Protein AF-0000000073191126 (afdb_homodimer)

Nearest PDB structures (foldseek):
  7szh-assembly1_B  TM=8.130E-01  e=3.874E-19  Microseira wollei
  6wnb-assembly1_A  TM=8.107E-01  e=3.463E-19  Microseira wollei
  6wnb-assembly1_B  TM=7.957E-01  e=2.615E-19  Microseira wollei
  6wn3-assembly1_C  TM=8.018E-01  e=1.006E-18  Microseira wollei
  6wnc-assembly1_C-3  TM=7.864E-01  e=6.792E-19  Microseira wollei

InterPro domains:
  IPR017941 Rieske [2Fe-2S] iron-sulphur domain [PF00355] (70-154)
  IPR017941 Rieske [2Fe-2S] iron-sulphur domain [PS51296] (70-176)
  IPR036922 Rieske [2Fe-2S] iron-sulphur domain superfamily [G3DSA:2.102.10.10] (65-201)
  IPR036922 Rieske [2Fe-2S] iron-sulphur domain superfamily [SSF50022] (62-181)
  IPR045605 3-ketosteroid-9-alpha-monooxygenase, oxygenase component-like, C-terminal domain [PF19298] (176-392)
  IPR050584 Cholesterol 7-desaturase [PTHR21266] (55-397)

Secondary structure (DSSP, 8-state):
-HHHHHHHHHHHHHHHHHHHSPEEEEE-BTTBS----SSPP-HHHHHHHHHHHHHH---BS---SS-SEEEEEEEGGGS-TTEEEEEEETTEEEEEEE-TTS-EEEEESB-TTT--BTTTT-EEETTTEEE-TTT--EEETTT-BEEE-TT--SPPPTT-B--EE-EEEETTEEEEEE-TT-PPP-S-PPP-HHHHSSSSEEEEEEEEEE-S-TTHHHHTTT-GGGGGTTTTB-GGG-S-TTTS-TT-SS-SEEEEEEEEEEEPPTT-TTEEEEEEEEEEEETTEEPTT--EEEEEEEETTTEEEEEEE-GGG-EEEEEEEEEEEETTEEEEEEEEEESS-HHHHHHHHHHHHHHHHHHHHHHTT--B-SS----TTS-SHHHHHHHHGGG--TTSPPBPTTS-BSS----GGG-/-HHHHHHHHHHHHHHHHHHHSPEEEEE-BTTBS----SSPP-HHHHHHHHHHHHHH---BS---SS-SEEEEEEEGGGS-TTEEEEEEETTEEEEEEE-TTS-EEEEESB-TTT--BTTTT-EEETTTEEE-TTT--EEETTT-BEEE-TT--SPPPTT-B--EE-EEEETTEEEEEE-TT-PPP-S-PPP-HHHHSSSSEEEEEEEEEE-S-TTHHHHTTT-GGGGGTTTTB-GGG-S-TTTS-TT-SS-SEEEEEEEEEEEPPTT-TTEEEEEEEEEEEETTEEPTT--EEEEEEEETTTEEEEEEE-GGG-EEEEEEEEEEEETTEEEEEEEEEESS-HHHHHHHHHHHHHHHHHHHHHHTTPPB-SS----TTS-SHHHHHHHHGGG--TTSPPBPTTS-BSS----GGG-

pLDDT: mean 92.28, std 6.86, range [65.25, 98.88]

Structure (mmCIF, N/CA/C/O backbone):
data_AF-0000000073191126-model_v1
#
loop_
_entity.id
_entity.type
_entity.pdbx_description
1 polymer 'cholesterol 7-desaturase'
#
loop_
_atom_site.group_PDB
_atom_site.id
_atom_site.type_symbol
_atom_site.label_atom_id
_atom_site.label_alt_id
_atom_site.label_comp_id
_atom_site.label_asym_id
_atom_site.label_entity_id
_atom_site.label_seq_id
_atom_site.pdbx_PDB_ins_code
_atom_site.Cartn_x
_atom_site.Cartn_y
_atom_site.Cartn_z
_atom_site.occupancy
_atom_site.B_iso_or_equiv
_atom_site.auth_seq_id
_atom_site.auth_comp_id
_atom_site.auth_asym_id
_atom_site.auth_atom_id
_atom_site.pdbx_PDB_model_num
ATOM 1 N N . MET A 1 1 ? -18.766 -8.188 -55.531 1 76.94 1 MET A N 1
ATOM 2 C CA . MET A 1 1 ? -18.328 -9.562 -55.281 1 76.94 1 MET A CA 1
ATOM 3 C C . MET A 1 1 ? -16.922 -9.586 -54.688 1 76.94 1 MET A C 1
ATOM 5 O O . MET A 1 1 ? -16.672 -10.227 -53.688 1 76.94 1 MET A O 1
ATOM 9 N N . LEU A 1 2 ? -15.969 -8.797 -55.219 1 86.44 2 LEU A N 1
ATOM 10 C CA . LEU A 1 2 ? -14.578 -8.766 -54.75 1 86.44 2 LEU A CA 1
ATOM 11 C C . LEU A 1 2 ? -14.477 -8.148 -53.375 1 86.44 2 LEU A C 1
ATOM 13 O O . LEU A 1 2 ? -13.68 -8.602 -52.531 1 86.44 2 LEU A O 1
ATOM 17 N N . TYR A 1 3 ? -15.375 -7.289 -53.156 1 88.56 3 TYR A N 1
ATOM 18 C CA . TYR A 1 3 ? -15.375 -6.602 -51.875 1 88.56 3 TYR A CA 1
ATOM 19 C C . TYR A 1 3 ? -15.789 -7.551 -50.75 1 88.56 3 TYR A C 1
ATOM 21 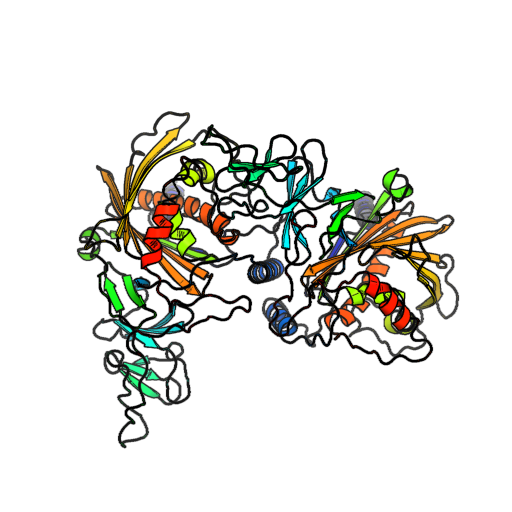O O . TYR A 1 3 ? -15.164 -7.57 -49.688 1 88.56 3 TYR A O 1
ATOM 29 N N . TYR A 1 4 ? -16.797 -8.297 -50.938 1 89.75 4 TYR A N 1
ATOM 30 C CA . TYR A 1 4 ? -17.266 -9.242 -49.906 1 89.75 4 TYR A CA 1
ATOM 31 C C . TYR A 1 4 ? -16.234 -10.336 -49.688 1 89.75 4 TYR A C 1
ATOM 33 O O . TYR A 1 4 ? -16.062 -10.797 -48.531 1 89.75 4 TYR A O 1
ATOM 41 N N . VAL A 1 5 ? -15.609 -10.688 -50.75 1 89.62 5 VAL A N 1
ATOM 42 C CA . VAL A 1 5 ? -14.562 -11.688 -50.625 1 89.62 5 VAL A CA 1
ATOM 43 C C . VAL A 1 5 ? -13.414 -11.133 -49.781 1 89.62 5 VAL A C 1
ATOM 45 O O . VAL A 1 5 ? -12.867 -11.828 -48.938 1 89.62 5 VAL A O 1
ATOM 48 N N . PHE A 1 6 ? -13.102 -9.938 -50.031 1 91.44 6 PHE A N 1
ATOM 49 C CA . PHE A 1 6 ? -12.039 -9.289 -49.281 1 91.44 6 PHE A CA 1
ATOM 50 C C . PHE A 1 6 ? -12.414 -9.203 -47.812 1 91.44 6 PHE A C 1
ATOM 52 O O . PHE A 1 6 ? -11.602 -9.508 -46.938 1 91.44 6 PHE A O 1
ATOM 59 N N . ILE A 1 7 ? -13.555 -8.797 -47.594 1 91.81 7 ILE A N 1
ATOM 60 C CA . ILE A 1 7 ? -14.047 -8.711 -46.219 1 91.81 7 ILE A CA 1
ATOM 61 C C . ILE A 1 7 ? -14.023 -10.102 -45.594 1 91.81 7 ILE A C 1
ATOM 63 O O . ILE A 1 7 ? -13.625 -10.242 -44.438 1 91.81 7 ILE A O 1
ATOM 67 N N . GLY A 1 8 ? -14.461 -11.023 -46.312 1 90.44 8 GLY A N 1
ATOM 68 C CA . GLY A 1 8 ? -14.422 -12.391 -45.812 1 90.44 8 GLY A CA 1
ATOM 69 C C . GLY A 1 8 ? -13.016 -12.867 -45.469 1 90.44 8 GLY A C 1
ATOM 70 O O . GLY A 1 8 ? -12.805 -13.492 -44.438 1 90.44 8 GLY A O 1
ATOM 71 N N . ILE A 1 9 ? -12.141 -12.531 -46.312 1 91.31 9 ILE A N 1
ATOM 72 C CA . ILE A 1 9 ? -10.75 -12.922 -46.094 1 91.31 9 ILE A CA 1
ATOM 73 C C . ILE A 1 9 ? -10.188 -12.219 -44.875 1 91.31 9 ILE A C 1
ATOM 75 O O . ILE A 1 9 ? -9.492 -12.828 -44.062 1 91.31 9 ILE A O 1
ATOM 79 N N . VAL A 1 10 ? -10.453 -11.055 -44.781 1 92.19 10 VAL A N 1
ATOM 80 C CA . VAL A 1 10 ? -9.977 -10.273 -43.625 1 92.19 10 VAL A CA 1
ATOM 81 C C . VAL A 1 10 ? -10.562 -10.836 -42.344 1 92.19 10 VAL A C 1
ATOM 83 O O . VAL A 1 10 ? -9.867 -10.945 -41.344 1 92.19 10 VAL A O 1
ATOM 86 N N . LEU A 1 11 ? -11.766 -11.148 -42.375 1 92.12 11 LEU A N 1
ATOM 87 C CA . LEU A 1 11 ? -12.414 -11.719 -41.188 1 92.12 11 LEU A CA 1
ATOM 88 C C . LEU A 1 11 ? -11.797 -13.062 -40.812 1 92.12 11 LEU A C 1
ATOM 90 O O . LEU A 1 11 ? -11.523 -13.32 -39.656 1 92.12 11 LEU A O 1
ATOM 94 N N . VAL A 1 12 ? -11.664 -13.844 -41.844 1 91.19 12 VAL A N 1
ATOM 95 C CA . VAL A 1 12 ? -11.086 -15.164 -41.594 1 91.19 12 VAL A CA 1
ATOM 96 C C . VAL A 1 12 ? -9.672 -15.008 -41.031 1 91.19 12 VAL A C 1
ATOM 98 O O . VAL A 1 12 ? -9.281 -15.727 -40.125 1 91.19 12 VAL A O 1
ATOM 101 N N . TYR A 1 13 ? -8.992 -14.125 -41.594 1 90.81 13 TYR A N 1
ATOM 102 C CA . TYR A 1 13 ? -7.633 -13.875 -41.125 1 90.81 13 TYR A CA 1
ATOM 103 C C . TYR A 1 13 ? -7.629 -13.359 -39.688 1 90.81 13 TYR A C 1
ATOM 105 O O . TYR A 1 13 ? -6.797 -13.766 -38.875 1 90.81 13 TYR A O 1
ATOM 113 N N . SER A 1 14 ? -8.469 -12.539 -39.469 1 91.94 14 SER A N 1
ATOM 114 C CA . SER A 1 14 ? -8.578 -12 -38.125 1 91.94 14 SER A CA 1
ATOM 115 C C . SER A 1 14 ? -8.93 -13.086 -37.125 1 91.94 14 SER A C 1
ATOM 117 O O . SER A 1 14 ? -8.383 -13.109 -36 1 91.94 14 SER A O 1
ATOM 119 N N . VAL A 1 15 ? -9.766 -13.836 -37.438 1 90.88 15 VAL A N 1
ATOM 120 C CA . VAL A 1 15 ? -10.156 -14.945 -36.562 1 90.88 15 VAL A CA 1
ATOM 121 C C . VAL A 1 15 ? -8.969 -15.883 -36.375 1 90.88 15 VAL A C 1
ATOM 123 O O . VAL A 1 15 ? -8.719 -16.359 -35.281 1 90.88 15 VAL A O 1
ATOM 126 N N . TYR A 1 16 ? -8.352 -16.125 -37.438 1 89.5 16 TYR A N 1
ATOM 127 C CA . TYR A 1 16 ? -7.172 -16.984 -37.344 1 89.5 16 TYR A CA 1
ATOM 128 C C . TYR A 1 16 ? -6.129 -16.391 -36.406 1 89.5 16 TYR A C 1
ATOM 130 O O . TYR A 1 16 ? -5.57 -17.078 -35.562 1 89.5 16 TYR A O 1
ATOM 138 N N . ARG A 1 17 ? -5.875 -15.172 -36.625 1 90.44 17 ARG A N 1
ATOM 139 C CA . ARG A 1 17 ? -4.887 -14.5 -35.781 1 90.44 17 ARG A CA 1
ATOM 140 C C . ARG A 1 17 ? -5.277 -14.562 -34.312 1 90.44 17 ARG A C 1
ATOM 142 O O . ARG A 1 17 ? -4.418 -14.719 -33.438 1 90.44 17 ARG A O 1
ATOM 149 N N . TRP A 1 18 ? -6.477 -14.445 -34.156 1 90.75 18 TRP A N 1
ATOM 150 C CA . TRP A 1 18 ? -6.973 -14.523 -32.781 1 90.75 18 TRP A CA 1
ATOM 151 C C . TRP A 1 18 ? -6.812 -15.938 -32.25 1 90.75 18 TRP A C 1
ATOM 153 O O . TRP A 1 18 ? -6.414 -16.125 -31.094 1 90.75 18 TRP A O 1
ATOM 163 N N . LEU A 1 19 ? -7.086 -16.844 -33 1 90 19 LEU A N 1
ATOM 164 C CA . LEU A 1 19 ? -7.039 -18.234 -32.594 1 90 19 LEU A CA 1
ATOM 165 C C . LEU A 1 19 ? -5.605 -18.672 -32.312 1 90 19 LEU A C 1
ATOM 167 O O . LEU A 1 19 ? -5.367 -19.516 -31.438 1 90 19 LEU A O 1
ATOM 171 N N . VAL A 1 20 ? -4.711 -18.062 -32.938 1 92.25 20 VAL A N 1
ATOM 172 C CA . VAL A 1 20 ? -3.34 -18.562 -32.812 1 92.25 20 VAL A CA 1
ATOM 173 C C . VAL A 1 20 ? -2.574 -17.734 -31.797 1 92.25 20 VAL A C 1
ATOM 175 O O . VAL A 1 20 ? -1.457 -18.078 -31.406 1 92.25 20 VAL A O 1
ATOM 178 N N . ARG A 1 21 ? -3.078 -16.688 -31.391 1 93.94 21 ARG A N 1
ATOM 179 C CA . ARG A 1 21 ? -2.434 -15.914 -30.328 1 93.94 21 ARG A CA 1
ATOM 180 C C . ARG A 1 21 ? -2.402 -16.688 -29.016 1 93.94 21 ARG A C 1
ATOM 182 O O . ARG A 1 21 ? -3.428 -17.203 -28.578 1 93.94 21 ARG A O 1
ATOM 189 N N . PRO A 1 22 ? -1.242 -16.812 -28.406 1 95.81 22 PRO A N 1
ATOM 190 C CA . PRO A 1 22 ? -1.156 -17.562 -27.141 1 95.81 22 PRO A CA 1
ATOM 191 C C . PRO A 1 22 ? -2.066 -16.984 -26.062 1 95.81 22 PRO A C 1
ATOM 193 O O . PRO A 1 22 ? -2.211 -15.758 -25.953 1 95.81 22 PRO A O 1
ATOM 196 N N . LEU A 1 23 ? -2.648 -17.875 -25.359 1 95.94 23 LEU A N 1
ATOM 197 C CA . LEU A 1 23 ? -3.531 -17.484 -24.266 1 95.94 23 LEU A CA 1
ATOM 198 C C . LEU A 1 23 ? -2.754 -16.766 -23.156 1 95.94 23 LEU A C 1
ATOM 200 O O . LEU A 1 23 ? -1.646 -17.172 -22.812 1 95.94 23 LEU A O 1
ATOM 204 N N . ASN A 1 24 ? -3.178 -15.695 -22.688 1 96.94 24 ASN A N 1
ATOM 205 C CA . ASN A 1 24 ? -2.76 -15.031 -21.469 1 96.94 24 ASN A CA 1
ATOM 206 C C . ASN A 1 24 ? -3.951 -14.703 -20.578 1 96.94 24 ASN A C 1
ATOM 208 O O . ASN A 1 24 ? -4.555 -13.633 -20.703 1 96.94 24 ASN A O 1
ATOM 212 N N . ARG A 1 25 ? -4.277 -15.617 -19.75 1 96.94 25 ARG A N 1
ATOM 213 C CA . ARG A 1 25 ? -5.434 -15.492 -18.875 1 96.94 25 ARG A CA 1
ATOM 214 C C . ARG A 1 25 ? -5.004 -15.172 -17.453 1 96.94 25 ARG A C 1
ATOM 216 O O . ARG A 1 25 ? -4.453 -16.031 -16.75 1 96.94 25 ARG A O 1
ATOM 223 N N . VAL A 1 26 ? -5.238 -13.938 -17 1 95.62 26 VAL A N 1
ATOM 224 C CA . VAL A 1 26 ? -4.883 -13.492 -15.648 1 95.62 26 VAL A CA 1
ATOM 225 C C . VAL A 1 26 ? -6.152 -13.203 -14.852 1 95.62 26 VAL A C 1
ATOM 227 O O . VAL A 1 26 ? -6.98 -12.391 -15.266 1 95.62 26 VAL A O 1
ATOM 230 N N . ARG A 1 27 ? -6.359 -13.953 -13.805 1 95.88 27 ARG A N 1
ATOM 231 C CA . ARG A 1 27 ? -7.477 -13.734 -12.891 1 95.88 27 ARG A CA 1
ATOM 232 C C . ARG A 1 27 ? -6.988 -13.234 -11.531 1 95.88 27 ARG A C 1
ATOM 234 O O . ARG A 1 27 ? -6.207 -13.914 -10.859 1 95.88 27 ARG A O 1
ATOM 241 N N . HIS A 1 28 ? -7.484 -12.047 -11.234 1 93.62 28 HIS A N 1
ATOM 242 C CA . HIS A 1 28 ? -7.133 -11.453 -9.945 1 93.62 28 HIS A CA 1
ATOM 243 C C . HIS A 1 28 ? -8.094 -11.914 -8.852 1 93.62 28 HIS A C 1
ATOM 245 O O . HIS A 1 28 ? -9.102 -12.562 -9.133 1 93.62 28 HIS A O 1
ATOM 251 N N . PHE A 1 29 ? -7.723 -11.609 -7.617 1 92.81 29 PHE A N 1
ATOM 252 C CA . PHE A 1 29 ? -8.594 -11.891 -6.477 1 92.81 29 PHE A CA 1
ATOM 253 C C . PHE A 1 29 ? -9.984 -11.328 -6.711 1 92.81 29 PHE A C 1
ATOM 255 O O . PHE A 1 29 ? -10.141 -10.148 -7.043 1 92.81 29 PHE A O 1
ATOM 262 N N . GLY A 1 30 ? -10.945 -12.141 -6.586 1 91.06 30 GLY A N 1
ATOM 263 C CA . GLY A 1 30 ? -12.328 -11.711 -6.746 1 91.06 30 GLY A CA 1
ATOM 264 C C . GLY A 1 30 ? -12.898 -12.039 -8.109 1 91.06 30 GLY A C 1
ATOM 265 O O . GLY A 1 30 ? -14.117 -12.016 -8.305 1 91.06 30 GLY A O 1
ATOM 266 N N . ASP A 1 31 ? -12.102 -12.305 -9.055 1 93 31 ASP A N 1
ATOM 267 C CA . ASP A 1 31 ? -12.586 -12.609 -10.406 1 93 31 ASP A CA 1
ATOM 268 C C . ASP A 1 31 ? -13.234 -13.984 -10.461 1 93 31 ASP A C 1
ATOM 270 O O . ASP A 1 31 ? -14.172 -14.203 -11.227 1 93 31 ASP A O 1
ATOM 274 N N . VAL A 1 32 ? -12.609 -14.891 -9.664 1 94.12 32 VAL A N 1
ATOM 275 C CA . VAL A 1 32 ? -13.086 -16.266 -9.695 1 94.12 32 VAL A CA 1
ATOM 276 C C . VAL A 1 32 ? -13.211 -16.812 -8.273 1 94.12 32 VAL A C 1
ATOM 278 O O . VAL A 1 32 ? -12.453 -16.406 -7.383 1 94.12 32 VAL A O 1
ATOM 281 N N . GLY A 1 33 ? -14.219 -17.641 -8.086 1 93.31 33 GLY A N 1
ATOM 282 C CA . GLY A 1 33 ? -14.25 -18.438 -6.875 1 93.31 33 GLY A CA 1
ATOM 283 C C . GLY A 1 33 ? -15.047 -17.812 -5.754 1 93.31 33 GLY A C 1
ATOM 284 O O . GLY A 1 33 ? -14.891 -18.172 -4.586 1 93.31 33 GLY A O 1
ATOM 285 N N . PHE A 1 34 ? -15.828 -16.766 -6.105 1 91.75 34 PHE A N 1
ATOM 286 C CA . PHE A 1 34 ? -16.703 -16.141 -5.125 1 91.75 34 PHE A CA 1
ATOM 287 C C . PHE A 1 34 ? -18.125 -16.016 -5.668 1 91.75 34 PHE A C 1
ATOM 289 O O . PHE A 1 34 ? -18.328 -15.711 -6.848 1 91.75 34 PHE A O 1
ATOM 296 N N . TYR A 1 35 ? -19 -16.391 -4.832 1 88.69 35 TYR A N 1
ATOM 297 C CA . TYR A 1 35 ? -20.422 -16.297 -5.164 1 88.69 35 TYR A CA 1
ATOM 298 C C . TYR A 1 35 ? -21.203 -15.641 -4.027 1 88.69 35 TYR A C 1
ATOM 300 O O . TYR A 1 35 ? -21.297 -16.203 -2.93 1 88.69 35 TYR A O 1
ATOM 308 N N . PHE A 1 36 ? -21.812 -14.516 -4.305 1 86.44 36 PHE A N 1
ATOM 309 C CA . PHE A 1 36 ? -22.5 -13.781 -3.246 1 86.44 36 PHE A CA 1
ATOM 310 C C . PHE A 1 36 ? -24 -13.734 -3.516 1 86.44 36 PHE A C 1
ATOM 312 O O . PHE A 1 36 ? -24.703 -12.859 -3 1 86.44 36 PHE A O 1
ATOM 319 N N . GLY A 1 37 ? -24.453 -14.539 -4.406 1 81.69 37 GLY A N 1
ATOM 320 C CA . GLY A 1 37 ? -25.875 -14.602 -4.664 1 81.69 37 GLY A CA 1
ATOM 321 C C . GLY A 1 37 ? -26.25 -14.102 -6.047 1 81.69 37 GLY A C 1
ATOM 322 O O . GLY A 1 37 ? -25.391 -13.648 -6.809 1 81.69 37 GLY A O 1
ATOM 323 N N . ASP A 1 38 ? -27.453 -14.367 -6.5 1 77.19 38 ASP A N 1
ATOM 324 C CA . ASP A 1 38 ? -28.031 -13.914 -7.762 1 77.19 38 ASP A CA 1
ATOM 325 C C . ASP A 1 38 ? -29.062 -12.82 -7.527 1 77.19 38 ASP A C 1
ATOM 327 O O . ASP A 1 38 ? -29.984 -12.992 -6.715 1 77.19 38 ASP A O 1
ATOM 331 N N . PRO A 1 39 ? -29.141 -11.68 -8.102 1 82.44 39 PRO A N 1
ATOM 332 C CA . PRO A 1 39 ? -28.141 -11.367 -9.117 1 82.44 39 PRO A CA 1
ATOM 333 C C . PRO A 1 39 ? -26.75 -11.094 -8.531 1 82.44 39 PRO A C 1
ATOM 335 O O . PRO A 1 39 ? -26.641 -10.742 -7.355 1 82.44 39 PRO A O 1
ATOM 338 N N . GLU A 1 40 ? -25.719 -11.273 -9.391 1 82.56 40 GLU A N 1
ATOM 339 C CA . GLU A 1 40 ? -24.328 -11.094 -8.961 1 82.56 40 GLU A CA 1
ATOM 340 C C . GLU A 1 40 ? -24.047 -9.633 -8.633 1 82.56 40 GLU A C 1
ATOM 342 O O . GLU A 1 40 ? -24.484 -8.727 -9.359 1 82.56 40 GLU A O 1
ATOM 347 N N . MET A 1 41 ? -23.453 -9.336 -7.531 1 80.38 41 MET A N 1
ATOM 348 C CA . MET A 1 41 ? -23.047 -7.988 -7.141 1 80.38 41 MET A CA 1
ATOM 349 C C . MET A 1 41 ? -21.922 -7.48 -8.047 1 80.38 41 MET A C 1
ATOM 351 O O . MET A 1 41 ? -21.125 -8.266 -8.547 1 80.38 41 MET A O 1
ATOM 355 N N . LYS A 1 42 ? -22 -6.137 -8.336 1 83.19 42 LYS A N 1
ATOM 356 C CA . LYS A 1 42 ? -20.984 -5.566 -9.203 1 83.19 42 LYS A CA 1
ATOM 357 C C . LYS A 1 42 ? -20.359 -4.324 -8.578 1 83.19 42 LYS A C 1
ATOM 359 O O . LYS A 1 42 ? -20.859 -3.814 -7.574 1 83.19 42 LYS A O 1
ATOM 364 N N . GLY A 1 43 ? -19.219 -3.984 -9.141 1 80.44 43 GLY A N 1
ATOM 365 C CA . GLY A 1 43 ? -18.594 -2.717 -8.789 1 80.44 43 GLY A CA 1
ATOM 366 C C . GLY A 1 43 ? -18.156 -2.652 -7.34 1 80.44 43 GLY A C 1
ATOM 367 O O . GLY A 1 43 ? -17.516 -3.582 -6.836 1 80.44 43 GLY A O 1
ATOM 368 N N . ARG A 1 44 ? -18.438 -1.523 -6.832 1 79.12 44 ARG A N 1
ATOM 369 C CA . ARG A 1 44 ? -17.969 -1.245 -5.477 1 79.12 44 ARG A CA 1
ATOM 370 C C . ARG A 1 44 ? -18.609 -2.195 -4.473 1 79.12 44 ARG A C 1
ATOM 372 O O . ARG A 1 44 ? -18 -2.549 -3.465 1 79.12 44 ARG A O 1
ATOM 379 N N . TYR A 1 45 ? -19.812 -2.592 -4.664 1 77.31 45 TYR A N 1
ATOM 380 C CA . TYR A 1 45 ? -20.5 -3.492 -3.744 1 77.31 45 TYR A CA 1
ATOM 381 C C . TYR A 1 45 ? -19.859 -4.871 -3.742 1 77.31 45 TYR A C 1
ATOM 383 O O . TYR A 1 45 ? -19.719 -5.5 -2.689 1 77.31 45 TYR A O 1
ATOM 391 N N . ARG A 1 46 ? -19.469 -5.328 -4.902 1 85.06 46 ARG A N 1
ATOM 392 C CA . ARG A 1 46 ? -18.766 -6.605 -4.965 1 85.06 46 ARG A CA 1
ATOM 393 C C . ARG A 1 46 ? -17.422 -6.527 -4.242 1 85.06 46 ARG A C 1
ATOM 395 O O . ARG A 1 46 ? -17.047 -7.449 -3.51 1 85.06 46 ARG A O 1
ATOM 402 N N . ALA A 1 47 ? -16.734 -5.418 -4.48 1 85.75 47 ALA A N 1
ATOM 403 C CA . ALA A 1 47 ? -15.445 -5.227 -3.814 1 85.75 47 ALA A CA 1
ATOM 404 C C . ALA A 1 47 ? -15.602 -5.25 -2.297 1 85.75 47 ALA A C 1
ATOM 406 O O . ALA A 1 47 ? -14.789 -5.852 -1.589 1 85.75 47 ALA A O 1
ATOM 407 N N . MET A 1 48 ? -16.641 -4.664 -1.818 1 83.19 48 MET A N 1
ATOM 408 C CA . MET A 1 48 ? -16.891 -4.641 -0.38 1 83.19 48 MET A CA 1
ATOM 409 C C . MET A 1 48 ? -17.188 -6.039 0.142 1 83.19 48 MET A C 1
ATOM 411 O O . MET A 1 48 ? -16.75 -6.41 1.232 1 83.19 48 MET A O 1
ATOM 415 N N . GLN A 1 49 ? -17.891 -6.781 -0.624 1 84.62 49 GLN A N 1
ATOM 416 C CA . GLN A 1 49 ? -18.234 -8.141 -0.209 1 84.62 49 GLN A CA 1
ATOM 417 C C . GLN A 1 49 ? -17 -9.039 -0.209 1 84.62 49 GLN A C 1
ATOM 419 O O . GLN A 1 49 ? -16.891 -9.938 0.621 1 84.62 49 GLN A O 1
ATOM 424 N N . LEU A 1 50 ? -16.156 -8.836 -1.133 1 90.06 50 LEU A N 1
ATOM 425 C CA . LEU A 1 50 ? -14.922 -9.594 -1.173 1 90.06 50 LEU A CA 1
ATOM 426 C C . LEU A 1 50 ? -14.078 -9.328 0.071 1 90.06 50 LEU A C 1
ATOM 428 O O . LEU A 1 50 ? -13.516 -10.258 0.659 1 90.06 50 LEU A O 1
ATOM 432 N N . GLU A 1 51 ? -13.969 -8.078 0.404 1 86.25 51 GLU A N 1
ATOM 433 C CA . GLU A 1 51 ? -13.242 -7.719 1.619 1 86.25 51 GLU A CA 1
ATOM 434 C C . GLU A 1 51 ? -13.883 -8.344 2.852 1 86.25 51 GLU A C 1
ATOM 436 O O . GLU A 1 51 ? -13.188 -8.812 3.756 1 86.25 51 GLU A O 1
ATOM 441 N N . ARG A 1 52 ? -15.203 -8.344 2.926 1 84.19 52 ARG A N 1
ATOM 442 C CA . ARG A 1 52 ? -15.922 -8.977 4.027 1 84.19 52 ARG A CA 1
ATOM 443 C C . ARG A 1 52 ? -15.625 -10.469 4.082 1 84.19 52 ARG A C 1
ATOM 445 O O . ARG A 1 52 ? -15.391 -11.023 5.156 1 84.19 52 ARG A O 1
ATOM 452 N N . ALA A 1 53 ? -15.617 -11.055 2.922 1 87 53 ALA A N 1
ATOM 453 C CA . ALA A 1 53 ? -15.328 -12.484 2.848 1 87 53 ALA A CA 1
ATOM 454 C C . ALA A 1 53 ? -13.93 -12.789 3.359 1 87 53 ALA A C 1
ATOM 456 O O . ALA A 1 53 ? -13.719 -13.789 4.055 1 87 53 ALA A O 1
ATOM 457 N N . ARG A 1 54 ? -13.039 -12 3.016 1 87.56 54 ARG A N 1
ATOM 458 C CA . ARG A 1 54 ? -11.664 -12.172 3.484 1 87.56 54 ARG A CA 1
ATOM 459 C C . ARG A 1 54 ? -11.586 -12.055 5.004 1 87.56 54 ARG A C 1
ATOM 461 O O . ARG A 1 54 ? -10.938 -12.875 5.66 1 87.56 54 ARG A O 1
ATOM 468 N N . ARG A 1 55 ? -12.258 -11.102 5.52 1 82.06 55 ARG A N 1
ATOM 469 C CA . ARG A 1 55 ? -12.227 -10.836 6.953 1 82.06 55 ARG A CA 1
ATOM 470 C C . ARG A 1 55 ? -12.883 -11.969 7.734 1 82.06 55 ARG A C 1
ATOM 472 O O . ARG A 1 55 ? -12.43 -12.32 8.828 1 82.06 55 ARG A O 1
ATOM 479 N N . LEU A 1 56 ? -13.938 -12.602 7.16 1 81 56 LEU A N 1
ATOM 480 C CA . LEU A 1 56 ? -14.758 -13.562 7.891 1 81 56 LEU A CA 1
ATOM 481 C C . LEU A 1 56 ? -14.297 -14.984 7.605 1 81 56 LEU A C 1
ATOM 483 O O . LEU A 1 56 ? -14.867 -15.945 8.133 1 81 56 LEU A O 1
ATOM 487 N N . ARG A 1 57 ? -13.273 -15.094 6.887 1 84.75 57 ARG A N 1
ATOM 488 C CA . ARG A 1 57 ? -12.867 -16.422 6.465 1 84.75 57 ARG A CA 1
ATOM 489 C C . ARG A 1 57 ? -12.469 -17.281 7.664 1 84.75 57 ARG A C 1
ATOM 491 O O . ARG A 1 57 ? -11.695 -16.844 8.516 1 84.75 57 ARG A O 1
ATOM 498 N N . SER A 1 58 ? -13.047 -18.484 7.68 1 81.69 58 SER A N 1
ATOM 499 C CA . SER A 1 58 ? -12.609 -19.484 8.641 1 81.69 58 SER A CA 1
ATOM 500 C C . SER A 1 58 ? -11.391 -20.25 8.125 1 81.69 58 SER A C 1
ATOM 502 O O . SER A 1 58 ? -11.461 -20.906 7.09 1 81.69 58 SER A O 1
ATOM 504 N N . ILE A 1 59 ? -10.273 -20.141 8.75 1 85.44 59 ILE A N 1
ATOM 505 C CA . ILE A 1 59 ? -9.047 -20.703 8.203 1 85.44 59 ILE A CA 1
ATOM 506 C C . ILE A 1 59 ? -8.812 -22.094 8.789 1 85.44 59 ILE A C 1
ATOM 508 O O . ILE A 1 59 ? -8.25 -22.969 8.125 1 85.44 59 ILE A O 1
ATOM 512 N N . GLY A 1 60 ? -9.234 -22.391 10.023 1 85.88 60 GLY A N 1
ATOM 513 C CA . GLY A 1 60 ? -9.008 -23.672 10.68 1 85.88 60 GLY A CA 1
ATOM 514 C C . GLY A 1 60 ? -7.617 -23.812 11.266 1 85.88 60 GLY A C 1
ATOM 515 O O . GLY A 1 60 ? -6.918 -22.812 11.461 1 85.88 60 GLY A O 1
ATOM 516 N N . ASP A 1 61 ? -7.293 -25.016 11.734 1 90.44 61 ASP A N 1
ATOM 517 C CA . ASP A 1 61 ? -5.957 -25.344 12.227 1 90.44 61 ASP A CA 1
ATOM 518 C C . ASP A 1 61 ? -5.008 -25.641 11.07 1 90.44 61 ASP A C 1
ATOM 520 O O . ASP A 1 61 ? -4.996 -26.766 10.547 1 90.44 61 ASP A O 1
ATOM 524 N N . ILE A 1 62 ? -4.227 -24.656 10.742 1 94.38 62 ILE A N 1
ATOM 525 C CA . ILE A 1 62 ? -3.459 -24.75 9.508 1 94.38 62 ILE A CA 1
ATOM 526 C C . ILE A 1 62 ? -1.987 -25 9.836 1 94.38 62 ILE A C 1
ATOM 528 O O . ILE A 1 62 ? -1.514 -24.625 10.914 1 94.38 62 ILE A O 1
ATOM 532 N N . PRO A 1 63 ? -1.241 -25.719 8.969 1 96.12 63 PRO A N 1
ATOM 533 C CA . PRO A 1 63 ? 0.219 -25.75 9.078 1 96.12 63 PRO A CA 1
ATOM 534 C C . PRO A 1 63 ? 0.858 -24.375 8.906 1 96.12 63 PRO A C 1
ATOM 536 O O . PRO A 1 63 ? 0.159 -23.391 8.641 1 96.12 63 PRO A O 1
ATOM 539 N N . PRO A 1 64 ? 2.26 -24.328 9.188 1 97.69 64 PRO A N 1
ATOM 540 C CA . PRO A 1 64 ? 2.918 -23.047 8.906 1 97.69 64 PRO A CA 1
ATOM 541 C C . PRO A 1 64 ? 2.627 -22.547 7.496 1 97.69 64 PRO A C 1
ATOM 543 O O . PRO A 1 64 ? 2.283 -23.328 6.605 1 97.69 64 PRO A O 1
ATOM 546 N N . VAL A 1 65 ? 2.816 -21.297 7.273 1 97.88 65 VAL A N 1
ATOM 547 C CA . VAL A 1 65 ? 2.215 -20.688 6.094 1 97.88 65 VAL A CA 1
ATOM 548 C C . VAL A 1 65 ? 3.262 -20.547 4.992 1 97.88 65 VAL A C 1
ATOM 550 O O . VAL A 1 65 ? 2.922 -20.328 3.826 1 97.88 65 VAL A O 1
ATOM 553 N N . TYR A 1 66 ? 4.547 -20.641 5.316 1 98.31 66 TYR A N 1
ATOM 554 C CA . TYR A 1 66 ? 5.613 -20.531 4.328 1 98.31 66 TYR A CA 1
ATOM 555 C C . TYR A 1 66 ? 6.551 -21.734 4.406 1 98.31 66 TYR A C 1
ATOM 557 O O . TYR A 1 66 ? 7.453 -21.766 5.246 1 98.31 66 TYR A O 1
ATOM 565 N N . PRO A 1 67 ? 6.387 -22.703 3.541 1 98.5 67 PRO A N 1
ATOM 566 C CA . PRO A 1 67 ? 7.301 -23.844 3.52 1 98.5 67 PRO A CA 1
ATOM 567 C C . PRO A 1 67 ? 8.664 -23.5 2.93 1 98.5 67 PRO A C 1
ATOM 569 O O . PRO A 1 67 ? 8.781 -22.547 2.158 1 98.5 67 PRO A O 1
ATOM 572 N N . ASN A 1 68 ? 9.656 -24.281 3.277 1 98.19 68 ASN A N 1
ATOM 573 C CA . ASN A 1 68 ? 11.016 -24.109 2.77 1 98.19 68 ASN A CA 1
ATOM 574 C C . ASN A 1 68 ? 11.164 -24.688 1.362 1 98.19 68 ASN A C 1
ATOM 576 O O . ASN A 1 68 ? 10.633 -25.75 1.067 1 98.19 68 ASN A O 1
ATOM 580 N N . GLY A 1 69 ? 11.812 -23.906 0.468 1 98.31 69 GLY A N 1
ATOM 581 C CA . GLY A 1 69 ? 12.062 -24.422 -0.87 1 98.31 69 GLY A CA 1
ATOM 582 C C . GLY A 1 69 ? 12.188 -23.328 -1.914 1 98.31 69 GLY A C 1
ATOM 583 O O . GLY A 1 69 ? 12.391 -22.156 -1.575 1 98.31 69 GLY A O 1
ATOM 584 N N . TRP A 1 70 ? 12.227 -23.75 -3.158 1 98.69 70 TRP A N 1
ATOM 585 C CA . TRP A 1 70 ? 12.266 -22.859 -4.305 1 98.69 70 TRP A CA 1
ATOM 586 C C . TRP A 1 70 ? 10.852 -22.422 -4.703 1 98.69 70 TRP A C 1
ATOM 588 O O . TRP A 1 70 ? 9.93 -23.234 -4.73 1 98.69 70 TRP A O 1
ATOM 598 N N . PHE A 1 71 ? 10.664 -21.172 -4.988 1 98.81 71 PHE A N 1
ATOM 599 C CA . PHE A 1 71 ? 9.391 -20.641 -5.457 1 98.81 71 PHE A CA 1
ATOM 600 C C . PHE A 1 71 ? 9.602 -19.734 -6.664 1 98.81 71 PHE A C 1
ATOM 602 O O . PHE A 1 71 ? 10.555 -18.953 -6.699 1 98.81 71 PHE A O 1
ATOM 609 N N . CYS A 1 72 ? 8.766 -19.844 -7.621 1 98.88 72 CYS A N 1
ATOM 610 C CA . CYS A 1 72 ? 8.82 -18.984 -8.789 1 98.88 72 CYS A CA 1
ATOM 611 C C . CYS A 1 72 ? 8.312 -17.578 -8.461 1 98.88 72 CYS A C 1
ATOM 613 O O . CYS A 1 72 ? 7.207 -17.422 -7.934 1 98.88 72 CYS A O 1
ATOM 615 N N . ILE A 1 73 ? 9.109 -16.562 -8.812 1 98.5 73 ILE A N 1
ATOM 616 C CA . ILE A 1 73 ? 8.688 -15.219 -8.438 1 98.5 73 ILE A CA 1
ATOM 617 C C . ILE A 1 73 ? 8.422 -14.391 -9.703 1 98.5 73 ILE A C 1
ATOM 619 O O . ILE A 1 73 ? 7.797 -13.336 -9.633 1 98.5 73 ILE A O 1
ATOM 623 N N . ALA A 1 74 ? 8.875 -14.867 -10.844 1 98.38 74 ALA A N 1
ATOM 624 C CA . ALA A 1 74 ? 8.633 -14.156 -12.094 1 98.38 74 ALA A CA 1
ATOM 625 C C . ALA A 1 74 ? 8.953 -15.039 -13.297 1 98.38 74 ALA A C 1
ATOM 627 O O . ALA A 1 74 ? 9.75 -15.969 -13.195 1 98.38 74 ALA A O 1
ATOM 628 N N . GLU A 1 75 ? 8.25 -14.766 -14.375 1 98.06 75 GLU A N 1
ATOM 629 C CA . GLU A 1 75 ? 8.734 -15.266 -15.656 1 98.06 75 GLU A CA 1
ATOM 630 C C . GLU A 1 75 ? 9.883 -14.406 -16.188 1 98.06 75 GLU A C 1
ATOM 632 O O . GLU A 1 75 ? 9.883 -13.188 -16.016 1 98.06 75 GLU A O 1
ATOM 637 N N . SER A 1 76 ? 10.789 -15.016 -16.844 1 97.81 76 SER A N 1
ATOM 638 C CA . SER A 1 76 ? 12.008 -14.32 -17.266 1 97.81 76 SER A CA 1
ATOM 639 C C . SER A 1 76 ? 11.68 -13.094 -18.109 1 97.81 76 SER A C 1
ATOM 641 O O . SER A 1 76 ? 12.344 -12.062 -17.984 1 97.81 76 SER A O 1
ATOM 643 N N . HIS A 1 77 ? 10.664 -13.164 -18.922 1 95.75 77 HIS A N 1
ATOM 644 C CA . HIS A 1 77 ? 10.375 -12.094 -19.859 1 95.75 77 HIS A CA 1
ATOM 645 C C . HIS A 1 77 ? 9.719 -10.906 -19.156 1 95.75 77 HIS A C 1
ATOM 647 O O . HIS A 1 77 ? 9.602 -9.828 -19.75 1 95.75 77 HIS A O 1
ATOM 653 N N . GLU A 1 78 ? 9.281 -11.094 -17.922 1 95.81 78 GLU A N 1
ATOM 654 C CA . GLU A 1 78 ? 8.57 -10.039 -17.203 1 95.81 78 GLU A CA 1
ATOM 655 C C . GLU A 1 78 ? 9.523 -8.93 -16.781 1 95.81 78 GLU A C 1
ATOM 657 O O . GLU A 1 78 ? 9.086 -7.852 -16.359 1 95.81 78 GLU A O 1
ATOM 662 N N . ILE A 1 79 ? 10.734 -9.141 -16.812 1 97.06 79 ILE A N 1
ATOM 663 C CA . ILE A 1 79 ? 11.719 -8.133 -16.438 1 97.06 79 ILE A CA 1
ATOM 664 C C . ILE A 1 79 ? 12.805 -8.039 -17.5 1 97.06 79 ILE A C 1
ATOM 666 O O . ILE A 1 79 ? 13.477 -9.031 -17.797 1 97.06 79 ILE A O 1
ATOM 670 N N . LYS A 1 80 ? 12.961 -6.895 -18.078 1 97.06 80 LYS A N 1
ATOM 671 C CA . LYS A 1 80 ? 13.969 -6.656 -19.109 1 97.06 80 LYS A CA 1
ATOM 672 C C . LYS A 1 80 ? 15.273 -6.168 -18.5 1 97.06 80 LYS A C 1
ATOM 674 O O . LYS A 1 80 ? 15.32 -5.793 -17.328 1 97.06 80 LYS A O 1
ATOM 679 N N . PRO A 1 81 ? 16.344 -6.23 -19.297 1 97.56 81 PRO A N 1
ATOM 680 C CA . PRO A 1 81 ? 17.609 -5.684 -18.766 1 97.56 81 PRO A CA 1
ATOM 681 C C . PRO A 1 81 ? 17.469 -4.234 -18.312 1 97.56 81 PRO A C 1
ATOM 683 O O . PRO A 1 81 ? 16.75 -3.447 -18.938 1 97.56 81 PRO A O 1
ATOM 686 N N . LYS A 1 82 ? 18.156 -3.898 -17.172 1 96.5 82 LYS A N 1
ATOM 687 C CA . LYS A 1 82 ? 18.203 -2.555 -16.594 1 96.5 82 LYS A CA 1
ATOM 688 C C . LYS A 1 82 ? 16.859 -2.168 -15.977 1 96.5 82 LYS A C 1
ATOM 690 O O . LYS A 1 82 ? 16.5 -0.989 -15.953 1 96.5 82 LYS A O 1
ATOM 695 N N . GLN A 1 83 ? 16.141 -3.184 -15.578 1 96.38 83 GLN A N 1
ATOM 696 C CA . GLN A 1 83 ? 14.859 -2.904 -14.938 1 96.38 83 GLN A CA 1
ATOM 697 C C . GLN A 1 83 ? 14.812 -3.475 -13.523 1 96.38 83 GLN A C 1
ATOM 699 O O . GLN A 1 83 ? 15.555 -4.402 -13.203 1 96.38 83 GLN A O 1
ATOM 704 N N . VAL A 1 84 ? 14.023 -2.797 -12.719 1 96.38 84 VAL A N 1
ATOM 705 C CA . VAL A 1 84 ? 13.648 -3.354 -11.422 1 96.38 84 VAL A CA 1
ATOM 706 C C . VAL A 1 84 ? 12.188 -3.785 -11.453 1 96.38 84 VAL A C 1
ATOM 708 O O . VAL A 1 84 ? 11.391 -3.248 -12.227 1 96.38 84 VAL A O 1
ATOM 711 N N . LYS A 1 85 ? 11.867 -4.777 -10.68 1 96.69 85 LYS A N 1
ATOM 712 C CA . LYS A 1 85 ? 10.492 -5.258 -10.547 1 96.69 85 LYS A CA 1
ATOM 713 C C . LYS A 1 85 ? 10.148 -5.539 -9.086 1 96.69 85 LYS A C 1
ATOM 715 O O . LYS A 1 85 ? 10.914 -6.188 -8.375 1 96.69 85 LYS A O 1
ATOM 720 N N . ALA A 1 86 ? 9.031 -4.977 -8.664 1 96.5 86 ALA A N 1
ATOM 721 C CA . ALA A 1 86 ? 8.547 -5.254 -7.316 1 96.5 86 ALA A CA 1
ATOM 722 C C . ALA A 1 86 ? 8.062 -6.695 -7.191 1 96.5 86 ALA A C 1
ATOM 724 O O . ALA A 1 86 ? 7.316 -7.184 -8.047 1 96.5 86 ALA A O 1
ATOM 725 N N . ILE A 1 87 ? 8.477 -7.387 -6.172 1 96.88 87 ILE A N 1
ATOM 726 C CA . ILE A 1 87 ? 8.086 -8.766 -5.883 1 96.88 87 ILE A CA 1
ATOM 727 C C . ILE A 1 87 ? 7.539 -8.852 -4.461 1 96.88 87 ILE A C 1
ATOM 729 O O . ILE A 1 87 ? 8.117 -8.297 -3.525 1 96.88 87 ILE A O 1
ATOM 733 N N . VAL A 1 88 ? 6.418 -9.422 -4.301 1 95.81 88 VAL A N 1
ATOM 734 C CA . VAL A 1 88 ? 5.918 -9.789 -2.98 1 95.81 88 VAL A CA 1
ATOM 735 C C . VAL A 1 88 ? 5.98 -11.305 -2.811 1 95.81 88 VAL A C 1
ATOM 737 O O . VAL A 1 88 ? 5.375 -12.055 -3.586 1 95.81 88 VAL A O 1
ATOM 740 N N . ALA A 1 89 ? 6.727 -11.789 -1.9 1 97 89 ALA A N 1
ATOM 741 C CA . ALA A 1 89 ? 6.828 -13.211 -1.562 1 97 89 ALA A CA 1
ATOM 742 C C . ALA A 1 89 ? 7.023 -13.398 -0.06 1 97 89 ALA A C 1
ATOM 744 O O . ALA A 1 89 ? 7.734 -12.625 0.583 1 97 89 ALA A O 1
ATOM 745 N N . PHE A 1 90 ? 6.348 -14.375 0.546 1 96.88 90 PHE A N 1
ATOM 746 C CA . PHE A 1 90 ? 6.453 -14.734 1.956 1 96.88 90 PHE A CA 1
ATOM 747 C C . PHE A 1 90 ? 6.09 -13.555 2.844 1 96.88 90 PHE A C 1
ATOM 749 O O . PHE A 1 90 ? 6.656 -13.383 3.926 1 96.88 90 PHE A O 1
ATOM 756 N N . GLY A 1 91 ? 5.289 -12.648 2.318 1 93.62 91 GLY A N 1
ATOM 757 C CA . GLY A 1 91 ? 4.887 -11.477 3.08 1 93.62 91 GLY A CA 1
ATOM 758 C C . GLY A 1 91 ? 5.91 -10.359 3.039 1 93.62 91 GLY A C 1
ATOM 759 O O . GLY A 1 91 ? 5.734 -9.328 3.691 1 93.62 91 GLY A O 1
ATOM 760 N N . GLU A 1 92 ? 6.977 -10.531 2.328 1 93.75 92 GLU A N 1
ATOM 761 C CA . GLU A 1 92 ? 8.055 -9.547 2.248 1 93.75 92 GLU A CA 1
ATOM 762 C C . GLU A 1 92 ? 8.008 -8.781 0.931 1 93.75 92 GLU A C 1
ATOM 764 O O . GLU A 1 92 ? 7.621 -9.336 -0.101 1 93.75 92 GLU A O 1
ATOM 769 N N . GLN A 1 93 ? 8.43 -7.523 1.042 1 95 93 GLN A N 1
ATOM 770 C CA . GLN A 1 93 ? 8.625 -6.723 -0.161 1 95 93 GLN A CA 1
ATOM 771 C C . GLN A 1 93 ? 10.055 -6.848 -0.673 1 95 93 GLN A C 1
ATOM 773 O O . GLN A 1 93 ? 11.008 -6.469 0.019 1 95 93 GLN A O 1
ATOM 778 N N . LEU A 1 94 ? 10.172 -7.355 -1.856 1 97.12 94 LEU A N 1
ATOM 779 C CA . LEU A 1 94 ? 11.484 -7.586 -2.461 1 97.12 94 LEU A CA 1
ATOM 780 C C . LEU A 1 94 ? 11.602 -6.863 -3.799 1 97.12 94 LEU A C 1
ATOM 782 O O . LEU A 1 94 ? 10.586 -6.516 -4.414 1 97.12 94 LEU A O 1
ATOM 786 N N . THR A 1 95 ? 12.828 -6.555 -4.176 1 97.94 95 THR A N 1
ATOM 787 C CA . THR A 1 95 ? 13.117 -5.926 -5.461 1 97.94 95 THR A CA 1
ATOM 788 C C . THR A 1 95 ? 13.945 -6.848 -6.344 1 97.94 95 THR A C 1
ATOM 790 O O . THR A 1 95 ? 15.07 -7.211 -5.988 1 97.94 95 THR A O 1
ATOM 793 N N . LEU A 1 96 ? 13.328 -7.25 -7.426 1 98.62 96 LEU A N 1
ATOM 794 C CA . LEU A 1 96 ? 14.039 -8.016 -8.445 1 98.62 96 LEU A CA 1
ATOM 795 C C . LEU A 1 96 ? 14.781 -7.082 -9.406 1 98.62 96 LEU A C 1
ATOM 797 O O . LEU A 1 96 ? 14.203 -6.109 -9.898 1 98.62 96 LEU A O 1
ATOM 801 N N . ILE A 1 97 ? 16.047 -7.316 -9.594 1 98.44 97 ILE A N 1
ATOM 802 C CA . ILE A 1 97 ? 16.906 -6.516 -10.453 1 98.44 97 ILE A CA 1
ATOM 803 C C . ILE A 1 97 ? 17.391 -7.359 -11.633 1 98.44 97 ILE A C 1
ATOM 805 O O . ILE A 1 97 ? 17.891 -8.477 -11.438 1 98.44 97 ILE A O 1
ATOM 809 N N . ARG A 1 98 ? 17.219 -6.941 -12.812 1 98.56 98 ARG A N 1
ATOM 810 C CA . ARG A 1 98 ? 17.953 -7.523 -13.938 1 98.56 98 ARG A CA 1
ATOM 811 C C . ARG A 1 98 ? 19.062 -6.59 -14.414 1 98.56 98 ARG A C 1
ATOM 813 O O . ARG A 1 98 ? 18.781 -5.461 -14.828 1 98.56 98 ARG A O 1
ATOM 820 N N . SER A 1 99 ? 20.219 -7.07 -14.367 1 98.12 99 SER A N 1
ATOM 821 C CA . SER A 1 99 ? 21.391 -6.281 -14.727 1 98.12 99 SER A CA 1
ATOM 822 C C . SER A 1 99 ? 21.406 -5.953 -16.219 1 98.12 99 SER A C 1
ATOM 824 O O . SER A 1 99 ? 20.609 -6.504 -16.984 1 98.12 99 SER A O 1
ATOM 826 N N . GLU A 1 100 ? 22.266 -4.984 -16.562 1 97 100 GLU A N 1
ATOM 827 C CA . GLU A 1 100 ? 22.469 -4.676 -17.969 1 97 100 GLU A CA 1
ATOM 828 C C . GLU A 1 100 ? 22.984 -5.895 -18.734 1 97 100 GLU A C 1
ATOM 830 O O . GLU A 1 100 ? 22.641 -6.09 -19.906 1 97 100 GLU A O 1
ATOM 835 N N . ALA A 1 101 ? 23.75 -6.68 -18.094 1 96.69 101 ALA A N 1
ATOM 836 C CA . ALA A 1 101 ? 24.312 -7.883 -18.688 1 96.69 101 ALA A CA 1
ATOM 837 C C . ALA A 1 101 ? 23.281 -9.008 -18.734 1 96.69 101 ALA A C 1
ATOM 839 O O . ALA A 1 101 ? 23.531 -10.055 -19.344 1 96.69 101 ALA A O 1
ATOM 840 N N . GLY A 1 102 ? 22.203 -8.828 -18 1 97.69 102 GLY A N 1
ATOM 841 C CA . GLY A 1 102 ? 21.109 -9.766 -18.141 1 97.69 102 GLY A CA 1
ATOM 842 C C . GLY A 1 102 ? 20.906 -10.656 -16.938 1 97.69 102 GLY A C 1
ATOM 843 O O . GLY A 1 102 ? 19.875 -11.336 -16.812 1 97.69 102 GLY A O 1
ATOM 844 N N . LYS A 1 103 ? 21.812 -10.688 -16.016 1 98.06 103 LYS A N 1
ATOM 845 C CA . LYS A 1 103 ? 21.703 -11.516 -14.82 1 98.06 103 LYS A CA 1
ATOM 846 C C . LYS A 1 103 ? 20.672 -10.953 -13.852 1 98.06 103 LYS A C 1
ATOM 848 O O . LYS A 1 103 ? 20.484 -9.734 -13.773 1 98.06 103 LYS A O 1
ATOM 853 N N . VAL A 1 104 ? 20.031 -11.836 -13.07 1 98.62 104 VAL A N 1
ATOM 854 C CA . VAL A 1 104 ? 18.984 -11.367 -12.148 1 98.62 104 VAL A CA 1
ATOM 855 C C . VAL A 1 104 ? 19.5 -11.438 -10.711 1 98.62 104 VAL A C 1
ATOM 857 O O . VAL A 1 104 ? 20.312 -12.312 -10.375 1 98.62 104 VAL A O 1
ATOM 860 N N . TYR A 1 105 ? 19.109 -10.508 -9.883 1 98.62 105 TYR A N 1
ATOM 861 C CA . TYR A 1 105 ? 19.375 -10.422 -8.453 1 98.62 105 TYR A CA 1
ATOM 862 C C . TYR A 1 105 ? 18.109 -10.07 -7.684 1 98.62 105 TYR A C 1
ATOM 864 O O . TYR A 1 105 ? 17.188 -9.469 -8.234 1 98.62 105 TYR A O 1
ATOM 872 N N . LEU A 1 106 ? 18.016 -10.539 -6.5 1 98.62 106 LEU A N 1
ATOM 873 C CA . LEU A 1 106 ? 16.875 -10.258 -5.629 1 98.62 106 LEU A CA 1
ATOM 874 C C . LEU A 1 106 ? 17.344 -9.719 -4.281 1 98.62 106 LEU A C 1
ATOM 876 O O . LEU A 1 106 ? 18.203 -10.32 -3.631 1 98.62 106 LEU A O 1
ATOM 880 N N . ILE A 1 107 ? 16.797 -8.562 -3.904 1 98.19 107 ILE A N 1
ATOM 881 C CA . ILE A 1 107 ? 17.203 -7.938 -2.652 1 98.19 107 ILE A CA 1
ATOM 882 C C . ILE A 1 107 ? 15.977 -7.508 -1.857 1 98.19 107 ILE A C 1
ATOM 884 O O . ILE A 1 107 ? 14.875 -7.43 -2.404 1 98.19 107 ILE A O 1
ATOM 888 N N . ASP A 1 108 ? 16.203 -7.316 -0.563 1 97 108 ASP A N 1
ATOM 889 C CA . ASP A 1 108 ? 15.156 -6.625 0.196 1 97 108 ASP A CA 1
ATOM 890 C C . ASP A 1 108 ? 14.859 -5.254 -0.404 1 97 108 ASP A C 1
ATOM 892 O O . ASP A 1 108 ? 15.766 -4.57 -0.883 1 97 108 ASP A O 1
ATOM 896 N N . SER A 1 109 ? 13.648 -4.781 -0.256 1 96.94 109 SER A N 1
ATOM 897 C CA . SER A 1 109 ? 13.227 -3.609 -1.017 1 96.94 109 SER A CA 1
ATOM 898 C C . SER A 1 109 ? 13.594 -2.318 -0.291 1 96.94 109 SER A C 1
ATOM 900 O O . SER A 1 109 ? 13.578 -1.24 -0.887 1 96.94 109 SER A O 1
ATOM 902 N N . TYR A 1 110 ? 13.891 -2.34 0.942 1 95.88 110 TYR A N 1
ATOM 903 C CA . TYR A 1 110 ? 13.961 -1.095 1.697 1 95.88 110 TYR A CA 1
ATOM 904 C C . TYR A 1 110 ? 15.406 -0.692 1.95 1 95.88 110 TYR A C 1
ATOM 906 O O . TYR A 1 110 ? 16.188 -1.477 2.49 1 95.88 110 TYR A O 1
ATOM 914 N N . CYS A 1 111 ? 15.773 0.478 1.605 1 96.44 111 CYS A N 1
ATOM 915 C CA . CYS A 1 111 ? 17.109 1.039 1.788 1 96.44 111 CYS A CA 1
ATOM 916 C C . CYS A 1 111 ? 17.438 1.197 3.268 1 96.44 111 CYS A C 1
ATOM 918 O O . CYS A 1 111 ? 16.641 1.759 4.027 1 96.44 111 CYS A O 1
ATOM 920 N N . PRO A 1 112 ? 18.531 0.727 3.676 1 94.31 112 PRO A N 1
ATOM 921 C CA . PRO A 1 112 ? 18.891 0.808 5.094 1 94.31 112 PRO A CA 1
ATOM 922 C C . PRO A 1 112 ? 19.156 2.24 5.551 1 94.31 112 PRO A C 1
ATOM 924 O O . PRO A 1 112 ? 19.25 2.5 6.754 1 94.31 112 PRO A O 1
ATOM 927 N N . HIS A 1 113 ? 19.328 3.203 4.645 1 94.69 113 HIS A N 1
ATOM 928 C CA . HIS A 1 113 ? 19.609 4.594 4.98 1 94.69 113 HIS A CA 1
ATOM 929 C C . HIS A 1 113 ? 18.406 5.246 5.656 1 94.69 113 HIS A C 1
ATOM 931 O O . HIS A 1 113 ? 18.453 5.547 6.852 1 94.69 113 HIS A O 1
ATOM 937 N N . LEU A 1 114 ? 17.297 5.309 4.98 1 94.38 114 LEU A N 1
ATOM 938 C CA . LEU A 1 114 ? 16.109 5.938 5.547 1 94.38 114 LEU A CA 1
ATOM 939 C C . LEU A 1 114 ? 14.836 5.211 5.102 1 94.38 114 LEU A C 1
ATOM 941 O O . LEU A 1 114 ? 13.734 5.746 5.227 1 94.38 114 LEU A O 1
ATOM 945 N N . GLY A 1 115 ? 15 4.047 4.465 1 95.25 115 GLY A N 1
ATOM 946 C CA . GLY A 1 115 ? 13.883 3.125 4.367 1 95.25 115 GLY A CA 1
ATOM 947 C C . GLY A 1 115 ? 13.141 3.229 3.053 1 95.25 115 GLY A C 1
ATOM 948 O O . GLY A 1 115 ? 12.094 2.594 2.869 1 95.25 115 GLY A O 1
ATOM 949 N N . ALA A 1 116 ? 13.578 4.047 2.123 1 95.38 116 ALA A N 1
ATOM 950 C CA . ALA A 1 116 ? 12.898 4.133 0.836 1 95.38 116 ALA A CA 1
ATOM 951 C C . ALA A 1 116 ? 12.844 2.771 0.149 1 95.38 116 ALA A C 1
ATOM 953 O O . ALA A 1 116 ? 13.703 1.915 0.392 1 95.38 116 ALA A O 1
ATOM 954 N N . ASN A 1 117 ? 11.852 2.568 -0.676 1 96.62 117 ASN A N 1
ATOM 955 C CA . ASN A 1 117 ? 11.633 1.322 -1.403 1 96.62 117 ASN A CA 1
ATOM 956 C C . ASN A 1 117 ? 12.242 1.375 -2.801 1 96.62 117 ASN A C 1
ATOM 958 O O . ASN A 1 117 ? 11.844 2.195 -3.627 1 96.62 117 ASN A O 1
ATOM 962 N N . PHE A 1 118 ? 13.117 0.441 -3.102 1 96.94 118 PHE A N 1
ATOM 963 C CA . PHE A 1 118 ? 13.82 0.425 -4.379 1 96.94 118 PHE A CA 1
ATOM 964 C C . PHE A 1 118 ? 12.844 0.175 -5.527 1 96.94 118 PHE A C 1
ATOM 966 O O . PHE A 1 118 ? 13.102 0.579 -6.664 1 96.94 118 PHE A O 1
ATOM 973 N N . SER A 1 119 ? 11.75 -0.525 -5.242 1 95.5 119 SER A N 1
ATOM 974 C CA . SER A 1 119 ? 10.836 -0.948 -6.293 1 95.5 119 SER A CA 1
ATOM 975 C C . SER A 1 119 ? 10.039 0.232 -6.84 1 95.5 119 SER A C 1
ATOM 977 O O . SER A 1 119 ? 9.414 0.133 -7.898 1 95.5 119 SER A O 1
ATOM 979 N N . VAL A 1 120 ? 9.992 1.312 -6.125 1 93.81 120 VAL A N 1
ATOM 980 C CA . VAL A 1 120 ? 9.25 2.496 -6.539 1 93.81 120 VAL A CA 1
ATOM 981 C C . VAL A 1 120 ? 10.211 3.646 -6.812 1 93.81 120 VAL A C 1
ATOM 983 O O . VAL A 1 120 ? 10.578 4.391 -5.898 1 93.81 120 VAL A O 1
ATOM 986 N N . GLY A 1 121 ? 10.594 3.74 -8.07 1 91.88 121 GLY A N 1
ATOM 987 C CA . GLY A 1 121 ? 11.469 4.828 -8.484 1 91.88 121 GLY A CA 1
ATOM 988 C C . GLY A 1 121 ? 12.93 4.43 -8.547 1 91.88 121 GLY A C 1
ATOM 989 O O . GLY A 1 121 ? 13.773 5.199 -9.023 1 91.88 121 GLY A O 1
ATOM 990 N N . GLY A 1 122 ? 13.289 3.268 -8.008 1 94.44 122 GLY A N 1
ATOM 991 C CA . GLY A 1 122 ? 14.656 2.791 -8.133 1 94.44 122 GLY A CA 1
ATOM 992 C C . GLY A 1 122 ? 15.07 2.535 -9.57 1 94.44 122 GLY A C 1
ATOM 993 O O . GLY A 1 122 ? 14.227 2.258 -10.43 1 94.44 122 GLY A O 1
ATOM 994 N N . ARG A 1 123 ? 16.453 2.613 -9.789 1 95.69 123 ARG A N 1
ATOM 995 C CA . ARG A 1 123 ? 16.984 2.445 -11.141 1 95.69 123 ARG A CA 1
ATOM 996 C C . ARG A 1 123 ? 18.234 1.565 -11.141 1 95.69 123 ARG A C 1
ATOM 998 O O . ARG A 1 123 ? 19.062 1.675 -10.25 1 95.69 123 ARG A O 1
ATOM 1005 N N . VAL A 1 124 ? 18.281 0.75 -12.148 1 97 124 VAL A N 1
ATOM 1006 C CA . VAL A 1 124 ? 19.469 -0.083 -12.297 1 97 124 VAL A CA 1
ATOM 1007 C C . VAL A 1 124 ? 20.625 0.75 -12.852 1 97 124 VAL A C 1
ATOM 1009 O O . VAL A 1 124 ? 20.469 1.415 -13.883 1 97 124 VAL A O 1
ATOM 1012 N N . VAL A 1 125 ? 21.703 0.768 -12.141 1 96.38 125 VAL A N 1
ATOM 1013 C CA . VAL A 1 125 ? 22.906 1.495 -12.539 1 96.38 125 VAL A CA 1
ATOM 1014 C C . VAL A 1 125 ? 24.125 0.599 -12.375 1 96.38 125 VAL A C 1
ATOM 1016 O O . VAL A 1 125 ? 24.062 -0.436 -11.711 1 96.38 125 VAL A O 1
ATOM 1019 N N . ASN A 1 126 ? 25.25 0.966 -13.039 1 96.12 126 ASN A N 1
ATOM 1020 C CA . ASN A 1 126 ? 26.5 0.234 -12.922 1 96.12 126 ASN A CA 1
ATOM 1021 C C . ASN A 1 126 ? 26.297 -1.266 -13.117 1 96.12 126 ASN A C 1
ATOM 1023 O O . ASN A 1 126 ? 26.781 -2.074 -12.32 1 96.12 126 ASN A O 1
ATOM 1027 N N . ASP A 1 127 ? 25.5 -1.638 -14.102 1 96.5 127 ASP A N 1
ATOM 1028 C CA . ASP A 1 127 ? 25.203 -2.99 -14.555 1 96.5 127 ASP A CA 1
ATOM 1029 C C . ASP A 1 127 ? 24.234 -3.688 -13.594 1 96.5 127 ASP A C 1
ATOM 1031 O O . ASP A 1 127 ? 23.031 -3.719 -13.828 1 96.5 127 ASP A O 1
ATOM 1035 N N . ASN A 1 128 ? 24.766 -3.977 -12.32 1 97.12 128 ASN A N 1
ATOM 1036 C CA . ASN A 1 128 ? 23.922 -4.812 -11.477 1 97.12 128 ASN A CA 1
ATOM 1037 C C . ASN A 1 128 ? 23.562 -4.113 -10.164 1 97.12 128 ASN A C 1
ATOM 1039 O O . ASN A 1 128 ? 23.219 -4.766 -9.18 1 97.12 128 ASN A O 1
ATOM 1043 N N . CYS A 1 129 ? 23.703 -2.791 -10.109 1 98 129 CYS A N 1
ATOM 1044 C CA . CYS A 1 129 ? 23.391 -2.053 -8.891 1 98 129 CYS A CA 1
ATOM 1045 C C . CYS A 1 129 ? 22.047 -1.333 -9.031 1 98 129 CYS A C 1
ATOM 1047 O O . CYS A 1 129 ? 21.547 -1.141 -10.141 1 98 129 CYS A O 1
ATOM 1049 N N . VAL A 1 130 ? 21.484 -1.075 -7.914 1 97.75 130 VAL A N 1
ATOM 1050 C CA . VAL A 1 130 ? 20.25 -0.308 -7.887 1 97.75 130 VAL A CA 1
ATOM 1051 C C . VAL A 1 130 ? 20.469 0.999 -7.125 1 97.75 130 VAL A C 1
ATOM 1053 O O . VAL A 1 130 ? 21.109 1.015 -6.078 1 97.75 130 VAL A O 1
ATOM 1056 N N . GLN A 1 131 ? 20.016 2.057 -7.703 1 97.38 131 GLN A N 1
ATOM 1057 C CA . GLN A 1 131 ? 20.109 3.375 -7.086 1 97.38 131 GLN A CA 1
ATOM 1058 C C . GLN A 1 131 ? 18.797 3.762 -6.414 1 97.38 131 GLN A C 1
ATOM 1060 O O . GLN A 1 131 ? 17.734 3.73 -7.047 1 97.38 131 GLN A O 1
ATOM 1065 N N . CYS A 1 132 ? 18.891 4.09 -5.156 1 96.69 132 CYS A N 1
ATOM 1066 C CA . CYS A 1 132 ? 17.734 4.457 -4.344 1 96.69 132 CYS A CA 1
ATOM 1067 C C . CYS A 1 132 ? 17.125 5.773 -4.82 1 96.69 132 CYS A C 1
ATOM 1069 O O . CYS A 1 132 ? 17.859 6.723 -5.117 1 96.69 132 CYS A O 1
ATOM 1071 N N . PRO A 1 133 ? 15.812 5.895 -4.898 1 94.44 133 PRO A N 1
ATOM 1072 C CA . PRO A 1 133 ? 15.156 7.082 -5.449 1 94.44 133 PRO A CA 1
ATOM 1073 C C . PRO A 1 133 ? 15.133 8.258 -4.469 1 94.44 133 PRO A C 1
ATOM 1075 O O . PRO A 1 133 ? 14.711 9.359 -4.828 1 94.44 133 PRO A O 1
ATOM 1078 N N . PHE A 1 134 ? 15.516 8.047 -3.232 1 95 134 PHE A N 1
ATOM 1079 C CA . PHE A 1 134 ? 15.375 9.07 -2.205 1 95 134 PHE A CA 1
ATOM 1080 C C . PHE A 1 134 ? 16.609 9.953 -2.137 1 95 134 PHE A C 1
ATOM 1082 O O . PHE A 1 134 ? 16.562 11.141 -2.473 1 95 134 PHE A O 1
ATOM 1089 N N . HIS A 1 135 ? 17.828 9.336 -1.825 1 94.5 135 HIS A N 1
ATOM 1090 C CA . HIS A 1 135 ? 19.062 10.102 -1.717 1 94.5 135 HIS A CA 1
ATOM 1091 C C . HIS A 1 135 ? 20.078 9.648 -2.76 1 94.5 135 HIS A C 1
ATOM 1093 O O . HIS A 1 135 ? 21.219 10.109 -2.75 1 94.5 135 HIS A O 1
ATOM 1099 N N . GLY A 1 136 ? 19.734 8.641 -3.553 1 95 136 GLY A N 1
ATOM 1100 C CA . GLY A 1 136 ? 20.578 8.219 -4.652 1 95 136 GLY A CA 1
ATOM 1101 C C . GLY A 1 136 ? 21.656 7.227 -4.23 1 95 136 GLY A C 1
ATOM 1102 O O . GLY A 1 136 ? 22.609 6.996 -4.961 1 95 136 GLY A O 1
ATOM 1103 N N . TRP A 1 137 ? 21.516 6.664 -3.006 1 96.06 137 TRP A N 1
ATOM 1104 C CA . TRP A 1 137 ? 22.469 5.617 -2.619 1 96.06 137 TRP A CA 1
ATOM 1105 C C . TRP A 1 137 ? 22.406 4.445 -3.592 1 96.06 137 TRP A C 1
ATOM 1107 O O . TRP A 1 137 ? 21.328 4.07 -4.062 1 96.06 137 TRP A O 1
ATOM 1117 N N . ILE A 1 138 ? 23.609 3.91 -3.883 1 97.31 138 ILE A N 1
ATOM 1118 C CA . ILE A 1 138 ? 23.672 2.814 -4.844 1 97.31 138 ILE A CA 1
ATOM 1119 C C . ILE A 1 138 ? 24.078 1.527 -4.129 1 97.31 138 ILE A C 1
ATOM 1121 O O . ILE A 1 138 ? 25.047 1.51 -3.379 1 97.31 138 ILE A O 1
ATOM 1125 N N . PHE A 1 139 ? 23.328 0.465 -4.344 1 98.19 139 PHE A N 1
ATOM 1126 C CA . PHE A 1 139 ? 23.578 -0.827 -3.713 1 98.19 139 PHE A CA 1
ATOM 1127 C C . PHE A 1 139 ? 23.812 -1.905 -4.766 1 98.19 139 PHE A C 1
ATOM 1129 O O . PHE A 1 139 ? 23.141 -1.935 -5.793 1 98.19 139 PHE A O 1
ATOM 1136 N N . SER A 1 140 ? 24.75 -2.834 -4.48 1 98.38 140 SER A N 1
ATOM 1137 C CA . SER A 1 140 ? 25.047 -3.955 -5.367 1 98.38 140 SER A CA 1
ATOM 1138 C C . SER A 1 140 ? 23.969 -5.031 -5.273 1 98.38 140 SER A C 1
ATOM 1140 O O . SER A 1 140 ? 23.656 -5.504 -4.18 1 98.38 140 SER A O 1
ATOM 1142 N N . GLY A 1 141 ? 23.469 -5.406 -6.406 1 97.88 141 GLY A N 1
ATOM 1143 C CA . GLY A 1 141 ? 22.531 -6.52 -6.426 1 97.88 141 GLY A CA 1
ATOM 1144 C C . GLY A 1 141 ? 23.188 -7.844 -6.059 1 97.88 141 GLY A C 1
ATOM 1145 O O . GLY A 1 141 ? 22.5 -8.766 -5.602 1 97.88 141 GLY A O 1
ATOM 1146 N N . GLU A 1 142 ? 24.422 -7.957 -6.266 1 97 142 GLU A N 1
ATOM 1147 C CA . GLU A 1 142 ? 25.156 -9.195 -6.051 1 97 142 GLU A CA 1
ATOM 1148 C C . GLU A 1 142 ? 25.531 -9.375 -4.582 1 97 142 GLU A C 1
ATOM 1150 O O . GLU A 1 142 ? 25.375 -10.461 -4.023 1 97 142 GLU A O 1
ATOM 1155 N N . THR A 1 143 ? 25.969 -8.258 -3.938 1 96.56 143 THR A N 1
ATOM 1156 C CA . THR A 1 143 ? 26.516 -8.383 -2.588 1 96.56 143 THR A CA 1
ATOM 1157 C C . THR A 1 143 ? 25.578 -7.723 -1.573 1 96.56 143 THR A C 1
ATOM 1159 O O . THR A 1 143 ? 25.688 -7.965 -0.37 1 96.56 143 THR A O 1
ATOM 1162 N N . GLY A 1 144 ? 24.719 -6.871 -2.072 1 97.56 144 GLY A N 1
ATOM 1163 C CA . GLY A 1 144 ? 23.875 -6.109 -1.178 1 97.56 144 GLY A CA 1
ATOM 1164 C C . GLY A 1 144 ? 24.547 -4.891 -0.588 1 97.56 144 GLY A C 1
ATOM 1165 O O . GLY A 1 144 ? 23.906 -4.043 0.029 1 97.56 144 GLY A O 1
ATOM 1166 N N . LYS A 1 145 ? 25.812 -4.711 -0.763 1 97.19 145 LYS A N 1
ATOM 1167 C CA . LYS A 1 145 ? 26.578 -3.633 -0.138 1 97.19 145 LYS A CA 1
ATOM 1168 C C . LYS A 1 145 ? 26.359 -2.309 -0.86 1 97.19 145 LYS A C 1
ATOM 1170 O O . LYS A 1 145 ? 26.203 -2.279 -2.084 1 97.19 145 LYS A O 1
ATOM 1175 N N . CYS A 1 146 ? 26.359 -1.259 -0.091 1 97.25 146 CYS A N 1
ATOM 1176 C CA . CYS A 1 146 ? 26.344 0.068 -0.697 1 97.25 146 CYS A CA 1
ATOM 1177 C C . CYS A 1 146 ? 27.672 0.366 -1.385 1 97.25 146 CYS A C 1
ATOM 1179 O O . CYS A 1 146 ? 28.734 0.193 -0.79 1 97.25 146 CYS A O 1
ATOM 1181 N N . THR A 1 147 ? 27.625 0.838 -2.6 1 96.75 147 THR A N 1
ATOM 1182 C CA . THR A 1 147 ? 28.859 1.019 -3.367 1 96.75 147 THR A CA 1
ATOM 1183 C C . THR A 1 147 ? 29.141 2.5 -3.588 1 96.75 147 THR A C 1
ATOM 1185 O O . THR A 1 147 ? 30.266 2.875 -3.934 1 96.75 147 THR A O 1
ATOM 1188 N N . SER A 1 148 ? 28.062 3.291 -3.439 1 95 148 SER A N 1
ATOM 1189 C CA . SER A 1 148 ? 28.266 4.711 -3.709 1 95 148 SER A CA 1
ATOM 1190 C C . SER A 1 148 ? 27.234 5.566 -3 1 95 148 SER A C 1
ATOM 1192 O O . SER A 1 148 ? 26.062 5.172 -2.879 1 95 148 SER A O 1
ATOM 1194 N N . ILE A 1 149 ? 27.609 6.648 -2.506 1 93.88 149 ILE A N 1
ATOM 1195 C CA . ILE A 1 149 ? 26.781 7.723 -1.971 1 93.88 149 ILE A CA 1
ATOM 1196 C C . ILE A 1 149 ? 27.094 9.031 -2.697 1 93.88 149 ILE A C 1
ATOM 1198 O O . ILE A 1 149 ? 28.234 9.492 -2.691 1 93.88 149 ILE A O 1
ATOM 1202 N N . PRO A 1 150 ? 26.141 9.641 -3.324 1 90.88 150 PRO A N 1
ATOM 1203 C CA . PRO A 1 150 ? 26.406 10.711 -4.285 1 90.88 150 PRO A CA 1
ATOM 1204 C C . PRO A 1 150 ? 27.062 11.93 -3.643 1 90.88 150 PRO A C 1
ATOM 1206 O O . PRO A 1 150 ? 27.781 12.68 -4.316 1 90.88 150 PRO A O 1
ATOM 1209 N N . TYR A 1 151 ? 26.906 12.219 -2.412 1 87.88 151 TYR A N 1
ATOM 1210 C CA . TYR A 1 151 ? 27.297 13.5 -1.833 1 87.88 151 TYR A CA 1
ATOM 1211 C C . TYR A 1 151 ? 28.406 13.312 -0.797 1 87.88 151 TYR A C 1
ATOM 1213 O O . TYR A 1 151 ? 28.609 14.172 0.057 1 87.88 151 TYR A O 1
ATOM 1221 N N . THR A 1 152 ? 28.969 12.148 -0.794 1 86.75 152 THR A N 1
ATOM 1222 C CA . THR A 1 152 ? 30.109 11.961 0.099 1 86.75 152 THR A CA 1
ATOM 1223 C C . THR A 1 152 ? 31.203 11.148 -0.584 1 86.75 152 THR A C 1
ATOM 1225 O O . THR A 1 152 ? 30.922 10.289 -1.419 1 86.75 152 THR A O 1
ATOM 1228 N N . THR A 1 153 ? 32.438 11.547 -0.314 1 85.5 153 THR A N 1
ATOM 1229 C CA . THR A 1 153 ? 33.594 10.805 -0.812 1 85.5 153 THR A CA 1
ATOM 1230 C C . THR A 1 153 ? 34.25 9.992 0.308 1 85.5 153 THR A C 1
ATOM 1232 O O . THR A 1 153 ? 35.25 9.328 0.095 1 85.5 153 THR A O 1
ATOM 1235 N N . GLN A 1 154 ? 33.625 10.062 1.423 1 88 154 GLN A N 1
ATOM 1236 C CA . GLN A 1 154 ? 34.125 9.32 2.566 1 88 154 GLN A CA 1
ATOM 1237 C C . GLN A 1 154 ? 33.812 7.832 2.449 1 88 154 GLN A C 1
ATOM 1239 O O . GLN A 1 154 ? 33.062 7.422 1.544 1 88 154 GLN A O 1
ATOM 1244 N N . SER A 1 155 ? 34.406 7.16 3.355 1 90.38 155 SER A N 1
ATOM 1245 C CA . SER A 1 155 ? 34.188 5.719 3.363 1 90.38 155 SER A CA 1
ATOM 1246 C C . SER A 1 155 ? 32.719 5.398 3.686 1 90.38 155 SER A C 1
ATOM 1248 O O . SER A 1 155 ? 32.094 6.07 4.512 1 90.38 155 SER A O 1
ATOM 1250 N N . ILE A 1 156 ? 32.219 4.461 3.043 1 92.5 156 ILE A N 1
ATOM 1251 C CA . ILE A 1 156 ? 30.859 3.975 3.248 1 92.5 156 ILE A CA 1
ATOM 1252 C C . ILE A 1 156 ? 30.828 3.004 4.426 1 92.5 156 ILE A C 1
ATOM 1254 O O . ILE A 1 156 ? 31.625 2.07 4.488 1 92.5 156 ILE A O 1
ATOM 1258 N N . PRO A 1 157 ? 29.906 3.229 5.352 1 91.19 157 PRO A N 1
ATOM 1259 C CA . PRO A 1 157 ? 29.812 2.305 6.484 1 91.19 157 PRO A CA 1
ATOM 1260 C C . PRO A 1 157 ? 29.594 0.856 6.051 1 91.19 157 PRO A C 1
ATOM 1262 O O . PRO A 1 157 ? 28.859 0.595 5.102 1 91.19 157 PRO A O 1
ATOM 1265 N N . GLU A 1 158 ? 30.234 -0.067 6.758 1 90.19 158 GLU A N 1
ATOM 1266 C CA . GLU A 1 158 ? 30.109 -1.486 6.438 1 90.19 158 GLU A CA 1
ATOM 1267 C C . GLU A 1 158 ? 28.672 -1.974 6.617 1 90.19 158 GLU A C 1
ATOM 1269 O O . GLU A 1 158 ? 28.234 -2.893 5.922 1 90.19 158 GLU A O 1
ATOM 1274 N N . GLN A 1 159 ? 27.969 -1.303 7.48 1 91.44 159 GLN A N 1
ATOM 1275 C CA . GLN A 1 159 ? 26.594 -1.712 7.805 1 91.44 159 GLN A CA 1
ATOM 1276 C C . GLN A 1 159 ? 25.625 -1.312 6.699 1 91.44 159 GLN A C 1
ATOM 1278 O O . GLN A 1 159 ? 24.484 -1.767 6.68 1 91.44 159 GLN A O 1
ATOM 1283 N N . ALA A 1 160 ? 26.078 -0.513 5.828 1 94.12 160 ALA A N 1
ATOM 1284 C CA . ALA A 1 160 ? 25.234 -0.101 4.715 1 94.12 160 ALA A CA 1
ATOM 1285 C C . ALA A 1 160 ? 25.078 -1.228 3.697 1 94.12 160 ALA A C 1
ATOM 1287 O O . ALA A 1 160 ? 25.781 -1.264 2.686 1 94.12 160 ALA A O 1
ATOM 1288 N N . LYS A 1 161 ? 24.203 -2.119 4.027 1 95.31 161 LYS A N 1
ATOM 1289 C CA . LYS A 1 161 ? 24 -3.318 3.217 1 95.31 161 LYS A CA 1
ATOM 1290 C C . LYS A 1 161 ? 22.547 -3.756 3.232 1 95.31 161 LYS A C 1
ATOM 1292 O O . LYS A 1 161 ? 21.875 -3.674 4.266 1 95.31 161 LYS A O 1
ATOM 1297 N N . VAL A 1 162 ? 22.062 -4.176 2.127 1 95.81 162 VAL A N 1
ATOM 1298 C CA . VAL A 1 162 ? 20.734 -4.754 2.012 1 95.81 162 VAL A CA 1
ATOM 1299 C C . VAL A 1 162 ? 20.828 -6.27 1.865 1 95.81 162 VAL A C 1
ATOM 1301 O O . VAL A 1 162 ? 21.797 -6.777 1.282 1 95.81 162 VAL A O 1
ATOM 1304 N N . SER A 1 163 ? 19.844 -6.965 2.389 1 95.56 163 SER A N 1
ATOM 1305 C CA . SER A 1 163 ? 19.844 -8.422 2.293 1 95.56 163 SER A CA 1
ATOM 1306 C C . SER A 1 163 ? 19.609 -8.875 0.859 1 95.56 163 SER A C 1
ATOM 1308 O O . SER A 1 163 ? 18.781 -8.305 0.151 1 95.56 163 SER A O 1
ATOM 1310 N N . ILE A 1 164 ? 20.328 -9.867 0.49 1 97.19 164 ILE A N 1
ATOM 1311 C CA . ILE A 1 164 ? 20.125 -10.484 -0.817 1 97.19 164 ILE A CA 1
ATOM 1312 C C . ILE A 1 164 ? 19.469 -11.852 -0.649 1 97.19 164 ILE A C 1
ATOM 1314 O O . ILE A 1 164 ? 19.547 -12.453 0.427 1 97.19 164 ILE A O 1
ATOM 1318 N N . TRP A 1 165 ? 18.797 -12.305 -1.631 1 97.75 165 TRP A N 1
ATOM 1319 C CA . TRP A 1 165 ? 18.141 -13.609 -1.649 1 97.75 165 TRP A CA 1
ATOM 1320 C C . TRP A 1 165 ? 18.719 -14.484 -2.758 1 97.75 165 TRP A C 1
ATOM 1322 O O . TRP A 1 165 ? 18.984 -14.008 -3.863 1 97.75 165 TRP A O 1
ATOM 1332 N N . PRO A 1 166 ? 18.875 -15.766 -2.492 1 97.38 166 PRO A N 1
ATOM 1333 C CA . PRO A 1 166 ? 19.312 -16.656 -3.574 1 97.38 166 PRO A CA 1
ATOM 1334 C C . PRO A 1 166 ? 18.281 -16.781 -4.684 1 97.38 166 PRO A C 1
ATOM 1336 O O . PRO A 1 166 ? 17.094 -17.031 -4.41 1 97.38 166 PRO A O 1
ATOM 1339 N N . VAL A 1 167 ? 18.703 -16.594 -5.891 1 98.06 167 VAL A N 1
ATOM 1340 C CA . VAL A 1 167 ? 17.812 -16.719 -7.043 1 98.06 167 VAL A CA 1
ATOM 1341 C C . VAL A 1 167 ? 18.469 -17.578 -8.117 1 98.06 167 VAL A C 1
ATOM 1343 O O . VAL A 1 167 ? 19.688 -17.656 -8.188 1 98.06 167 VAL A O 1
ATOM 1346 N N . VAL A 1 168 ? 17.641 -18.203 -8.883 1 97.94 168 VAL A N 1
ATOM 1347 C CA . VAL A 1 168 ? 18.094 -18.938 -10.07 1 97.94 168 VAL A CA 1
ATOM 1348 C C . VAL A 1 168 ? 17.141 -18.688 -11.227 1 97.94 168 VAL A C 1
ATOM 1350 O O . VAL A 1 168 ? 15.922 -18.609 -11.023 1 97.94 168 VAL A O 1
ATOM 1353 N N . GLU A 1 169 ? 17.672 -18.422 -12.352 1 97.94 169 GLU A N 1
ATOM 1354 C CA . GLU A 1 169 ? 16.891 -18.344 -13.578 1 97.94 169 GLU A CA 1
ATOM 1355 C C . GLU A 1 169 ? 16.984 -19.641 -14.375 1 97.94 169 GLU A C 1
ATOM 1357 O O . GLU A 1 169 ? 18.062 -20.016 -14.82 1 97.94 169 GLU A O 1
ATOM 1362 N N . ARG A 1 170 ? 15.867 -20.344 -14.438 1 97 170 ARG A N 1
ATOM 1363 C CA . ARG A 1 170 ? 15.781 -21.672 -15.062 1 97 170 ARG A CA 1
ATOM 1364 C C . ARG A 1 170 ? 14.445 -21.844 -15.781 1 97 170 ARG A C 1
ATOM 1366 O O . ARG A 1 170 ? 13.406 -21.406 -15.289 1 97 170 ARG A O 1
ATOM 1373 N N . ASN A 1 171 ? 14.477 -22.531 -16.922 1 98 171 ASN A N 1
ATOM 1374 C CA . ASN A 1 171 ? 13.258 -22.844 -17.656 1 98 171 ASN A CA 1
ATOM 1375 C C . ASN A 1 171 ? 12.422 -21.609 -17.938 1 98 171 ASN A C 1
ATOM 1377 O O . ASN A 1 171 ? 11.203 -21.625 -17.797 1 98 171 ASN A O 1
ATOM 1381 N N . ARG A 1 172 ? 13.078 -20.484 -18.172 1 97.94 172 ARG A N 1
ATOM 1382 C CA . ARG A 1 172 ? 12.461 -19.219 -18.547 1 97.94 172 ARG A CA 1
ATOM 1383 C C . ARG A 1 172 ? 11.68 -18.625 -17.375 1 97.94 172 ARG A C 1
ATOM 1385 O O . ARG A 1 172 ? 10.703 -17.906 -17.594 1 97.94 172 ARG A O 1
ATOM 1392 N N . HIS A 1 173 ? 12.023 -19.078 -16.219 1 98.62 173 HIS A N 1
ATOM 1393 C CA . HIS A 1 173 ? 11.445 -18.547 -14.992 1 98.62 173 HIS A CA 1
ATOM 1394 C C . HIS A 1 173 ? 12.531 -18.172 -13.984 1 98.62 173 HIS A C 1
ATOM 1396 O O . HIS A 1 173 ? 13.672 -18.609 -14.109 1 98.62 173 HIS A O 1
ATOM 1402 N N . ILE A 1 174 ? 12.172 -17.328 -13.062 1 98.81 174 ILE A N 1
ATOM 1403 C CA . ILE A 1 174 ? 13.062 -16.906 -11.977 1 98.81 174 ILE A CA 1
ATOM 1404 C C . ILE A 1 174 ? 12.531 -17.438 -10.648 1 98.81 174 ILE A C 1
ATOM 1406 O O . ILE A 1 174 ? 11.359 -17.234 -10.312 1 98.81 174 ILE A O 1
ATOM 1410 N N . TYR A 1 175 ? 13.406 -18.141 -9.922 1 98.81 175 TYR A N 1
ATOM 1411 C CA . TYR A 1 175 ? 13.039 -18.766 -8.664 1 98.81 175 TYR A CA 1
ATOM 1412 C C . TYR A 1 175 ? 13.828 -18.188 -7.5 1 98.81 175 TYR A C 1
ATOM 1414 O O . TYR A 1 175 ? 15 -17.812 -7.66 1 98.81 175 TYR A O 1
ATOM 1422 N N . VAL A 1 176 ? 13.203 -18.094 -6.34 1 98.69 176 VAL A N 1
ATOM 1423 C CA . VAL A 1 176 ? 13.867 -17.688 -5.109 1 98.69 176 VAL A CA 1
ATOM 1424 C C . VAL A 1 176 ? 13.859 -18.844 -4.109 1 98.69 176 VAL A C 1
ATOM 1426 O O . VAL A 1 176 ? 12.906 -19.609 -4.047 1 98.69 176 VAL A O 1
ATOM 1429 N N . TRP A 1 177 ? 14.922 -18.953 -3.355 1 98.44 177 TRP A N 1
ATOM 1430 C CA . TRP A 1 177 ? 15.023 -19.938 -2.287 1 98.44 177 TRP A CA 1
ATOM 1431 C C . TRP A 1 177 ? 14.656 -19.328 -0.941 1 98.44 177 TRP A C 1
ATOM 1433 O O . TRP A 1 177 ? 15.156 -18.25 -0.583 1 98.44 177 TRP A O 1
ATOM 1443 N N . TYR A 1 178 ? 13.781 -19.953 -0.255 1 98.06 178 TYR A N 1
ATOM 1444 C CA . TYR A 1 178 ? 13.414 -19.578 1.104 1 98.06 178 TYR A CA 1
ATOM 1445 C C . TYR A 1 178 ? 13.656 -20.719 2.08 1 98.06 178 TYR A C 1
ATOM 1447 O O . TYR A 1 178 ? 13.359 -21.875 1.778 1 98.06 178 TYR A O 1
ATOM 1455 N N . ASN A 1 179 ? 14.203 -20.422 3.168 1 97.62 179 ASN A N 1
ATOM 1456 C CA . ASN A 1 179 ? 14.359 -21.328 4.297 1 97.62 179 ASN A CA 1
ATOM 1457 C C . ASN A 1 179 ? 14.336 -20.578 5.625 1 97.62 179 ASN A C 1
ATOM 1459 O O . ASN A 1 179 ? 15.148 -19.672 5.852 1 97.62 179 ASN A O 1
ATOM 1463 N N . CYS A 1 180 ? 13.469 -20.984 6.48 1 95.69 180 CYS A N 1
ATOM 1464 C CA . CYS A 1 180 ? 13.227 -20.234 7.703 1 95.69 180 CYS A CA 1
ATOM 1465 C C . CYS A 1 180 ? 14.398 -20.375 8.672 1 95.69 180 CYS A C 1
ATOM 1467 O O . CYS A 1 180 ? 14.508 -19.625 9.641 1 95.69 180 CYS A O 1
ATOM 1469 N N . ASP A 1 181 ? 15.273 -21.344 8.453 1 94.62 181 ASP A N 1
ATOM 1470 C CA . ASP A 1 181 ? 16.406 -21.578 9.344 1 94.62 181 ASP A CA 1
ATOM 1471 C C . ASP A 1 181 ? 17.703 -21.078 8.719 1 94.62 181 ASP A C 1
ATOM 1473 O O . ASP A 1 181 ? 18.797 -21.375 9.234 1 94.62 181 ASP A O 1
ATOM 1477 N N . GLY A 1 182 ? 17.594 -20.469 7.617 1 93.25 182 GLY A N 1
ATOM 1478 C CA . GLY A 1 182 ? 18.766 -19.906 6.988 1 93.25 182 GLY A CA 1
ATOM 1479 C C . GLY A 1 182 ? 19.609 -20.922 6.25 1 93.25 182 GLY A C 1
ATOM 1480 O O . GLY A 1 182 ? 20.781 -20.672 5.957 1 93.25 182 GLY A O 1
ATOM 1481 N N . LYS A 1 183 ? 19.047 -22.016 5.977 1 95.06 183 LYS A N 1
ATOM 1482 C CA . LYS A 1 183 ? 19.797 -23.062 5.266 1 95.06 183 LYS A CA 1
ATOM 1483 C C . LYS A 1 183 ? 19.875 -22.75 3.773 1 95.06 183 LYS A C 1
ATOM 1485 O O . LYS A 1 183 ? 18.891 -22.328 3.168 1 95.06 183 LYS A O 1
ATOM 1490 N N . GLU A 1 184 ? 21 -23 3.199 1 95.06 184 GLU A N 1
ATOM 1491 C CA . GLU A 1 184 ? 21.203 -22.828 1.761 1 95.06 184 GLU A CA 1
ATOM 1492 C C . GLU A 1 184 ? 20.453 -23.906 0.978 1 95.06 184 GLU A C 1
ATOM 1494 O O . GLU A 1 184 ? 20.078 -24.938 1.537 1 95.06 184 GLU A O 1
ATOM 1499 N N . PRO A 1 185 ? 20.25 -23.672 -0.308 1 95.81 185 PRO A N 1
ATOM 1500 C CA . PRO A 1 185 ? 19.562 -24.672 -1.11 1 95.81 185 PRO A CA 1
ATOM 1501 C C . PRO A 1 185 ? 20.266 -26.031 -1.09 1 95.81 185 PRO A C 1
ATOM 1503 O O . PRO A 1 185 ? 21.484 -26.094 -1.228 1 95.81 185 PRO A O 1
ATOM 1506 N N . ASP A 1 186 ? 19.469 -27.047 -0.896 1 93.44 186 ASP A N 1
ATOM 1507 C CA . ASP A 1 186 ? 20.062 -28.375 -0.875 1 93.44 186 ASP A CA 1
ATOM 1508 C C . ASP A 1 186 ? 19.562 -29.219 -2.053 1 93.44 186 ASP A C 1
ATOM 1510 O O . ASP A 1 186 ? 19.906 -30.391 -2.176 1 93.44 186 ASP A O 1
ATOM 1514 N N . TRP A 1 187 ? 18.75 -28.734 -2.859 1 96.19 187 TRP A N 1
ATOM 1515 C CA . TRP A 1 187 ? 18.312 -29.297 -4.141 1 96.19 187 TRP A CA 1
ATOM 1516 C C . TRP A 1 187 ? 18.078 -28.188 -5.16 1 96.19 187 TRP A C 1
ATOM 1518 O O . TRP A 1 187 ? 17.969 -27.016 -4.797 1 96.19 187 TRP A O 1
ATOM 1528 N N . ASP A 1 188 ? 18.094 -28.547 -6.43 1 96 188 ASP A N 1
ATOM 1529 C CA . ASP A 1 188 ? 17.984 -27.562 -7.5 1 96 188 ASP A CA 1
ATOM 1530 C C . ASP A 1 188 ? 16.688 -27.75 -8.289 1 96 188 ASP A C 1
ATOM 1532 O O . ASP A 1 188 ? 16.094 -28.828 -8.273 1 96 188 ASP A O 1
ATOM 1536 N N . VAL A 1 189 ? 16.266 -26.688 -8.883 1 97.06 189 VAL A N 1
ATOM 1537 C CA . VAL A 1 189 ? 15.18 -26.781 -9.852 1 97.06 189 VAL A CA 1
ATOM 1538 C C . VAL A 1 189 ? 15.672 -27.5 -11.102 1 97.06 189 VAL A C 1
ATOM 1540 O O . VAL A 1 189 ? 16.609 -27.047 -11.766 1 97.06 189 VAL A O 1
ATOM 1543 N N . PRO A 1 190 ? 15.039 -28.562 -11.422 1 96.38 190 PRO A N 1
ATOM 1544 C CA . PRO A 1 190 ? 15.531 -29.297 -12.594 1 96.38 190 PRO A CA 1
ATOM 1545 C C . PRO A 1 190 ? 15.312 -28.531 -13.898 1 96.38 190 PRO A C 1
ATOM 1547 O O . PRO A 1 190 ? 14.281 -27.875 -14.07 1 96.38 190 PRO A O 1
ATOM 1550 N N . GLU A 1 191 ? 16.328 -28.625 -14.742 1 96.31 191 GLU A N 1
ATOM 1551 C CA . GLU A 1 191 ? 16.234 -28.031 -16.062 1 96.31 191 GLU A CA 1
ATOM 1552 C C . GLU A 1 191 ? 15.422 -28.906 -17.016 1 96.31 191 GLU A C 1
ATOM 1554 O O . GLU A 1 191 ? 15.508 -30.125 -16.953 1 96.31 191 GLU A O 1
ATOM 1559 N N . ILE A 1 192 ? 14.664 -28.281 -17.828 1 97.31 192 ILE A N 1
ATOM 1560 C CA . ILE A 1 192 ? 13.906 -28.953 -18.875 1 97.31 192 ILE A CA 1
ATOM 1561 C C . ILE A 1 192 ? 14.539 -28.672 -20.234 1 97.31 192 ILE A C 1
ATOM 1563 O O . ILE A 1 192 ? 14.406 -27.562 -20.766 1 97.31 192 ILE A O 1
ATOM 1567 N N . GLU A 1 193 ? 15.109 -29.641 -20.812 1 95.81 193 GLU A N 1
ATOM 1568 C CA . GLU A 1 193 ? 15.891 -29.469 -22.031 1 95.81 193 GLU A CA 1
ATOM 1569 C C . GLU A 1 193 ? 15.055 -28.859 -23.141 1 95.81 193 GLU A C 1
ATOM 1571 O O . GLU A 1 193 ? 15.5 -27.938 -23.828 1 95.81 193 GLU A O 1
ATOM 1576 N N . GLY A 1 194 ? 13.891 -29.328 -23.359 1 96.12 194 GLY A N 1
ATOM 1577 C CA . GLY A 1 194 ? 13.039 -28.812 -24.406 1 96.12 194 GLY A CA 1
ATOM 1578 C C . GLY A 1 194 ? 12.758 -27.328 -24.297 1 96.12 194 GLY A C 1
ATOM 1579 O O . GLY A 1 194 ? 12.625 -26.625 -25.297 1 96.12 194 GLY A O 1
ATOM 1580 N N . VAL A 1 195 ? 12.633 -26.875 -23.078 1 97.38 195 VAL A N 1
ATOM 1581 C CA . VAL A 1 195 ? 12.367 -25.469 -22.828 1 97.38 195 VAL A CA 1
ATOM 1582 C C . VAL A 1 195 ? 13.648 -24.656 -23 1 97.38 195 VAL A C 1
ATOM 1584 O O . VAL A 1 195 ? 13.664 -23.656 -23.719 1 97.38 195 VAL A O 1
ATOM 1587 N N . GLU A 1 196 ? 14.734 -25.109 -22.453 1 95 196 GLU A N 1
ATOM 1588 C CA . GLU A 1 196 ? 16 -24.375 -22.469 1 95 196 GLU A CA 1
ATOM 1589 C C . GLU A 1 196 ? 16.594 -24.312 -23.875 1 95 196 GLU A C 1
ATOM 1591 O O . GLU A 1 196 ? 17.188 -23.297 -24.25 1 95 196 GLU A O 1
ATOM 1596 N N . SER A 1 197 ? 16.406 -25.406 -24.641 1 95.12 197 SER A N 1
ATOM 1597 C CA . SER A 1 197 ? 16.953 -25.453 -25.984 1 95.12 197 SER A CA 1
ATOM 1598 C C . SER A 1 197 ? 16.125 -24.625 -26.969 1 95.12 197 SER A C 1
ATOM 1600 O O . SER A 1 197 ? 16.594 -24.297 -28.062 1 95.12 197 SER A O 1
ATOM 1602 N N . GLY A 1 198 ? 14.969 -24.422 -26.625 1 94.88 198 GLY A N 1
ATOM 1603 C CA . GLY A 1 198 ? 14.07 -23.703 -27.516 1 94.88 198 GLY A CA 1
ATOM 1604 C C . GLY A 1 198 ? 13.281 -24.625 -28.438 1 94.88 198 GLY A C 1
ATOM 1605 O O . GLY A 1 198 ? 12.492 -24.156 -29.266 1 94.88 198 GLY A O 1
ATOM 1606 N N . GLU A 1 199 ? 13.531 -25.875 -28.266 1 96.12 199 GLU A N 1
ATOM 1607 C CA . GLU A 1 199 ? 12.742 -26.828 -29.047 1 96.12 199 GLU A CA 1
ATOM 1608 C C . GLU A 1 199 ? 11.25 -26.656 -28.781 1 96.12 199 GLU A C 1
ATOM 1610 O O . GLU A 1 199 ? 10.445 -26.703 -29.719 1 96.12 199 GLU A O 1
ATOM 1615 N N . TRP A 1 200 ? 10.906 -26.625 -27.562 1 97.81 200 TRP A N 1
ATOM 1616 C CA . TRP A 1 200 ? 9.523 -26.344 -27.188 1 97.81 200 TRP A CA 1
ATOM 1617 C C . TRP A 1 200 ? 9.289 -24.844 -27.109 1 97.81 200 TRP A C 1
ATOM 1619 O O . TRP A 1 200 ? 9.977 -24.141 -26.359 1 97.81 200 TRP A O 1
ATOM 1629 N N . SER A 1 201 ? 8.312 -24.375 -27.844 1 97.06 201 SER A N 1
ATOM 1630 C CA . SER A 1 201 ? 8.039 -22.938 -27.875 1 97.06 201 SER A CA 1
ATOM 1631 C C . SER A 1 201 ? 6.918 -22.562 -26.906 1 97.06 201 SER A C 1
ATOM 1633 O O . SER A 1 201 ? 6.098 -23.406 -26.547 1 97.06 201 SER A O 1
ATOM 1635 N N . TYR A 1 202 ? 6.961 -21.312 -26.516 1 97.88 202 TYR A N 1
A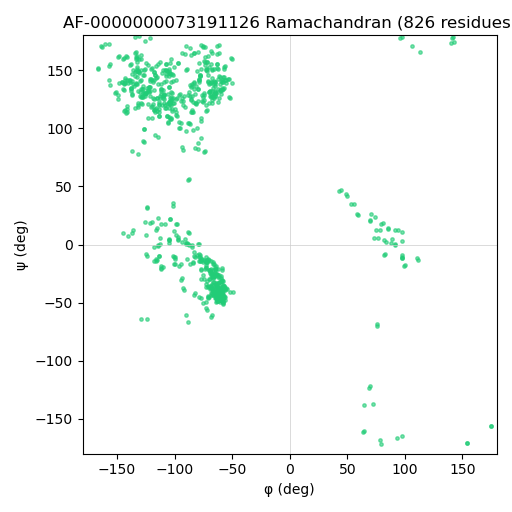TOM 1636 C CA . TYR A 1 202 ? 5.918 -20.766 -25.656 1 97.88 202 TYR A CA 1
ATOM 1637 C C . TYR A 1 202 ? 4.547 -20.891 -26.312 1 97.88 202 TYR A C 1
ATOM 1639 O O . TYR A 1 202 ? 4.371 -20.5 -27.469 1 97.88 202 TYR A O 1
ATOM 1647 N N . LYS A 1 203 ? 3.518 -21.359 -25.531 1 97.81 203 LYS A N 1
ATOM 1648 C CA . LYS A 1 203 ? 2.197 -21.562 -26.125 1 97.81 203 LYS A CA 1
ATOM 1649 C C . LYS A 1 203 ? 1.126 -20.797 -25.359 1 97.81 203 LYS A C 1
ATOM 1651 O O . LYS A 1 203 ? -0.021 -20.703 -25.812 1 97.81 203 LYS A O 1
ATOM 1656 N N . GLY A 1 204 ? 1.453 -20.234 -24.266 1 97.88 204 GLY A N 1
ATOM 1657 C CA . GLY A 1 204 ? 0.495 -19.453 -23.5 1 97.88 204 GLY A CA 1
ATOM 1658 C C . GLY A 1 204 ? 0.622 -19.656 -22 1 97.88 204 GLY A C 1
ATOM 1659 O O . GLY A 1 204 ? 1.477 -20.422 -21.547 1 97.88 204 GLY A O 1
ATOM 1660 N N . ARG A 1 205 ? -0.201 -18.938 -21.188 1 98.25 205 ARG A N 1
ATOM 1661 C CA . ARG A 1 205 ? -0.116 -18.984 -19.719 1 98.25 205 ARG A CA 1
ATOM 1662 C C . ARG A 1 205 ? -1.447 -18.594 -19.094 1 98.25 205 ARG A C 1
ATOM 1664 O O . ARG A 1 205 ? -2.268 -17.922 -19.719 1 98.25 205 ARG A O 1
ATOM 1671 N N . THR A 1 206 ? -1.668 -19.047 -17.906 1 98.19 206 THR A N 1
ATOM 1672 C CA . THR A 1 206 ? -2.719 -18.594 -17.016 1 98.19 206 THR A CA 1
ATOM 1673 C C . THR A 1 206 ? -2.141 -18.219 -15.648 1 98.19 206 THR A C 1
ATOM 1675 O O . THR A 1 206 ? -1.127 -18.781 -15.227 1 98.19 206 THR A O 1
ATOM 1678 N N . GLU A 1 207 ? -2.648 -17.297 -15.031 1 98 207 GLU A N 1
ATOM 1679 C CA . GLU A 1 207 ? -2.234 -16.828 -13.711 1 98 207 GLU A CA 1
ATOM 1680 C C . GLU A 1 207 ? -3.443 -16.531 -12.836 1 98 207 GLU A C 1
ATOM 1682 O O . GLU A 1 207 ? -4.422 -15.938 -13.297 1 98 207 GLU A O 1
ATOM 1687 N N . HIS A 1 208 ? -3.404 -17 -11.617 1 98.31 208 HIS A N 1
ATOM 1688 C CA . HIS A 1 208 ? -4.531 -16.844 -10.703 1 98.31 208 HIS A CA 1
ATOM 1689 C C . HIS A 1 208 ? -4.059 -16.406 -9.312 1 98.31 208 HIS A C 1
ATOM 1691 O O . HIS A 1 208 ? -3.029 -16.891 -8.828 1 98.31 208 HIS A O 1
ATOM 1697 N N . GLU A 1 209 ? -4.711 -15.5 -8.719 1 97 209 GLU A N 1
ATOM 1698 C CA . GLU A 1 209 ? -4.598 -15.195 -7.293 1 97 209 GLU A CA 1
ATOM 1699 C C . GLU A 1 209 ? -5.629 -15.977 -6.48 1 97 209 GLU A C 1
ATOM 1701 O O . GLU A 1 209 ? -6.824 -15.945 -6.789 1 97 209 GLU A O 1
ATOM 1706 N N . ILE A 1 210 ? -5.156 -16.656 -5.477 1 97.12 210 ILE A N 1
ATOM 1707 C CA . ILE A 1 210 ? -6.02 -17.594 -4.773 1 97.12 210 ILE A CA 1
ATOM 1708 C C . ILE A 1 210 ? -5.906 -17.375 -3.266 1 97.12 210 ILE A C 1
ATOM 1710 O O . ILE A 1 210 ? -4.797 -17.281 -2.727 1 97.12 210 ILE A O 1
ATOM 1714 N N . MET A 1 211 ? -7.055 -17.281 -2.549 1 94.94 211 MET A N 1
ATOM 1715 C CA . MET A 1 211 ? -7.109 -17.078 -1.104 1 94.94 211 MET A CA 1
ATOM 1716 C C . MET A 1 211 ? -7.211 -18.422 -0.379 1 94.94 211 MET A C 1
ATOM 1718 O O . MET A 1 211 ? -8.297 -18.828 0.027 1 94.94 211 MET A O 1
ATOM 1722 N N . CYS A 1 212 ? -6.129 -19.078 -0.136 1 95.5 212 CYS A N 1
ATOM 1723 C CA . CYS A 1 212 ? -6.102 -20.359 0.555 1 95.5 212 CYS A CA 1
ATOM 1724 C C . CYS A 1 212 ? -4.715 -20.656 1.118 1 95.5 212 CYS A C 1
ATOM 1726 O O . CYS A 1 212 ? -3.793 -19.844 0.947 1 95.5 212 CYS A O 1
ATOM 1728 N N . HIS A 1 213 ? -4.617 -21.719 1.903 1 96.38 213 HIS A N 1
ATOM 1729 C CA . HIS A 1 213 ? -3.312 -22.172 2.363 1 96.38 213 HIS A CA 1
ATOM 1730 C C . HIS A 1 213 ? -2.51 -22.797 1.223 1 96.38 213 HIS A C 1
ATOM 1732 O O . HIS A 1 213 ? -3.07 -23.469 0.363 1 96.38 213 HIS A O 1
ATOM 1738 N N . ILE A 1 214 ? -1.252 -22.578 1.146 1 97.62 214 ILE A N 1
ATOM 1739 C CA . ILE A 1 214 ? -0.406 -23 0.029 1 97.62 214 ILE A CA 1
ATOM 1740 C C . ILE A 1 214 ? -0.509 -24.5 -0.172 1 97.62 214 ILE A C 1
ATOM 1742 O O . ILE A 1 214 ? -0.483 -24.984 -1.306 1 97.62 214 ILE A O 1
ATOM 1746 N N . GLN A 1 215 ? -0.633 -25.281 0.838 1 97.12 215 GLN A N 1
ATOM 1747 C CA . GLN A 1 215 ? -0.631 -26.734 0.758 1 97.12 215 GLN A CA 1
ATOM 1748 C C . GLN A 1 215 ? -1.899 -27.266 0.084 1 97.12 215 GLN A C 1
ATOM 1750 O O . GLN A 1 215 ? -1.932 -28.391 -0.405 1 97.12 215 GLN A O 1
ATOM 1755 N N . ASP A 1 216 ? -2.975 -26.469 0.085 1 95.94 216 ASP A N 1
ATOM 1756 C CA . ASP A 1 216 ? -4.234 -26.891 -0.52 1 95.94 216 ASP A CA 1
ATOM 1757 C C . ASP A 1 216 ? -4.055 -27.219 -2 1 95.94 216 ASP A C 1
ATOM 1759 O O . ASP A 1 216 ? -4.684 -28.141 -2.521 1 95.94 216 ASP A O 1
ATOM 1763 N N . LEU A 1 217 ? -3.219 -26.484 -2.664 1 96.62 217 LEU A N 1
ATOM 1764 C CA . LEU A 1 217 ? -3.07 -26.625 -4.105 1 96.62 217 LEU A CA 1
ATOM 1765 C C . LEU A 1 217 ? -2.34 -27.922 -4.445 1 96.62 217 LEU A C 1
ATOM 1767 O O . LEU A 1 217 ? -2.887 -28.797 -5.133 1 96.62 217 LEU A O 1
ATOM 1771 N N . PRO A 1 218 ? -1.166 -28.172 -3.91 1 96.19 218 PRO A N 1
ATOM 1772 C CA . PRO A 1 218 ? -0.477 -29.406 -4.273 1 96.19 218 PRO A CA 1
ATOM 1773 C C . PRO A 1 218 ? -1.162 -30.656 -3.711 1 96.19 218 PRO A C 1
ATOM 1775 O O . PRO A 1 218 ? -1.015 -31.75 -4.262 1 96.19 218 PRO A O 1
ATOM 1778 N N . GLU A 1 219 ? -1.893 -30.516 -2.646 1 94.94 219 GLU A N 1
ATOM 1779 C CA . GLU A 1 219 ? -2.598 -31.656 -2.068 1 94.94 219 GLU A CA 1
ATOM 1780 C C . GLU A 1 219 ? -3.604 -32.219 -3.057 1 94.94 219 GLU A C 1
ATOM 1782 O O . GLU A 1 219 ? -3.91 -33.438 -3.006 1 94.94 219 GLU A O 1
ATOM 1787 N N . ASN A 1 220 ? -4.09 -31.406 -3.967 1 92.12 220 ASN A N 1
ATOM 1788 C CA . ASN A 1 220 ? -5.016 -31.844 -5 1 92.12 220 ASN A CA 1
ATOM 1789 C C . ASN A 1 220 ? -4.406 -32.969 -5.859 1 92.12 220 ASN A C 1
ATOM 1791 O O . ASN A 1 220 ? -5.129 -33.75 -6.453 1 92.12 220 ASN A O 1
ATOM 1795 N N . GLY A 1 221 ? -3.086 -32.969 -6.02 1 89 221 GLY A N 1
ATOM 1796 C CA . GLY A 1 221 ? -2.438 -34.031 -6.781 1 89 221 GLY A CA 1
ATOM 1797 C C . GLY A 1 221 ? -2.676 -35.406 -6.207 1 89 221 GLY A C 1
ATOM 1798 O O . GLY A 1 221 ? -2.732 -36.406 -6.945 1 89 221 GLY A O 1
ATOM 1799 N N . ALA A 1 222 ? -2.816 -35.438 -4.941 1 90.88 222 ALA A N 1
ATOM 1800 C CA . ALA A 1 222 ? -3.021 -36.719 -4.266 1 90.88 222 ALA A CA 1
ATOM 1801 C C . ALA A 1 222 ? -4.508 -36.969 -4.047 1 90.88 222 ALA A C 1
ATOM 1803 O O . ALA A 1 222 ? -4.898 -38.125 -3.764 1 90.88 222 ALA A O 1
ATOM 1804 N N . ASP A 1 223 ? -5.305 -35.969 -4.109 1 91.19 223 ASP A N 1
ATOM 1805 C CA . ASP A 1 223 ? -6.75 -36.094 -3.939 1 91.19 223 ASP A CA 1
ATOM 1806 C C . ASP A 1 223 ? -7.414 -36.594 -5.223 1 91.19 223 ASP A C 1
ATOM 1808 O O . ASP A 1 223 ? -8.094 -35.812 -5.91 1 91.19 223 ASP A O 1
ATOM 1812 N N . ILE A 1 224 ? -7.402 -37.781 -5.434 1 85.5 224 ILE A N 1
ATOM 1813 C CA . ILE A 1 224 ? -7.852 -38.375 -6.688 1 85.5 224 ILE A CA 1
ATOM 1814 C C . ILE A 1 224 ? -9.375 -38.344 -6.754 1 85.5 224 ILE A C 1
ATOM 1816 O O . ILE A 1 224 ? -9.953 -38.188 -7.824 1 85.5 224 ILE A O 1
ATOM 1820 N N . ALA A 1 225 ? -10.008 -38.406 -5.641 1 86.62 225 ALA A N 1
ATOM 1821 C CA . ALA A 1 225 ? -11.461 -38.5 -5.578 1 86.62 225 ALA A CA 1
ATOM 1822 C C . ALA A 1 225 ? -12.125 -37.25 -6.176 1 86.62 225 ALA A C 1
ATOM 1824 O O . ALA A 1 225 ? -13.172 -37.344 -6.82 1 86.62 225 ALA A O 1
ATOM 1825 N N . HIS A 1 226 ? -11.508 -36.094 -5.965 1 90.5 226 HIS A N 1
ATOM 1826 C CA . HIS A 1 226 ? -12.172 -34.875 -6.426 1 90.5 226 HIS A CA 1
ATOM 1827 C C . HIS A 1 226 ? -12.219 -34.812 -7.949 1 90.5 226 HIS A C 1
ATOM 1829 O O . HIS A 1 226 ? -13.055 -34.125 -8.523 1 90.5 226 HIS A O 1
ATOM 1835 N N . LEU A 1 227 ? -11.352 -35.531 -8.68 1 85.81 227 LEU A N 1
ATOM 1836 C CA . LEU A 1 227 ? -11.312 -35.562 -10.141 1 85.81 227 LEU A CA 1
ATOM 1837 C C . LEU A 1 227 ? -12.578 -36.219 -10.703 1 85.81 227 LEU A C 1
ATOM 1839 O O . LEU A 1 227 ? -13.078 -35.812 -11.75 1 85.81 227 LEU A O 1
ATOM 1843 N N . ASN A 1 228 ? -13.062 -37.125 -9.969 1 83.38 228 ASN A N 1
ATOM 1844 C CA . ASN A 1 228 ? -14.211 -37.906 -10.438 1 83.38 228 ASN A CA 1
ATOM 1845 C C . ASN A 1 228 ? -15.531 -37.25 -10.016 1 83.38 228 ASN A C 1
ATOM 1847 O O . ASN A 1 228 ? -16.594 -37.844 -10.234 1 83.38 228 ASN A O 1
ATOM 1851 N N . TYR A 1 229 ? -15.43 -36.219 -9.391 1 87.5 229 TYR A N 1
ATOM 1852 C CA . TYR A 1 229 ? -16.641 -35.5 -9.016 1 87.5 229 TYR A CA 1
ATOM 1853 C C . TYR A 1 229 ? -16.609 -34.062 -9.516 1 87.5 229 TYR A C 1
ATOM 1855 O O . TYR A 1 229 ? -17.344 -33.688 -10.438 1 87.5 229 TYR A O 1
ATOM 1863 N N . LEU A 1 230 ? -15.672 -33.281 -9.016 1 88.75 230 LEU A N 1
ATOM 1864 C CA . LEU A 1 230 ? -15.578 -31.859 -9.344 1 88.75 230 LEU A CA 1
ATOM 1865 C C . LEU A 1 230 ? -15.234 -31.672 -10.812 1 88.75 230 LEU A C 1
ATOM 1867 O O . LEU A 1 230 ? -15.68 -30.703 -11.438 1 88.75 230 LEU A O 1
ATOM 1871 N N . HIS A 1 231 ? -14.469 -32.594 -11.383 1 87.88 231 HIS A N 1
ATOM 1872 C CA . HIS A 1 231 ? -13.961 -32.438 -12.742 1 87.88 231 HIS A CA 1
ATOM 1873 C C . HIS A 1 231 ? -14.602 -33.438 -13.695 1 87.88 231 HIS A C 1
ATOM 1875 O O . HIS A 1 231 ? -14.102 -33.656 -14.805 1 87.88 231 HIS A O 1
ATOM 1881 N N . LEU A 1 232 ? -15.68 -33.969 -13.273 1 81.75 232 LEU A N 1
ATOM 1882 C CA . LEU A 1 232 ? -16.391 -34.938 -14.102 1 81.75 232 LEU A CA 1
ATOM 1883 C C . LEU A 1 232 ? -17.047 -34.25 -15.297 1 81.75 232 LEU A C 1
ATOM 1885 O O . LEU A 1 232 ? -16.953 -34.75 -16.422 1 81.75 232 LEU A O 1
ATOM 1889 N N . ALA A 1 233 ? -17.656 -33.156 -14.961 1 79.25 233 ALA A N 1
ATOM 1890 C CA . ALA A 1 233 ? -18.328 -32.406 -16.031 1 79.25 233 ALA A CA 1
ATOM 1891 C C . ALA A 1 233 ? -17.328 -31.875 -17.047 1 79.25 233 ALA A C 1
ATOM 1893 O O . ALA A 1 233 ? -16.25 -31.406 -16.672 1 79.25 233 ALA A O 1
ATOM 1894 N N . GLY A 1 234 ? -17.703 -31.953 -18.25 1 79.31 234 GLY A N 1
ATOM 1895 C CA . GLY A 1 234 ? -16.812 -31.516 -19.312 1 79.31 234 GLY A CA 1
ATOM 1896 C C . GLY A 1 234 ? -16.453 -30.047 -19.234 1 79.31 234 GLY A C 1
ATOM 1897 O O . GLY A 1 234 ? -17.141 -29.281 -18.562 1 79.31 234 GLY A O 1
ATOM 1898 N N . VAL A 1 235 ? -15.43 -29.719 -19.969 1 79.69 235 VAL A N 1
ATOM 1899 C CA . VAL A 1 235 ? -14.859 -28.375 -19.922 1 79.69 235 VAL A CA 1
ATOM 1900 C C . VAL A 1 235 ? -15.852 -27.359 -20.5 1 79.69 235 VAL A C 1
ATOM 1902 O O . VAL A 1 235 ? -15.859 -26.203 -20.094 1 79.69 235 VAL A O 1
ATOM 1905 N N . LEU A 1 236 ? -16.703 -27.766 -21.312 1 79.12 236 LEU A N 1
ATOM 1906 C CA . LEU A 1 236 ? -17.641 -26.891 -21.984 1 79.12 236 LEU A CA 1
ATOM 1907 C C . LEU A 1 236 ? -18.672 -26.344 -21.016 1 79.12 236 LEU A C 1
ATOM 1909 O O . LEU A 1 236 ? -19.344 -25.344 -21.297 1 79.12 236 LEU A O 1
ATOM 1913 N N . ARG A 1 237 ? -18.688 -26.969 -19.859 1 81.81 237 ARG A N 1
ATOM 1914 C CA . ARG A 1 237 ? -19.656 -26.516 -18.859 1 81.81 237 ARG A CA 1
ATOM 1915 C C . ARG A 1 237 ? -19.125 -25.312 -18.094 1 81.81 237 ARG A C 1
ATOM 1917 O O . ARG A 1 237 ? -19.844 -24.703 -17.297 1 81.81 237 ARG A O 1
ATOM 1924 N N . GLY A 1 238 ? -17.938 -25.016 -18.281 1 88.69 238 GLY A N 1
ATOM 1925 C CA . GLY A 1 238 ? -17.406 -23.781 -17.719 1 88.69 238 GLY A CA 1
ATOM 1926 C C . GLY A 1 238 ? -16.688 -24 -16.406 1 88.69 238 GLY A C 1
ATOM 1927 O O . GLY A 1 238 ? -16.25 -25.125 -16.094 1 88.69 238 GLY A O 1
ATOM 1928 N N . ASN A 1 239 ? -16.484 -22.859 -15.727 1 91.62 239 ASN A N 1
ATOM 1929 C CA . ASN A 1 239 ? -15.664 -22.906 -14.523 1 91.62 239 ASN A CA 1
ATOM 1930 C C . ASN A 1 239 ? -16.484 -22.594 -13.273 1 91.62 239 ASN A C 1
ATOM 1932 O O . ASN A 1 239 ? -16.016 -22.797 -12.156 1 91.62 239 ASN A O 1
ATOM 1936 N N . ASP A 1 240 ? -17.672 -22.156 -13.406 1 91.88 240 ASP A N 1
ATOM 1937 C CA . ASP A 1 240 ? -18.516 -21.75 -12.281 1 91.88 240 ASP A CA 1
ATOM 1938 C C . ASP A 1 240 ? -19.281 -22.938 -11.719 1 91.88 240 ASP A C 1
ATOM 1940 O O . ASP A 1 240 ? -20.328 -23.312 -12.258 1 91.88 240 ASP A O 1
ATOM 1944 N N . ILE A 1 241 ? -18.844 -23.406 -10.617 1 91.44 241 ILE A N 1
ATOM 1945 C CA . ILE A 1 241 ? -19.391 -24.656 -10.094 1 91.44 241 ILE A CA 1
ATOM 1946 C C . ILE A 1 241 ? -20.812 -24.406 -9.578 1 91.44 241 ILE A C 1
ATOM 1948 O O . ILE A 1 241 ? -21.562 -25.359 -9.359 1 91.44 241 ILE A O 1
ATOM 1952 N N . THR A 1 242 ? -21.156 -23.203 -9.32 1 88.25 242 THR A N 1
ATOM 1953 C CA . THR A 1 242 ? -22.516 -22.891 -8.859 1 88.25 242 THR A CA 1
ATOM 1954 C C . THR A 1 242 ? -23.516 -23.016 -9.992 1 88.25 242 THR A C 1
ATOM 1956 O O . THR A 1 242 ? -24.734 -23.047 -9.758 1 88.25 242 THR A O 1
ATOM 1959 N N . LYS A 1 243 ? -23.094 -23.141 -11.164 1 87.5 243 LYS A N 1
ATOM 1960 C CA . LYS A 1 243 ? -23.969 -23.203 -12.328 1 87.5 243 LYS A CA 1
ATOM 1961 C C . LYS A 1 243 ? -23.859 -24.547 -13.031 1 87.5 243 LYS A C 1
ATOM 1963 O O . LYS A 1 243 ? -24.625 -24.828 -13.961 1 87.5 243 LYS A O 1
ATOM 1968 N N . ILE A 1 244 ? -22.859 -25.312 -12.664 1 86.62 244 ILE A N 1
ATOM 1969 C CA . ILE A 1 244 ? -22.672 -26.625 -13.266 1 86.62 244 ILE A CA 1
ATOM 1970 C C . ILE A 1 244 ? -23.562 -27.656 -12.562 1 86.62 244 ILE A C 1
ATOM 1972 O O . ILE A 1 244 ? -23.641 -27.688 -11.336 1 86.62 244 ILE A O 1
ATOM 1976 N N . GLU A 1 245 ? -24.266 -28.484 -13.312 1 80.94 245 GLU A N 1
ATOM 1977 C CA . GLU A 1 245 ? -25.078 -29.547 -12.75 1 80.94 245 GLU A CA 1
ATOM 1978 C C . GLU A 1 245 ? -24.234 -30.734 -12.305 1 80.94 245 GLU A C 1
ATOM 1980 O O . GLU A 1 245 ? -24.031 -31.688 -13.055 1 80.94 245 GLU A O 1
ATOM 1985 N N . MET A 1 246 ? -23.828 -30.719 -11.062 1 78.75 246 MET A N 1
ATOM 1986 C CA . MET A 1 246 ? -22.859 -31.688 -10.539 1 78.75 246 MET A CA 1
ATOM 1987 C C . MET A 1 246 ? -23.531 -33.031 -10.234 1 78.75 246 MET A C 1
ATOM 1989 O O . MET A 1 246 ? -22.859 -34.031 -10.016 1 78.75 246 MET A O 1
ATOM 1993 N N . GLU A 1 247 ? -24.766 -33.062 -10.305 1 74.75 247 GLU A N 1
ATOM 1994 C CA . GLU A 1 247 ? -25.516 -34.25 -9.953 1 74.75 247 GLU A CA 1
ATOM 1995 C C . GLU A 1 247 ? -25.547 -35.25 -11.117 1 74.75 247 GLU A C 1
ATOM 1997 O O . GLU A 1 247 ? -25.875 -36.406 -10.945 1 74.75 247 GLU A O 1
ATOM 2002 N N . VAL A 1 248 ? -25.109 -34.75 -12.219 1 70.44 248 VAL A N 1
ATOM 2003 C CA . VAL A 1 248 ? -25.094 -35.656 -13.367 1 70.44 248 VAL A CA 1
ATOM 2004 C C . VAL A 1 248 ? -23.922 -36.625 -13.266 1 70.44 248 VAL A C 1
ATOM 2006 O O . VAL A 1 248 ? -22.766 -36.219 -13.383 1 70.44 248 VAL A O 1
ATOM 2009 N N . LYS A 1 249 ? -24.391 -37.875 -12.93 1 72 249 LYS A N 1
ATOM 2010 C CA . LYS A 1 249 ? -23.406 -38.906 -12.672 1 72 249 LYS A CA 1
ATOM 2011 C C . LYS A 1 249 ? -22.766 -39.375 -13.969 1 72 249 LYS A C 1
ATOM 2013 O O . LYS A 1 249 ? -21.656 -39.906 -13.961 1 72 249 LYS A O 1
ATOM 2018 N N . GLU A 1 250 ? -23.359 -39.188 -15.023 1 71.56 250 GLU A N 1
ATOM 2019 C CA . GLU A 1 250 ? -22.859 -39.625 -16.328 1 71.56 250 GLU A CA 1
ATOM 2020 C C . GLU A 1 250 ? -23.062 -38.531 -17.375 1 71.56 250 GLU A C 1
ATOM 2022 O O . GLU A 1 250 ? -23.938 -38.625 -18.234 1 71.56 250 GLU A O 1
ATOM 2027 N N . PRO A 1 251 ? -22.188 -37.656 -17.328 1 71.88 251 PRO A N 1
ATOM 2028 C CA . PRO A 1 251 ? -22.328 -36.594 -18.328 1 71.88 251 PRO A CA 1
ATOM 2029 C C . PRO A 1 251 ? -21.984 -37.062 -19.734 1 71.88 251 PRO A C 1
ATOM 2031 O O . PRO A 1 251 ? -21.281 -38.094 -19.906 1 71.88 251 PRO A O 1
ATOM 2034 N N . ILE A 1 252 ? -22.5 -36.375 -20.672 1 69.19 252 ILE A N 1
ATOM 2035 C CA . ILE A 1 252 ? -22.312 -36.75 -22.062 1 69.19 252 ILE A CA 1
ATOM 2036 C C . ILE A 1 252 ? -20.812 -36.719 -22.406 1 69.19 252 ILE A C 1
ATOM 2038 O O . ILE A 1 252 ? -20.312 -37.656 -23.062 1 69.19 252 ILE A O 1
ATOM 2042 N N . ILE A 1 253 ? -20.219 -35.75 -22.062 1 70.88 253 ILE A N 1
ATOM 2043 C CA . ILE A 1 253 ? -18.766 -35.688 -22.172 1 70.88 253 ILE A CA 1
ATOM 2044 C C . ILE A 1 253 ? -18.125 -35.781 -20.781 1 70.88 253 ILE A C 1
ATOM 2046 O O . ILE A 1 253 ? -18.5 -35.062 -19.859 1 70.88 253 ILE A O 1
ATOM 2050 N N . ARG A 1 254 ? -17.312 -36.938 -20.688 1 71.75 254 ARG A N 1
ATOM 2051 C CA . ARG A 1 254 ? -16.719 -37.156 -19.375 1 71.75 254 ARG A CA 1
ATOM 2052 C C . ARG A 1 254 ? -15.195 -37.312 -19.484 1 71.75 254 ARG A C 1
ATOM 2054 O O . ARG A 1 254 ? -14.68 -37.719 -20.516 1 71.75 254 ARG A O 1
ATOM 2061 N N . HIS A 1 255 ? -14.531 -36.906 -18.375 1 73.75 255 HIS A N 1
ATOM 2062 C CA . HIS A 1 255 ? -13.102 -37.156 -18.203 1 73.75 255 HIS A CA 1
ATOM 2063 C C . HIS A 1 255 ? -12.867 -38.312 -17.234 1 73.75 255 HIS A C 1
ATOM 2065 O O . HIS A 1 255 ? -13.414 -38.312 -16.125 1 73.75 255 HIS A O 1
ATOM 2071 N N . ILE A 1 256 ? -12.227 -39.312 -17.719 1 68.94 256 ILE A N 1
ATOM 2072 C CA . ILE A 1 256 ? -11.891 -40.469 -16.859 1 68.94 256 ILE A CA 1
ATOM 2073 C C . ILE A 1 256 ? -10.422 -40.375 -16.453 1 68.94 256 ILE A C 1
ATOM 2075 O O . ILE A 1 256 ? -9.547 -40.188 -17.312 1 68.94 256 ILE A O 1
ATOM 2079 N N . TRP A 1 257 ? -10.273 -40.531 -15.141 1 73.31 257 TRP A N 1
ATOM 2080 C CA . TRP A 1 257 ? -8.93 -40.406 -14.609 1 73.31 257 TRP A CA 1
ATOM 2081 C C . TRP A 1 257 ? -8.484 -41.656 -13.891 1 73.31 257 TRP A C 1
ATOM 2083 O O . TRP A 1 257 ? -9.281 -42.312 -13.203 1 73.31 257 TRP A O 1
ATOM 2093 N N . ASP A 1 258 ? -7.395 -42.156 -14.219 1 74.06 258 ASP A N 1
ATOM 2094 C CA . ASP A 1 258 ? -6.68 -43.156 -13.469 1 74.06 258 ASP A CA 1
ATOM 2095 C C . ASP A 1 258 ? -5.301 -42.688 -13.039 1 74.06 258 ASP A C 1
ATOM 2097 O O . ASP A 1 258 ? -4.438 -42.406 -13.883 1 74.06 258 ASP A O 1
ATOM 2101 N N . GLY A 1 259 ? -5.227 -42.469 -11.734 1 79.31 259 GLY A N 1
ATOM 2102 C CA . GLY A 1 259 ? -4.016 -41.781 -11.297 1 79.31 259 GLY A CA 1
ATOM 2103 C C . GLY A 1 259 ? -3.357 -42.469 -10.109 1 79.31 259 GLY A C 1
ATOM 2104 O O . GLY A 1 259 ? -3.982 -43.281 -9.414 1 79.31 259 GLY A O 1
ATOM 2105 N N . LYS A 1 260 ? -2.117 -42.344 -10.062 1 87.19 260 LYS A N 1
ATOM 2106 C CA . LYS A 1 260 ? -1.292 -42.75 -8.938 1 87.19 260 LYS A CA 1
ATOM 2107 C C . LYS A 1 260 ? -0.34 -41.625 -8.508 1 87.19 260 LYS A C 1
ATOM 2109 O O . LYS A 1 260 ? 0.129 -40.844 -9.344 1 87.19 260 LYS A O 1
ATOM 2114 N N . TRP A 1 261 ? -0.178 -41.5 -7.203 1 92.5 261 TRP A N 1
ATOM 2115 C CA . TRP A 1 261 ? 0.753 -40.531 -6.645 1 92.5 261 TRP A CA 1
ATOM 2116 C C . TRP A 1 261 ? 1.79 -41.219 -5.758 1 92.5 261 TRP A C 1
ATOM 2118 O O . TRP A 1 261 ? 1.447 -42.062 -4.938 1 92.5 261 TRP A O 1
ATOM 2128 N N . GLU A 1 262 ? 3.027 -40.875 -5.875 1 93.88 262 GLU A N 1
ATOM 2129 C CA . GLU A 1 262 ? 4.07 -41.5 -5.07 1 93.88 262 GLU A CA 1
ATOM 2130 C C . GLU A 1 262 ? 5.242 -40.562 -4.84 1 93.88 262 GLU A C 1
ATOM 2132 O O . GLU A 1 262 ? 5.695 -39.906 -5.77 1 93.88 262 GLU A O 1
ATOM 2137 N N . PRO A 1 263 ? 5.652 -40.438 -3.602 1 96.19 263 PRO A N 1
ATOM 2138 C CA . PRO A 1 263 ? 6.91 -39.719 -3.348 1 96.19 263 PRO A CA 1
ATOM 2139 C C . PRO A 1 263 ? 8.125 -40.469 -3.877 1 96.19 263 PRO A C 1
ATOM 2141 O O . PRO A 1 263 ? 8.102 -41.688 -3.99 1 96.19 263 PRO A O 1
ATOM 2144 N N . GLN A 1 264 ? 9.117 -39.719 -4.25 1 96.5 264 GLN A N 1
ATOM 2145 C CA . GLN A 1 264 ? 10.344 -40.344 -4.738 1 96.5 264 GLN A CA 1
ATOM 2146 C C . GLN A 1 264 ? 11.312 -40.625 -3.59 1 96.5 264 GLN A C 1
ATOM 2148 O O . GLN A 1 264 ? 11.297 -39.938 -2.574 1 96.5 264 GLN A O 1
ATOM 2153 N N . PRO A 1 265 ? 12.102 -41.625 -3.766 1 95.12 265 PRO A N 1
ATOM 2154 C CA . PRO A 1 265 ? 13.078 -41.938 -2.719 1 95.12 265 PRO A CA 1
ATOM 2155 C C . PRO A 1 265 ? 14.273 -41 -2.717 1 95.12 265 PRO A C 1
ATOM 2157 O O . PRO A 1 265 ? 14.406 -40.156 -3.619 1 95.12 265 PRO A O 1
ATOM 2160 N N . GLU A 1 266 ? 15.141 -41.094 -1.68 1 93.94 266 GLU A N 1
ATOM 2161 C CA . GLU A 1 266 ? 16.391 -40.344 -1.613 1 93.94 266 GLU A CA 1
ATOM 2162 C C . GLU A 1 266 ? 17.281 -40.656 -2.814 1 93.94 266 GLU A C 1
ATOM 2164 O O . GLU A 1 266 ? 17.344 -41.781 -3.273 1 93.94 266 GLU A O 1
ATOM 2169 N N . PRO A 1 267 ? 17.969 -39.719 -3.285 1 94.19 267 PRO A N 1
ATOM 2170 C CA . PRO A 1 267 ? 18.172 -38.344 -2.797 1 94.19 267 PRO A CA 1
ATOM 2171 C C . PRO A 1 267 ? 17.125 -37.375 -3.334 1 94.19 267 PRO A C 1
ATOM 2173 O O . PRO A 1 267 ? 17.312 -36.156 -3.242 1 94.19 267 PRO A O 1
ATOM 2176 N N . ASN A 1 268 ? 16.078 -37.812 -3.959 1 95.94 268 ASN A N 1
ATOM 2177 C CA . ASN A 1 268 ? 15.047 -37 -4.555 1 95.94 268 ASN A CA 1
ATOM 2178 C C . ASN A 1 268 ? 13.797 -36.938 -3.678 1 95.94 268 ASN A C 1
ATOM 2180 O O . ASN A 1 268 ? 12.68 -36.875 -4.188 1 95.94 268 ASN A O 1
ATOM 2184 N N . GLN A 1 269 ? 13.945 -36.969 -2.416 1 96.19 269 GLN A N 1
ATOM 2185 C CA . GLN A 1 269 ? 12.828 -37.031 -1.476 1 96.19 269 GLN A CA 1
ATOM 2186 C C . GLN A 1 269 ? 11.961 -35.781 -1.568 1 96.19 269 GLN A C 1
ATOM 2188 O O . GLN A 1 269 ? 10.82 -35.75 -1.101 1 96.19 269 GLN A O 1
ATOM 2193 N N . HIS A 1 270 ? 12.531 -34.719 -2.09 1 97.75 270 HIS A N 1
ATOM 2194 C CA . HIS A 1 270 ? 11.766 -33.469 -2.236 1 97.75 270 HIS A CA 1
ATOM 2195 C C . HIS A 1 270 ? 10.852 -33.531 -3.455 1 97.75 270 HIS A C 1
ATOM 2197 O O . HIS A 1 270 ? 10.109 -32.594 -3.729 1 97.75 270 HIS A O 1
ATOM 2203 N N . ILE A 1 271 ? 10.844 -34.656 -4.199 1 97.81 271 ILE A N 1
ATOM 2204 C CA . ILE A 1 271 ? 10.062 -34.812 -5.418 1 97.81 271 ILE A CA 1
ATOM 2205 C C . ILE A 1 271 ? 8.984 -35.875 -5.211 1 97.81 271 ILE A C 1
ATOM 2207 O O . ILE A 1 271 ? 9.227 -36.875 -4.574 1 97.81 271 ILE A O 1
ATOM 2211 N N . ALA A 1 272 ? 7.816 -35.625 -5.684 1 97.25 272 ALA A N 1
ATOM 2212 C CA . ALA A 1 272 ? 6.727 -36.594 -5.801 1 97.25 272 ALA A CA 1
ATOM 2213 C C . ALA A 1 272 ? 6.129 -36.594 -7.203 1 97.25 272 ALA A C 1
ATOM 2215 O O . ALA A 1 272 ? 6.141 -35.562 -7.879 1 97.25 272 ALA A O 1
ATOM 2216 N N . ILE A 1 273 ? 5.621 -37.719 -7.629 1 95.06 273 ILE A N 1
ATOM 2217 C CA . ILE A 1 273 ? 5.121 -37.812 -9 1 95.06 273 ILE A CA 1
ATOM 2218 C C . ILE A 1 273 ? 3.688 -38.344 -8.992 1 95.06 273 ILE A C 1
ATOM 2220 O O . ILE A 1 273 ? 3.367 -39.281 -8.273 1 95.06 273 ILE A O 1
ATOM 2224 N N . MET A 1 274 ? 2.914 -37.656 -9.672 1 92.69 274 MET A N 1
ATOM 2225 C CA . MET A 1 274 ? 1.568 -38.125 -9.992 1 92.69 274 MET A CA 1
ATOM 2226 C C . MET A 1 274 ? 1.49 -38.625 -11.43 1 92.69 274 MET A C 1
ATOM 2228 O O . MET A 1 274 ? 1.876 -37.906 -12.359 1 92.69 274 MET A O 1
ATOM 2232 N N . TYR A 1 275 ? 1.033 -39.781 -11.562 1 88.31 275 TYR A N 1
ATOM 2233 C CA . TYR A 1 275 ? 0.764 -40.375 -12.883 1 88.31 275 TYR A CA 1
ATOM 2234 C C . TYR A 1 275 ? -0.731 -40.375 -13.18 1 88.31 275 TYR A C 1
ATOM 2236 O O . TYR A 1 275 ? -1.533 -40.844 -12.367 1 88.31 275 TYR A O 1
ATOM 2244 N N . LEU A 1 276 ? -1.003 -39.75 -14.25 1 85.06 276 LEU A N 1
ATOM 2245 C CA . LEU A 1 276 ? -2.416 -39.656 -14.602 1 85.06 276 LEU A CA 1
ATOM 2246 C C . LEU A 1 276 ? -2.654 -40.094 -16.031 1 85.06 276 LEU A C 1
ATOM 2248 O O . LEU A 1 276 ? -1.979 -39.625 -16.953 1 85.06 276 LEU A O 1
ATOM 2252 N N . ASN A 1 277 ? -3.467 -41.062 -16.141 1 80.94 277 ASN A N 1
ATOM 2253 C CA . ASN A 1 277 ? -4.02 -41.406 -17.438 1 80.94 277 ASN A CA 1
ATOM 2254 C C . ASN A 1 277 ? -5.449 -40.906 -17.609 1 80.94 277 ASN A C 1
ATOM 2256 O O . ASN A 1 277 ? -6.258 -41 -16.688 1 80.94 277 ASN A O 1
ATOM 2260 N N . GLN A 1 278 ? -5.578 -40.156 -18.688 1 76.31 278 GLN A N 1
ATOM 2261 C CA . GLN A 1 278 ? -6.918 -39.594 -18.859 1 76.31 278 GLN A CA 1
ATOM 2262 C C . GLN A 1 278 ? -7.418 -39.812 -20.281 1 76.31 278 GLN A C 1
ATOM 2264 O O . GLN A 1 278 ? -6.621 -39.938 -21.219 1 76.31 278 GLN A O 1
ATOM 2269 N N . VAL A 1 279 ? -8.711 -39.938 -20.391 1 75.81 279 VAL A N 1
ATOM 2270 C CA . VAL A 1 279 ? -9.367 -40.062 -21.688 1 75.81 279 VAL A CA 1
ATOM 2271 C C . VAL A 1 279 ? -10.711 -39.344 -21.641 1 75.81 279 VAL A C 1
ATOM 2273 O O . VAL A 1 279 ? -11.398 -39.344 -20.609 1 75.81 279 VAL A O 1
ATOM 2276 N N . MET A 1 280 ? -10.938 -38.562 -22.688 1 75.69 280 MET A N 1
ATOM 2277 C CA . MET A 1 280 ? -12.273 -37.969 -22.828 1 75.69 280 MET A CA 1
ATOM 2278 C C . MET A 1 280 ? -13.203 -38.938 -23.562 1 75.69 280 MET A C 1
ATOM 2280 O O . MET A 1 280 ? -12.805 -39.562 -24.531 1 75.69 280 MET A O 1
ATOM 2284 N N . THR A 1 281 ? -14.375 -39 -23.016 1 75.19 281 THR A N 1
ATOM 2285 C CA . THR A 1 281 ? -15.336 -39.875 -23.672 1 75.19 281 THR A CA 1
ATOM 2286 C C . THR A 1 281 ? -16.578 -39.094 -24.094 1 75.19 281 THR A C 1
ATOM 2288 O O . THR A 1 281 ? -16.891 -38.062 -23.516 1 75.19 281 THR A O 1
ATOM 2291 N N . PHE A 1 282 ? -17.094 -39.344 -25.156 1 75.75 282 PHE A N 1
ATOM 2292 C CA . PHE A 1 282 ? -18.406 -38.938 -25.609 1 75.75 282 PHE A CA 1
ATOM 2293 C C . PHE A 1 282 ? -19.406 -40.094 -25.562 1 75.75 282 PHE A C 1
ATOM 2295 O O . PHE A 1 282 ? -19.25 -41.062 -26.297 1 75.75 282 PHE A O 1
ATOM 2302 N N . MET A 1 283 ? -20.484 -39.938 -24.812 1 75.81 283 MET A N 1
ATOM 2303 C CA . MET A 1 283 ? -21.453 -41.031 -24.625 1 75.81 283 MET A CA 1
ATOM 2304 C C . MET A 1 283 ? -20.75 -42.344 -24.359 1 75.81 283 MET A C 1
ATOM 2306 O O . MET A 1 283 ? -21.016 -43.344 -25.047 1 75.81 283 MET A O 1
ATOM 2310 N N . LYS A 1 284 ? -19.734 -42.438 -23.453 1 77.06 284 LYS A N 1
ATOM 2311 C CA . LYS A 1 284 ? -19 -43.594 -22.922 1 77.06 284 LYS A CA 1
ATOM 2312 C C . LYS A 1 284 ? -18.047 -44.156 -23.953 1 77.06 284 LYS A C 1
ATOM 2314 O O . LYS A 1 284 ? -17.484 -45.25 -23.75 1 77.06 284 LYS A O 1
ATOM 2319 N N . THR A 1 285 ? -18 -43.406 -25.078 1 80.94 285 THR A N 1
ATOM 2320 C CA . THR A 1 285 ? -17.031 -43.812 -26.094 1 80.94 285 THR A CA 1
ATOM 2321 C C . THR A 1 285 ? -15.828 -42.875 -26.094 1 80.94 285 THR A C 1
ATOM 2323 O O . THR A 1 285 ? -15.984 -41.656 -26.047 1 80.94 285 THR A O 1
ATOM 2326 N N . GLU A 1 286 ? -14.719 -43.562 -26.172 1 79.31 286 GLU A N 1
ATOM 2327 C CA . GLU A 1 286 ? -13.5 -42.75 -26.125 1 79.31 286 GLU A CA 1
ATOM 2328 C C . GLU A 1 286 ? -13.359 -41.875 -27.359 1 79.31 286 GLU A C 1
ATOM 2330 O O . GLU A 1 286 ? -13.547 -42.344 -28.484 1 79.31 286 GLU A O 1
ATOM 2335 N N . ILE A 1 287 ? -13.227 -40.594 -27.094 1 75.62 287 ILE A N 1
ATOM 2336 C CA . ILE A 1 287 ? -12.93 -39.688 -28.203 1 75.62 287 ILE A CA 1
ATOM 2337 C C . ILE A 1 287 ? -11.484 -39.875 -28.656 1 75.62 287 ILE A C 1
ATOM 2339 O O . ILE A 1 287 ? -10.555 -39.812 -27.859 1 75.62 287 ILE A O 1
ATOM 2343 N N . PRO A 1 288 ? -11.398 -40.25 -29.906 1 68.94 288 PRO A N 1
ATOM 2344 C CA . PRO A 1 288 ? -10.055 -40.5 -30.422 1 68.94 288 PRO A CA 1
ATOM 2345 C C . PRO A 1 288 ? -9.07 -39.375 -30.141 1 68.94 288 PRO A C 1
ATOM 2347 O O . PRO A 1 288 ? -9.453 -38.219 -30.156 1 68.94 288 PRO A O 1
ATOM 2350 N N . LEU A 1 289 ? -7.859 -39.625 -29.781 1 65.25 289 LEU A N 1
ATOM 2351 C CA . LEU A 1 289 ? -6.73 -38.719 -29.641 1 65.25 289 LEU A CA 1
ATOM 2352 C C . LEU A 1 289 ? -6.828 -37.938 -28.344 1 65.25 289 LEU A C 1
ATOM 2354 O O . LEU A 1 289 ? -6.145 -36.906 -28.188 1 65.25 289 LEU A O 1
ATOM 2358 N N . THR A 1 290 ? -7.703 -38.406 -27.578 1 70.69 290 THR A N 1
ATOM 2359 C CA . THR A 1 290 ? -7.82 -37.656 -26.328 1 70.69 290 THR A CA 1
ATOM 2360 C C . THR A 1 290 ? -7.082 -38.344 -25.203 1 70.69 290 THR A C 1
ATOM 2362 O O . THR A 1 290 ? -6.957 -37.812 -24.094 1 70.69 290 THR A O 1
ATOM 2365 N N . ARG A 1 291 ? -6.727 -39.594 -25.531 1 73.94 291 ARG A N 1
ATOM 2366 C CA . ARG A 1 291 ? -5.969 -40.312 -24.516 1 73.94 291 ARG A CA 1
ATOM 2367 C C . ARG A 1 291 ? -4.605 -39.656 -24.297 1 73.94 291 ARG A C 1
ATOM 2369 O O . ARG A 1 291 ? -3.922 -39.312 -25.25 1 73.94 291 ARG A O 1
ATOM 2376 N N . SER A 1 292 ? -4.316 -39.344 -23.094 1 75.94 292 SER A N 1
ATOM 2377 C CA . SER A 1 292 ? -3.027 -38.75 -22.781 1 75.94 292 SER A CA 1
ATOM 2378 C C . SER A 1 292 ? -2.441 -39.312 -21.5 1 75.94 292 SER A C 1
ATOM 2380 O O . SER A 1 292 ? -3.18 -39.781 -20.625 1 75.94 292 SER A O 1
ATOM 2382 N N . ASN A 1 293 ? -1.18 -39.5 -21.625 1 80.81 293 ASN A N 1
ATOM 2383 C CA . ASN A 1 293 ? -0.406 -39.812 -20.438 1 80.81 293 ASN A CA 1
ATOM 2384 C C . ASN A 1 293 ? 0.29 -38.594 -19.875 1 80.81 293 ASN A C 1
ATOM 2386 O O . ASN A 1 293 ? 1.073 -37.938 -20.562 1 80.81 293 ASN A O 1
ATOM 2390 N N . LEU A 1 294 ? -0.151 -38.25 -18.719 1 86.12 294 LEU A N 1
ATOM 2391 C CA . LEU A 1 294 ? 0.412 -37.094 -18.047 1 86.12 294 LEU A CA 1
ATOM 2392 C C . LEU A 1 294 ? 1.236 -37.5 -16.844 1 86.12 294 LEU A C 1
ATOM 2394 O O . LEU A 1 294 ? 0.849 -38.406 -16.094 1 86.12 294 LEU A O 1
ATOM 2398 N N . GLN A 1 295 ? 2.348 -36.938 -16.766 1 90.75 295 GLN A N 1
ATOM 2399 C CA . GLN A 1 295 ? 3.191 -37.062 -15.586 1 90.75 295 GLN A CA 1
ATOM 2400 C C . GLN A 1 295 ? 3.428 -35.688 -14.93 1 90.75 295 GLN A C 1
ATOM 2402 O O . GLN A 1 295 ? 4.051 -34.812 -15.523 1 90.75 295 GLN A O 1
ATOM 2407 N N . ALA A 1 296 ? 2.926 -35.594 -13.758 1 94.38 296 ALA A N 1
ATOM 2408 C CA . ALA A 1 296 ? 3.131 -34.344 -13 1 94.38 296 ALA A CA 1
ATOM 2409 C C . ALA A 1 296 ? 4.176 -34.531 -11.906 1 94.38 296 ALA A C 1
ATOM 2411 O O . ALA A 1 296 ? 3.939 -35.25 -10.93 1 94.38 296 ALA A O 1
ATOM 2412 N N . LYS A 1 297 ? 5.254 -33.938 -12.102 1 96.31 297 LYS A N 1
ATOM 2413 C CA . LYS A 1 297 ? 6.352 -34 -11.141 1 96.31 297 LYS A CA 1
ATOM 2414 C C . LYS A 1 297 ? 6.332 -32.781 -10.219 1 96.31 297 LYS A C 1
ATOM 2416 O O . LYS A 1 297 ? 6.652 -31.672 -10.641 1 96.31 297 LYS A O 1
ATOM 2421 N N . GLN A 1 298 ? 5.914 -33.031 -9.023 1 97.5 298 GLN A N 1
ATOM 2422 C CA . GLN A 1 298 ? 6 -31.984 -8.031 1 97.5 298 GLN A CA 1
ATOM 2423 C C . GLN A 1 298 ? 7.398 -31.891 -7.434 1 97.5 298 GLN A C 1
ATOM 2425 O O . GLN A 1 298 ? 7.926 -32.875 -6.922 1 97.5 298 GLN A O 1
ATOM 2430 N N . ILE A 1 299 ? 8.047 -30.766 -7.539 1 98.25 299 ILE A N 1
ATOM 2431 C CA . ILE A 1 299 ? 9.391 -30.5 -7.031 1 98.25 299 ILE A CA 1
ATOM 2432 C C . ILE A 1 299 ? 9.312 -29.469 -5.902 1 98.25 299 ILE A C 1
ATOM 2434 O O . ILE A 1 299 ? 9.094 -28.281 -6.148 1 98.25 299 ILE A O 1
ATOM 2438 N N . GLY A 1 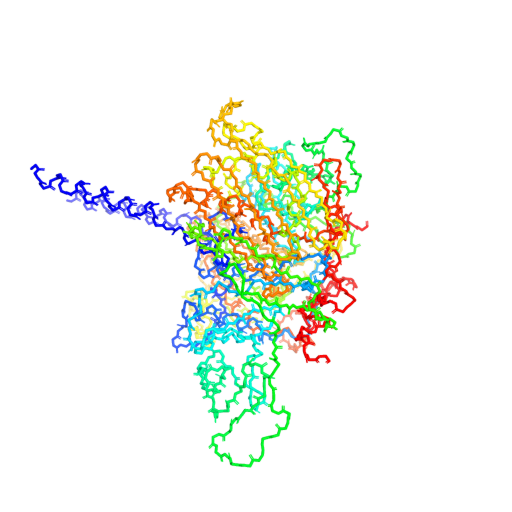300 ? 9.586 -29.922 -4.656 1 98.19 300 GLY A N 1
ATOM 2439 C CA . GLY A 1 300 ? 9.422 -29.031 -3.527 1 98.19 300 GLY A CA 1
ATOM 2440 C C . GLY A 1 300 ? 7.98 -28.594 -3.318 1 98.19 300 GLY A C 1
ATOM 2441 O O . GLY A 1 300 ? 7.051 -29.266 -3.768 1 98.19 300 GLY A O 1
ATOM 2442 N N . PRO A 1 301 ? 7.816 -27.516 -2.584 1 98.19 301 PRO A N 1
ATOM 2443 C CA . PRO A 1 301 ? 6.449 -27.156 -2.189 1 98.19 301 PRO A CA 1
ATOM 2444 C C . PRO A 1 301 ? 5.711 -26.359 -3.268 1 98.19 301 PRO A C 1
ATOM 2446 O O . PRO A 1 301 ? 4.484 -26.25 -3.225 1 98.19 301 PRO A O 1
ATOM 2449 N N . GLY A 1 302 ? 6.453 -25.828 -4.242 1 97.5 302 GLY A N 1
ATOM 2450 C CA . GLY A 1 302 ? 5.742 -24.844 -5.047 1 97.5 302 GLY A CA 1
ATOM 2451 C C . GLY A 1 302 ? 5.988 -25 -6.535 1 97.5 302 GLY A C 1
ATOM 2452 O O . GLY A 1 302 ? 5.605 -24.141 -7.324 1 97.5 302 GLY A O 1
ATOM 2453 N N . ILE A 1 303 ? 6.582 -26.109 -7.027 1 98.5 303 ILE A N 1
ATOM 2454 C CA . ILE A 1 303 ? 6.926 -26.281 -8.438 1 98.5 303 ILE A CA 1
ATOM 2455 C C . ILE A 1 303 ? 6.375 -27.609 -8.938 1 98.5 303 ILE A C 1
ATOM 2457 O O . ILE A 1 303 ? 6.574 -28.656 -8.312 1 98.5 303 ILE A O 1
ATOM 2461 N N . VAL A 1 304 ? 5.652 -27.578 -10.023 1 98.12 304 VAL A N 1
ATOM 2462 C CA . VAL A 1 304 ? 5.195 -28.797 -10.695 1 98.12 304 VAL A CA 1
ATOM 2463 C C . VAL A 1 304 ? 5.535 -28.719 -12.18 1 98.12 304 VAL A C 1
ATOM 2465 O O . VAL A 1 304 ? 5.281 -27.719 -12.836 1 98.12 304 VAL A O 1
ATOM 2468 N N . GLN A 1 305 ? 6.164 -29.719 -12.648 1 97.44 305 GLN A N 1
ATOM 2469 C CA . GLN A 1 305 ? 6.426 -29.906 -14.07 1 97.44 305 GLN A CA 1
ATOM 2470 C C . GLN A 1 305 ? 5.531 -31 -14.656 1 97.44 305 GLN A C 1
ATOM 2472 O O . GLN A 1 305 ? 5.738 -32.188 -14.383 1 97.44 305 GLN A O 1
ATOM 2477 N N . MET A 1 306 ? 4.551 -30.578 -15.391 1 96.06 306 MET A N 1
ATOM 2478 C CA . MET A 1 306 ? 3.609 -31.516 -15.984 1 96.06 306 MET A CA 1
ATOM 2479 C C . MET A 1 306 ? 3.996 -31.844 -17.422 1 96.06 306 MET A C 1
ATOM 2481 O O . MET A 1 306 ? 3.645 -31.109 -18.344 1 96.06 306 MET A O 1
ATOM 2485 N N . MET A 1 307 ? 4.594 -32.938 -17.547 1 94.31 307 MET A N 1
ATOM 2486 C CA . MET A 1 307 ? 4.992 -33.406 -18.875 1 94.31 307 MET A CA 1
ATOM 2487 C C . MET A 1 307 ? 3.832 -34.094 -19.578 1 94.31 307 MET A C 1
ATOM 2489 O O . MET A 1 307 ? 3.078 -34.844 -18.969 1 94.31 307 MET A O 1
ATOM 2493 N N . PHE A 1 308 ? 3.723 -33.812 -20.891 1 90.62 308 PHE A N 1
ATOM 2494 C CA . PHE A 1 308 ? 2.676 -34.469 -21.656 1 90.62 308 PHE A CA 1
ATOM 2495 C C . PHE A 1 308 ? 3.191 -34.906 -23.016 1 90.62 308 PHE A C 1
ATOM 2497 O O . PHE A 1 308 ? 4.16 -34.312 -23.531 1 90.62 308 PHE A O 1
ATOM 2504 N N . ASP A 1 309 ? 2.549 -35.906 -23.531 1 88.25 309 ASP A N 1
ATOM 2505 C CA . ASP A 1 309 ? 2.85 -36.438 -24.844 1 88.25 309 ASP A CA 1
ATOM 2506 C C . ASP A 1 309 ? 1.573 -36.844 -25.578 1 88.25 309 ASP A C 1
ATOM 2508 O O . ASP A 1 309 ? 0.908 -37.812 -25.188 1 88.25 309 ASP A O 1
ATOM 2512 N N . PHE A 1 310 ? 1.294 -36.125 -26.656 1 84.69 310 PHE A N 1
ATOM 2513 C CA . PHE A 1 310 ? 0.114 -36.406 -27.469 1 84.69 310 PHE A CA 1
ATOM 2514 C C . PHE A 1 310 ? 0.5 -37.125 -28.766 1 84.69 310 PHE A C 1
ATOM 2516 O O . PHE A 1 310 ? -0.167 -36.969 -29.781 1 84.69 310 PHE A O 1
ATOM 2523 N N . GLY A 1 311 ? 1.683 -37.75 -28.719 1 84.31 311 GLY A N 1
ATOM 2524 C CA . GLY A 1 311 ? 2.141 -38.469 -29.906 1 84.31 311 GLY A CA 1
ATOM 2525 C C . GLY A 1 311 ? 2.49 -37.531 -31.062 1 84.31 311 GLY A C 1
ATOM 2526 O O . GLY A 1 311 ? 3.277 -36.625 -30.906 1 84.31 311 GLY A O 1
ATOM 2527 N N . TRP A 1 312 ? 1.774 -37.844 -32.156 1 85.81 312 TRP A N 1
ATOM 2528 C CA . TRP A 1 312 ? 2.096 -37.125 -33.406 1 85.81 312 TRP A CA 1
ATOM 2529 C C . TRP A 1 312 ? 1.689 -35.656 -33.312 1 85.81 312 TRP A C 1
ATOM 2531 O O . TRP A 1 312 ? 2.232 -34.812 -34 1 85.81 312 TRP A O 1
ATOM 2541 N N . LEU A 1 313 ? 0.796 -35.375 -32.438 1 87.94 313 LEU A N 1
ATOM 2542 C CA . LEU A 1 313 ? 0.335 -34 -32.312 1 87.94 313 LEU A CA 1
ATOM 2543 C C . LEU A 1 313 ? 1.413 -33.125 -31.703 1 87.94 313 LEU A C 1
ATOM 2545 O O . LEU A 1 313 ? 1.526 -31.922 -32.031 1 87.94 313 LEU A O 1
ATOM 2549 N N . GLY A 1 314 ? 2.195 -33.688 -30.766 1 91.56 314 GLY A N 1
ATOM 2550 C CA . GLY A 1 314 ? 3.279 -32.969 -30.141 1 91.56 314 GLY A CA 1
ATOM 2551 C C . GLY A 1 314 ? 3.447 -33.281 -28.672 1 91.56 314 GLY A C 1
ATOM 2552 O O . GLY A 1 314 ? 2.721 -34.125 -28.125 1 91.56 314 GLY A O 1
ATOM 2553 N N . ARG A 1 315 ? 4.465 -32.75 -28.109 1 93.12 315 ARG A N 1
ATOM 2554 C CA . ARG A 1 315 ? 4.805 -32.969 -26.703 1 93.12 315 ARG A CA 1
ATOM 2555 C C . ARG A 1 315 ? 5.34 -31.672 -26.078 1 93.12 315 ARG A C 1
ATOM 2557 O O . ARG A 1 315 ? 5.672 -30.719 -26.781 1 93.12 315 ARG A O 1
ATOM 2564 N N . GLY A 1 316 ? 5.316 -31.656 -24.734 1 96 316 GLY A N 1
ATOM 2565 C CA . GLY A 1 316 ? 5.797 -30.469 -24.047 1 96 316 GLY A CA 1
ATOM 2566 C C . GLY A 1 316 ? 5.598 -30.531 -22.547 1 96 316 GLY A C 1
ATOM 2567 O O . GLY A 1 316 ? 5.609 -31.625 -21.953 1 96 316 GLY A O 1
ATOM 2568 N N . VAL A 1 317 ? 5.547 -29.344 -21.969 1 97.31 317 VAL A N 1
ATOM 2569 C CA . VAL A 1 317 ? 5.434 -29.234 -20.516 1 97.31 317 VAL A CA 1
ATOM 2570 C C . VAL A 1 317 ? 4.531 -28.062 -20.141 1 97.31 317 VAL A C 1
ATOM 2572 O O . VAL A 1 317 ? 4.504 -27.047 -20.844 1 97.31 317 VAL A O 1
ATOM 2575 N N . VAL A 1 318 ? 3.729 -28.25 -19.188 1 97.62 318 VAL A N 1
ATOM 2576 C CA . VAL A 1 318 ? 3.092 -27.141 -18.469 1 97.62 318 VAL A CA 1
ATOM 2577 C C . VAL A 1 318 ? 3.779 -26.922 -17.125 1 97.62 318 VAL A C 1
ATOM 2579 O O . VAL A 1 318 ? 3.773 -27.812 -16.266 1 97.62 318 VAL A O 1
ATOM 2582 N N . LEU A 1 319 ? 4.391 -25.812 -16.984 1 98.44 319 LEU A N 1
ATOM 2583 C CA . LEU A 1 319 ? 5.004 -25.438 -15.711 1 98.44 319 LEU A CA 1
ATOM 2584 C C . LEU A 1 319 ? 3.979 -24.797 -14.773 1 98.44 319 LEU A C 1
ATOM 2586 O O . LEU A 1 319 ? 3.406 -23.75 -15.094 1 98.44 319 LEU A O 1
ATOM 2590 N N . HIS A 1 320 ? 3.723 -25.469 -13.719 1 98.38 320 HIS A N 1
ATOM 2591 C CA . HIS A 1 320 ? 2.814 -24.969 -12.695 1 98.38 320 HIS A CA 1
ATOM 2592 C C . HIS A 1 320 ? 3.58 -24.484 -11.469 1 98.38 320 HIS A C 1
ATOM 2594 O O . HIS A 1 320 ? 4.359 -25.234 -10.883 1 98.38 320 HIS A O 1
ATOM 2600 N N . HIS A 1 321 ? 3.391 -23.25 -11.094 1 98.75 321 HIS A N 1
ATOM 2601 C CA . HIS A 1 321 ? 4.074 -22.656 -9.953 1 98.75 321 HIS A CA 1
ATOM 2602 C C . HIS A 1 321 ? 3.076 -22.109 -8.938 1 98.75 321 HIS A C 1
ATOM 2604 O O . HIS A 1 321 ? 2.105 -21.438 -9.312 1 98.75 321 HIS A O 1
ATOM 2610 N N . VAL A 1 322 ? 3.268 -22.406 -7.715 1 98.69 322 VAL A N 1
ATOM 2611 C CA . VAL A 1 322 ? 2.512 -21.828 -6.605 1 98.69 322 VAL A CA 1
ATOM 2612 C C . VAL A 1 322 ? 3.445 -21.031 -5.699 1 98.69 322 VAL A C 1
ATOM 2614 O O . VAL A 1 322 ? 4.379 -21.594 -5.117 1 98.69 322 VAL A O 1
ATOM 2617 N N . THR A 1 323 ? 3.238 -19.797 -5.598 1 98.69 323 THR A N 1
ATOM 2618 C CA . THR A 1 323 ? 4.086 -18.922 -4.805 1 98.69 323 THR A CA 1
ATOM 2619 C C . THR A 1 323 ? 3.279 -18.25 -3.691 1 98.69 323 THR A C 1
ATOM 2621 O O . THR A 1 323 ? 2.322 -17.516 -3.961 1 98.69 323 THR A O 1
ATOM 2624 N N . PRO A 1 324 ? 3.658 -18.5 -2.432 1 98.38 324 PRO A N 1
ATOM 2625 C CA . PRO A 1 324 ? 2.98 -17.781 -1.354 1 98.38 324 PRO A CA 1
ATOM 2626 C C . PRO A 1 324 ? 3.393 -16.312 -1.279 1 98.38 324 PRO A C 1
ATOM 2628 O O . PRO A 1 324 ? 4.539 -16 -0.942 1 98.38 324 PRO A O 1
ATOM 2631 N N . GLU A 1 325 ? 2.508 -15.477 -1.526 1 97.44 325 GLU A N 1
ATOM 2632 C CA . GLU A 1 325 ? 2.768 -14.039 -1.439 1 97.44 325 GLU A CA 1
ATOM 2633 C C . GLU A 1 325 ? 2.428 -13.5 -0.054 1 97.44 325 GLU A C 1
ATOM 2635 O O . GLU A 1 325 ? 3.123 -12.625 0.466 1 97.44 325 GLU A O 1
ATOM 2640 N N . GLU A 1 326 ? 1.401 -13.945 0.533 1 95.12 326 GLU A N 1
ATOM 2641 C CA . GLU A 1 326 ? 0.94 -13.734 1.902 1 95.12 326 GLU A CA 1
ATOM 2642 C C . GLU A 1 326 ? 0.527 -15.047 2.555 1 95.12 326 GLU A C 1
ATOM 2644 O O . GLU A 1 326 ? 0.39 -16.062 1.877 1 95.12 326 GLU A O 1
ATOM 2649 N N . PRO A 1 327 ? 0.343 -15.125 3.863 1 94.25 327 PRO A N 1
ATOM 2650 C CA . PRO A 1 327 ? 0.019 -16.391 4.547 1 94.25 327 PRO A CA 1
ATOM 2651 C C . PRO A 1 327 ? -1.165 -17.109 3.912 1 94.25 327 PRO A C 1
ATOM 2653 O O . PRO A 1 327 ? -1.135 -18.328 3.766 1 94.25 327 PRO A O 1
ATOM 2656 N N . MET A 1 328 ? -2.139 -16.672 3.518 1 94.56 328 MET A N 1
ATOM 2657 C CA . MET A 1 328 ? -3.346 -17.281 2.961 1 94.56 328 MET A CA 1
ATOM 2658 C C . MET A 1 328 ? -3.646 -16.719 1.575 1 94.56 328 MET A C 1
ATOM 2660 O O . MET A 1 328 ? -4.809 -16.547 1.208 1 94.56 328 MET A O 1
ATOM 2664 N N . PHE A 1 329 ? -2.631 -16.359 0.871 1 96.12 329 PHE A N 1
ATOM 2665 C CA . PHE A 1 329 ? -2.791 -15.773 -0.452 1 96.12 329 PHE A CA 1
ATOM 2666 C C . PHE A 1 329 ? -1.688 -16.234 -1.393 1 96.12 329 PHE A C 1
ATOM 2668 O O . PHE A 1 329 ? -0.516 -15.914 -1.194 1 96.12 329 PHE A O 1
ATOM 2675 N N . GLN A 1 330 ? -2.051 -16.969 -2.43 1 98 330 GLN A N 1
ATOM 2676 C CA . GLN A 1 330 ? -1.093 -17.594 -3.332 1 98 330 GLN A CA 1
ATOM 2677 C C . GLN A 1 330 ? -1.24 -17.062 -4.754 1 98 330 GLN A C 1
ATOM 2679 O O . GLN A 1 330 ? -2.332 -16.656 -5.16 1 98 330 GLN A O 1
ATOM 2684 N N . ARG A 1 331 ? -0.157 -17.016 -5.438 1 98.12 331 ARG A N 1
ATOM 2685 C CA . ARG A 1 331 ? -0.159 -16.844 -6.887 1 98.12 331 ARG A CA 1
ATOM 2686 C C . ARG A 1 331 ? 0.148 -18.156 -7.598 1 98.12 331 ARG A C 1
ATOM 2688 O O . ARG A 1 331 ? 1.167 -18.797 -7.324 1 98.12 331 ARG A O 1
ATOM 2695 N N . ALA A 1 332 ? -0.725 -18.562 -8.445 1 98.56 332 ALA A N 1
ATOM 2696 C CA . ALA A 1 332 ? -0.522 -19.75 -9.25 1 98.56 332 ALA A CA 1
ATOM 2697 C C . ALA A 1 332 ? -0.351 -19.406 -10.727 1 98.56 332 ALA A C 1
ATOM 2699 O O . ALA A 1 332 ? -1.109 -18.609 -11.273 1 98.56 332 ALA A O 1
ATOM 2700 N N . ARG A 1 333 ? 0.629 -20 -11.352 1 98.19 333 ARG A N 1
ATOM 2701 C CA . ARG A 1 333 ? 0.903 -19.781 -12.773 1 98.19 333 ARG A CA 1
ATOM 2702 C C . ARG A 1 333 ? 1.008 -21.109 -13.523 1 98.19 333 ARG A C 1
ATOM 2704 O O . ARG A 1 333 ? 1.6 -22.062 -13.023 1 98.19 333 ARG A O 1
ATOM 2711 N N . PHE A 1 334 ? 0.372 -21.172 -14.625 1 98.44 334 PHE A N 1
ATOM 2712 C CA . PHE A 1 334 ? 0.574 -22.234 -15.609 1 98.44 334 PHE A CA 1
ATOM 2713 C C . PHE A 1 334 ? 1.18 -21.688 -16.891 1 98.44 334 PHE A C 1
ATOM 2715 O O . PHE A 1 334 ? 0.616 -20.781 -17.5 1 98.44 334 PHE A O 1
ATOM 2722 N N . VAL A 1 335 ? 2.291 -22.172 -17.234 1 98.62 335 VAL A N 1
ATOM 2723 C CA . VAL A 1 335 ? 2.936 -21.734 -18.469 1 98.62 335 VAL A CA 1
ATOM 2724 C C . VAL A 1 335 ? 3.262 -22.953 -19.328 1 98.62 335 VAL A C 1
ATOM 2726 O O . VAL A 1 335 ? 3.9 -23.906 -18.875 1 98.62 335 VAL A O 1
ATOM 2729 N N . MET A 1 336 ? 2.889 -22.922 -20.609 1 98.25 336 MET A N 1
ATOM 2730 C CA . MET A 1 336 ? 3.061 -24.078 -21.484 1 98.25 336 MET A CA 1
ATOM 2731 C C . MET A 1 336 ? 4.16 -23.812 -22.516 1 98.25 336 MET A C 1
ATOM 2733 O O . MET A 1 336 ? 4.191 -22.766 -23.156 1 98.25 336 MET A O 1
ATOM 2737 N N . TYR A 1 337 ? 5.059 -24.688 -22.625 1 98.44 337 TYR A N 1
ATOM 2738 C CA . TYR A 1 337 ? 6.023 -24.812 -23.703 1 98.44 337 TYR A CA 1
ATOM 2739 C C . TYR A 1 337 ? 5.867 -26.141 -24.422 1 98.44 337 TYR A C 1
ATOM 2741 O O . TYR A 1 337 ? 5.887 -27.203 -23.797 1 98.44 337 TYR A O 1
ATOM 2749 N N . ALA A 1 338 ? 5.691 -26.094 -25.781 1 97.69 338 ALA A N 1
ATOM 2750 C CA . ALA A 1 338 ? 5.375 -27.344 -26.453 1 97.69 338 ALA A CA 1
ATOM 2751 C C . ALA A 1 338 ? 5.598 -27.219 -27.969 1 97.69 338 ALA A C 1
ATOM 2753 O O . ALA A 1 338 ? 5.863 -26.125 -28.469 1 97.69 338 ALA A O 1
ATOM 2754 N N . THR A 1 339 ? 5.52 -28.344 -28.625 1 96.94 339 THR A N 1
ATOM 2755 C CA . THR A 1 339 ? 5.527 -28.391 -30.094 1 96.94 339 THR A CA 1
ATOM 2756 C C . THR A 1 339 ? 4.109 -28.531 -30.625 1 96.94 339 THR A C 1
ATOM 2758 O O . THR A 1 339 ? 3.916 -28.844 -31.812 1 96.94 339 THR A O 1
ATOM 2761 N N . LEU A 1 340 ? 3.162 -28.266 -29.891 1 94.06 340 LEU A N 1
ATOM 2762 C CA . LEU A 1 340 ? 1.758 -28.375 -30.266 1 94.06 340 LEU A CA 1
ATOM 2763 C C . LEU A 1 340 ? 1.374 -27.281 -31.25 1 94.06 340 LEU A C 1
ATOM 2765 O O . LEU A 1 340 ? 1.9 -26.156 -31.188 1 94.06 340 LEU A O 1
ATOM 2769 N N . PRO A 1 341 ? 0.375 -27.656 -32.062 1 94.44 341 PRO A N 1
ATOM 2770 C CA . PRO A 1 341 ? -0.234 -26.547 -32.812 1 94.44 341 PRO A CA 1
ATOM 2771 C C . PRO A 1 341 ? -0.85 -25.484 -31.906 1 94.44 341 PRO A C 1
ATOM 2773 O O . PRO A 1 341 ? -1.428 -25.812 -30.875 1 94.44 341 PRO A O 1
ATOM 2776 N N . LYS A 1 342 ? -0.737 -24.312 -32.344 1 94.88 342 LYS A N 1
ATOM 2777 C CA . LYS A 1 342 ? -1.11 -23.156 -31.5 1 94.88 342 LYS A CA 1
ATOM 2778 C C . LYS A 1 342 ? -2.578 -23.234 -31.094 1 94.88 342 LYS A C 1
ATOM 2780 O O . LYS A 1 342 ? -2.922 -22.953 -29.953 1 94.88 342 LYS A O 1
ATOM 2785 N N . VAL A 1 343 ? -3.406 -23.547 -32.031 1 93.69 343 VAL A N 1
ATOM 2786 C CA . VAL A 1 343 ? -4.84 -23.578 -31.75 1 93.69 343 VAL A CA 1
ATOM 2787 C C . VAL A 1 343 ? -5.141 -24.641 -30.703 1 93.69 343 VAL A C 1
ATOM 2789 O O . VAL A 1 343 ? -5.922 -24.406 -29.781 1 93.69 343 VAL A O 1
ATOM 2792 N N . PHE A 1 344 ? -4.547 -25.766 -30.859 1 91.75 344 PHE A N 1
ATOM 2793 C CA . PHE A 1 344 ? -4.75 -26.859 -29.906 1 91.75 344 PHE A CA 1
ATOM 2794 C C . PHE A 1 344 ? -4.23 -26.469 -28.531 1 91.75 344 PHE A C 1
ATOM 2796 O O . PHE A 1 344 ? -4.883 -26.734 -27.516 1 91.75 344 PHE A O 1
ATOM 2803 N N . ALA A 1 345 ? -3.07 -25.906 -28.469 1 94.69 345 ALA A N 1
ATOM 2804 C CA . ALA A 1 345 ? -2.48 -25.469 -27.203 1 94.69 345 ALA A CA 1
ATOM 2805 C C . ALA A 1 345 ? -3.4 -24.484 -26.484 1 94.69 345 ALA A C 1
ATOM 2807 O O . ALA A 1 345 ? -3.584 -24.578 -25.266 1 94.69 345 ALA A O 1
ATOM 2808 N N . LYS A 1 346 ? -3.893 -23.609 -27.234 1 95.38 346 LYS A N 1
ATOM 2809 C CA . LYS A 1 346 ? -4.812 -22.641 -26.656 1 95.38 346 LYS A CA 1
ATOM 2810 C C . LYS A 1 346 ? -6.039 -23.328 -26.062 1 95.38 346 LYS A C 1
ATOM 2812 O O . LYS A 1 346 ? -6.441 -23.016 -24.938 1 95.38 346 LYS A O 1
ATOM 2817 N N . PHE A 1 347 ? -6.625 -24.172 -26.797 1 90.94 347 PHE A N 1
ATOM 2818 C CA . PHE A 1 347 ? -7.785 -24.906 -26.312 1 90.94 347 PHE A CA 1
ATOM 2819 C C . PHE A 1 347 ? -7.434 -25.703 -25.047 1 90.94 347 PHE A C 1
ATOM 2821 O O . PHE A 1 347 ? -8.219 -25.75 -24.094 1 90.94 347 PHE A O 1
ATOM 2828 N N . PHE A 1 348 ? -6.336 -26.344 -25.062 1 89.94 348 PHE A N 1
ATOM 2829 C CA . PHE A 1 348 ? -5.863 -27.109 -23.922 1 89.94 348 PHE A CA 1
ATOM 2830 C C . PHE A 1 348 ? -5.762 -26.234 -22.688 1 89.94 348 PHE A C 1
ATOM 2832 O O . PHE A 1 348 ? -6.262 -26.578 -21.609 1 89.94 348 PHE A O 1
ATOM 2839 N N . LEU A 1 349 ? -5.148 -25.078 -22.844 1 94.81 349 LEU A N 1
ATOM 2840 C CA . LEU A 1 349 ? -4.938 -24.172 -21.734 1 94.81 349 LEU A CA 1
ATOM 2841 C C . LEU A 1 349 ? -6.266 -23.609 -21.219 1 94.81 349 LEU A C 1
ATOM 2843 O O . LEU A 1 349 ? -6.445 -23.438 -20.016 1 94.81 349 LEU A O 1
ATOM 2847 N N . ILE A 1 350 ? -7.113 -23.312 -22.141 1 95.06 350 ILE A N 1
ATOM 2848 C CA . ILE A 1 350 ? -8.43 -22.844 -21.734 1 95.06 350 ILE A CA 1
ATOM 2849 C C . ILE A 1 350 ? -9.148 -23.922 -20.922 1 95.06 350 ILE A C 1
ATOM 2851 O O . ILE A 1 350 ? -9.766 -23.641 -19.906 1 95.06 350 ILE A O 1
ATOM 2855 N N . SER A 1 351 ? -9.062 -25.125 -21.406 1 90.69 351 SER A N 1
ATOM 2856 C CA . SER A 1 351 ? -9.664 -26.25 -20.703 1 90.69 351 SER A CA 1
ATOM 2857 C C . SER A 1 351 ? -9.062 -26.422 -19.312 1 90.69 351 SER A C 1
ATOM 2859 O O . SER A 1 351 ? -9.797 -26.578 -18.328 1 90.69 351 SER A O 1
ATOM 2861 N N . GLU A 1 352 ? -7.773 -26.391 -19.25 1 92.06 352 GLU A N 1
ATOM 2862 C CA . GLU A 1 352 ? -7.078 -26.5 -17.984 1 92.06 352 GLU A CA 1
ATOM 2863 C C . GLU A 1 352 ? -7.496 -25.375 -17.031 1 92.06 352 GLU A C 1
ATOM 2865 O O . GLU A 1 352 ? -7.738 -25.625 -15.844 1 92.06 352 GLU A O 1
ATOM 2870 N N . ALA A 1 353 ? -7.539 -24.188 -17.562 1 95.94 353 ALA A N 1
ATOM 2871 C CA . ALA A 1 353 ? -7.914 -23.047 -16.734 1 95.94 353 ALA A CA 1
ATOM 2872 C C . ALA A 1 353 ? -9.32 -23.203 -16.172 1 95.94 353 ALA A C 1
ATOM 2874 O O . ALA A 1 353 ? -9.562 -22.922 -15 1 95.94 353 ALA A O 1
ATOM 2875 N N . ASN A 1 354 ? -10.219 -23.609 -17.016 1 94.31 354 ASN A N 1
ATOM 2876 C CA . ASN A 1 354 ? -11.594 -23.812 -16.562 1 94.31 354 ASN A CA 1
ATOM 2877 C C . ASN A 1 354 ? -11.664 -24.828 -15.422 1 94.31 354 ASN A C 1
ATOM 2879 O O . ASN A 1 354 ? -12.328 -24.594 -14.414 1 94.31 354 ASN A O 1
ATOM 2883 N N . HIS A 1 355 ? -11.031 -25.906 -15.602 1 92.44 355 HIS A N 1
ATOM 2884 C CA . HIS A 1 355 ? -11.016 -26.938 -14.562 1 92.44 355 HIS A CA 1
ATOM 2885 C C . HIS A 1 355 ? -10.328 -26.438 -13.297 1 92.44 355 HIS A C 1
ATOM 2887 O O . HIS A 1 355 ? -10.82 -26.672 -12.188 1 92.44 355 HIS A O 1
ATOM 2893 N N . PHE A 1 356 ? -9.219 -25.797 -13.484 1 96.06 356 PHE A N 1
ATOM 2894 C CA . PHE A 1 356 ? -8.477 -25.266 -12.344 1 96.06 356 PHE A CA 1
ATOM 2895 C C . PHE A 1 356 ? -9.32 -24.25 -11.57 1 96.06 356 PHE A C 1
ATOM 2897 O O . PHE A 1 356 ? -9.297 -24.234 -10.336 1 96.06 356 PHE A O 1
ATOM 2904 N N . GLU A 1 357 ? -10.008 -23.438 -12.258 1 97.69 357 GLU A N 1
ATOM 2905 C CA . GLU A 1 357 ? -10.836 -22.406 -11.641 1 97.69 357 GLU A CA 1
ATOM 2906 C C . GLU A 1 357 ? -11.992 -23.016 -10.867 1 97.69 357 GLU A C 1
ATOM 2908 O O . GLU A 1 357 ? -12.477 -22.422 -9.891 1 97.69 357 GLU A O 1
ATOM 2913 N N . ARG A 1 358 ? -12.469 -24.234 -11.25 1 94.56 358 ARG A N 1
ATOM 2914 C CA . ARG A 1 358 ? -13.414 -24.969 -10.414 1 94.56 358 ARG A CA 1
ATOM 2915 C C . ARG A 1 358 ? -12.812 -25.266 -9.047 1 94.56 358 ARG A C 1
ATOM 2917 O O . ARG A 1 358 ? -13.5 -25.156 -8.023 1 94.56 358 ARG A O 1
ATOM 2924 N N . ASP A 1 359 ? -11.555 -25.625 -9.039 1 96.5 359 ASP A N 1
ATOM 2925 C CA . ASP A 1 359 ? -10.859 -25.859 -7.777 1 96.5 359 ASP A CA 1
ATOM 2926 C C . ASP A 1 359 ? -10.758 -24.562 -6.965 1 96.5 359 ASP A C 1
ATOM 2928 O O . ASP A 1 359 ? -10.836 -24.594 -5.734 1 96.5 359 ASP A O 1
ATOM 2932 N N . ILE A 1 360 ? -10.539 -23.453 -7.648 1 97.38 360 ILE A N 1
ATOM 2933 C CA . ILE A 1 360 ? -10.398 -22.172 -6.965 1 97.38 360 ILE A CA 1
ATOM 2934 C C . ILE A 1 360 ? -11.695 -21.844 -6.227 1 97.38 360 ILE A C 1
ATOM 2936 O O . ILE A 1 360 ? -11.664 -21.281 -5.133 1 97.38 360 ILE A O 1
ATOM 2940 N N . TYR A 1 361 ? -12.836 -22.172 -6.812 1 94.38 361 TYR A N 1
ATOM 2941 C CA . TYR A 1 361 ? -14.109 -22 -6.117 1 94.38 361 TYR A CA 1
ATOM 2942 C C . TYR A 1 361 ? -14.094 -22.703 -4.77 1 94.38 361 TYR A C 1
ATOM 2944 O O . TYR A 1 361 ? -14.625 -22.203 -3.781 1 94.38 361 TYR A O 1
ATOM 2952 N N . ILE A 1 362 ? -13.484 -23.844 -4.758 1 94.88 362 ILE A N 1
ATOM 2953 C CA . ILE A 1 362 ? -13.422 -24.625 -3.529 1 94.88 362 ILE A CA 1
ATOM 2954 C C . ILE A 1 362 ? -12.398 -24.016 -2.58 1 94.88 362 ILE A C 1
ATOM 2956 O O . ILE A 1 362 ? -12.711 -23.734 -1.42 1 94.88 362 ILE A O 1
ATOM 2960 N N . TRP A 1 363 ? -11.211 -23.766 -3.113 1 96.06 363 TRP A N 1
ATOM 2961 C CA . TRP A 1 363 ? -10.094 -23.328 -2.287 1 96.06 363 TRP A CA 1
ATOM 2962 C C . TRP A 1 363 ? -10.398 -21.984 -1.632 1 96.06 363 TRP A C 1
ATOM 2964 O O . TRP A 1 363 ? -10.086 -21.766 -0.456 1 96.06 363 TRP A O 1
ATOM 2974 N N . ASN A 1 364 ? -11.031 -21.062 -2.35 1 94.88 364 ASN A N 1
ATOM 2975 C CA . ASN A 1 364 ? -11.352 -19.75 -1.826 1 94.88 364 ASN A CA 1
ATOM 2976 C C . ASN A 1 364 ? -12.375 -19.812 -0.697 1 94.88 364 ASN A C 1
ATOM 2978 O O . ASN A 1 364 ? -12.555 -18.859 0.053 1 94.88 364 ASN A O 1
ATOM 2982 N N . ASN A 1 365 ? -13.062 -20.938 -0.602 1 91.75 365 ASN A N 1
ATOM 2983 C CA . ASN A 1 365 ? -14.18 -21.031 0.329 1 91.75 365 ASN A CA 1
ATOM 2984 C C . ASN A 1 365 ? -14.039 -22.219 1.271 1 91.75 365 ASN A C 1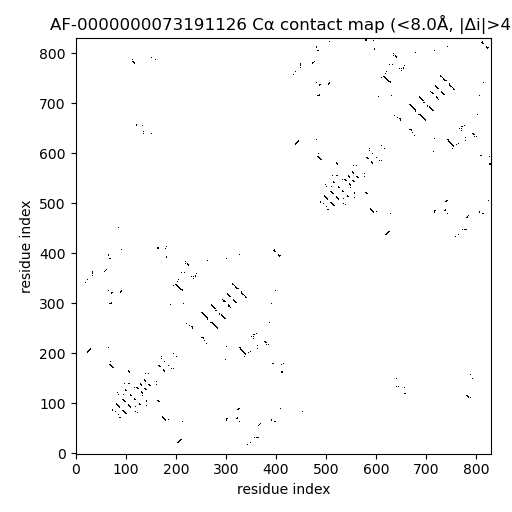
ATOM 2986 O O . ASN A 1 365 ? -15.023 -22.656 1.873 1 91.75 365 ASN A O 1
ATOM 2990 N N . LYS A 1 366 ? -12.914 -22.719 1.422 1 92.5 366 LYS A N 1
ATOM 2991 C CA . LYS A 1 366 ? -12.727 -23.875 2.277 1 92.5 366 LYS A CA 1
ATOM 2992 C C . LYS A 1 366 ? -11.914 -23.531 3.52 1 92.5 366 LYS A C 1
ATOM 2994 O O . LYS A 1 366 ? -11.188 -22.531 3.533 1 92.5 366 LYS A O 1
ATOM 2999 N N . ARG A 1 367 ? -12.039 -24.266 4.5 1 90.56 367 ARG A N 1
ATOM 3000 C CA . ARG A 1 367 ? -11.203 -24.219 5.695 1 90.56 367 ARG A CA 1
ATOM 3001 C C . ARG A 1 367 ? -10.297 -25.453 5.773 1 90.56 367 ARG A C 1
ATOM 3003 O O . ARG A 1 367 ? -10.695 -26.547 5.367 1 90.56 367 ARG A O 1
ATOM 3010 N N . TYR A 1 368 ? -9.102 -25.234 6.168 1 90.06 368 TYR A N 1
ATOM 3011 C CA . TYR A 1 368 ? -8.195 -26.375 6.336 1 90.06 368 TYR A CA 1
ATOM 3012 C C . TYR A 1 368 ? -8.625 -27.234 7.512 1 90.06 368 TYR A C 1
ATOM 3014 O O . TYR A 1 368 ? -8.891 -26.734 8.602 1 90.06 368 TYR A O 1
ATOM 3022 N N . VAL A 1 369 ? -8.766 -28.5 7.281 1 89 369 VAL A N 1
ATOM 3023 C CA . VAL A 1 369 ? -9.219 -29.438 8.312 1 89 369 VAL A CA 1
ATOM 3024 C C . VAL A 1 369 ? -8.078 -30.359 8.727 1 89 369 VAL A C 1
ATOM 3026 O O . VAL A 1 369 ? -7.473 -31.016 7.879 1 89 369 VAL A O 1
ATOM 3029 N N . ARG A 1 370 ? -7.789 -30.438 9.945 1 88.19 370 ARG A N 1
ATOM 3030 C CA . ARG A 1 370 ? -6.734 -31.266 10.5 1 88.19 370 ARG A CA 1
ATOM 3031 C C . ARG A 1 370 ? -7.172 -31.891 11.82 1 88.19 370 ARG A C 1
ATOM 3033 O O . ARG A 1 370 ? -7.461 -31.188 12.789 1 88.19 370 ARG A O 1
ATOM 3040 N N . PRO A 1 371 ? -7.289 -33.281 11.984 1 87.88 371 PRO A N 1
ATOM 3041 C CA . PRO A 1 371 ? -7.043 -34.219 10.883 1 87.88 371 PRO A CA 1
ATOM 3042 C C . PRO A 1 371 ? -8.25 -34.344 9.953 1 87.88 371 PRO A C 1
ATOM 3044 O O . PRO A 1 371 ? -9.391 -34.156 10.383 1 87.88 371 PRO A O 1
ATOM 3047 N N . PRO A 1 372 ? -7.957 -34.594 8.766 1 90.19 372 PRO A N 1
ATOM 3048 C CA . PRO A 1 372 ? -9.078 -34.844 7.852 1 90.19 372 PRO A CA 1
ATOM 3049 C C . PRO A 1 372 ? -9.758 -36.188 8.086 1 90.19 372 PRO A C 1
ATOM 3051 O O . PRO A 1 372 ? -9.141 -37.094 8.633 1 90.19 372 PRO A O 1
ATOM 3054 N N . MET A 1 373 ? -11.031 -36.219 7.809 1 90.5 373 MET A N 1
ATOM 3055 C CA . MET A 1 373 ? -11.75 -37.5 7.797 1 90.5 373 MET A CA 1
ATOM 3056 C C . MET A 1 373 ? -11.633 -38.156 6.438 1 90.5 373 MET A C 1
ATOM 3058 O O . MET A 1 373 ? -12.32 -37.781 5.488 1 90.5 373 MET A O 1
ATOM 3062 N N . LEU A 1 374 ? -10.734 -39.188 6.434 1 91.81 374 LEU A N 1
ATOM 3063 C CA . LEU A 1 374 ? -10.445 -39.844 5.16 1 91.81 374 LEU A CA 1
ATOM 3064 C C . LEU A 1 374 ? -11.062 -41.219 5.117 1 91.81 374 LEU A C 1
ATOM 3066 O O . LEU A 1 374 ? -11.125 -41.906 6.137 1 91.81 374 LEU A O 1
ATOM 3070 N N . VAL A 1 375 ? -11.578 -41.562 3.986 1 91.12 375 VAL A N 1
ATOM 3071 C CA . VAL A 1 375 ? -12.117 -42.906 3.752 1 91.12 375 VAL A CA 1
ATOM 3072 C C . VAL A 1 375 ? -11.383 -43.562 2.576 1 91.12 375 VAL A C 1
ATOM 3074 O O . VAL A 1 375 ? -10.578 -42.906 1.908 1 91.12 375 VAL A O 1
ATOM 3077 N N . ARG A 1 376 ? -11.82 -44.75 2.41 1 87.5 376 ARG A N 1
ATOM 3078 C CA . ARG A 1 376 ? -11.227 -45.5 1.304 1 87.5 376 ARG A CA 1
ATOM 3079 C C . ARG A 1 376 ? -11.516 -44.812 -0.031 1 87.5 376 ARG A C 1
ATOM 3081 O O . ARG A 1 376 ? -12.625 -44.344 -0.264 1 87.5 376 ARG A O 1
ATOM 3088 N N . ASN A 1 377 ? -10.469 -44.656 -0.915 1 85.31 377 ASN A N 1
ATOM 3089 C CA . ASN A 1 377 ? -10.578 -44.156 -2.283 1 85.31 377 ASN A CA 1
ATOM 3090 C C . ASN A 1 377 ? -10.477 -42.625 -2.342 1 85.31 377 ASN A C 1
ATOM 3092 O O . ASN A 1 377 ? -10.656 -42.031 -3.404 1 85.31 377 ASN A O 1
ATOM 3096 N N . ASP A 1 378 ? -10.281 -42 -1.203 1 87.56 378 ASP A N 1
ATOM 3097 C CA . ASP A 1 378 ? -10.008 -40.594 -1.231 1 87.56 378 ASP A CA 1
ATOM 3098 C C . ASP A 1 378 ? -8.703 -40.281 -1.974 1 87.56 378 ASP A C 1
ATOM 3100 O O . ASP A 1 378 ? -8.547 -39.219 -2.559 1 87.56 378 ASP A O 1
ATOM 3104 N N . GLY A 1 379 ? -7.855 -41.281 -2.068 1 85.44 379 GLY A N 1
ATOM 3105 C CA . GLY A 1 379 ? -6.477 -41.094 -2.482 1 85.44 379 GLY A CA 1
ATOM 3106 C C . GLY A 1 379 ? -5.512 -40.969 -1.317 1 85.44 379 GLY A C 1
ATOM 3107 O O . GLY A 1 379 ? -5.926 -41.031 -0.156 1 85.44 379 GLY A O 1
ATOM 3108 N N . PRO A 1 380 ? -4.273 -40.844 -1.643 1 92.12 380 PRO A N 1
ATOM 3109 C CA . PRO A 1 380 ? -3.266 -40.844 -0.581 1 92.12 380 PRO A CA 1
ATOM 3110 C C . PRO A 1 380 ? -3.02 -39.438 0.004 1 92.12 380 PRO A C 1
ATOM 3112 O O . PRO A 1 380 ? -1.872 -39 0.091 1 92.12 380 PRO A O 1
ATOM 3115 N N . ILE A 1 381 ? -4.082 -38.844 0.466 1 92.75 381 ILE A N 1
ATOM 3116 C CA . ILE A 1 381 ? -4.043 -37.5 1.006 1 92.75 381 ILE A CA 1
ATOM 3117 C C . ILE A 1 381 ? -3.172 -37.469 2.26 1 92.75 381 ILE A C 1
ATOM 3119 O O . ILE A 1 381 ? -2.318 -36.594 2.41 1 92.75 381 ILE A O 1
ATOM 3123 N N . GLY A 1 382 ? -3.41 -38.375 3.152 1 93.44 382 GLY A N 1
ATOM 3124 C CA . GLY A 1 382 ? -2.59 -38.469 4.352 1 93.44 382 GLY A CA 1
ATOM 3125 C C . GLY A 1 382 ? -1.111 -38.625 4.051 1 93.44 382 GLY A C 1
ATOM 3126 O O . GLY A 1 382 ? -0.271 -38 4.691 1 93.44 382 GLY A O 1
ATOM 3127 N N . LYS A 1 383 ? -0.827 -39.5 3.111 1 94.25 383 LYS A N 1
ATOM 3128 C CA . LYS A 1 383 ? 0.556 -39.719 2.689 1 94.25 383 LYS A CA 1
ATOM 3129 C C . LYS A 1 383 ? 1.158 -38.438 2.137 1 94.25 383 LYS A C 1
ATOM 3131 O O . LYS A 1 383 ? 2.316 -38.125 2.414 1 94.25 383 LYS A O 1
ATOM 3136 N N . HIS A 1 384 ? 0.437 -37.75 1.385 1 96 384 HIS A N 1
ATOM 3137 C CA . HIS A 1 384 ? 0.907 -36.5 0.834 1 96 384 HIS A CA 1
ATOM 3138 C C . HIS A 1 384 ? 1.209 -35.5 1.941 1 96 384 HIS A C 1
ATOM 3140 O O . HIS A 1 384 ? 2.229 -34.812 1.896 1 96 384 HIS A O 1
ATOM 3146 N N . ARG A 1 385 ? 0.316 -35.344 2.902 1 96.12 385 ARG A N 1
ATOM 3147 C CA . ARG A 1 385 ? 0.508 -34.375 3.996 1 96.12 385 ARG A CA 1
ATOM 3148 C C . ARG A 1 385 ? 1.759 -34.719 4.801 1 96.12 385 ARG A C 1
ATOM 3150 O O . ARG A 1 385 ? 2.496 -33.844 5.219 1 96.12 385 ARG A O 1
ATOM 3157 N N . ARG A 1 386 ? 1.975 -36.031 5.02 1 96.12 386 ARG A N 1
ATOM 3158 C CA . ARG A 1 386 ? 3.203 -36.438 5.688 1 96.12 386 ARG A CA 1
ATOM 3159 C C . ARG A 1 386 ? 4.43 -36.094 4.859 1 96.12 386 ARG A C 1
ATOM 3161 O O . ARG A 1 386 ? 5.426 -35.594 5.395 1 96.12 386 ARG A O 1
ATOM 3168 N N . TRP A 1 387 ? 4.355 -36.344 3.58 1 97.75 387 TRP A N 1
ATOM 3169 C CA . TRP A 1 387 ? 5.445 -36 2.668 1 97.75 387 TRP A CA 1
ATOM 3170 C C . TRP A 1 387 ? 5.695 -34.5 2.656 1 97.75 387 TRP A C 1
ATOM 3172 O O . TRP A 1 387 ? 6.84 -34.062 2.752 1 97.75 387 TRP A O 1
ATOM 3182 N N . TYR A 1 388 ? 4.684 -33.719 2.551 1 97.94 388 TYR A N 1
ATOM 3183 C CA . TYR A 1 388 ? 4.785 -32.25 2.443 1 97.94 388 TYR A CA 1
ATOM 3184 C C . TYR A 1 388 ? 5.336 -31.656 3.729 1 97.94 388 TYR A C 1
ATOM 3186 O O . TYR A 1 388 ? 5.961 -30.594 3.703 1 97.94 388 TYR A O 1
ATOM 3194 N N . ASN A 1 389 ? 5.117 -32.344 4.84 1 97.62 389 ASN A N 1
ATOM 3195 C CA . ASN A 1 389 ? 5.57 -31.859 6.141 1 97.62 389 ASN A CA 1
ATOM 3196 C C . ASN A 1 389 ? 7.082 -31.656 6.168 1 97.62 389 ASN A C 1
ATOM 3198 O O . ASN A 1 389 ? 7.602 -30.906 7 1 97.62 389 ASN A O 1
ATOM 3202 N N . GLN A 1 390 ? 7.824 -32.281 5.277 1 97.75 390 GLN A N 1
ATOM 3203 C CA . GLN A 1 390 ? 9.281 -32.156 5.246 1 97.75 390 GLN A CA 1
ATOM 3204 C C . GLN A 1 390 ? 9.719 -30.734 4.91 1 97.75 390 GLN A C 1
ATOM 3206 O O . GLN A 1 390 ? 10.875 -30.375 5.148 1 97.75 390 GLN A O 1
ATOM 3211 N N . PHE A 1 391 ? 8.836 -30 4.344 1 98.31 391 PHE A N 1
ATOM 3212 C CA . PHE A 1 391 ? 9.195 -28.656 3.926 1 98.31 391 PHE A CA 1
ATOM 3213 C C . PHE A 1 391 ? 8.953 -27.656 5.055 1 98.31 391 PHE A C 1
ATOM 3215 O O . PHE A 1 391 ? 9.102 -26.453 4.863 1 98.31 391 PHE A O 1
ATOM 3222 N N . TYR A 1 392 ? 8.523 -28.125 6.164 1 97.81 392 TYR A N 1
ATOM 3223 C CA . TYR A 1 392 ? 8.375 -27.297 7.359 1 97.81 392 TYR A CA 1
ATOM 3224 C C . TYR A 1 392 ? 9.406 -27.688 8.414 1 97.81 392 TYR A C 1
ATOM 3226 O O . TYR A 1 392 ? 9.844 -28.828 8.477 1 97.81 392 TYR A O 1
ATOM 3234 N N . SER A 1 393 ? 9.82 -26.703 9.156 1 96.25 393 SER A N 1
ATOM 3235 C CA . SER A 1 393 ? 10.664 -26.891 10.336 1 96.25 393 SER A CA 1
ATOM 3236 C C . SER A 1 393 ? 10.117 -26.141 11.539 1 96.25 393 SER A C 1
ATOM 3238 O O . SER A 1 393 ? 9.039 -25.547 11.469 1 96.25 393 SER A O 1
ATOM 3240 N N . GLU A 1 394 ? 10.758 -26.234 12.648 1 94.31 394 GLU A N 1
ATOM 3241 C CA . GLU A 1 394 ? 10.281 -25.656 13.898 1 94.31 394 GLU A CA 1
ATOM 3242 C C . GLU A 1 394 ? 10.094 -24.156 13.781 1 94.31 394 GLU A C 1
ATOM 3244 O O . GLU A 1 394 ? 9.164 -23.594 14.375 1 94.31 394 GLU A O 1
ATOM 3249 N N . ASN A 1 395 ? 10.898 -23.547 12.969 1 94.88 395 ASN A N 1
ATOM 3250 C CA . ASN A 1 395 ? 10.875 -22.094 12.898 1 94.88 395 ASN A CA 1
ATOM 3251 C C . ASN A 1 395 ? 10.023 -21.609 11.734 1 94.88 395 ASN A C 1
ATOM 3253 O O . ASN A 1 395 ? 9.945 -20.406 11.477 1 94.88 395 ASN A O 1
ATOM 3257 N N . SER A 1 396 ? 9.367 -22.547 11.086 1 97.19 396 SER A N 1
ATOM 3258 C CA . SER A 1 396 ? 8.477 -22.125 10.008 1 97.19 396 SER A CA 1
ATOM 3259 C C . SER A 1 396 ? 7.367 -21.203 10.539 1 97.19 396 SER A C 1
ATOM 3261 O O . SER A 1 396 ? 6.742 -21.516 11.555 1 97.19 396 SER A O 1
ATOM 3263 N N . PRO A 1 397 ? 7.145 -20.109 9.898 1 96.38 397 PRO A N 1
ATOM 3264 C CA . PRO A 1 397 ? 6.195 -19.125 10.414 1 96.38 397 PRO A CA 1
ATOM 3265 C C . PRO A 1 397 ? 4.773 -19.672 10.516 1 96.38 397 PRO A C 1
ATOM 3267 O O . PRO A 1 397 ? 4.211 -20.125 9.523 1 96.38 397 PRO A O 1
ATOM 3270 N N . LYS A 1 398 ? 4.215 -19.562 11.688 1 95.94 398 LYS A N 1
ATOM 3271 C CA . LYS A 1 398 ? 2.816 -19.906 11.938 1 95.94 398 LYS A CA 1
ATOM 3272 C C . LYS A 1 398 ? 1.949 -18.641 12 1 95.94 398 LYS A C 1
ATOM 3274 O O . LYS A 1 398 ? 2.391 -17.609 12.492 1 95.94 398 LYS A O 1
ATOM 3279 N N . LEU A 1 399 ? 0.795 -18.781 11.43 1 94.12 399 LEU A N 1
ATOM 3280 C CA . LEU A 1 399 ? -0.156 -17.672 11.477 1 94.12 399 LEU A CA 1
ATOM 3281 C C . LEU A 1 399 ? -0.92 -17.672 12.789 1 94.12 399 LEU A C 1
ATOM 3283 O O . LEU A 1 399 ? -1.628 -18.625 13.109 1 94.12 399 LEU A O 1
ATOM 3287 N N . ASN A 1 400 ? -0.838 -16.562 13.555 1 91.44 400 ASN A N 1
ATOM 3288 C CA . ASN A 1 400 ? -1.55 -16.406 14.82 1 91.44 400 ASN A CA 1
ATOM 3289 C C . ASN A 1 400 ? -2.984 -15.938 14.602 1 91.44 400 ASN A C 1
ATOM 3291 O O . ASN A 1 400 ? -3.316 -15.414 13.539 1 91.44 400 ASN A O 1
ATOM 3295 N N . LYS A 1 401 ? -3.875 -16.031 15.617 1 84.75 401 LYS A N 1
ATOM 3296 C CA . LYS A 1 401 ? -5.281 -15.641 15.539 1 84.75 401 LYS A CA 1
ATOM 3297 C C . LYS A 1 401 ? -5.418 -14.148 15.25 1 84.75 401 LYS A C 1
ATOM 3299 O O . LYS A 1 401 ? -6.379 -13.727 14.602 1 84.75 401 LYS A O 1
ATOM 3304 N N . ASP A 1 402 ? -4.41 -13.414 15.68 1 84.06 402 ASP A N 1
ATOM 3305 C CA . ASP A 1 402 ? -4.5 -11.969 15.508 1 84.06 402 ASP A CA 1
ATOM 3306 C C . ASP A 1 402 ? -3.938 -11.539 14.156 1 84.06 402 ASP A C 1
ATOM 3308 O O . ASP A 1 402 ? -3.844 -10.344 13.867 1 84.06 402 ASP A O 1
ATOM 3312 N N . GLY A 1 403 ? -3.502 -12.523 13.406 1 85.19 403 GLY A N 1
ATOM 3313 C CA . GLY A 1 403 ? -3.049 -12.219 12.055 1 85.19 403 GLY A CA 1
ATOM 3314 C C . GLY A 1 403 ? -1.544 -12.062 11.953 1 85.19 403 GLY A C 1
ATOM 3315 O O . GLY A 1 403 ? -1 -11.961 10.852 1 85.19 403 GLY A O 1
ATOM 3316 N N . THR A 1 404 ? -0.896 -11.984 13.07 1 88.19 404 THR A N 1
ATOM 3317 C CA . THR A 1 404 ? 0.557 -11.859 13.055 1 88.19 404 THR A CA 1
ATOM 3318 C C . THR A 1 404 ? 1.215 -13.219 12.828 1 88.19 404 THR A C 1
ATOM 3320 O O . THR A 1 404 ? 0.55 -14.25 12.891 1 88.19 404 THR A O 1
ATOM 3323 N N . LEU A 1 405 ? 2.5 -13.188 12.5 1 92.44 405 LEU A N 1
ATOM 3324 C CA . LEU A 1 405 ? 3.271 -14.414 12.32 1 92.44 405 LEU A CA 1
ATOM 3325 C C . LEU A 1 405 ? 4.152 -14.688 13.539 1 92.44 405 LEU A C 1
ATOM 3327 O O . LEU A 1 405 ? 4.652 -13.75 14.164 1 92.44 405 LEU A O 1
ATOM 3331 N N . SER A 1 406 ? 4.371 -15.945 13.883 1 92 406 SER A N 1
ATOM 3332 C CA . SER A 1 406 ? 5.238 -16.344 14.984 1 92 406 SER A CA 1
ATOM 3333 C C . SER A 1 406 ? 6.684 -15.938 14.727 1 92 406 SER A C 1
ATOM 3335 O O . SER A 1 406 ? 7.43 -15.641 15.664 1 92 406 SER A O 1
ATOM 3337 N N . ASN A 1 407 ? 7.074 -16 13.367 1 90.94 407 ASN A N 1
ATOM 3338 C CA . ASN A 1 407 ? 8.406 -15.617 12.906 1 90.94 407 ASN A CA 1
ATOM 3339 C C . ASN A 1 407 ? 8.344 -14.891 11.562 1 90.94 407 ASN A C 1
ATOM 3341 O O . ASN A 1 407 ? 7.578 -15.273 10.68 1 90.94 407 ASN A O 1
ATOM 3345 N N . GLN A 1 408 ? 9.25 -13.867 11.508 1 88.44 408 GLN A N 1
ATOM 3346 C CA . GLN A 1 408 ? 9.266 -13.102 10.266 1 88.44 408 GLN A CA 1
ATOM 3347 C C . GLN A 1 408 ? 10.211 -13.727 9.242 1 88.44 408 GLN A C 1
ATOM 3349 O O . GLN A 1 408 ? 11.352 -14.055 9.57 1 88.44 408 GLN A O 1
ATOM 3354 N N . PRO A 1 409 ? 9.766 -13.953 8.07 1 89.81 409 PRO A N 1
ATOM 3355 C CA . PRO A 1 409 ? 10.648 -14.461 7.02 1 89.81 409 PRO A CA 1
ATOM 3356 C C . PRO A 1 409 ? 11.836 -13.531 6.75 1 89.81 409 PRO A C 1
ATOM 3358 O O . PRO A 1 409 ? 11.695 -12.312 6.801 1 89.81 409 PRO A O 1
ATOM 3361 N N . LYS A 1 410 ? 12.992 -14.117 6.508 1 87.06 410 LYS A N 1
ATOM 3362 C CA . LYS A 1 410 ? 14.195 -13.383 6.121 1 87.06 410 LYS A CA 1
ATOM 3363 C C . LYS A 1 410 ? 15.07 -14.227 5.199 1 87.06 410 LYS A C 1
ATOM 3365 O O . LYS A 1 410 ? 14.875 -15.438 5.078 1 87.06 410 LYS A O 1
ATOM 3370 N N . SER A 1 411 ? 15.938 -13.539 4.539 1 89.06 411 SER A N 1
ATOM 3371 C CA . SER A 1 411 ? 16.844 -14.219 3.631 1 89.06 411 SER A CA 1
ATOM 3372 C C . SER A 1 411 ? 17.766 -15.188 4.383 1 89.06 411 SER A C 1
ATOM 3374 O O . SER A 1 411 ? 18.141 -14.93 5.523 1 89.06 411 SER A O 1
ATOM 3376 N N . VAL A 1 412 ? 18.156 -16.188 3.662 1 86.56 412 VAL A N 1
ATOM 3377 C CA . VAL A 1 412 ? 19.047 -17.172 4.262 1 86.56 412 VAL A CA 1
ATOM 3378 C C . VAL A 1 412 ? 20.406 -16.531 4.555 1 86.56 412 VAL A C 1
ATOM 3380 O O . VAL A 1 412 ? 21.156 -17.016 5.414 1 86.56 412 VAL A O 1
ATOM 3383 N N . PHE A 1 413 ? 20.688 -15.5 3.893 1 82.19 413 PHE A N 1
ATOM 3384 C CA . PHE A 1 413 ? 22 -14.867 4.031 1 82.19 413 PHE A CA 1
ATOM 3385 C C . PHE A 1 413 ? 22.016 -13.914 5.219 1 82.19 413 PHE A C 1
ATOM 3387 O O . PHE A 1 413 ? 23.047 -13.312 5.523 1 82.19 413 PHE A O 1
ATOM 3394 N N . ASP A 1 414 ? 20.938 -13.734 5.914 1 81.38 414 ASP A N 1
ATOM 3395 C CA . ASP A 1 414 ? 20.844 -12.828 7.055 1 81.38 414 ASP A CA 1
ATOM 3396 C C . ASP A 1 414 ? 20.984 -13.594 8.375 1 81.38 414 ASP A C 1
ATOM 3398 O O . ASP A 1 414 ? 20.703 -13.047 9.445 1 81.38 414 ASP A O 1
ATOM 3402 N N . TRP A 1 415 ? 21.328 -14.883 8.305 1 71.19 415 TRP A N 1
ATOM 3403 C CA . TRP A 1 415 ? 21.5 -15.703 9.5 1 71.19 415 TRP A CA 1
ATOM 3404 C C . TRP A 1 415 ? 22.969 -15.711 9.93 1 71.19 415 TRP A C 1
ATOM 3406 O O . TRP A 1 415 ? 23.875 -15.57 9.094 1 71.19 415 TRP A O 1
ATOM 3416 N N . MET B 1 1 ? -16.625 39.031 -38.438 1 76.94 1 MET B N 1
ATOM 3417 C CA . MET B 1 1 ? -15.422 39.562 -37.812 1 76.94 1 MET B CA 1
ATOM 3418 C C . MET B 1 1 ? -15.688 39.875 -36.344 1 76.94 1 MET B C 1
ATOM 3420 O O . MET B 1 1 ? -14.93 39.438 -35.469 1 76.94 1 MET B O 1
ATOM 3424 N N . LEU B 1 2 ? -16.844 40.5 -36 1 86.75 2 LEU B N 1
ATOM 3425 C CA . LEU B 1 2 ? -17.172 40.875 -34.625 1 86.75 2 LEU B CA 1
ATOM 3426 C C . LEU B 1 2 ? -17.453 39.625 -33.781 1 86.75 2 LEU B C 1
ATOM 3428 O O . LEU B 1 2 ? -17.078 39.594 -32.594 1 86.75 2 LEU B O 1
ATOM 3432 N N . TYR B 1 3 ? -17.922 38.688 -34.438 1 89.19 3 TYR B N 1
ATOM 3433 C CA . TYR B 1 3 ? -18.266 37.438 -33.75 1 89.19 3 TYR B CA 1
ATOM 3434 C C . TYR B 1 3 ? -17.016 36.688 -33.312 1 89.19 3 TYR B C 1
ATOM 3436 O O . TYR B 1 3 ? -16.938 36.219 -32.156 1 89.19 3 TYR B O 1
ATOM 3444 N N . TYR B 1 4 ? -16.078 36.594 -34.125 1 89.69 4 TYR B N 1
ATOM 3445 C CA . TYR B 1 4 ? -14.836 35.906 -33.812 1 89.69 4 TYR B CA 1
ATOM 3446 C C . TYR B 1 4 ? -14.07 36.656 -32.719 1 89.69 4 TYR B C 1
ATOM 3448 O O . TYR B 1 4 ? -13.453 36.031 -31.859 1 89.69 4 TYR B O 1
ATOM 3456 N N . VAL B 1 5 ? -14.164 37.938 -32.844 1 89.81 5 VAL B N 1
ATOM 3457 C CA . VAL B 1 5 ? -13.516 38.781 -31.812 1 89.81 5 VAL B CA 1
ATOM 3458 C C . VAL B 1 5 ? -14.188 38.531 -30.453 1 89.81 5 VAL B C 1
ATOM 3460 O O . VAL B 1 5 ? -13.508 38.406 -29.438 1 89.81 5 VAL B O 1
ATOM 3463 N N . PHE B 1 6 ? -15.445 38.438 -30.484 1 91.5 6 PHE B N 1
ATOM 3464 C CA . PHE B 1 6 ? -16.188 38.188 -29.25 1 91.5 6 PHE B CA 1
ATOM 3465 C C . PHE B 1 6 ? -15.828 36.812 -28.688 1 91.5 6 PHE B C 1
ATOM 3467 O O . PHE B 1 6 ? -15.602 36.688 -27.484 1 91.5 6 PHE B O 1
ATOM 3474 N N . ILE B 1 7 ? -15.82 35.938 -29.531 1 91.69 7 ILE B N 1
ATOM 3475 C CA . ILE B 1 7 ? -15.445 34.594 -29.109 1 91.69 7 ILE B CA 1
ATOM 3476 C C . ILE B 1 7 ? -14.023 34.594 -28.547 1 91.69 7 ILE B C 1
ATOM 3478 O O . ILE B 1 7 ? -13.75 33.969 -27.516 1 91.69 7 ILE B O 1
ATOM 3482 N N . GLY B 1 8 ? -13.195 35.219 -29.172 1 91 8 GLY B N 1
ATOM 3483 C CA . GLY B 1 8 ? -11.828 35.375 -28.688 1 91 8 GLY B CA 1
ATOM 3484 C C . GLY B 1 8 ? -11.742 36.031 -27.328 1 91 8 GLY B C 1
ATOM 3485 O O . GLY B 1 8 ? -11 35.562 -26.453 1 91 8 GLY B O 1
ATOM 3486 N N . ILE B 1 9 ? -12.523 37 -27.203 1 91.38 9 ILE B N 1
ATOM 3487 C CA . ILE B 1 9 ? -12.539 37.75 -25.938 1 91.38 9 ILE B CA 1
ATOM 3488 C C . ILE B 1 9 ? -13.086 36.844 -24.828 1 91.38 9 ILE B C 1
ATOM 3490 O O . ILE B 1 9 ? -12.547 36.812 -23.719 1 91.38 9 ILE B O 1
ATOM 3494 N N . VAL B 1 10 ? -14.055 36.188 -25.109 1 92.12 10 VAL B N 1
ATOM 3495 C CA . VAL B 1 10 ? -14.664 35.281 -24.125 1 92.12 10 VAL B CA 1
ATOM 3496 C C . VAL B 1 10 ? -13.664 34.188 -23.766 1 92.12 10 VAL B C 1
ATOM 3498 O O . VAL B 1 10 ? -13.555 33.812 -22.594 1 92.12 10 VAL B O 1
ATOM 3501 N N . LEU B 1 11 ? -13.016 33.719 -24.719 1 91.88 11 LEU B N 1
ATOM 3502 C CA . LEU B 1 11 ? -12.023 32.688 -24.469 1 91.88 11 LEU B CA 1
ATOM 3503 C C . LEU B 1 11 ? -10.891 33.219 -23.594 1 91.88 11 LEU B C 1
ATOM 3505 O O . LEU B 1 11 ? -10.469 32.562 -22.641 1 91.88 11 LEU B O 1
ATOM 3509 N N . VAL B 1 12 ? -10.461 34.344 -23.953 1 90.94 12 VAL B N 1
ATOM 3510 C CA . VAL B 1 12 ? -9.375 34.938 -23.203 1 90.94 12 VAL B CA 1
ATOM 3511 C C . VAL B 1 12 ? -9.828 35.219 -21.766 1 90.94 12 VAL B C 1
ATOM 3513 O O . VAL B 1 12 ? -9.07 34.969 -20.812 1 90.94 12 VAL B O 1
ATOM 3516 N N . TYR B 1 13 ? -10.977 35.688 -21.656 1 90.81 13 TYR B N 1
ATOM 3517 C CA . TYR B 1 13 ? -11.523 35.938 -20.328 1 90.81 13 TYR B CA 1
ATOM 3518 C C . TYR B 1 13 ? -11.68 34.656 -19.531 1 90.81 13 TYR B C 1
ATOM 3520 O O . TYR B 1 13 ? -11.383 34.625 -18.344 1 90.81 13 TYR B O 1
ATOM 3528 N N . SER B 1 14 ? -12.125 33.719 -20.172 1 92.31 14 SER B N 1
ATOM 3529 C CA . SER B 1 14 ? -12.289 32.438 -19.516 1 92.31 14 SER B CA 1
ATOM 3530 C C . SER B 1 14 ? -10.953 31.859 -19.062 1 92.31 14 SER B C 1
ATOM 3532 O O . SER B 1 14 ? -10.844 31.312 -17.969 1 92.31 14 SER B O 1
ATOM 3534 N N . VAL B 1 15 ? -10.07 31.953 -19.828 1 91 15 VAL B N 1
ATOM 3535 C CA . VAL B 1 15 ? -8.727 31.484 -19.484 1 91 15 VAL B CA 1
ATOM 3536 C C . VAL B 1 15 ? -8.188 32.312 -18.312 1 91 15 VAL B C 1
ATOM 3538 O O . VAL B 1 15 ? -7.59 31.75 -17.375 1 91 15 VAL B O 1
ATOM 3541 N N . TYR B 1 16 ? -8.422 33.562 -18.406 1 89.44 16 TYR B N 1
ATOM 3542 C CA . TYR B 1 16 ? -7.984 34.438 -17.328 1 89.44 16 TYR B CA 1
ATOM 3543 C C . TYR B 1 16 ? -8.648 34.031 -16 1 89.44 16 TYR B C 1
ATOM 3545 O O . TYR B 1 16 ? -7.98 33.938 -14.977 1 89.44 16 TYR B O 1
ATOM 3553 N N . ARG B 1 17 ? -9.883 33.844 -16.078 1 90.12 17 ARG B N 1
ATOM 3554 C CA . ARG B 1 17 ? -10.617 33.469 -14.875 1 90.12 17 ARG B CA 1
ATOM 3555 C C . ARG B 1 17 ? -10.102 32.156 -14.297 1 90.12 17 ARG B C 1
ATOM 3557 O O . ARG B 1 17 ? -10.031 32 -13.078 1 90.12 17 ARG B O 1
ATOM 3564 N N . TRP B 1 18 ? -9.805 31.391 -15.188 1 90.69 18 TRP B N 1
ATOM 3565 C CA . TRP B 1 18 ? -9.266 30.094 -14.758 1 90.69 18 TRP B CA 1
ATOM 3566 C C . TRP B 1 18 ? -7.887 30.281 -14.125 1 90.69 18 TRP B C 1
ATOM 3568 O O . TRP B 1 18 ? -7.586 29.672 -13.094 1 90.69 18 TRP B O 1
ATOM 3578 N N . LEU B 1 19 ? -7.133 31.031 -14.688 1 90.06 19 LEU B N 1
ATOM 3579 C CA . LEU B 1 19 ? -5.766 31.25 -14.227 1 90.06 19 LEU B CA 1
ATOM 3580 C C . LEU B 1 19 ? -5.75 31.953 -12.875 1 90.06 19 LEU B C 1
ATOM 3582 O O . LEU B 1 19 ? -4.848 31.719 -12.062 1 90.06 19 LEU B O 1
ATOM 3586 N N . VAL B 1 20 ? -6.738 32.688 -12.586 1 92.44 20 VAL B N 1
ATOM 3587 C CA . VAL B 1 20 ? -6.684 33.5 -11.375 1 92.44 20 VAL B CA 1
ATOM 3588 C C . VAL B 1 20 ? -7.469 32.844 -10.258 1 92.44 20 VAL B C 1
ATOM 3590 O O . VAL B 1 20 ? -7.402 33.25 -9.094 1 92.44 20 VAL B O 1
ATOM 3593 N N . ARG B 1 21 ? -8.203 31.859 -10.562 1 93.94 21 ARG B N 1
ATOM 3594 C CA . ARG B 1 21 ? -8.891 31.094 -9.516 1 93.94 21 ARG B CA 1
ATOM 3595 C C . ARG B 1 21 ? -7.891 30.391 -8.609 1 93.94 21 ARG B C 1
ATOM 3597 O O . ARG B 1 21 ? -6.992 29.703 -9.086 1 93.94 21 ARG B O 1
ATOM 3604 N N . PRO B 1 22 ? -8.023 30.578 -7.289 1 95.81 22 PRO B N 1
ATOM 3605 C CA . PRO B 1 22 ? -7.082 29.938 -6.371 1 95.81 22 PRO B CA 1
ATOM 3606 C C . PRO B 1 22 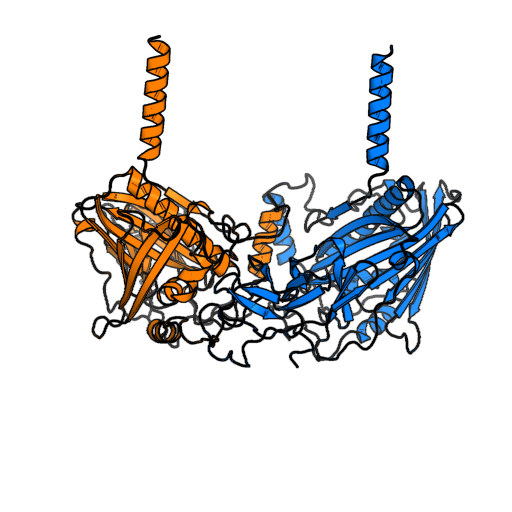? -7.074 28.406 -6.508 1 95.81 22 PRO B C 1
ATOM 3608 O O . PRO B 1 22 ? -8.133 27.797 -6.703 1 95.81 22 PRO B O 1
ATOM 3611 N N . LEU B 1 23 ? -5.91 27.875 -6.434 1 96.06 23 LEU B N 1
ATOM 3612 C CA . LEU B 1 23 ? -5.742 26.438 -6.523 1 96.06 23 LEU B CA 1
ATOM 3613 C C . LEU B 1 23 ? -6.402 25.734 -5.34 1 96.06 23 LEU B C 1
ATOM 3615 O O . LEU B 1 23 ? -6.285 26.188 -4.199 1 96.06 23 LEU B O 1
ATOM 3619 N N . ASN B 1 24 ? -7.152 24.766 -5.52 1 97.38 24 ASN B N 1
ATOM 3620 C CA . ASN B 1 24 ? -7.621 23.797 -4.539 1 97.38 24 ASN B CA 1
ATOM 3621 C C . ASN B 1 24 ? -7.34 22.359 -4.984 1 97.38 24 ASN B C 1
ATOM 3623 O O . ASN B 1 24 ? -8.164 21.75 -5.664 1 97.38 24 ASN B O 1
ATOM 3627 N N . ARG B 1 25 ? -6.203 21.875 -4.652 1 97.38 25 ARG B N 1
ATOM 3628 C CA . ARG B 1 25 ? -5.746 20.547 -5.051 1 97.38 25 ARG B CA 1
ATOM 3629 C C . ARG B 1 25 ? -5.855 19.562 -3.895 1 97.38 25 ARG B C 1
ATOM 3631 O O . ARG B 1 25 ? -5.094 19.641 -2.93 1 97.38 25 ARG B O 1
ATOM 3638 N N . VAL B 1 26 ? -6.805 18.625 -3.945 1 97.56 26 VAL B N 1
ATOM 3639 C CA . VAL B 1 26 ? -7.031 17.625 -2.914 1 97.56 26 VAL B CA 1
ATOM 3640 C C . VAL B 1 26 ? -6.719 16.234 -3.465 1 97.56 26 VAL B C 1
ATOM 3642 O O . VAL B 1 26 ? -7.305 15.812 -4.465 1 97.56 26 VAL B O 1
ATOM 3645 N N . ARG B 1 27 ? -5.73 15.625 -2.947 1 97.31 27 ARG B N 1
ATOM 3646 C CA . ARG B 1 27 ? -5.379 14.25 -3.307 1 97.31 27 ARG B CA 1
ATOM 3647 C C . ARG B 1 27 ? -5.691 13.289 -2.166 1 97.31 27 ARG B C 1
ATOM 3649 O O . ARG B 1 27 ? -5.176 13.445 -1.058 1 97.31 27 ARG B O 1
ATOM 3656 N N . HIS B 1 28 ? -6.539 12.32 -2.518 1 96.06 28 HIS B N 1
ATOM 3657 C CA . HIS B 1 28 ? -6.926 11.297 -1.548 1 96.06 28 HIS B CA 1
ATOM 3658 C C . HIS B 1 28 ? -5.98 10.102 -1.602 1 96.06 28 HIS B C 1
ATOM 3660 O O . HIS B 1 28 ? -5.129 10.016 -2.488 1 96.06 28 HIS B O 1
ATOM 3666 N N . PHE B 1 29 ? -6.168 9.242 -0.609 1 94.62 29 PHE B N 1
ATOM 3667 C CA . PHE B 1 29 ? -5.395 8.008 -0.582 1 94.62 29 PHE B CA 1
ATOM 3668 C C . PHE B 1 29 ? -5.527 7.254 -1.902 1 94.62 29 PHE B C 1
ATOM 3670 O O . PHE B 1 29 ? -6.637 7.031 -2.387 1 94.62 29 PHE B O 1
ATOM 3677 N N . GLY B 1 30 ? -4.34 6.953 -2.455 1 92.75 30 GLY B N 1
ATOM 3678 C CA . GLY B 1 30 ? -4.344 6.195 -3.695 1 92.75 30 GLY B CA 1
ATOM 3679 C C . GLY B 1 30 ? -4.152 7.062 -4.926 1 92.75 30 GLY B C 1
ATOM 3680 O O . GLY B 1 30 ? -3.818 6.559 -6 1 92.75 30 GLY B O 1
ATOM 3681 N N . ASP B 1 31 ? -4.359 8.312 -4.828 1 94 31 ASP B N 1
ATOM 3682 C CA . ASP B 1 31 ? -4.223 9.203 -5.973 1 94 31 ASP B CA 1
ATOM 3683 C C . ASP B 1 31 ? -2.756 9.406 -6.34 1 94 31 ASP B C 1
ATOM 3685 O O . ASP B 1 31 ? -2.42 9.57 -7.516 1 94 31 ASP B O 1
ATOM 3689 N N . VAL B 1 32 ? -1.905 9.414 -5.289 1 94.75 32 VAL B N 1
ATOM 3690 C CA . VAL B 1 32 ? -0.49 9.695 -5.504 1 94.75 32 VAL B CA 1
ATOM 3691 C C . VAL B 1 32 ? 0.36 8.727 -4.684 1 94.75 32 VAL B C 1
ATOM 3693 O O . VAL B 1 32 ? -0.048 8.297 -3.602 1 94.75 32 VAL B O 1
ATOM 3696 N N . GLY B 1 33 ? 1.503 8.406 -5.281 1 94.31 33 GLY B N 1
ATOM 3697 C CA . GLY B 1 33 ? 2.529 7.77 -4.469 1 94.31 33 GLY B CA 1
ATOM 3698 C C . GLY B 1 33 ? 2.453 6.254 -4.488 1 94.31 33 GLY B C 1
ATOM 3699 O O . GLY B 1 33 ? 3.02 5.586 -3.619 1 94.31 33 GLY B O 1
ATOM 3700 N N . PHE B 1 34 ? 1.688 5.695 -5.391 1 93.06 34 PHE B N 1
ATOM 3701 C CA . PHE B 1 34 ? 1.617 4.246 -5.527 1 93.06 34 PHE B CA 1
ATOM 3702 C C . PHE B 1 34 ? 1.868 3.822 -6.969 1 93.06 34 PHE B C 1
ATOM 3704 O O . PHE B 1 34 ? 1.405 4.48 -7.902 1 93.06 34 PHE B O 1
ATOM 3711 N N . TYR B 1 35 ? 2.684 2.779 -7.074 1 90.44 35 TYR B N 1
ATOM 3712 C CA . TYR B 1 35 ? 3.014 2.205 -8.375 1 90.44 35 TYR B CA 1
ATOM 3713 C C . TYR B 1 35 ? 2.932 0.684 -8.336 1 90.44 35 TYR B C 1
ATOM 3715 O O . TYR B 1 35 ? 3.693 0.034 -7.613 1 90.44 35 TYR B O 1
ATOM 3723 N N . PHE B 1 36 ? 2.045 0.136 -9.117 1 84.75 36 PHE B N 1
ATOM 3724 C CA . PHE B 1 36 ? 1.84 -1.308 -9.086 1 84.75 36 PHE B CA 1
ATOM 3725 C C . PHE B 1 36 ? 2.24 -1.943 -10.414 1 84.75 36 PHE B C 1
ATOM 3727 O O . PHE B 1 36 ? 1.695 -2.98 -10.797 1 84.75 36 PHE B O 1
ATOM 3734 N N . GLY B 1 37 ? 3.078 -1.26 -11.125 1 81.94 37 GLY B N 1
ATOM 3735 C CA . GLY B 1 37 ? 3.561 -1.833 -12.367 1 81.94 37 GLY B CA 1
ATOM 3736 C C . GLY B 1 37 ? 2.949 -1.188 -13.602 1 81.94 37 GLY B C 1
ATOM 3737 O O . GLY B 1 37 ? 2.08 -0.322 -13.484 1 81.94 37 GLY B O 1
ATOM 3738 N N . ASP B 1 38 ? 3.527 -1.573 -14.758 1 78.69 38 ASP B N 1
ATOM 3739 C CA . ASP B 1 38 ? 3.045 -1.143 -16.062 1 78.69 38 ASP B CA 1
ATOM 3740 C C . ASP B 1 38 ? 2.473 -2.318 -16.859 1 78.69 38 ASP B C 1
ATOM 3742 O O . ASP B 1 38 ? 3.139 -3.342 -17.031 1 78.69 38 ASP B O 1
ATOM 3746 N N . PRO B 1 39 ? 1.254 -2.391 -17.344 1 80.06 39 PRO B N 1
ATOM 3747 C CA . PRO B 1 39 ? 0.395 -1.205 -17.297 1 80.06 39 PRO B CA 1
ATOM 3748 C C . PRO B 1 39 ? -0.218 -0.977 -15.922 1 80.06 39 PRO B C 1
ATOM 3750 O O . PRO B 1 39 ? -0.342 -1.918 -15.133 1 80.06 39 PRO B O 1
ATOM 3753 N N . GLU B 1 40 ? -0.566 0.269 -15.703 1 82.5 40 GLU B N 1
ATOM 3754 C CA . GLU B 1 40 ? -1.153 0.641 -14.414 1 82.5 40 GLU B CA 1
ATOM 3755 C C . GLU B 1 40 ? -2.527 0.002 -14.234 1 82.5 40 GLU B C 1
ATOM 3757 O O . GLU B 1 40 ? -3.32 -0.058 -15.172 1 82.5 40 GLU B O 1
ATOM 3762 N N . MET B 1 41 ? -2.707 -0.522 -13.078 1 83.38 41 MET B N 1
ATOM 3763 C CA . MET B 1 41 ? -4.02 -1.064 -12.734 1 83.38 41 MET B CA 1
ATOM 3764 C C . MET B 1 41 ? -5.039 0.053 -12.547 1 83.38 41 MET B C 1
ATOM 3766 O O . MET B 1 41 ? -4.68 1.169 -12.164 1 83.38 41 MET B O 1
ATOM 3770 N N . LYS B 1 42 ? -6.363 -0.301 -12.961 1 84.69 42 LYS B N 1
ATOM 3771 C CA . LYS B 1 42 ? -7.406 0.711 -12.82 1 84.69 42 LYS B CA 1
ATOM 3772 C C . LYS B 1 42 ? -8.648 0.127 -12.164 1 84.69 42 LYS B C 1
ATOM 3774 O O . LYS B 1 42 ? -8.758 -1.09 -12 1 84.69 42 LYS B O 1
ATOM 3779 N N . GLY B 1 43 ? -9.461 1.028 -11.562 1 84.5 43 GLY B N 1
ATOM 3780 C CA . GLY B 1 43 ? -10.758 0.619 -11.047 1 84.5 43 GLY B CA 1
ATOM 3781 C C . GLY B 1 43 ? -10.656 -0.234 -9.797 1 84.5 43 GLY B C 1
ATOM 3782 O O . GLY B 1 43 ? -9.914 0.098 -8.867 1 84.5 43 GLY B O 1
ATOM 3783 N N . ARG B 1 44 ? -11.5 -1.271 -9.836 1 80.81 44 ARG B N 1
ATOM 3784 C CA . ARG B 1 44 ? -11.609 -2.113 -8.648 1 80.81 44 ARG B CA 1
ATOM 3785 C C . ARG B 1 44 ? -10.297 -2.822 -8.352 1 80.81 44 ARG B C 1
ATOM 3787 O O . ARG B 1 44 ? -9.961 -3.064 -7.191 1 80.81 44 ARG B O 1
ATOM 3794 N N . TYR B 1 45 ? -9.602 -3.146 -9.375 1 83.06 45 TYR B N 1
ATOM 3795 C CA . TYR B 1 45 ? -8.344 -3.855 -9.172 1 83.06 45 TYR B CA 1
ATOM 3796 C C . TYR B 1 45 ? -7.312 -2.959 -8.492 1 83.06 45 TYR B C 1
ATOM 3798 O O . TYR B 1 45 ? -6.562 -3.408 -7.625 1 83.06 45 TYR B O 1
ATOM 3806 N N . ARG B 1 46 ? -7.289 -1.742 -8.945 1 87.06 46 ARG B N 1
ATOM 3807 C CA . ARG B 1 46 ? -6.402 -0.793 -8.281 1 87.06 46 ARG B CA 1
ATOM 3808 C C . ARG B 1 46 ? -6.789 -0.613 -6.82 1 87.06 46 ARG B C 1
ATOM 3810 O O . ARG B 1 46 ? -5.922 -0.58 -5.941 1 87.06 46 ARG B O 1
ATOM 3817 N N . ALA B 1 47 ? -8.07 -0.511 -6.578 1 85.69 47 ALA B N 1
ATOM 3818 C CA . ALA B 1 47 ? -8.547 -0.355 -5.203 1 85.69 47 ALA B CA 1
ATOM 3819 C C . ALA B 1 47 ? -8.133 -1.54 -4.34 1 85.69 47 ALA B C 1
ATOM 3821 O O . ALA B 1 47 ? -7.719 -1.363 -3.191 1 85.69 47 ALA B O 1
ATOM 3822 N N . MET B 1 48 ? -8.203 -2.652 -4.871 1 83.62 48 MET B N 1
ATOM 3823 C CA . MET B 1 48 ? -7.824 -3.857 -4.137 1 83.62 48 MET B CA 1
ATOM 3824 C C . MET B 1 48 ? -6.324 -3.879 -3.869 1 83.62 48 MET B C 1
ATOM 3826 O O . MET B 1 48 ? -5.887 -4.309 -2.801 1 83.62 48 MET B O 1
ATOM 3830 N N . GLN B 1 49 ? -5.578 -3.395 -4.859 1 87.81 49 GLN B N 1
ATOM 3831 C CA . GLN B 1 49 ? -4.133 -3.352 -4.676 1 87.81 49 GLN B CA 1
ATOM 3832 C C . GLN B 1 49 ? -3.74 -2.33 -3.611 1 87.81 49 GLN B C 1
ATOM 3834 O O . GLN B 1 49 ? -2.773 -2.533 -2.875 1 87.81 49 GLN B O 1
ATOM 3839 N N . LEU B 1 50 ? -4.461 -1.292 -3.588 1 90.69 50 LEU B N 1
ATOM 3840 C CA . LEU B 1 50 ? -4.211 -0.283 -2.562 1 90.69 50 LEU B CA 1
ATOM 3841 C C . LEU B 1 50 ? -4.461 -0.852 -1.17 1 90.69 50 LEU B C 1
ATOM 3843 O O . LEU B 1 50 ? -3.666 -0.625 -0.253 1 90.69 50 LEU B O 1
ATOM 3847 N N . GLU B 1 51 ? -5.5 -1.563 -1.012 1 86.25 51 GLU B N 1
ATOM 3848 C CA . GLU B 1 51 ? -5.789 -2.195 0.272 1 86.25 51 GLU B CA 1
ATOM 3849 C C . GLU B 1 51 ? -4.727 -3.229 0.633 1 86.25 51 GLU B C 1
ATOM 3851 O O . GLU B 1 51 ? -4.328 -3.336 1.794 1 86.25 51 GLU B O 1
ATOM 3856 N N . ARG B 1 52 ? -4.324 -3.934 -0.337 1 86.62 52 ARG B N 1
ATOM 3857 C CA . ARG B 1 52 ? -3.256 -4.906 -0.13 1 86.62 52 ARG B CA 1
ATOM 3858 C C . ARG B 1 52 ? -1.969 -4.219 0.313 1 86.62 52 ARG B C 1
ATOM 3860 O O . ARG B 1 52 ? -1.291 -4.691 1.229 1 86.62 52 ARG B O 1
ATOM 3867 N N . ALA B 1 53 ? -1.64 -3.107 -0.374 1 89.56 53 ALA B N 1
ATOM 3868 C CA . ALA B 1 53 ? -0.445 -2.344 -0.026 1 89.56 53 ALA B CA 1
ATOM 3869 C C . ALA B 1 53 ? -0.509 -1.854 1.418 1 89.56 53 ALA B C 1
ATOM 3871 O O . ALA B 1 53 ? 0.497 -1.874 2.133 1 89.56 53 ALA B O 1
ATOM 3872 N N . ARG B 1 54 ? -1.641 -1.472 1.825 1 87.75 54 ARG B N 1
ATOM 3873 C CA . ARG B 1 54 ? -1.832 -1.022 3.199 1 87.75 54 ARG B CA 1
ATOM 3874 C C . ARG B 1 54 ? -1.609 -2.164 4.188 1 87.75 54 ARG B C 1
ATOM 3876 O O . ARG B 1 54 ? -0.938 -1.989 5.203 1 87.75 54 ARG B O 1
ATOM 3883 N N . ARG B 1 55 ? -2.092 -3.273 3.85 1 84.12 55 ARG B N 1
ATOM 3884 C CA . ARG B 1 55 ? -2.018 -4.434 4.727 1 84.12 55 ARG B CA 1
ATOM 3885 C C . ARG B 1 55 ? -0.59 -4.961 4.824 1 84.12 55 ARG B C 1
ATOM 3887 O O . ARG B 1 55 ? -0.155 -5.402 5.891 1 84.12 55 ARG B O 1
ATOM 3894 N N . LEU B 1 56 ? 0.116 -4.891 3.695 1 84.44 56 LEU B N 1
ATOM 3895 C CA . LEU B 1 56 ? 1.427 -5.523 3.613 1 84.44 56 LEU B CA 1
ATOM 3896 C C . LEU B 1 56 ? 2.535 -4.531 3.949 1 84.44 56 LEU B C 1
ATOM 3898 O O . LEU B 1 56 ? 3.719 -4.871 3.883 1 84.44 56 LEU B O 1
ATOM 3902 N N . ARG B 1 57 ? 2.193 -3.373 4.277 1 86.69 57 ARG B N 1
ATOM 3903 C CA . ARG B 1 57 ? 3.201 -2.344 4.508 1 86.69 57 ARG B CA 1
ATOM 3904 C C . ARG B 1 57 ? 4.152 -2.752 5.629 1 86.69 57 ARG B C 1
ATOM 3906 O O . ARG B 1 57 ? 3.715 -3.174 6.699 1 86.69 57 ARG B O 1
ATOM 3913 N N . SER B 1 58 ? 5.438 -2.641 5.312 1 86.12 58 SER B N 1
ATOM 3914 C CA . SER B 1 58 ? 6.453 -2.789 6.348 1 86.12 58 SER B CA 1
ATOM 3915 C C . SER B 1 58 ? 6.68 -1.479 7.09 1 86.12 58 SER B C 1
ATOM 3917 O O . SER B 1 58 ? 7.168 -0.506 6.512 1 86.12 58 SER B O 1
ATOM 3919 N N . ILE B 1 59 ? 6.359 -1.455 8.273 1 87.19 59 ILE B N 1
ATOM 3920 C CA . ILE B 1 59 ? 6.371 -0.18 8.977 1 87.19 59 ILE B CA 1
ATOM 3921 C C . ILE B 1 59 ? 7.715 0.006 9.68 1 87.19 59 ILE B C 1
ATOM 3923 O O . ILE B 1 59 ? 8.18 1.136 9.859 1 87.19 59 ILE B O 1
ATOM 3927 N N . GLY B 1 60 ? 8.43 -1.118 10.094 1 88.5 60 GLY B N 1
ATOM 3928 C CA . GLY B 1 60 ? 9.688 -1.035 10.828 1 88.5 60 GLY B CA 1
ATOM 3929 C C . GLY B 1 60 ? 9.508 -0.718 12.297 1 88.5 60 GLY B C 1
ATOM 3930 O O . GLY B 1 60 ? 8.422 -0.929 12.852 1 88.5 60 GLY B O 1
ATOM 3931 N N . ASP B 1 61 ? 10.617 -0.402 12.945 1 91.75 61 ASP B N 1
ATOM 3932 C CA . ASP B 1 61 ? 10.594 0.03 14.336 1 91.75 61 ASP B CA 1
ATOM 3933 C C . ASP B 1 61 ? 10.297 1.523 14.445 1 91.75 61 ASP B C 1
ATOM 3935 O O . ASP B 1 61 ? 11.211 2.352 14.352 1 91.75 61 ASP B O 1
ATOM 3939 N N . ILE B 1 62 ? 9.078 1.81 14.711 1 95.25 62 ILE B N 1
ATOM 3940 C CA . ILE B 1 62 ? 8.641 3.197 14.602 1 95.25 62 ILE B CA 1
ATOM 3941 C C . ILE B 1 62 ? 8.484 3.799 15.992 1 95.25 62 ILE B C 1
ATOM 3943 O O . ILE B 1 62 ? 8.258 3.078 16.969 1 95.25 62 ILE B O 1
ATOM 3947 N N . PRO B 1 63 ? 8.68 5.156 16.141 1 96.69 63 PRO B N 1
ATOM 3948 C CA . PRO B 1 63 ? 8.281 5.844 17.375 1 96.69 63 PRO B CA 1
ATOM 3949 C C . PRO B 1 63 ? 6.77 5.793 17.609 1 96.69 63 PRO B C 1
ATOM 3951 O O . PRO B 1 63 ? 6.027 5.273 16.781 1 96.69 63 PRO B O 1
ATOM 3954 N N . PRO B 1 64 ? 6.355 6.258 18.859 1 97.88 64 PRO B N 1
ATOM 3955 C CA . PRO B 1 64 ? 4.906 6.344 19.062 1 97.88 64 PRO B CA 1
ATOM 3956 C C . PRO B 1 64 ? 4.199 7.09 17.938 1 97.88 64 PRO B C 1
ATOM 3958 O O . PRO B 1 64 ? 4.824 7.887 17.234 1 97.88 64 PRO B O 1
ATOM 3961 N N . VAL B 1 65 ? 2.916 6.887 17.797 1 98.06 65 VAL B N 1
ATOM 3962 C CA . VAL B 1 65 ? 2.27 7.262 16.547 1 98.06 65 VAL B CA 1
ATOM 3963 C C . VAL B 1 65 ? 1.563 8.609 16.703 1 98.06 65 VAL B C 1
ATOM 3965 O O . VAL B 1 65 ? 1.206 9.25 15.727 1 98.06 65 VAL B O 1
ATOM 3968 N N . TYR B 1 66 ? 1.314 9.094 17.938 1 98.38 66 TYR B N 1
ATOM 3969 C CA . TYR B 1 66 ? 0.663 10.375 18.188 1 98.38 66 TYR B CA 1
ATOM 3970 C C . TYR B 1 66 ? 1.498 11.242 19.125 1 98.38 66 TYR B C 1
ATOM 3972 O O . TYR B 1 66 ? 1.433 11.086 20.344 1 98.38 66 TYR B O 1
ATOM 3980 N N . PRO B 1 67 ? 2.232 12.172 18.594 1 98.56 67 PRO B N 1
ATOM 3981 C CA . PRO B 1 67 ? 3 13.086 19.453 1 98.56 67 PRO B CA 1
ATOM 3982 C C . PRO B 1 67 ? 2.121 14.125 20.141 1 98.56 67 PRO B C 1
ATOM 3984 O O . PRO B 1 67 ? 1.025 14.43 19.656 1 98.56 67 PRO B O 1
ATOM 3987 N N . ASN B 1 68 ? 2.639 14.641 21.219 1 98.25 68 ASN B N 1
ATOM 3988 C CA . ASN B 1 68 ? 1.946 15.68 21.969 1 98.25 68 ASN B CA 1
ATOM 3989 C C . ASN B 1 68 ? 2.115 17.047 21.328 1 98.25 68 ASN B C 1
ATOM 3991 O O . ASN B 1 68 ? 3.209 17.406 20.875 1 98.25 68 ASN B O 1
ATOM 3995 N N . GLY B 1 69 ? 0.99 17.781 21.219 1 98.31 69 GLY B N 1
ATOM 3996 C CA . GLY B 1 69 ? 1.083 19.141 20.672 1 98.31 69 GLY B CA 1
ATOM 3997 C C . GLY B 1 69 ? -0.204 19.609 20.031 1 98.31 69 GLY B C 1
ATOM 3998 O O . GLY B 1 69 ? -1.27 19.031 20.25 1 98.31 69 GLY B O 1
ATOM 3999 N N . TRP B 1 70 ? -0.116 20.75 19.359 1 98.75 70 TRP B N 1
ATOM 4000 C CA . TRP B 1 70 ? -1.22 21.328 18.609 1 98.75 70 TRP B CA 1
ATOM 4001 C C . TRP B 1 70 ? -1.27 20.75 17.188 1 98.75 70 TRP B C 1
ATOM 4003 O O . TRP B 1 70 ? -0.235 20.594 16.531 1 98.75 70 TRP B O 1
ATOM 4013 N N . PHE B 1 71 ? -2.426 20.406 16.734 1 98.81 71 PHE B N 1
ATOM 4014 C CA . PHE B 1 71 ? -2.637 19.906 15.375 1 98.81 71 PHE B CA 1
ATOM 4015 C C . PHE B 1 71 ? -3.814 20.609 14.719 1 98.81 71 PHE B C 1
ATOM 4017 O O . PHE B 1 71 ? -4.84 20.859 15.359 1 98.81 71 PHE B O 1
ATOM 4024 N N . CYS B 1 72 ? -3.666 20.953 13.5 1 98.88 72 CYS B N 1
ATOM 4025 C CA . CYS B 1 72 ? -4.754 21.562 12.742 1 98.88 72 CYS B CA 1
ATOM 4026 C C . CYS B 1 72 ? -5.809 20.531 12.359 1 98.88 72 CYS B C 1
ATOM 4028 O O . CYS B 1 72 ? -5.484 19.5 11.789 1 98.88 72 CYS B O 1
ATOM 4030 N N . ILE B 1 73 ? -7.066 20.844 12.633 1 98.62 73 ILE B N 1
ATOM 4031 C CA . ILE B 1 73 ? -8.094 19.844 12.352 1 98.62 73 ILE B CA 1
ATOM 4032 C C . ILE B 1 73 ? -9.062 20.391 11.305 1 98.62 73 ILE B C 1
ATOM 4034 O O . ILE B 1 73 ? -9.844 19.625 10.719 1 98.62 73 ILE B O 1
ATOM 4038 N N . ALA B 1 74 ? -9.016 21.719 11.047 1 98.5 74 ALA B N 1
ATOM 4039 C CA . ALA B 1 74 ? -9.891 22.297 10.031 1 98.5 74 ALA B CA 1
ATOM 4040 C C . ALA B 1 74 ? -9.453 23.719 9.68 1 98.5 74 ALA B C 1
ATOM 4042 O O . ALA B 1 74 ? -8.805 24.391 10.477 1 98.5 74 ALA B O 1
ATOM 4043 N N . GLU B 1 75 ? -9.734 24.094 8.484 1 98.12 75 GLU B N 1
ATOM 4044 C CA . GLU B 1 75 ? -9.719 25.531 8.164 1 98.12 75 GLU B CA 1
ATOM 4045 C C . GLU B 1 75 ? -10.984 26.219 8.672 1 98.12 75 GLU B C 1
ATOM 4047 O O . GLU B 1 75 ? -12.07 25.641 8.625 1 98.12 75 GLU B O 1
ATOM 4052 N N . SER B 1 76 ? -10.836 27.406 9.094 1 97.94 76 SER B N 1
ATOM 4053 C CA . SER B 1 76 ? -11.938 28.109 9.742 1 97.94 76 SER B CA 1
ATOM 4054 C C . SER B 1 76 ? -13.164 28.156 8.844 1 97.94 76 SER B C 1
ATOM 4056 O O . SER B 1 76 ? -14.297 28.016 9.32 1 97.94 76 SER B O 1
ATOM 4058 N N . HIS B 1 77 ? -12.984 28.328 7.57 1 95.94 77 HIS B N 1
ATOM 4059 C CA . HIS B 1 77 ? -14.102 28.531 6.656 1 95.94 77 HIS B CA 1
ATOM 4060 C C . HIS B 1 77 ? -14.852 27.219 6.414 1 95.94 77 HIS B C 1
ATOM 4062 O O . HIS B 1 77 ? -15.945 27.219 5.848 1 95.94 77 HIS B O 1
ATOM 4068 N N . GLU B 1 78 ? -14.289 26.078 6.797 1 96.94 78 GLU B N 1
ATOM 4069 C CA . GLU B 1 78 ? -14.898 24.781 6.535 1 96.94 78 GLU B CA 1
ATOM 4070 C C . GLU B 1 78 ? -16.109 24.531 7.434 1 96.94 78 GLU B C 1
ATOM 4072 O O . GLU B 1 78 ? -16.875 23.594 7.211 1 96.94 78 GLU B O 1
ATOM 4077 N N . ILE B 1 79 ? -16.266 25.281 8.422 1 97.75 79 ILE B N 1
ATOM 4078 C CA . ILE B 1 79 ? -17.406 25.141 9.32 1 97.75 79 ILE B CA 1
ATOM 4079 C C . ILE B 1 79 ? -18.062 26.5 9.562 1 97.75 79 ILE B C 1
ATOM 4081 O O . ILE B 1 79 ? -17.406 27.438 10.031 1 97.75 79 ILE B O 1
ATOM 4085 N N . LYS B 1 80 ? -19.297 26.656 9.266 1 97.38 80 LYS B N 1
ATOM 4086 C CA . LYS B 1 80 ? -20.047 27.891 9.453 1 97.38 80 LYS B CA 1
ATOM 4087 C C . LYS B 1 80 ? -20.766 27.906 10.805 1 97.38 80 LYS B C 1
ATOM 4089 O O . LYS B 1 80 ? -20.875 26.875 11.461 1 97.38 80 LYS B O 1
ATOM 4094 N N . PRO B 1 81 ? -21.219 29.109 11.227 1 97.69 81 PRO B N 1
ATOM 4095 C CA . PRO B 1 81 ? -21.984 29.156 12.477 1 97.69 81 PRO B CA 1
ATOM 4096 C C . PRO B 1 81 ? -23.188 28.219 12.461 1 97.69 81 PRO B C 1
ATOM 4098 O O . PRO B 1 81 ? -23.844 28.062 11.422 1 97.69 81 PRO B O 1
ATOM 4101 N N . LYS B 1 82 ? -23.438 27.531 13.609 1 97.38 82 LYS B N 1
ATOM 4102 C CA . LYS B 1 82 ? -24.578 26.641 13.82 1 97.38 82 LYS B CA 1
ATOM 4103 C C . LYS B 1 82 ? -24.391 25.328 13.062 1 97.38 82 LYS B C 1
ATOM 4105 O O . LYS B 1 82 ? -25.359 24.672 12.68 1 97.38 82 LYS B O 1
ATOM 4110 N N . GLN B 1 83 ? -23.172 25.031 12.805 1 97.69 83 GLN B N 1
ATOM 4111 C CA . GLN B 1 83 ? -22.891 23.766 12.109 1 97.69 83 GLN B CA 1
ATOM 4112 C C . GLN B 1 83 ? -22.016 22.859 12.969 1 97.69 83 GLN B C 1
ATOM 4114 O O . GLN B 1 83 ? -21.328 23.312 13.875 1 97.69 83 GLN B O 1
ATOM 4119 N N . VAL B 1 84 ? -22.188 21.562 12.727 1 97.75 84 VAL B N 1
ATOM 4120 C CA . VAL B 1 84 ? -21.266 20.562 13.25 1 97.75 84 VAL B CA 1
ATOM 4121 C C . VAL B 1 84 ? -20.422 19.984 12.109 1 97.75 84 VAL B C 1
ATOM 4123 O O . VAL B 1 84 ? -20.859 19.984 10.953 1 97.75 84 VAL B O 1
ATOM 4126 N N . LYS B 1 85 ? -19.25 19.578 12.414 1 97.88 85 LYS B N 1
ATOM 4127 C CA . LYS B 1 85 ? -18.359 18.953 11.438 1 97.88 85 LYS B CA 1
ATOM 4128 C C . LYS B 1 85 ? -17.672 17.734 12.047 1 97.88 85 LYS B C 1
ATOM 4130 O O . LYS B 1 85 ? -17.141 17.797 13.156 1 97.88 85 LYS B O 1
ATOM 4135 N N . ALA B 1 86 ? -17.734 16.578 11.312 1 98.12 86 ALA B N 1
ATOM 4136 C CA . ALA B 1 86 ? -17.031 15.383 11.742 1 98.12 86 ALA B CA 1
ATOM 4137 C C . ALA B 1 86 ? -15.516 15.547 11.602 1 98.12 86 ALA B C 1
ATOM 4139 O O . ALA B 1 86 ? -15.031 16.016 10.57 1 98.12 86 ALA B O 1
ATOM 4140 N N . ILE B 1 87 ? -14.766 15.234 12.609 1 97.88 87 ILE B N 1
ATOM 4141 C CA . ILE B 1 87 ? -13.312 15.297 12.633 1 97.88 87 ILE B CA 1
ATOM 4142 C C . ILE B 1 87 ? -12.742 13.938 13.039 1 97.88 87 ILE B C 1
ATOM 4144 O O . ILE B 1 87 ? -13.234 13.305 13.977 1 97.88 87 ILE B O 1
ATOM 4148 N N . VAL B 1 88 ? -11.805 13.438 12.297 1 97 88 VAL B N 1
ATOM 4149 C CA . VAL B 1 88 ? -11.016 12.281 12.719 1 97 88 VAL B CA 1
ATOM 4150 C C . VAL B 1 88 ? -9.594 12.727 13.062 1 97 88 VAL B C 1
ATOM 4152 O O . VAL B 1 88 ? -8.906 13.32 12.227 1 97 88 VAL B O 1
ATOM 4155 N N . ALA B 1 89 ? -9.148 12.523 14.25 1 97.38 89 ALA B N 1
ATOM 4156 C CA . ALA B 1 89 ? -7.797 12.82 14.711 1 97.38 89 ALA B CA 1
ATOM 4157 C C . ALA B 1 89 ? -7.348 11.828 15.781 1 97.38 89 ALA B C 1
ATOM 4159 O O . ALA B 1 89 ? -8.148 11.406 16.625 1 97.38 89 ALA B O 1
ATOM 4160 N N . PHE B 1 90 ? -6.109 11.367 15.742 1 97.56 90 PHE B N 1
ATOM 4161 C CA . PHE B 1 90 ? -5.496 10.469 16.703 1 97.56 90 PHE B CA 1
ATOM 4162 C C . PHE B 1 90 ? -6.277 9.164 16.812 1 97.56 90 PHE B C 1
ATOM 4164 O O . PHE B 1 90 ? -6.371 8.57 17.891 1 97.56 90 PHE B O 1
ATOM 4171 N N . GLY B 1 91 ? -6.977 8.805 15.727 1 95 91 GLY B N 1
ATOM 4172 C CA . GLY B 1 91 ? -7.762 7.582 15.719 1 95 91 GLY B CA 1
ATOM 4173 C C . GLY B 1 91 ? -9.125 7.746 16.375 1 95 91 GLY B C 1
ATOM 4174 O O . GLY B 1 91 ? -9.867 6.773 16.516 1 95 91 GLY B O 1
ATOM 4175 N N . GLU B 1 92 ? -9.453 8.898 16.781 1 94.25 92 GLU B N 1
ATOM 4176 C CA . GLU B 1 92 ? -10.711 9.172 17.469 1 94.25 92 GLU B CA 1
ATOM 4177 C C . GLU B 1 92 ? -11.695 9.891 16.547 1 94.25 92 GLU B C 1
ATOM 4179 O O . GLU B 1 92 ? -11.297 10.664 15.68 1 94.25 92 GLU B O 1
ATOM 4184 N N . GLN B 1 93 ? -12.953 9.625 16.797 1 95.19 93 GLN B N 1
ATOM 4185 C CA . GLN B 1 93 ? -14.031 10.375 16.156 1 95.19 93 GLN B CA 1
ATOM 4186 C C . GLN B 1 93 ? -14.469 11.555 17.031 1 95.19 93 GLN B C 1
ATOM 4188 O O . GLN B 1 93 ? -14.93 11.367 18.156 1 95.19 93 GLN B O 1
ATOM 4193 N N . LEU B 1 94 ? -14.336 12.703 16.469 1 97.62 94 LEU B N 1
ATOM 4194 C CA . LEU B 1 94 ? -14.656 13.93 17.188 1 97.62 94 LEU B CA 1
ATOM 4195 C C . LEU B 1 94 ? -15.664 14.766 16.422 1 97.62 94 LEU B C 1
ATOM 4197 O O . LEU B 1 94 ? -15.812 14.609 15.203 1 97.62 94 LEU B O 1
ATOM 4201 N N . THR B 1 95 ? -16.391 15.609 17.141 1 98.12 95 THR B N 1
ATOM 4202 C CA . THR B 1 95 ? -17.359 16.531 16.547 1 98.12 95 THR B CA 1
ATOM 4203 C C . THR B 1 95 ? -16.969 17.984 16.812 1 98.12 95 THR B C 1
ATOM 4205 O O . THR B 1 95 ? -16.906 18.406 17.969 1 98.12 95 THR B O 1
ATOM 4208 N N . LEU B 1 96 ? -16.688 18.672 15.773 1 98.75 96 LEU B N 1
ATOM 4209 C CA . LEU B 1 96 ? -16.422 20.109 15.844 1 98.75 96 LEU B CA 1
ATOM 4210 C C . LEU B 1 96 ? -17.734 20.891 15.758 1 98.75 96 LEU B C 1
ATOM 4212 O O . LEU B 1 96 ? -18.562 20.625 14.891 1 98.75 96 LEU B O 1
ATOM 4216 N N . ILE B 1 97 ? -17.922 21.781 16.719 1 98.5 97 ILE B N 1
ATOM 4217 C CA . ILE B 1 97 ? -19.125 22.609 16.812 1 98.5 97 ILE B CA 1
ATOM 4218 C C . ILE B 1 97 ? -18.766 24.078 16.625 1 98.5 97 ILE B C 1
ATOM 4220 O O . ILE B 1 97 ? -17.844 24.594 17.266 1 98.5 97 ILE B O 1
ATOM 4224 N N . ARG B 1 98 ? -19.375 24.75 15.734 1 98.56 98 ARG B N 1
ATOM 4225 C CA . ARG B 1 98 ? -19.312 26.203 15.742 1 98.56 98 ARG B CA 1
ATOM 4226 C C . ARG B 1 98 ? -20.625 26.812 16.25 1 98.56 98 ARG B C 1
ATOM 4228 O O . ARG B 1 98 ? -21.688 26.578 15.672 1 98.56 98 ARG B O 1
ATOM 4235 N N . SER B 1 99 ? -20.5 27.562 17.281 1 98.12 99 SER B N 1
ATOM 4236 C CA . SER B 1 99 ? -21.672 28.156 17.938 1 98.12 99 SER B CA 1
ATOM 4237 C C . SER B 1 99 ? -22.312 29.203 17.047 1 98.12 99 SER B C 1
ATOM 4239 O O . SER B 1 99 ? -21.75 29.594 16.016 1 98.12 99 SER B O 1
ATOM 4241 N N . GLU B 1 100 ? -23.547 29.578 17.453 1 97.06 100 GLU B N 1
ATOM 4242 C CA . GLU B 1 100 ? -24.219 30.672 16.75 1 97.06 100 GLU B CA 1
ATOM 4243 C C . GLU B 1 100 ? -23.422 31.969 16.859 1 97.06 100 GLU B C 1
ATOM 4245 O O . GLU B 1 100 ? -23.406 32.781 15.914 1 97.06 100 GLU B O 1
ATOM 4250 N N . ALA B 1 101 ? -22.766 32.125 17.938 1 96.62 101 ALA B N 1
ATOM 4251 C CA . ALA B 1 101 ? -21.953 33.312 18.188 1 96.62 101 ALA B CA 1
ATOM 4252 C C . ALA B 1 101 ? -20.625 33.219 17.453 1 96.62 101 ALA B C 1
ATOM 4254 O O . ALA B 1 101 ? -19.859 34.219 17.406 1 96.62 101 ALA B O 1
ATOM 4255 N N . GLY B 1 102 ? -20.281 32.031 16.969 1 97.69 102 GLY B N 1
ATOM 4256 C CA . GLY B 1 102 ? -19.125 31.938 16.094 1 97.69 102 GLY B CA 1
ATOM 4257 C C . GLY B 1 102 ? -17.953 31.203 16.734 1 97.69 102 GLY B C 1
ATOM 4258 O O . GLY B 1 102 ? -17 30.812 16.047 1 97.69 102 GLY B O 1
ATOM 4259 N N . LYS B 1 103 ? -17.969 30.969 18.016 1 98.06 103 LYS B N 1
ATOM 4260 C CA . LYS B 1 103 ? -16.891 30.266 18.703 1 98.06 103 LYS B CA 1
ATOM 4261 C C . LYS B 1 103 ? -16.891 28.781 18.375 1 98.06 103 LYS B C 1
ATOM 4263 O O . LYS B 1 103 ? -17.938 28.188 18.141 1 98.06 103 LYS B O 1
ATOM 4268 N N . VAL B 1 104 ? -15.727 28.156 18.406 1 98.62 104 VAL B N 1
ATOM 4269 C CA . VAL B 1 104 ? -15.648 26.734 18.062 1 98.62 104 VAL B CA 1
ATOM 4270 C C . VAL B 1 104 ? -15.398 25.906 19.312 1 98.62 104 VAL B C 1
ATOM 4272 O O . VAL B 1 104 ? -14.742 26.359 20.25 1 98.62 104 VAL B O 1
ATOM 4275 N N . TYR B 1 105 ? -15.938 24.703 19.359 1 98.56 105 TYR B N 1
ATOM 4276 C CA . TYR B 1 105 ? -15.766 23.688 20.406 1 98.56 105 TYR B CA 1
ATOM 4277 C C . TYR B 1 105 ? -15.539 22.312 19.797 1 98.56 105 TYR B C 1
ATOM 4279 O O . TYR B 1 105 ? -15.953 22.047 18.672 1 98.56 105 TYR B O 1
ATOM 4287 N N . LEU B 1 106 ? -14.844 21.5 20.453 1 98.69 106 LEU B N 1
ATOM 4288 C CA . LEU B 1 106 ? -14.562 20.141 20.016 1 98.69 106 LEU B CA 1
ATOM 4289 C C . LEU B 1 106 ? -14.898 19.125 21.109 1 98.69 106 LEU B C 1
ATOM 4291 O O . LEU B 1 106 ? -14.445 19.281 22.25 1 98.69 106 LEU B O 1
ATOM 4295 N N . ILE B 1 107 ? -15.688 18.141 20.781 1 98.12 107 ILE B N 1
ATOM 4296 C CA . ILE B 1 107 ? -16.109 17.141 21.766 1 98.12 107 ILE B CA 1
ATOM 4297 C C . ILE B 1 107 ? -15.953 15.742 21.188 1 98.12 107 ILE B C 1
ATOM 4299 O O . ILE B 1 107 ? -15.797 15.578 19.969 1 98.12 107 ILE B O 1
ATOM 4303 N N . ASP B 1 108 ? -15.891 14.75 22.094 1 97.31 108 ASP B N 1
ATOM 4304 C CA . ASP B 1 108 ? -16.031 13.383 21.609 1 97.31 108 ASP B CA 1
ATOM 4305 C C . ASP B 1 108 ? -17.328 13.203 20.844 1 97.31 108 ASP B C 1
ATOM 4307 O O . ASP B 1 108 ? -18.359 13.789 21.188 1 97.31 108 ASP B O 1
ATOM 4311 N N . SER B 1 109 ? -17.391 12.258 19.906 1 97.19 109 SER B N 1
ATOM 4312 C CA . SER B 1 109 ? -18.516 12.219 18.984 1 97.19 109 SER B CA 1
ATOM 4313 C C . SER B 1 109 ? -19.672 11.375 19.531 1 97.19 109 SER B C 1
ATOM 4315 O O . SER B 1 109 ? -20.781 11.43 19 1 97.19 109 SER B O 1
ATOM 4317 N N . TYR B 1 110 ? -19.453 10.617 20.562 1 95.31 110 TYR B N 1
ATOM 4318 C CA . TYR B 1 110 ? -20.453 9.609 20.891 1 95.31 110 TYR B CA 1
ATOM 4319 C C . TYR B 1 110 ? -21.203 10 22.172 1 95.31 110 TYR B C 1
ATOM 4321 O O . TYR B 1 110 ? -20.594 10.25 23.203 1 95.31 110 TYR B O 1
ATOM 4329 N N . CYS B 1 111 ? -22.453 9.992 22.141 1 95.31 111 CYS B N 1
ATOM 4330 C CA . CYS B 1 111 ? -23.328 10.32 23.266 1 95.31 111 CYS B CA 1
ATOM 4331 C C . CYS B 1 111 ? -23.219 9.281 24.359 1 95.31 111 CYS B C 1
ATOM 4333 O O . CYS B 1 111 ? -23.328 8.086 24.109 1 95.31 111 CYS B O 1
ATOM 4335 N N . PRO B 1 112 ? -22.984 9.711 25.531 1 94.69 112 PRO B N 1
ATOM 4336 C CA . PRO B 1 112 ? -22.812 8.766 26.641 1 94.69 112 PRO B CA 1
ATOM 4337 C C . PRO B 1 112 ? -24.109 8.016 26.969 1 94.69 112 PRO B C 1
ATOM 4339 O O . PRO B 1 112 ? -24.078 7.023 27.703 1 94.69 112 PRO B O 1
ATOM 4342 N N . HIS B 1 113 ? -25.25 8.469 26.484 1 93.44 113 HIS B N 1
ATOM 4343 C CA . HIS B 1 113 ? -26.516 7.832 26.766 1 93.44 113 HIS B CA 1
ATOM 4344 C C . HIS B 1 113 ? -26.609 6.457 26.109 1 93.44 113 HIS B C 1
ATOM 4346 O O . HIS B 1 113 ? -26.625 5.434 26.797 1 93.44 113 HIS B O 1
ATOM 4352 N N . LEU B 1 114 ? -26.562 6.363 24.781 1 93.5 114 LEU B N 1
ATOM 4353 C CA . LEU B 1 114 ? -26.656 5.09 24.062 1 93.5 114 LEU B CA 1
ATOM 4354 C C . LEU B 1 114 ? -25.703 5.047 22.875 1 93.5 114 LEU B C 1
ATOM 4356 O O . LEU B 1 114 ? -25.812 4.164 22.031 1 93.5 114 LEU B O 1
ATOM 4360 N N . GLY B 1 115 ? -24.859 6.039 22.75 1 93.75 115 GLY B N 1
ATOM 4361 C CA . GLY B 1 115 ? -23.703 5.883 21.891 1 93.75 115 GLY B CA 1
ATOM 4362 C C . GLY B 1 115 ? -23.906 6.477 20.516 1 93.75 115 GLY B C 1
ATOM 4363 O O . GLY B 1 115 ? -23.109 6.223 19.594 1 93.75 115 GLY B O 1
ATOM 4364 N N . ALA B 1 116 ? -24.938 7.242 20.266 1 93 116 ALA B N 1
ATOM 4365 C CA . ALA B 1 116 ? -25.125 7.871 18.953 1 93 116 ALA B CA 1
ATOM 4366 C C . ALA B 1 116 ? -24.031 8.891 18.672 1 93 116 ALA B C 1
ATOM 4368 O O . ALA B 1 116 ? -23.5 9.508 19.594 1 93 116 ALA B O 1
ATOM 4369 N N . ASN B 1 117 ? -23.734 9.062 17.344 1 95.88 117 ASN B N 1
ATOM 4370 C CA . ASN B 1 117 ? -22.703 9.977 16.891 1 95.88 117 ASN B CA 1
ATOM 4371 C C . ASN B 1 117 ? -23.266 11.352 16.562 1 95.88 117 ASN B C 1
ATOM 4373 O O . ASN B 1 117 ? -24.094 11.492 15.672 1 95.88 117 ASN B O 1
ATOM 4377 N N . PHE B 1 118 ? -22.672 12.398 17.25 1 96.75 118 PHE B N 1
ATOM 4378 C CA . PHE B 1 118 ? -23.188 13.75 17.078 1 96.75 118 PHE B CA 1
ATOM 4379 C C . PHE B 1 118 ? -22.938 14.25 15.656 1 96.75 118 PHE B C 1
ATOM 4381 O O . PHE B 1 118 ? -23.672 15.094 15.148 1 96.75 118 PHE B O 1
ATOM 4388 N N . SER B 1 119 ? -21.891 13.773 14.992 1 96.19 119 SER B N 1
ATOM 4389 C CA . SER B 1 119 ? -21.453 14.297 13.703 1 96.19 119 SER B CA 1
ATOM 4390 C C . SER B 1 119 ? -22.422 13.914 12.594 1 96.19 119 SER B C 1
ATOM 4392 O O . SER B 1 119 ? -22.391 14.477 11.5 1 96.19 119 SER B O 1
ATOM 4394 N N . VAL B 1 120 ? -23.297 12.969 12.844 1 94.81 120 VAL B N 1
ATOM 4395 C CA . VAL B 1 120 ? -24.25 12.508 11.852 1 94.81 120 VAL B CA 1
ATOM 4396 C C . VAL B 1 120 ? -25.672 12.797 12.336 1 94.81 120 VAL B C 1
ATOM 4398 O O . VAL B 1 120 ? -26.281 11.977 13.031 1 94.81 120 VAL B O 1
ATOM 4401 N N . GLY B 1 121 ? -26.172 13.867 11.945 1 92.75 121 GLY B N 1
ATOM 4402 C CA . GLY B 1 121 ? -27.547 14.242 12.266 1 92.75 121 GLY B CA 1
ATOM 4403 C C . GLY B 1 121 ? -27.641 15.172 13.461 1 92.75 121 GLY B C 1
ATOM 4404 O O . GLY B 1 121 ? -28.719 15.68 13.766 1 92.75 121 GLY B O 1
ATOM 4405 N N . GLY B 1 122 ? -26.516 15.359 14.203 1 95.38 122 GLY B N 1
ATOM 4406 C CA . GLY B 1 122 ? -26.531 16.312 15.297 1 95.38 122 GLY B CA 1
ATOM 4407 C C . GLY B 1 122 ? -26.766 17.75 14.836 1 95.38 122 GLY B C 1
ATOM 4408 O O . GLY B 1 122 ? -26.453 18.094 13.688 1 95.38 122 GLY B O 1
ATOM 4409 N N . ARG B 1 123 ? -27.312 18.578 15.789 1 96.88 123 ARG B N 1
ATOM 4410 C CA . ARG B 1 123 ? -27.641 19.969 15.461 1 96.88 123 ARG B CA 1
ATOM 4411 C C . ARG B 1 123 ? -27.188 20.922 16.578 1 96.88 123 ARG B C 1
ATOM 4413 O O . ARG B 1 123 ? -27.328 20.594 17.75 1 96.88 123 ARG B O 1
ATOM 4420 N N . VAL B 1 124 ? -26.641 22.016 16.141 1 98.31 124 VAL B N 1
ATOM 4421 C CA . VAL B 1 124 ? -26.266 23.031 17.109 1 98.31 124 VAL B CA 1
ATOM 4422 C C . VAL B 1 124 ? -27.516 23.766 17.625 1 98.31 124 VAL B C 1
ATOM 4424 O O . VAL B 1 124 ? -28.312 24.266 16.828 1 98.31 124 VAL B O 1
ATOM 4427 N N . VAL B 1 125 ? -27.688 23.766 18.922 1 97.94 125 VAL B N 1
ATOM 4428 C CA . VAL B 1 125 ? -28.812 24.422 19.578 1 97.94 125 VAL B CA 1
ATOM 4429 C C . VAL B 1 125 ? -28.312 25.234 20.766 1 97.94 125 VAL B C 1
ATOM 4431 O O . VAL B 1 125 ? -27.188 25.047 21.234 1 97.94 125 VAL B O 1
ATOM 4434 N N . ASN B 1 126 ? -29.156 26.188 21.234 1 97.12 126 ASN B N 1
ATOM 4435 C CA . ASN B 1 126 ? -28.828 26.984 22.406 1 97.12 126 ASN B CA 1
ATOM 4436 C C . ASN B 1 126 ? -27.438 27.578 22.297 1 97.12 126 ASN B C 1
ATOM 4438 O O . ASN B 1 126 ? -26.641 27.484 23.234 1 97.12 126 ASN B O 1
ATOM 4442 N N . ASP B 1 127 ? -27.094 28.062 21.141 1 96.88 127 ASP B N 1
ATOM 4443 C CA . ASP B 1 127 ? -25.859 28.75 20.781 1 96.88 127 ASP B CA 1
ATOM 4444 C C . ASP B 1 127 ? -24.703 27.766 20.641 1 96.88 127 ASP B C 1
ATOM 4446 O O . ASP B 1 127 ? -24.359 27.344 19.531 1 96.88 127 ASP B O 1
ATOM 4450 N N . ASN B 1 128 ? -24.234 27.172 21.828 1 97.31 128 ASN B N 1
ATOM 4451 C CA . ASN B 1 128 ? -23 26.375 21.734 1 97.31 128 ASN B CA 1
ATOM 4452 C C . ASN B 1 128 ? -23.234 24.922 22.141 1 97.31 128 ASN B C 1
ATOM 4454 O O . ASN B 1 128 ? -22.297 24.219 22.516 1 97.31 128 ASN B O 1
ATOM 4458 N N . CYS B 1 129 ? -24.469 24.453 22.141 1 98.38 129 CYS B N 1
ATOM 4459 C CA . CYS B 1 129 ? -24.781 23.078 22.5 1 98.38 129 CYS B CA 1
ATOM 4460 C C . CYS B 1 129 ? -25.062 22.25 21.25 1 98.38 129 CYS B C 1
ATOM 4462 O O . CYS B 1 129 ? -25.344 22.797 20.188 1 98.38 129 CYS B O 1
ATOM 4464 N N . VAL B 1 130 ? -24.953 20.938 21.391 1 98.44 130 VAL B N 1
ATOM 4465 C CA . VAL B 1 130 ? -25.281 20.016 20.312 1 98.44 130 VAL B CA 1
ATOM 4466 C C . VAL B 1 130 ? -26.375 19.062 20.766 1 98.44 130 VAL B C 1
ATOM 4468 O O . VAL B 1 130 ? -26.344 18.547 21.891 1 98.44 130 VAL B O 1
ATOM 4471 N N . GLN B 1 131 ? -27.359 18.906 19.953 1 98.25 131 GLN B N 1
ATOM 4472 C CA . GLN B 1 131 ? -28.453 17.984 20.234 1 98.25 131 GLN B CA 1
ATOM 4473 C C . GLN B 1 131 ? -28.25 16.656 19.531 1 98.25 131 GLN B C 1
ATOM 4475 O O . GLN B 1 131 ? -28.047 16.609 18.312 1 98.25 131 GLN B O 1
ATOM 4480 N N . CYS B 1 132 ? -28.297 15.617 20.328 1 97.25 132 CYS B N 1
ATOM 4481 C CA . CYS B 1 132 ? -28.125 14.266 19.828 1 97.25 132 CYS B CA 1
ATOM 4482 C C . CYS B 1 132 ? -29.266 13.875 18.891 1 97.25 132 CYS B C 1
ATOM 4484 O O . CYS B 1 132 ? -30.422 14.125 19.203 1 97.25 132 CYS B O 1
ATOM 4486 N N . PRO B 1 133 ? -29.031 13.219 17.797 1 96.06 133 PRO B N 1
ATOM 4487 C CA . PRO B 1 133 ? -30.062 12.906 16.797 1 96.06 133 PRO B CA 1
ATOM 4488 C C . PRO B 1 133 ? -30.938 11.719 17.203 1 96.06 133 PRO B C 1
ATOM 4490 O O . PRO B 1 133 ? -31.938 11.438 16.547 1 96.06 133 PRO B O 1
ATOM 4493 N N . PHE B 1 134 ? -30.562 11.023 18.203 1 95.25 134 PHE B N 1
ATOM 4494 C CA . PHE B 1 134 ? -31.25 9.789 18.547 1 95.25 134 PHE B CA 1
ATOM 4495 C C . PHE B 1 134 ? -32.406 10.062 19.484 1 95.25 134 PHE B C 1
ATOM 4497 O O . PHE B 1 134 ? -33.562 10.016 19.078 1 95.25 134 PHE B O 1
ATOM 4504 N N . HIS B 1 135 ? -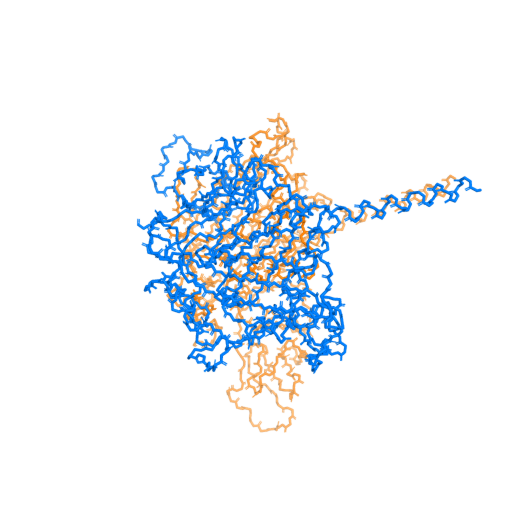32.094 10.539 20.797 1 94.5 135 HIS B N 1
ATOM 4505 C CA . HIS B 1 135 ? -33.156 10.797 21.766 1 94.5 135 HIS B CA 1
ATOM 4506 C C . HIS B 1 135 ? -33.281 12.281 22.078 1 94.5 135 HIS B C 1
ATOM 4508 O O . HIS B 1 135 ? -34.031 12.68 22.969 1 94.5 135 HIS B O 1
ATOM 4514 N N . GLY B 1 136 ? -32.406 13.117 21.406 1 96.5 136 GLY B N 1
ATOM 4515 C CA . GLY B 1 136 ? -32.531 14.562 21.516 1 96.5 136 GLY B CA 1
ATOM 4516 C C . GLY B 1 136 ? -31.828 15.141 22.734 1 96.5 136 GLY B C 1
ATOM 4517 O O . GLY B 1 136 ? -32.062 16.297 23.109 1 96.5 136 GLY B O 1
ATOM 4518 N N . TRP B 1 137 ? -30.922 14.336 23.422 1 97 137 TRP B N 1
ATOM 4519 C CA . TRP B 1 137 ? -30.156 14.883 24.531 1 97 137 TRP B CA 1
ATOM 4520 C C . TRP B 1 137 ? -29.281 16.047 24.062 1 97 137 TRP B C 1
ATOM 4522 O O . TRP B 1 137 ? -28.719 16 22.969 1 97 137 TRP B O 1
ATOM 4532 N N . ILE B 1 138 ? -29.266 17.062 24.891 1 98.06 138 ILE B N 1
ATOM 4533 C CA . ILE B 1 138 ? -28.5 18.25 24.516 1 98.06 138 ILE B CA 1
ATOM 4534 C C . ILE B 1 138 ? -27.266 18.375 25.406 1 98.06 138 ILE B C 1
ATOM 4536 O O . ILE B 1 138 ? -27.359 18.297 26.625 1 98.06 138 ILE B O 1
ATOM 4540 N N . PHE B 1 139 ? -26.078 18.531 24.781 1 98.38 139 PHE B N 1
ATOM 4541 C CA . PHE B 1 139 ? -24.812 18.625 25.5 1 98.38 139 PHE B CA 1
ATOM 4542 C C . PHE B 1 139 ? -24.141 19.969 25.203 1 98.38 139 PHE B C 1
ATOM 4544 O O . PHE B 1 139 ? -24.125 20.422 24.062 1 98.38 139 PHE B O 1
ATOM 4551 N N . SER B 1 140 ? -23.516 20.578 26.203 1 98.31 140 SER B N 1
ATOM 4552 C CA . SER B 1 140 ? -22.781 21.828 26.062 1 98.31 140 SER B CA 1
ATOM 4553 C C . SER B 1 140 ? -21.438 21.594 25.375 1 98.31 140 SER B C 1
ATOM 4555 O O . SER B 1 140 ? -20.641 20.75 25.812 1 98.31 140 SER B O 1
ATOM 4557 N N . GLY B 1 141 ? -21.203 22.359 24.312 1 97.81 141 GLY B N 1
ATOM 4558 C CA . GLY B 1 141 ? -19.891 22.312 23.688 1 97.81 141 GLY B CA 1
ATOM 4559 C C . GLY B 1 141 ? -18.766 22.828 24.562 1 97.81 141 GLY B C 1
ATOM 4560 O O . GLY B 1 141 ? -17.609 22.453 24.391 1 97.81 141 GLY B O 1
ATOM 4561 N N . GLU B 1 142 ? -19.078 23.656 25.469 1 97 142 GLU B N 1
ATOM 4562 C CA . GLU B 1 142 ? -18.109 24.312 26.328 1 97 142 GLU B CA 1
ATOM 4563 C C . GLU B 1 142 ? -17.719 23.422 27.5 1 97 142 GLU B C 1
ATOM 4565 O O . GLU B 1 142 ? -16.531 23.312 27.844 1 97 142 GLU B O 1
ATOM 4570 N N . THR B 1 143 ? -18.719 22.766 28.109 1 96.44 143 THR B N 1
ATOM 4571 C CA . THR B 1 143 ? -18.453 22.031 29.344 1 96.44 143 THR B CA 1
ATOM 4572 C C . THR B 1 143 ? -18.547 20.516 29.109 1 96.44 143 THR B C 1
ATOM 4574 O O . THR B 1 143 ? -18.078 19.719 29.922 1 96.44 143 THR B O 1
ATOM 4577 N N . GLY B 1 144 ? -19.203 20.141 28.047 1 97.56 144 GLY B N 1
ATOM 4578 C CA . GLY B 1 144 ? -19.453 18.734 27.781 1 97.56 144 GLY B CA 1
ATOM 4579 C C . GLY B 1 144 ? -20.656 18.172 28.531 1 97.56 144 GLY B C 1
ATOM 4580 O O . GLY B 1 144 ? -21.094 17.062 28.25 1 97.56 144 GLY B O 1
ATOM 4581 N N . LYS B 1 145 ? -21.234 18.891 29.422 1 97.31 145 LYS B N 1
ATOM 4582 C CA . LYS B 1 145 ? -22.312 18.406 30.266 1 97.31 145 LYS B CA 1
ATOM 4583 C C . LYS B 1 145 ? -23.641 18.375 29.516 1 97.31 145 LYS B C 1
ATOM 4585 O O . LYS B 1 145 ? -23.922 19.234 28.688 1 97.31 145 LYS B O 1
ATOM 4590 N N . CYS B 1 146 ? -24.422 17.406 29.859 1 97.56 146 CYS B N 1
ATOM 4591 C CA . CYS B 1 146 ? -25.797 17.391 29.359 1 97.56 146 CYS B CA 1
ATOM 4592 C C . CYS B 1 146 ? -26.625 18.484 30 1 97.56 146 CYS B C 1
ATOM 4594 O O . CYS B 1 146 ? -26.656 18.625 31.219 1 97.56 146 CYS B O 1
ATOM 4596 N N . THR B 1 147 ? -27.328 19.234 29.188 1 97 147 THR B N 1
ATOM 4597 C CA . THR B 1 147 ? -28.047 20.391 29.719 1 97 147 THR B CA 1
ATOM 4598 C C . THR B 1 147 ? -29.547 20.172 29.656 1 97 147 THR B C 1
ATOM 4600 O O . THR B 1 147 ? -30.312 20.875 30.312 1 97 147 THR B O 1
ATOM 4603 N N . SER B 1 148 ? -29.922 19.266 28.797 1 96.25 148 SER B N 1
ATOM 4604 C CA . SER B 1 148 ? -31.359 19.062 28.656 1 96.25 148 SER B CA 1
ATOM 4605 C C . SER B 1 148 ? -31.672 17.672 28.125 1 96.25 148 SER B C 1
ATOM 4607 O O . SER B 1 148 ? -30.922 17.125 27.312 1 96.25 148 SER B O 1
ATOM 4609 N N . ILE B 1 149 ? -32.625 17.062 28.656 1 95.94 149 ILE B N 1
ATOM 4610 C CA . ILE B 1 149 ? -33.25 15.828 28.188 1 95.94 149 ILE B CA 1
ATOM 4611 C C . ILE B 1 149 ? -34.719 16.078 27.875 1 95.94 149 ILE B C 1
ATOM 4613 O O . ILE B 1 149 ? -35.5 16.453 28.75 1 95.94 149 ILE B O 1
ATOM 4617 N N . PRO B 1 150 ? -35.188 15.859 26.703 1 94 150 PRO B N 1
ATOM 4618 C CA . PRO B 1 150 ? -36.469 16.375 26.25 1 94 150 PRO B CA 1
ATOM 4619 C C . PRO B 1 150 ? -37.656 15.766 27.016 1 94 150 PRO B C 1
ATOM 4621 O O . PRO B 1 150 ? -38.688 16.406 27.141 1 94 150 PRO B O 1
ATOM 4624 N N . TYR B 1 151 ? -37.531 14.633 27.5 1 92.44 151 TYR B N 1
ATOM 4625 C CA . TYR B 1 151 ? -38.719 13.914 27.984 1 92.44 151 TYR B CA 1
ATOM 4626 C C . TYR B 1 151 ? -38.688 13.75 29.5 1 92.44 151 TYR B C 1
ATOM 4628 O O . TYR B 1 151 ? -39.406 12.945 30.062 1 92.44 151 TYR B O 1
ATOM 4636 N N . THR B 1 152 ? -37.719 14.344 30.094 1 90.25 152 THR B N 1
ATOM 4637 C CA . THR B 1 152 ? -37.719 14.297 31.547 1 90.25 152 THR B CA 1
ATOM 4638 C C . THR B 1 152 ? -37.469 15.68 32.125 1 90.25 152 THR B C 1
ATOM 4640 O O . THR B 1 152 ? -36.781 16.5 31.531 1 90.25 152 THR B O 1
ATOM 4643 N N . THR B 1 153 ? -38.125 15.977 33.25 1 89.5 153 THR B N 1
ATOM 4644 C CA . THR B 1 153 ? -37.875 17.203 34 1 89.5 153 THR B CA 1
ATOM 4645 C C . THR B 1 153 ? -37.062 16.922 35.25 1 89.5 153 THR B C 1
ATOM 4647 O O . THR B 1 153 ? -36.781 17.828 36.031 1 89.5 153 THR B O 1
ATOM 4650 N N . GLN B 1 154 ? -36.688 15.656 35.438 1 89.81 154 GLN B N 1
ATOM 4651 C CA . GLN B 1 154 ? -35.906 15.273 36.594 1 89.81 154 GLN B CA 1
ATOM 4652 C C . GLN B 1 154 ? -34.438 15.75 36.438 1 89.81 154 GLN B C 1
ATOM 4654 O O . GLN B 1 154 ? -34.062 16.234 35.375 1 89.81 154 GLN B O 1
ATOM 4659 N N . SER B 1 155 ? -33.75 15.617 37.5 1 92.19 155 SER B N 1
ATOM 4660 C CA . SER B 1 155 ? -32.344 16.031 37.5 1 92.19 155 SER B CA 1
ATOM 4661 C C . SER B 1 155 ? -31.516 15.18 36.562 1 92.19 155 SER B C 1
ATOM 4663 O O . SER B 1 155 ? -31.734 13.969 36.438 1 92.19 155 SER B O 1
ATOM 4665 N N . ILE B 1 156 ? -30.672 15.766 35.812 1 93.62 156 ILE B N 1
ATOM 4666 C CA . ILE B 1 156 ? -29.75 15.109 34.875 1 93.62 156 ILE B CA 1
ATOM 4667 C C . ILE B 1 156 ? -28.547 14.555 35.625 1 93.62 156 ILE B C 1
ATOM 4669 O O . ILE B 1 156 ? -27.906 15.281 36.375 1 93.62 156 ILE B O 1
ATOM 4673 N N . PRO B 1 157 ? -28.312 13.32 35.5 1 92.25 157 PRO B N 1
ATOM 4674 C CA . PRO B 1 157 ? -27.141 12.742 36.188 1 92.25 157 PRO B CA 1
ATOM 4675 C C . PRO B 1 157 ? -25.844 13.492 35.875 1 92.25 157 PRO B C 1
ATOM 4677 O O . PRO B 1 157 ? -25.625 13.914 34.75 1 92.25 157 PRO B O 1
ATOM 4680 N N . GLU B 1 158 ? -24.969 13.625 36.875 1 91.06 158 GLU B N 1
ATOM 4681 C CA . GLU B 1 158 ? -23.688 14.32 36.719 1 91.06 158 GLU B CA 1
ATOM 4682 C C . GLU B 1 158 ? -22.797 13.594 35.719 1 91.06 158 GLU B C 1
ATOM 4684 O O . GLU B 1 158 ? -21.969 14.219 35.062 1 91.06 158 GLU B O 1
ATOM 4689 N N . GLN B 1 159 ? -23 12.273 35.531 1 92.19 159 GLN B N 1
ATOM 4690 C CA . GLN B 1 159 ? -22.172 11.445 34.656 1 92.19 159 GLN B CA 1
ATOM 4691 C C . GLN B 1 159 ? -22.516 11.656 33.188 1 92.19 159 GLN B C 1
ATOM 4693 O O . GLN B 1 159 ? -21.766 11.234 32.312 1 92.19 159 GLN B O 1
ATOM 4698 N N . ALA B 1 160 ? -23.609 12.273 32.969 1 94.75 160 ALA B N 1
ATOM 4699 C CA . ALA B 1 160 ? -24.016 12.547 31.594 1 94.75 160 ALA B CA 1
ATOM 4700 C C . ALA B 1 160 ? -23.188 13.68 31 1 94.75 160 ALA B C 1
ATOM 4702 O O . ALA B 1 160 ? -23.609 14.828 30.969 1 94.75 160 ALA B O 1
ATOM 4703 N N . LYS B 1 161 ? -22.016 13.352 30.578 1 96.19 161 LYS B N 1
ATOM 4704 C CA . LYS B 1 161 ? -21.047 14.328 30.094 1 96.19 161 LYS B CA 1
ATOM 4705 C C . LYS B 1 161 ? -20.203 13.734 28.969 1 96.19 161 LYS B C 1
ATOM 4707 O O . LYS B 1 161 ? -19.812 12.562 29.031 1 96.19 161 LYS B O 1
ATOM 4712 N N . VAL B 1 162 ? -19.922 14.484 27.969 1 96.38 162 VAL B N 1
ATOM 4713 C CA . VAL B 1 162 ? -19.016 14.109 26.891 1 96.38 162 VAL B CA 1
ATOM 4714 C C . VAL B 1 162 ? -17.672 14.836 27.078 1 96.38 162 VAL B C 1
ATOM 4716 O O . VAL B 1 162 ? -17.641 15.961 27.562 1 96.38 162 VAL B O 1
ATOM 4719 N N . SER B 1 163 ? -16.625 14.18 26.688 1 95.62 163 SER B N 1
ATOM 4720 C CA . SER B 1 163 ? -15.305 14.789 26.812 1 95.62 163 SER B CA 1
ATOM 4721 C C . SER B 1 163 ? -15.133 15.945 25.828 1 95.62 163 SER B C 1
ATOM 4723 O O . SER B 1 163 ? -15.57 15.859 24.688 1 95.62 163 SER B O 1
ATOM 4725 N N . ILE B 1 164 ? -14.547 16.969 26.312 1 97 164 ILE B N 1
ATOM 4726 C CA . ILE B 1 164 ? -14.227 18.125 25.453 1 97 164 ILE B CA 1
ATOM 4727 C C . ILE B 1 164 ? -12.727 18.156 25.203 1 97 164 ILE B C 1
ATOM 4729 O O . ILE B 1 164 ? -11.938 17.594 25.969 1 97 164 ILE B O 1
ATOM 4733 N N . TRP B 1 165 ? -12.305 18.75 24.125 1 97.62 165 TRP B N 1
ATOM 4734 C CA . TRP B 1 165 ? -10.906 18.906 23.75 1 97.62 165 TRP B CA 1
ATOM 4735 C C . TRP B 1 165 ? -10.531 20.391 23.656 1 97.62 165 TRP B C 1
ATOM 4737 O O . TRP B 1 165 ? -11.312 21.203 23.156 1 97.62 165 TRP B O 1
ATOM 4747 N N . PRO B 1 166 ? -9.352 20.766 24.125 1 97.44 166 PRO B N 1
ATOM 4748 C CA . PRO B 1 166 ? -8.922 22.156 23.938 1 97.44 166 PRO B CA 1
ATOM 4749 C C . PRO B 1 166 ? -8.734 22.516 22.469 1 97.44 166 PRO B C 1
ATOM 4751 O O . PRO B 1 166 ? -8.07 21.797 21.734 1 97.44 166 PRO B O 1
ATOM 4754 N N . VAL B 1 167 ? -9.312 23.609 22.047 1 98.06 167 VAL B N 1
ATOM 4755 C CA . VAL B 1 167 ? -9.188 24.078 20.672 1 98.06 167 VAL B CA 1
ATOM 4756 C C . VAL B 1 167 ? -8.844 25.562 20.656 1 98.06 167 VAL B C 1
ATOM 4758 O O . VAL B 1 167 ? -9.164 26.281 21.609 1 98.06 167 VAL B O 1
ATOM 4761 N N . VAL B 1 168 ? -8.18 25.969 19.656 1 98 168 VAL B N 1
ATOM 4762 C CA . VAL B 1 168 ? -7.918 27.391 19.406 1 98 168 VAL B CA 1
ATOM 4763 C C . VAL B 1 168 ? -8.109 27.688 17.922 1 98 168 VAL B C 1
ATOM 4765 O O . VAL B 1 168 ? -7.777 26.875 17.062 1 98 168 VAL B O 1
ATOM 4768 N N . GLU B 1 169 ? -8.781 28.734 17.625 1 98 169 GLU B N 1
ATOM 4769 C CA . GLU B 1 169 ? -8.891 29.25 16.266 1 98 169 GLU B CA 1
ATOM 4770 C C . GLU B 1 169 ? -7.91 30.391 16.031 1 98 169 GLU B C 1
ATOM 4772 O O . GLU B 1 169 ? -7.984 31.438 16.688 1 98 169 GLU B O 1
ATOM 4777 N N . ARG B 1 170 ? -6.918 30.125 15.203 1 97.06 170 ARG B N 1
ATOM 4778 C CA . ARG B 1 170 ? -5.816 31.047 14.922 1 97.06 170 ARG B CA 1
ATOM 4779 C C . ARG B 1 170 ? -5.402 30.969 13.461 1 97.06 170 ARG B C 1
ATOM 4781 O O . ARG B 1 170 ? -5.367 29.891 12.867 1 97.06 170 ARG B O 1
ATOM 4788 N N . ASN B 1 171 ? -5.062 32.125 12.852 1 97.94 171 ASN B N 1
ATOM 4789 C CA . ASN B 1 171 ? -4.547 32.188 11.484 1 97.94 171 ASN B CA 1
ATOM 4790 C C . ASN B 1 171 ? -5.504 31.516 10.5 1 97.94 171 ASN B C 1
ATOM 4792 O O . ASN B 1 171 ? -5.078 30.781 9.609 1 97.94 171 ASN B O 1
ATOM 4796 N N . ARG B 1 172 ? -6.793 31.641 10.758 1 98 172 ARG B N 1
ATOM 4797 C CA . ARG B 1 172 ? -7.852 31.141 9.883 1 98 172 ARG B CA 1
ATOM 4798 C C . ARG B 1 172 ? -7.895 29.625 9.883 1 98 172 ARG B C 1
ATOM 4800 O O . ARG B 1 172 ? -8.305 29 8.891 1 98 172 ARG B O 1
ATOM 4807 N N . HIS B 1 173 ? -7.348 29.047 10.906 1 98.69 173 HIS B N 1
ATOM 4808 C CA . HIS B 1 173 ? -7.379 27.594 11.109 1 98.69 173 HIS B CA 1
ATOM 4809 C C . HIS B 1 173 ? -7.824 27.25 12.531 1 98.69 173 HIS B C 1
ATOM 4811 O O . HIS B 1 173 ? -7.801 28.109 13.422 1 98.69 173 HIS B O 1
ATOM 4817 N N . ILE B 1 174 ? -8.289 26.031 12.688 1 98.81 174 ILE B N 1
ATOM 4818 C CA . ILE B 1 174 ? -8.688 25.5 13.992 1 98.81 174 ILE B CA 1
ATOM 4819 C C . ILE B 1 174 ? -7.738 24.391 14.422 1 98.81 174 ILE B C 1
ATOM 4821 O O . ILE B 1 174 ? -7.492 23.453 13.664 1 98.81 174 ILE B O 1
ATOM 4825 N N . TYR B 1 175 ? -7.203 24.516 15.617 1 98.81 175 TYR B N 1
ATOM 4826 C CA . TYR B 1 175 ? -6.219 23.578 16.156 1 98.81 175 TYR B CA 1
ATOM 4827 C C . TYR B 1 175 ? -6.75 22.875 17.391 1 98.81 175 TYR B C 1
ATOM 4829 O O . TYR B 1 175 ? -7.488 23.469 18.188 1 98.81 175 TYR B O 1
ATOM 4837 N N . VAL B 1 176 ? -6.363 21.625 17.562 1 98.69 176 VAL B N 1
ATOM 4838 C CA . VAL B 1 176 ? -6.668 20.875 18.766 1 98.69 176 VAL B CA 1
ATOM 4839 C C . VAL B 1 176 ? -5.375 20.516 19.5 1 98.69 176 VAL B C 1
ATOM 4841 O O . VAL B 1 176 ? -4.352 20.25 18.859 1 98.69 176 VAL B O 1
ATOM 4844 N N . TRP B 1 177 ? -5.422 20.547 20.797 1 98.38 177 TRP B N 1
ATOM 4845 C CA . TRP B 1 177 ? -4.297 20.141 21.625 1 98.38 177 TRP B CA 1
ATOM 4846 C C . TRP B 1 177 ? -4.441 18.672 22.062 1 98.38 177 TRP B C 1
ATOM 4848 O O . TRP B 1 177 ? -5.504 18.266 22.531 1 98.38 177 TRP B O 1
ATOM 4858 N N . TYR B 1 178 ? -3.418 17.922 21.859 1 98 178 TYR B N 1
ATOM 4859 C CA . TYR B 1 178 ? -3.348 16.531 22.312 1 98 178 TYR B CA 1
ATOM 4860 C C . TYR B 1 178 ? -2.148 16.328 23.234 1 98 178 TYR B C 1
ATOM 4862 O O . TYR B 1 178 ? -1.055 16.828 22.953 1 98 178 TYR B O 1
ATOM 4870 N N . ASN B 1 179 ? -2.338 15.672 24.266 1 97.5 179 ASN B N 1
ATOM 4871 C CA . ASN B 1 179 ? -1.292 15.211 25.172 1 97.5 179 ASN B CA 1
ATOM 4872 C C . ASN B 1 179 ? -1.676 13.898 25.844 1 97.5 179 ASN B C 1
ATOM 4874 O O . ASN B 1 179 ? -2.717 13.812 26.5 1 97.5 179 ASN B O 1
ATOM 4878 N N . CYS B 1 180 ? -0.816 12.961 25.766 1 95.88 180 CYS B N 1
ATOM 4879 C CA . CYS B 1 180 ? -1.159 11.617 26.203 1 95.88 180 CYS B CA 1
ATOM 4880 C C . CYS B 1 180 ? -1.169 11.523 27.719 1 95.88 180 CYS B C 1
ATOM 4882 O O . CYS B 1 180 ? -1.687 10.555 28.281 1 95.88 180 CYS B O 1
ATOM 4884 N N . ASP B 1 181 ? -0.599 12.5 28.422 1 94.94 181 ASP B N 1
ATOM 4885 C CA . ASP B 1 181 ? -0.535 12.484 29.875 1 94.94 181 ASP B CA 1
ATOM 4886 C C . ASP B 1 181 ? -1.544 13.461 30.484 1 94.94 181 ASP B C 1
ATOM 4888 O O . ASP B 1 181 ? -1.506 13.734 31.688 1 94.94 181 ASP B O 1
ATOM 4892 N N . GLY B 1 182 ? -2.303 14.055 29.656 1 93.38 182 GLY B N 1
ATOM 4893 C CA . GLY B 1 182 ? -3.348 14.938 30.141 1 93.38 182 GLY B CA 1
ATOM 4894 C C . GLY B 1 182 ? -2.838 16.328 30.5 1 93.38 182 GLY B C 1
ATOM 4895 O O . GLY B 1 182 ? -3.504 17.062 31.219 1 93.38 182 GLY B O 1
ATOM 4896 N N . LYS B 1 183 ? -1.733 16.625 30.016 1 95.19 183 LYS B N 1
ATOM 4897 C CA . LYS B 1 183 ? -1.168 17.938 30.312 1 95.19 183 LYS B CA 1
ATOM 4898 C C . LYS B 1 183 ? -1.814 19.031 29.453 1 95.19 183 LYS B C 1
ATOM 4900 O O . LYS B 1 183 ? -2.049 18.828 28.266 1 95.19 183 LYS B O 1
ATOM 4905 N N . GLU B 1 184 ? -2.035 20.172 30.047 1 95 184 GLU B N 1
ATOM 4906 C CA . GLU B 1 184 ? -2.568 21.312 29.328 1 95 184 GLU B CA 1
ATOM 4907 C C . GLU B 1 184 ? -1.518 21.938 28.406 1 95 184 GLU B C 1
ATOM 4909 O O . GLU B 1 184 ? -0.322 21.688 28.562 1 95 184 GLU B O 1
ATOM 4914 N N . PRO B 1 185 ? -1.978 22.719 27.438 1 95.81 185 PRO B N 1
ATOM 4915 C CA . PRO B 1 185 ? -1.009 23.344 26.531 1 95.81 185 PRO B CA 1
ATOM 4916 C C . PRO B 1 185 ? 0.025 24.188 27.281 1 95.81 185 PRO B C 1
ATOM 4918 O O . PRO B 1 185 ? -0.328 24.953 28.172 1 95.81 185 PRO B O 1
ATOM 4921 N N . ASP B 1 186 ? 1.238 24.016 26.906 1 93.12 186 ASP B N 1
ATOM 4922 C CA . ASP B 1 186 ? 2.295 24.797 27.547 1 93.12 186 ASP B CA 1
ATOM 4923 C C . ASP B 1 186 ? 2.953 25.75 26.547 1 93.12 186 ASP B C 1
ATOM 4925 O O . ASP B 1 186 ? 3.91 26.438 26.891 1 93.12 186 ASP B O 1
ATOM 4929 N N . TRP B 1 187 ? 2.584 25.781 25.344 1 96.25 187 TRP B N 1
ATOM 4930 C CA . TRP B 1 187 ? 2.934 26.75 24.312 1 96.25 187 TRP B CA 1
ATOM 4931 C C . TRP B 1 187 ? 1.748 27 23.391 1 96.25 187 TRP B C 1
ATOM 4933 O O . TRP B 1 187 ? 0.789 26.219 23.375 1 96.25 187 TRP B O 1
ATOM 4943 N N . ASP B 1 188 ? 1.769 28.109 22.672 1 96.06 188 ASP B N 1
ATOM 4944 C CA . ASP B 1 188 ? 0.646 28.516 21.828 1 96.06 188 ASP B CA 1
ATOM 4945 C C . ASP B 1 188 ? 1.043 28.531 20.344 1 96.06 188 ASP B C 1
ATOM 4947 O O . ASP B 1 188 ? 2.227 28.609 20.016 1 96.06 188 ASP B O 1
ATOM 4951 N N . VAL B 1 189 ? 0.045 28.344 19.531 1 97.19 189 VAL B N 1
ATOM 4952 C CA . VAL B 1 189 ? 0.252 28.578 18.109 1 97.19 189 VAL B CA 1
ATOM 4953 C C . VAL B 1 189 ? 0.479 30.062 17.844 1 97.19 189 VAL B C 1
ATOM 4955 O O . VAL B 1 189 ? -0.38 30.891 18.156 1 97.19 189 VAL B O 1
ATOM 4958 N N . PRO B 1 190 ? 1.585 30.375 17.281 1 96.44 190 PRO B N 1
ATOM 4959 C CA . PRO B 1 190 ? 1.847 31.812 17.062 1 96.44 190 PRO B CA 1
ATOM 4960 C C . PRO B 1 190 ? 0.913 32.438 16.031 1 96.44 190 PRO B C 1
ATOM 4962 O O . PRO B 1 190 ? 0.591 31.781 15.023 1 96.44 190 PRO B O 1
ATOM 4965 N N . GLU B 1 191 ? 0.501 33.625 16.328 1 96.38 191 GLU B N 1
ATOM 4966 C CA . GLU B 1 191 ? -0.33 34.375 15.391 1 96.38 191 GLU B CA 1
ATOM 4967 C C . GLU B 1 191 ? 0.513 35 14.281 1 96.38 191 GLU B C 1
ATOM 4969 O O . GLU B 1 191 ? 1.635 35.469 14.531 1 96.38 191 GLU B O 1
ATOM 4974 N N . ILE B 1 192 ? -0.019 35 13.117 1 97.31 192 ILE B N 1
ATOM 4975 C CA . ILE B 1 192 ? 0.602 35.656 11.977 1 97.31 192 ILE B CA 1
ATOM 4976 C C . ILE B 1 192 ? -0.17 36.938 11.633 1 97.31 192 ILE B C 1
ATOM 4978 O O . ILE B 1 192 ? -1.272 36.875 11.078 1 97.31 192 ILE B O 1
ATOM 4982 N N . GLU B 1 193 ? 0.412 38.031 11.852 1 95.88 193 GLU B N 1
ATOM 4983 C CA . GLU B 1 193 ? -0.265 39.344 11.727 1 95.88 193 GLU B CA 1
ATOM 4984 C C . GLU B 1 193 ? -0.824 39.531 10.32 1 95.88 193 GLU B C 1
ATOM 4986 O O . GLU B 1 193 ? -1.973 39.938 10.156 1 95.88 193 GLU B O 1
ATOM 4991 N N . GLY B 1 194 ? -0.065 39.25 9.32 1 96.06 194 GLY B N 1
ATOM 4992 C CA . GLY B 1 194 ? -0.513 39.438 7.953 1 96.06 194 GLY B CA 1
ATOM 4993 C C . GLY B 1 194 ? -1.768 38.656 7.621 1 96.06 194 GLY B C 1
ATOM 4994 O O . GLY B 1 194 ? -2.596 39.125 6.828 1 96.06 194 GLY B O 1
ATOM 4995 N N . VAL B 1 195 ? -1.878 37.5 8.203 1 97.38 195 VAL B N 1
ATOM 4996 C CA . VAL B 1 195 ? -3.041 36.656 7.965 1 97.38 195 VAL B CA 1
ATOM 4997 C C . VAL B 1 195 ? -4.23 37.156 8.781 1 97.38 195 VAL B C 1
ATOM 4999 O O . VAL B 1 195 ? -5.324 37.344 8.242 1 97.38 195 VAL B O 1
ATOM 5002 N N . GLU B 1 196 ? -4.023 37.469 10.023 1 94.88 196 GLU B N 1
ATOM 5003 C CA . GLU B 1 196 ? -5.09 37.875 10.938 1 94.88 196 GLU B CA 1
ATOM 5004 C C . GLU B 1 196 ? -5.66 39.219 10.555 1 94.88 196 GLU B C 1
ATOM 5006 O O . GLU B 1 196 ? -6.867 39.469 10.672 1 94.88 196 GLU B O 1
ATOM 5011 N N . SER B 1 197 ? -4.762 40.125 10.086 1 95.25 197 SER B N 1
ATOM 5012 C CA . SER B 1 197 ? -5.203 41.469 9.734 1 95.25 197 SER B CA 1
ATOM 5013 C C . SER B 1 197 ? -5.922 41.5 8.391 1 95.25 197 SER B C 1
ATOM 5015 O O . SER B 1 197 ? -6.625 42.438 8.07 1 95.25 197 SER B O 1
ATOM 5017 N N . GLY B 1 198 ? -5.672 40.531 7.629 1 95.06 198 GLY B N 1
ATOM 5018 C CA . GLY B 1 198 ? -6.25 40.5 6.297 1 95.06 198 GLY B CA 1
ATOM 5019 C C . GLY B 1 198 ? -5.363 41.125 5.238 1 95.06 198 GLY B C 1
ATOM 5020 O O . GLY B 1 198 ? -5.73 41.156 4.062 1 95.06 198 GLY B O 1
ATOM 5021 N N . GLU B 1 199 ? -4.254 41.594 5.688 1 96.25 199 GLU B N 1
ATOM 5022 C CA . GLU B 1 199 ? -3.303 42.156 4.723 1 96.25 199 GLU B CA 1
ATOM 5023 C C . GLU B 1 199 ? -2.93 41.094 3.672 1 96.25 199 GLU B C 1
ATOM 5025 O O . GLU B 1 199 ? -2.836 41.406 2.484 1 96.25 199 GLU B O 1
ATOM 5030 N N . TRP B 1 200 ? -2.566 39.938 4.109 1 97.88 200 TRP B N 1
ATOM 5031 C CA . TRP B 1 200 ? -2.314 38.844 3.201 1 97.88 200 TRP B CA 1
ATOM 5032 C C . TRP B 1 200 ? -3.607 38.094 2.877 1 97.88 200 TRP B C 1
ATOM 5034 O O . TRP B 1 200 ? -4.305 37.625 3.779 1 97.88 200 TRP B O 1
ATOM 5044 N N . SER B 1 201 ? -3.895 37.969 1.603 1 97.19 201 SER B N 1
ATOM 5045 C CA . SER B 1 201 ? -5.137 37.312 1.179 1 97.19 201 SER B CA 1
ATOM 5046 C C . SER B 1 201 ? -4.918 35.875 0.822 1 97.19 201 SER B C 1
ATOM 5048 O O . SER B 1 201 ? -3.799 35.469 0.498 1 97.19 201 SER B O 1
ATOM 5050 N N . TYR B 1 202 ? -6.004 35.094 0.914 1 97.88 202 TYR B N 1
ATOM 5051 C CA . TYR B 1 202 ? -5.988 33.688 0.539 1 97.88 202 TYR B CA 1
ATOM 5052 C C . TYR B 1 202 ? -5.598 33.5 -0.923 1 97.88 202 TYR B C 1
ATOM 5054 O O . TYR B 1 202 ? -6.16 34.156 -1.804 1 97.88 202 TYR B O 1
ATOM 5062 N N . LYS B 1 203 ? -4.672 32.562 -1.224 1 98 203 LYS B N 1
ATOM 5063 C CA . LYS B 1 203 ? -4.191 32.406 -2.592 1 98 203 LYS B CA 1
ATOM 5064 C C . LYS B 1 203 ? -4.402 30.969 -3.078 1 98 203 LYS B C 1
ATOM 5066 O O . LYS B 1 203 ? -4.242 30.672 -4.266 1 98 203 LYS B O 1
ATOM 5071 N N . GLY B 1 204 ? -4.762 30.078 -2.236 1 98 204 GLY B N 1
ATOM 5072 C CA . GLY B 1 204 ? -5.004 28.703 -2.633 1 98 204 GLY B CA 1
ATOM 5073 C C . GLY B 1 204 ? -4.52 27.688 -1.609 1 98 204 GLY B C 1
ATOM 5074 O O . GLY B 1 204 ? -3.986 28.062 -0.563 1 98 204 GLY B O 1
ATOM 5075 N N . ARG B 1 205 ? -4.73 26.344 -1.872 1 98.38 205 ARG B N 1
ATOM 5076 C CA . ARG B 1 205 ? -4.398 25.297 -0.921 1 98.38 205 ARG B CA 1
ATOM 5077 C C . ARG B 1 205 ? -4.195 23.953 -1.634 1 98.38 205 ARG B C 1
ATOM 5079 O O . ARG B 1 205 ? -4.711 23.75 -2.734 1 98.38 205 ARG B O 1
ATOM 5086 N N . THR B 1 206 ? -3.434 23.125 -1.049 1 98.31 206 THR B N 1
ATOM 5087 C CA . THR B 1 206 ? -3.332 21.719 -1.394 1 98.31 206 THR B CA 1
ATOM 5088 C C . THR B 1 206 ? -3.545 20.844 -0.161 1 98.31 206 THR B C 1
ATOM 5090 O O . THR B 1 206 ? -3.248 21.25 0.961 1 98.31 206 THR B O 1
ATOM 5093 N N . GLU B 1 207 ? -4.117 19.734 -0.302 1 98.44 207 GLU B N 1
ATOM 5094 C CA . GLU B 1 207 ? -4.379 18.766 0.761 1 98.44 207 GLU B CA 1
ATOM 5095 C C . GLU B 1 207 ? -4.086 17.344 0.3 1 98.44 207 GLU B C 1
ATOM 5097 O O . GLU B 1 207 ? -4.441 16.953 -0.816 1 98.44 207 GLU B O 1
ATOM 5102 N N . HIS B 1 208 ? -3.385 16.656 1.095 1 98.56 208 HIS B N 1
ATOM 5103 C CA . HIS B 1 208 ? -2.965 15.305 0.735 1 98.56 208 HIS B CA 1
ATOM 5104 C C . HIS B 1 208 ? -3.201 14.328 1.884 1 98.56 208 HIS B C 1
ATOM 5106 O O . HIS B 1 208 ? -2.967 14.664 3.047 1 98.56 208 HIS B O 1
ATOM 5112 N N . GLU B 1 209 ? -3.68 13.133 1.578 1 98.12 209 GLU B N 1
ATOM 5113 C CA . GLU B 1 209 ? -3.672 11.984 2.48 1 98.12 209 GLU B CA 1
ATOM 5114 C C . GLU B 1 209 ? -2.438 11.117 2.258 1 98.12 209 GLU B C 1
ATOM 5116 O O . GLU B 1 209 ? -2.139 10.734 1.125 1 98.12 209 GLU B O 1
ATOM 5121 N N . ILE B 1 210 ? -1.704 10.852 3.295 1 98 210 ILE B N 1
ATOM 5122 C CA . ILE B 1 210 ? -0.402 10.211 3.17 1 98 210 ILE B CA 1
ATOM 5123 C C . ILE B 1 210 ? -0.315 9.031 4.137 1 98 210 ILE B C 1
ATOM 5125 O O . ILE B 1 210 ? -0.646 9.156 5.316 1 98 210 ILE B O 1
ATOM 5129 N N . MET B 1 211 ? 0.137 7.828 3.635 1 96.44 211 MET B N 1
ATOM 5130 C CA . MET B 1 211 ? 0.293 6.617 4.438 1 96.44 211 MET B CA 1
ATOM 5131 C C . MET B 1 211 ? 1.714 6.504 4.98 1 96.44 211 MET B C 1
ATOM 5133 O O . MET B 1 211 ? 2.531 5.758 4.441 1 96.44 211 MET B O 1
ATOM 5137 N N . CYS B 1 212 ? 2.037 7.164 6.043 1 96.88 212 CYS B N 1
ATOM 5138 C CA . CYS B 1 212 ? 3.365 7.121 6.645 1 96.88 212 CYS B CA 1
ATOM 5139 C C . CYS B 1 212 ? 3.311 7.504 8.117 1 96.88 212 CYS B C 1
ATOM 5141 O O . CYS B 1 212 ? 2.238 7.801 8.648 1 96.88 212 CYS B O 1
ATOM 5143 N N . HIS B 1 213 ? 4.43 7.344 8.781 1 97.25 213 HIS B N 1
ATOM 5144 C CA . HIS B 1 213 ? 4.539 7.836 10.148 1 97.25 213 HIS B CA 1
ATOM 5145 C C . HIS B 1 213 ? 4.598 9.359 10.18 1 97.25 213 HIS B C 1
ATOM 5147 O O . HIS B 1 213 ? 5.215 9.984 9.312 1 97.25 213 HIS B O 1
ATOM 5153 N N . ILE B 1 214 ? 3.975 9.984 11.078 1 97.94 214 ILE B N 1
ATOM 5154 C CA . ILE B 1 214 ? 3.836 11.438 11.141 1 97.94 214 ILE B CA 1
ATOM 5155 C C . ILE B 1 214 ? 5.219 12.086 11.117 1 97.94 214 ILE B C 1
ATOM 5157 O O . ILE B 1 214 ? 5.402 13.156 10.523 1 97.94 214 ILE B O 1
ATOM 5161 N N . GLN B 1 215 ? 6.215 11.516 11.75 1 97.5 215 GLN B N 1
ATOM 5162 C CA . GLN B 1 215 ? 7.543 12.109 11.883 1 97.5 215 GLN B CA 1
ATOM 5163 C C . GLN B 1 215 ? 8.266 12.148 10.547 1 97.5 215 GLN B C 1
ATOM 5165 O O . GLN B 1 215 ? 9.219 12.922 10.367 1 97.5 215 GLN B O 1
ATOM 5170 N N . ASP B 1 216 ? 7.895 11.305 9.609 1 96.81 216 ASP B N 1
ATOM 5171 C CA . ASP B 1 216 ? 8.547 11.266 8.305 1 96.81 216 ASP B CA 1
ATOM 5172 C C . ASP B 1 216 ? 8.453 12.617 7.605 1 96.81 216 ASP B C 1
ATOM 5174 O O . ASP B 1 216 ? 9.398 13.039 6.934 1 96.81 216 ASP B O 1
ATOM 5178 N N . LEU B 1 217 ? 7.375 13.312 7.75 1 97.06 217 LEU B N 1
ATOM 5179 C CA . LEU B 1 217 ? 7.148 14.562 7.027 1 97.06 217 LEU B CA 1
ATOM 5180 C C . LEU B 1 217 ? 8.039 15.672 7.574 1 97.06 217 LEU B C 1
ATOM 5182 O O . LEU B 1 217 ? 8.859 16.234 6.84 1 97.06 217 LEU B O 1
ATOM 5186 N N . PRO B 1 218 ? 7.988 15.977 8.859 1 96.69 218 PRO B N 1
ATOM 5187 C CA . PRO B 1 218 ? 8.836 17.062 9.344 1 96.69 218 PRO B CA 1
ATOM 5188 C C . PRO B 1 218 ? 10.328 16.734 9.289 1 96.69 218 PRO B C 1
ATOM 5190 O O . PRO B 1 218 ? 11.164 17.625 9.203 1 96.69 218 PRO B O 1
ATOM 5193 N N . GLU B 1 219 ? 10.672 15.477 9.352 1 96 219 GLU B N 1
ATOM 5194 C CA . GLU B 1 219 ? 12.07 15.078 9.281 1 96 219 GLU B CA 1
ATOM 5195 C C . GLU B 1 219 ? 12.711 15.531 7.969 1 96 219 GLU B C 1
ATOM 5197 O O . GLU B 1 219 ? 13.914 15.781 7.91 1 96 219 GLU B O 1
ATOM 5202 N N . ASN B 1 220 ? 11.914 15.68 6.934 1 93.75 220 ASN B N 1
ATOM 5203 C CA . ASN B 1 220 ? 12.398 16.156 5.637 1 93.75 220 ASN B CA 1
ATOM 5204 C C . ASN B 1 220 ? 13.023 17.547 5.742 1 93.75 220 ASN B C 1
ATOM 5206 O O . ASN B 1 220 ? 13.867 17.906 4.926 1 93.75 220 ASN B O 1
ATOM 5210 N N . GLY B 1 221 ? 12.555 18.359 6.715 1 90.69 221 GLY B N 1
ATOM 5211 C CA . GLY B 1 221 ? 13.133 19.688 6.906 1 90.69 221 GLY B CA 1
ATOM 5212 C C . GLY B 1 221 ? 14.609 19.641 7.25 1 90.69 221 GLY B C 1
ATOM 5213 O O . GLY B 1 221 ? 15.359 20.547 6.887 1 90.69 221 GLY B O 1
ATOM 5214 N N . ALA B 1 222 ? 14.961 18.594 7.934 1 92.5 222 ALA B N 1
ATOM 5215 C CA . ALA B 1 222 ? 16.359 18.453 8.352 1 92.5 222 ALA B CA 1
ATOM 5216 C C . ALA B 1 222 ? 17.141 17.609 7.352 1 92.5 222 ALA B C 1
ATOM 5218 O O . ALA B 1 222 ? 18.375 17.594 7.375 1 92.5 222 ALA B O 1
ATOM 5219 N N . ASP B 1 223 ? 16.453 16.906 6.547 1 93.12 223 ASP B N 1
ATOM 5220 C CA . ASP B 1 223 ? 17.062 16.047 5.531 1 93.12 223 ASP B CA 1
ATOM 5221 C C . ASP B 1 223 ? 17.453 16.859 4.289 1 93.12 223 ASP B C 1
ATOM 5223 O O . ASP B 1 223 ? 16.766 16.781 3.266 1 93.12 223 ASP B O 1
ATOM 5227 N N . ILE B 1 224 ? 18.516 17.453 4.297 1 87.88 224 ILE B N 1
ATOM 5228 C CA . ILE B 1 224 ? 18.906 18.391 3.258 1 87.88 224 ILE B CA 1
ATOM 5229 C C . ILE B 1 224 ? 19.359 17.625 2.018 1 87.88 224 ILE B C 1
ATOM 5231 O O . ILE B 1 224 ? 19.141 18.062 0.888 1 87.88 224 ILE B O 1
ATOM 5235 N N . ALA B 1 225 ? 19.891 16.453 2.188 1 89.06 225 ALA B N 1
ATOM 5236 C CA . ALA B 1 225 ? 20.469 15.672 1.098 1 89.06 225 ALA B CA 1
ATOM 5237 C C . ALA B 1 225 ? 19.406 15.305 0.058 1 89.06 225 ALA B C 1
ATOM 5239 O O . ALA B 1 225 ? 19.703 15.273 -1.141 1 89.06 225 ALA B O 1
ATOM 5240 N N . HIS B 1 226 ? 18.172 15.039 0.503 1 91.88 226 HIS B N 1
ATOM 5241 C CA . HIS B 1 226 ? 17.172 14.586 -0.455 1 91.88 226 HIS B CA 1
ATOM 5242 C C . HIS B 1 226 ? 16.797 15.711 -1.422 1 91.88 226 HIS B C 1
ATOM 5244 O O . HIS B 1 226 ? 16.312 15.445 -2.523 1 91.88 226 HIS B O 1
ATOM 5250 N N . LEU B 1 227 ? 16.969 16.969 -1.028 1 88.19 227 LEU B N 1
ATOM 5251 C CA . LEU B 1 227 ? 16.656 18.125 -1.876 1 88.19 227 LEU B CA 1
ATOM 5252 C C . LEU B 1 227 ? 17.531 18.125 -3.129 1 88.19 227 LEU B C 1
ATOM 5254 O O . LEU B 1 227 ? 17.062 18.484 -4.211 1 88.19 227 LEU B O 1
ATOM 5258 N N . ASN B 1 228 ? 18.734 17.641 -2.979 1 86.38 228 ASN B N 1
ATOM 5259 C CA . ASN B 1 228 ? 19.703 17.688 -4.07 1 86.38 228 ASN B CA 1
ATOM 5260 C C . ASN B 1 228 ? 19.641 16.422 -4.922 1 86.38 228 ASN B C 1
ATOM 5262 O O . ASN B 1 228 ? 20.5 16.203 -5.777 1 86.38 228 ASN B O 1
ATOM 5266 N N . TYR B 1 229 ? 18.75 15.609 -4.645 1 90.06 229 TYR B N 1
ATOM 5267 C CA . TYR B 1 229 ? 18.594 14.414 -5.465 1 90.06 229 TYR B CA 1
ATOM 5268 C C . TYR B 1 229 ? 17.141 14.258 -5.914 1 90.06 229 TYR B C 1
ATOM 5270 O O . TYR B 1 229 ? 16.828 14.469 -7.09 1 90.06 229 TYR B O 1
ATOM 5278 N N . LEU B 1 230 ? 16.234 14.055 -4.961 1 91 230 LEU B N 1
ATOM 5279 C CA . LEU B 1 230 ? 14.836 13.836 -5.273 1 91 230 LEU B CA 1
ATOM 5280 C C . LEU B 1 230 ? 14.227 15.062 -5.934 1 91 230 LEU B C 1
ATOM 5282 O O . LEU B 1 230 ? 13.367 14.945 -6.809 1 91 230 LEU B O 1
ATOM 5286 N N . HIS B 1 231 ? 14.664 16.25 -5.5 1 89.88 231 HIS B N 1
ATOM 5287 C CA . HIS B 1 231 ? 14.047 17.484 -5.949 1 89.88 231 HIS B CA 1
ATOM 5288 C C . HIS B 1 231 ? 14.961 18.25 -6.91 1 89.88 231 HIS B C 1
ATOM 5290 O O . HIS B 1 231 ? 14.766 19.438 -7.156 1 89.88 231 HIS B O 1
ATOM 5296 N N . LEU B 1 232 ? 15.906 17.578 -7.445 1 85.25 232 LEU B N 1
ATOM 5297 C CA . LEU B 1 232 ? 16.844 18.188 -8.383 1 85.25 232 LEU B CA 1
ATOM 5298 C C . LEU B 1 232 ? 16.156 18.516 -9.703 1 85.25 232 LEU B C 1
ATOM 5300 O O . LEU B 1 232 ? 16.344 19.609 -10.25 1 85.25 232 LEU B O 1
ATOM 5304 N N . ALA B 1 233 ? 15.406 17.531 -10.133 1 82.81 233 ALA B N 1
ATOM 5305 C CA . ALA B 1 233 ? 14.711 17.703 -11.406 1 82.81 233 ALA B CA 1
ATOM 5306 C C . ALA B 1 233 ? 13.672 18.828 -11.305 1 82.81 233 ALA B C 1
ATOM 5308 O O . ALA B 1 233 ? 12.969 18.938 -10.297 1 82.81 233 ALA B O 1
ATOM 5309 N N . GLY B 1 234 ? 13.578 19.578 -12.297 1 82.06 234 GLY B N 1
ATOM 5310 C CA . GLY B 1 234 ? 12.656 20.703 -12.297 1 82.06 234 GLY B CA 1
ATOM 5311 C C . GLY B 1 234 ? 11.203 20.281 -12.172 1 82.06 234 GLY B C 1
ATOM 5312 O O . GLY B 1 234 ? 10.867 19.125 -12.391 1 82.06 234 GLY B O 1
ATOM 5313 N N . VAL B 1 235 ? 10.398 21.234 -11.844 1 81.94 235 VAL B N 1
ATOM 5314 C CA . VAL B 1 235 ? 8.984 21.016 -11.547 1 81.94 235 VAL B CA 1
ATOM 5315 C C . VAL B 1 235 ? 8.266 20.531 -12.805 1 81.94 235 VAL B C 1
ATOM 5317 O O . VAL B 1 235 ? 7.273 19.797 -12.719 1 81.94 235 VAL B O 1
ATOM 5320 N N . LEU B 1 236 ? 8.766 20.828 -13.93 1 81.75 236 LEU B N 1
ATOM 5321 C CA . LEU B 1 236 ? 8.117 20.516 -15.195 1 81.75 236 LEU B CA 1
ATOM 5322 C C . LEU B 1 236 ? 8.172 19.016 -15.469 1 81.75 236 LEU B C 1
ATOM 5324 O O . LEU B 1 236 ? 7.422 18.5 -16.297 1 81.75 236 LEU B O 1
ATOM 5328 N N . ARG B 1 237 ? 9 18.359 -14.695 1 86.19 237 ARG B N 1
ATOM 5329 C CA . ARG B 1 237 ? 9.117 16.922 -14.898 1 86.19 237 ARG B CA 1
ATOM 5330 C C . ARG B 1 237 ? 8 16.172 -14.172 1 86.19 237 ARG B C 1
ATOM 5332 O O . ARG B 1 237 ? 7.863 14.961 -14.312 1 86.19 237 ARG B O 1
ATOM 5339 N N . GLY B 1 238 ? 7.242 16.891 -13.414 1 90.25 238 GLY B N 1
ATOM 5340 C CA . GLY B 1 238 ? 6.07 16.281 -12.805 1 90.25 238 GLY B CA 1
ATOM 5341 C C . GLY B 1 238 ? 6.34 15.742 -11.414 1 90.25 238 GLY B C 1
ATOM 5342 O O . GLY B 1 238 ? 7.297 16.156 -10.75 1 90.25 238 GLY B O 1
ATOM 5343 N N . ASN B 1 239 ? 5.375 14.914 -10.938 1 93.69 239 ASN B N 1
ATOM 5344 C CA . ASN B 1 239 ? 5.422 14.445 -9.555 1 93.69 239 ASN B CA 1
ATOM 5345 C C . ASN B 1 239 ? 5.672 12.945 -9.484 1 93.69 239 ASN B C 1
ATOM 5347 O O . ASN B 1 239 ? 5.953 12.406 -8.406 1 93.69 239 ASN B O 1
ATOM 5351 N N . ASP B 1 240 ? 5.629 12.227 -10.547 1 93.38 240 ASP B N 1
ATOM 5352 C CA . ASP B 1 240 ? 5.766 10.781 -10.578 1 93.38 240 ASP B CA 1
ATOM 5353 C C . ASP B 1 240 ? 7.23 10.367 -10.695 1 93.38 240 ASP B C 1
ATOM 5355 O O . ASP B 1 240 ? 7.793 10.352 -11.789 1 93.38 240 ASP B O 1
ATOM 5359 N N . ILE B 1 241 ? 7.801 9.922 -9.633 1 92.94 241 ILE B N 1
ATOM 5360 C CA . ILE B 1 241 ? 9.242 9.695 -9.578 1 92.94 241 ILE B CA 1
ATOM 5361 C C . ILE B 1 241 ? 9.594 8.453 -10.398 1 92.94 241 ILE B C 1
ATOM 5363 O O . ILE B 1 241 ? 10.758 8.219 -10.719 1 92.94 241 ILE B O 1
ATOM 5367 N N . THR B 1 242 ? 8.664 7.582 -10.664 1 89.5 242 THR B N 1
ATOM 5368 C CA . THR B 1 242 ? 8.914 6.387 -11.461 1 89.5 242 THR B CA 1
ATOM 5369 C C . THR B 1 242 ? 9.125 6.754 -12.93 1 89.5 242 THR B C 1
ATOM 5371 O O . THR B 1 242 ? 9.609 5.938 -13.719 1 89.5 242 THR B O 1
ATOM 5374 N N . LYS B 1 243 ? 8.82 7.957 -13.328 1 89.81 243 LYS B N 1
ATOM 5375 C CA . LYS B 1 243 ? 8.906 8.375 -14.727 1 89.81 243 LYS B CA 1
ATOM 5376 C C . LYS B 1 243 ? 9.961 9.461 -14.906 1 89.81 243 LYS B C 1
ATOM 5378 O O . LYS B 1 243 ? 10.281 9.836 -16.031 1 89.81 243 LYS B O 1
ATOM 5383 N N . ILE B 1 244 ? 10.406 10.023 -13.82 1 88.69 244 ILE B N 1
ATOM 5384 C CA . ILE B 1 244 ? 11.414 11.07 -13.867 1 88.69 244 ILE B CA 1
ATOM 5385 C C . ILE B 1 244 ? 12.805 10.438 -14.008 1 88.69 244 ILE B C 1
ATOM 5387 O O . ILE B 1 244 ? 13.117 9.461 -13.32 1 88.69 244 ILE B O 1
ATOM 5391 N N . GLU B 1 245 ? 13.641 10.969 -14.859 1 82.56 245 GLU B N 1
ATOM 5392 C CA . GLU B 1 245 ? 15.016 10.5 -15.023 1 82.56 245 GLU B CA 1
ATOM 5393 C C . GLU B 1 245 ? 15.922 11.055 -13.922 1 82.56 245 GLU B C 1
ATOM 5395 O O . GLU B 1 245 ? 16.625 12.039 -14.133 1 82.56 245 GLU B O 1
ATOM 5400 N N . MET B 1 246 ? 16 10.406 -12.867 1 78.94 246 MET B N 1
ATOM 5401 C CA . MET B 1 246 ? 16.672 10.898 -11.672 1 78.94 246 MET B CA 1
ATOM 5402 C C . MET B 1 246 ? 18.188 10.758 -11.797 1 78.94 246 MET B C 1
ATOM 5404 O O . MET B 1 246 ? 18.938 11.352 -11.016 1 78.94 246 MET B O 1
ATOM 5408 N N . GLU B 1 247 ? 18.625 10.055 -12.789 1 70.19 247 GLU B N 1
ATOM 5409 C CA . GLU B 1 247 ? 20.047 9.812 -12.969 1 70.19 247 GLU B CA 1
ATOM 5410 C C . GLU B 1 247 ? 20.734 11.008 -13.617 1 70.19 247 GLU B C 1
ATOM 5412 O O . GLU B 1 247 ? 21.969 11.094 -13.617 1 70.19 247 GLU B O 1
ATOM 5417 N N . VAL B 1 248 ? 19.938 11.906 -14.039 1 71.5 248 VAL B N 1
ATOM 5418 C CA . VAL B 1 248 ? 20.516 13.094 -14.664 1 71.5 248 VAL B CA 1
ATOM 5419 C C . VAL B 1 248 ? 21.062 14.031 -13.578 1 71.5 248 VAL B C 1
ATOM 5421 O O . VAL B 1 248 ? 20.297 14.656 -12.852 1 71.5 248 VAL B O 1
ATOM 5424 N N . LYS B 1 249 ? 22.391 14.078 -13.555 1 73.88 249 LYS B N 1
ATOM 5425 C CA . LYS B 1 249 ? 23.078 14.836 -12.516 1 73.88 249 LYS B CA 1
ATOM 5426 C C . LYS B 1 249 ? 23 16.328 -12.789 1 73.88 249 LYS B C 1
ATOM 5428 O O . LYS B 1 249 ? 23.109 17.141 -11.867 1 73.88 249 LYS B O 1
ATOM 5433 N N . GLU B 1 250 ? 22.859 16.625 -13.977 1 75.94 250 GLU B N 1
ATOM 5434 C CA . GLU B 1 250 ? 22.781 18.047 -14.352 1 75.94 250 GLU B CA 1
ATOM 5435 C C . GLU B 1 250 ? 21.609 18.312 -15.273 1 75.94 250 GLU B C 1
ATOM 5437 O O . GLU B 1 250 ? 21.781 18.531 -16.469 1 75.94 250 GLU B O 1
ATOM 5442 N N . PRO B 1 251 ? 20.484 18.359 -14.625 1 73.19 251 PRO B N 1
ATOM 5443 C CA . PRO B 1 251 ? 19.328 18.672 -15.469 1 73.19 251 PRO B CA 1
ATOM 5444 C C . PRO B 1 251 ? 19.359 20.109 -16 1 73.19 251 PRO B C 1
ATOM 5446 O O . PRO B 1 251 ? 20.031 20.969 -15.43 1 73.19 251 PRO B O 1
ATOM 5449 N N . ILE B 1 252 ? 18.719 20.297 -17.047 1 70.25 252 ILE B N 1
ATOM 5450 C CA . ILE B 1 252 ? 18.672 21.609 -17.719 1 70.25 252 ILE B CA 1
ATOM 5451 C C . ILE B 1 252 ? 18.109 22.656 -16.75 1 70.25 252 ILE B C 1
ATOM 5453 O O . ILE B 1 252 ? 18.656 23.75 -16.625 1 70.25 252 ILE B O 1
ATOM 5457 N N . ILE B 1 253 ? 17.047 22.375 -16.203 1 70.56 253 ILE B N 1
ATOM 5458 C CA . ILE B 1 253 ? 16.484 23.203 -15.148 1 70.56 253 ILE B CA 1
ATOM 5459 C C . ILE B 1 253 ? 16.688 22.531 -13.789 1 70.56 253 ILE B C 1
ATOM 5461 O O . ILE B 1 253 ? 16.328 21.359 -13.609 1 70.56 253 ILE B O 1
ATOM 5465 N N . ARG B 1 254 ? 17.469 23.25 -12.93 1 75.94 254 ARG B N 1
ATOM 5466 C CA . ARG B 1 254 ? 17.781 22.656 -11.633 1 75.94 254 ARG B CA 1
ATOM 5467 C C . ARG B 1 254 ? 17.422 23.594 -10.492 1 75.94 254 ARG B C 1
ATOM 5469 O O . ARG B 1 254 ? 17.438 24.812 -10.672 1 75.94 254 ARG B O 1
ATOM 5476 N N . HIS B 1 255 ? 17.062 23.031 -9.336 1 75.5 255 HIS B N 1
ATOM 5477 C CA . HIS B 1 255 ? 16.906 23.766 -8.086 1 75.5 255 HIS B CA 1
ATOM 5478 C C . HIS B 1 255 ? 18.109 23.562 -7.184 1 75.5 255 HIS B C 1
ATOM 5480 O O . HIS B 1 255 ? 18.547 22.438 -6.953 1 75.5 255 HIS B O 1
ATOM 5486 N N . ILE B 1 256 ? 18.75 24.641 -6.816 1 71.94 256 ILE B N 1
ATOM 5487 C CA . ILE B 1 256 ? 19.875 24.578 -5.895 1 71.94 256 ILE B CA 1
ATOM 5488 C C . ILE B 1 256 ? 19.438 25.031 -4.504 1 71.94 256 ILE B C 1
ATOM 5490 O O . ILE B 1 256 ? 18.766 26.062 -4.359 1 71.94 256 ILE B O 1
ATOM 5494 N N . TRP B 1 257 ? 19.812 24.203 -3.568 1 75.81 257 TRP B N 1
ATOM 5495 C CA . TRP B 1 257 ? 19.344 24.469 -2.205 1 75.81 257 TRP B CA 1
ATOM 5496 C C . TRP B 1 257 ? 20.531 24.625 -1.258 1 75.81 257 TRP B C 1
ATOM 5498 O O . TRP B 1 257 ? 21.547 23.938 -1.392 1 75.81 257 TRP B O 1
ATOM 5508 N N . ASP B 1 258 ? 20.547 25.594 -0.511 1 76.25 258 ASP B N 1
ATOM 5509 C CA . ASP B 1 258 ? 21.438 25.766 0.636 1 76.25 258 ASP B CA 1
ATOM 5510 C C . ASP B 1 258 ? 20.641 25.984 1.919 1 76.25 258 ASP B C 1
ATOM 5512 O O . ASP B 1 258 ? 19.938 26.984 2.059 1 76.25 258 ASP B O 1
ATOM 5516 N N . GLY B 1 259 ? 20.688 24.953 2.742 1 81.5 259 GLY B N 1
ATOM 5517 C CA . GLY B 1 259 ? 19.781 25 3.877 1 81.5 259 GLY B CA 1
ATOM 5518 C C . GLY B 1 259 ? 20.453 24.703 5.199 1 81.5 259 GLY B C 1
ATOM 5519 O O . GLY B 1 259 ? 21.547 24.141 5.227 1 81.5 259 GLY B O 1
ATOM 5520 N N . LYS B 1 260 ? 19.938 25.328 6.188 1 89.19 260 LYS B N 1
ATOM 5521 C CA . LYS B 1 260 ? 20.328 25.062 7.57 1 89.19 260 LYS B CA 1
ATOM 5522 C C . LYS B 1 260 ? 19.094 24.828 8.445 1 89.19 260 LYS B C 1
ATOM 5524 O O . LYS B 1 260 ? 18.031 25.406 8.203 1 89.19 260 LYS B O 1
ATOM 5529 N N . TRP B 1 261 ? 19.219 23.891 9.352 1 93.69 261 TRP B N 1
ATOM 5530 C CA . TRP B 1 261 ? 18.141 23.594 10.305 1 93.69 261 TRP B CA 1
ATOM 5531 C C . TRP B 1 261 ? 18.656 23.719 11.742 1 93.69 261 TRP B C 1
ATOM 5533 O O . TRP B 1 261 ? 19.734 23.219 12.062 1 93.69 261 TRP B O 1
ATOM 5543 N N . GLU B 1 262 ? 17.938 24.344 12.609 1 94.62 262 GLU B N 1
ATOM 5544 C CA . GLU B 1 262 ? 18.375 24.5 13.992 1 94.62 262 GLU B CA 1
ATOM 5545 C C . GLU B 1 262 ? 17.172 24.594 14.938 1 94.62 262 GLU B C 1
ATOM 5547 O O . GLU B 1 262 ? 16.203 25.297 14.641 1 94.62 262 GLU B O 1
ATOM 5552 N N . PRO B 1 263 ? 17.188 23.828 15.992 1 96.5 263 PRO B N 1
ATOM 5553 C CA . PRO B 1 263 ? 16.188 24.031 17.047 1 96.5 263 PRO B CA 1
ATOM 5554 C C . PRO B 1 263 ? 16.375 25.344 17.781 1 96.5 263 PRO B C 1
ATOM 5556 O O . PRO B 1 263 ? 17.484 25.875 17.859 1 96.5 263 PRO B O 1
ATOM 5559 N N . GLN B 1 264 ? 15.312 25.875 18.266 1 96.69 264 GLN B N 1
ATOM 5560 C CA . GLN B 1 264 ? 15.391 27.125 19.031 1 96.69 264 GLN B CA 1
ATOM 5561 C C . GLN B 1 264 ? 15.594 26.859 20.516 1 96.69 264 GLN B C 1
ATOM 5563 O O . GLN B 1 264 ? 15.195 25.812 21.016 1 96.69 264 GLN B O 1
ATOM 5568 N N . PRO B 1 265 ? 16.234 27.75 21.156 1 95.31 265 PRO B N 1
ATOM 5569 C CA . PRO B 1 265 ? 16.453 27.578 22.594 1 95.31 265 PRO B CA 1
ATOM 5570 C C . PRO B 1 265 ? 15.203 27.844 23.422 1 95.31 265 PRO B C 1
ATOM 5572 O O . PRO B 1 265 ? 14.188 28.297 22.875 1 95.31 265 PRO B O 1
ATOM 5575 N N . GLU B 1 266 ? 15.25 27.516 24.734 1 94.12 266 GLU B N 1
ATOM 5576 C CA . GLU B 1 266 ? 14.188 27.844 25.672 1 94.12 266 GLU B CA 1
ATOM 5577 C C . GLU B 1 266 ? 13.93 29.359 25.703 1 94.12 266 GLU B C 1
ATOM 5579 O O . GLU B 1 266 ? 14.859 30.156 25.609 1 94.12 266 GLU B O 1
ATOM 5584 N N . PRO B 1 267 ? 12.758 29.734 25.859 1 94.69 267 PRO B N 1
ATOM 5585 C CA . PRO B 1 267 ? 11.547 28.953 26.141 1 94.69 267 PRO B CA 1
ATOM 5586 C C . PRO B 1 267 ? 10.859 28.453 24.859 1 94.69 267 PRO B C 1
ATOM 5588 O O . PRO B 1 267 ? 9.711 28.031 24.906 1 94.69 267 PRO B O 1
ATOM 5591 N N . ASN B 1 268 ? 11.461 28.562 23.688 1 96.06 268 ASN B N 1
ATOM 5592 C CA . ASN B 1 268 ? 10.875 28.172 22.406 1 96.06 268 ASN B CA 1
ATOM 5593 C C . ASN B 1 268 ? 11.422 26.828 21.938 1 96.06 268 ASN B C 1
ATOM 5595 O O . ASN B 1 268 ? 11.609 26.609 20.734 1 96.06 268 ASN B O 1
ATOM 5599 N N . GLN B 1 269 ? 11.672 25.938 22.812 1 96.5 269 GLN B N 1
ATOM 5600 C CA . GLN B 1 269 ? 12.297 24.656 22.5 1 96.5 269 GLN B CA 1
ATOM 5601 C C . GLN B 1 269 ? 11.398 23.812 21.609 1 96.5 269 GLN B C 1
ATOM 5603 O O . GLN B 1 269 ? 11.859 22.859 20.984 1 96.5 269 GLN B O 1
ATOM 5608 N N . HIS B 1 270 ? 10.117 24.125 21.609 1 98 270 HIS B N 1
ATOM 5609 C CA . HIS B 1 270 ? 9.195 23.375 20.766 1 98 270 HIS B CA 1
ATOM 5610 C C . HIS B 1 270 ? 9.258 23.859 19.312 1 98 270 HIS B C 1
ATOM 5612 O O . HIS B 1 270 ? 8.562 23.328 18.453 1 98 270 HIS B O 1
ATOM 5618 N N . ILE B 1 271 ? 10.102 24.844 19.016 1 98 271 ILE B N 1
ATOM 5619 C CA . ILE B 1 271 ? 10.219 25.438 17.688 1 98 271 ILE B CA 1
ATOM 5620 C C . ILE B 1 271 ? 11.578 25.094 17.078 1 98 271 ILE B C 1
ATOM 5622 O O . ILE B 1 271 ? 12.594 25.109 17.781 1 98 271 ILE B O 1
ATOM 5626 N N . ALA B 1 272 ? 11.641 24.766 15.844 1 97.56 272 ALA B N 1
ATOM 5627 C CA . ALA B 1 272 ? 12.852 24.641 15.031 1 97.56 272 ALA B CA 1
ATOM 5628 C C . ALA B 1 272 ? 12.703 25.391 13.711 1 97.56 272 ALA B C 1
ATOM 5630 O O . ALA B 1 272 ? 11.594 25.547 13.195 1 97.56 272 ALA B O 1
ATOM 5631 N N . ILE B 1 273 ? 13.805 25.906 13.211 1 95.69 273 ILE B N 1
ATOM 5632 C CA . ILE B 1 273 ? 13.734 26.719 12.008 1 95.69 273 ILE B CA 1
ATOM 5633 C C . ILE B 1 273 ? 14.672 26.141 10.938 1 95.69 273 ILE B C 1
ATOM 5635 O O . ILE B 1 273 ? 15.805 25.781 11.234 1 95.69 273 ILE B O 1
ATOM 5639 N N . MET B 1 274 ? 14.141 25.984 9.82 1 93.69 274 MET B N 1
ATOM 5640 C CA . MET B 1 274 ? 14.922 25.688 8.625 1 93.69 274 MET B CA 1
ATOM 5641 C C . MET B 1 274 ? 15.078 26.938 7.754 1 93.69 274 MET B C 1
ATOM 5643 O O . MET B 1 274 ? 14.086 27.594 7.418 1 93.69 274 MET B O 1
ATOM 5647 N N . TYR B 1 275 ? 16.281 27.266 7.473 1 89.81 275 TYR B N 1
ATOM 5648 C CA . TYR B 1 275 ? 16.609 28.328 6.535 1 89.81 275 TYR B CA 1
ATOM 5649 C C . TYR B 1 275 ? 17 27.766 5.176 1 89.81 275 TYR B C 1
ATOM 5651 O O . TYR B 1 275 ? 17.859 26.891 5.094 1 89.81 275 TYR B O 1
ATOM 5659 N N . LEU B 1 276 ? 16.297 28.172 4.215 1 86.56 276 LEU B N 1
ATOM 5660 C CA . LEU B 1 276 ? 16.578 27.641 2.883 1 86.56 276 LEU B CA 1
ATOM 5661 C C . LEU B 1 276 ? 16.75 28.766 1.874 1 86.56 276 LEU B C 1
ATOM 5663 O O . LEU B 1 276 ? 15.898 29.656 1.778 1 86.56 276 LEU B O 1
ATOM 5667 N N . ASN B 1 277 ? 17.906 28.781 1.271 1 83.06 277 ASN B N 1
ATOM 5668 C CA . ASN B 1 277 ? 18.109 29.609 0.085 1 83.06 277 ASN B CA 1
ATOM 5669 C C . ASN B 1 277 ? 18.047 28.781 -1.194 1 83.06 277 ASN B C 1
ATOM 5671 O O . ASN B 1 277 ? 18.594 27.672 -1.256 1 83.06 277 ASN B O 1
ATOM 5675 N N . GLN B 1 278 ? 17.188 29.234 -2.07 1 78.19 278 GLN B N 1
ATOM 5676 C CA . GLN B 1 278 ? 17.062 28.453 -3.297 1 78.19 278 GLN B CA 1
ATOM 5677 C C . GLN B 1 278 ? 17.094 29.359 -4.527 1 78.19 278 GLN B C 1
ATOM 5679 O O . GLN B 1 278 ? 16.75 30.547 -4.453 1 78.19 278 GLN B O 1
ATOM 5684 N N . VAL B 1 279 ? 17.609 28.797 -5.613 1 77.75 279 VAL B N 1
ATOM 5685 C CA . VAL B 1 279 ? 17.625 29.469 -6.906 1 77.75 279 VAL B CA 1
ATOM 5686 C C . VAL B 1 279 ? 17.406 28.453 -8.023 1 77.75 279 VAL B C 1
ATOM 5688 O O . VAL B 1 279 ? 17.875 27.312 -7.93 1 77.75 279 VAL B O 1
ATOM 5691 N N . MET B 1 280 ? 16.5 28.812 -8.945 1 78.12 280 MET B N 1
ATOM 5692 C CA . MET B 1 280 ? 16.375 27.984 -10.141 1 78.12 280 MET B CA 1
ATOM 5693 C C . MET B 1 280 ? 17.391 28.391 -11.203 1 78.12 280 MET B C 1
ATOM 5695 O O . MET B 1 280 ? 17.641 29.578 -11.406 1 78.12 280 MET B O 1
ATOM 5699 N N . THR B 1 281 ? 17.953 27.375 -11.797 1 78.06 281 THR B N 1
ATOM 5700 C CA . THR B 1 281 ? 18.938 27.688 -12.836 1 78.06 281 THR B CA 1
ATOM 5701 C C . THR B 1 281 ? 18.516 27.078 -14.172 1 78.06 281 THR B C 1
ATOM 5703 O O . THR B 1 281 ? 17.766 26.094 -14.203 1 78.06 281 THR B O 1
ATOM 5706 N N . PHE B 1 282 ? 18.703 27.656 -15.195 1 78.75 282 PHE B N 1
ATOM 5707 C CA . PHE B 1 282 ? 18.625 27.141 -16.562 1 78.75 282 PHE B CA 1
ATOM 5708 C C . PHE B 1 282 ? 20.016 26.984 -17.156 1 78.75 282 PHE B C 1
ATOM 5710 O O . PHE B 1 282 ? 20.734 27.969 -17.344 1 78.75 282 PHE B O 1
ATOM 5717 N N . MET B 1 283 ? 20.406 25.797 -17.562 1 79.38 283 MET B N 1
ATOM 5718 C CA . MET B 1 283 ? 21.75 25.516 -18.047 1 79.38 283 MET B CA 1
ATOM 5719 C C . MET B 1 283 ? 22.797 26.188 -17.172 1 79.38 283 MET B C 1
ATOM 5721 O O . MET B 1 283 ? 23.656 26.922 -17.672 1 79.38 283 MET B O 1
ATOM 5725 N N . LYS B 1 284 ? 22.75 26.125 -15.836 1 79 284 LYS B N 1
ATOM 5726 C CA . LYS B 1 284 ? 23.688 26.516 -14.797 1 79 284 LYS B CA 1
ATOM 5727 C C . LYS B 1 284 ? 23.688 28.031 -14.602 1 79 284 LYS B C 1
ATOM 5729 O O . LYS B 1 284 ? 24.547 28.578 -13.898 1 79 284 LYS B O 1
ATOM 5734 N N . THR B 1 285 ? 22.75 28.609 -15.328 1 83.56 285 THR B N 1
ATOM 5735 C CA . THR B 1 285 ? 22.594 30.047 -15.141 1 83.56 285 THR B CA 1
ATOM 5736 C C . THR B 1 285 ? 21.344 30.359 -14.312 1 83.56 285 THR B C 1
ATOM 5738 O O . THR B 1 285 ? 20.266 29.797 -14.562 1 83.56 285 THR B O 1
ATOM 5741 N N . GLU B 1 286 ? 21.562 31.25 -13.414 1 81 286 GLU B N 1
ATOM 5742 C CA . GLU B 1 286 ? 20.438 31.594 -12.523 1 81 286 GLU B CA 1
ATOM 5743 C C . GLU B 1 286 ? 19.312 32.281 -13.289 1 81 286 GLU B C 1
ATOM 5745 O O . GLU B 1 286 ? 19.562 33.219 -14.07 1 81 286 GLU B O 1
ATOM 5750 N N . ILE B 1 287 ? 18.156 31.734 -13.133 1 77.38 287 ILE B N 1
ATOM 5751 C CA . ILE B 1 287 ? 16.984 32.406 -13.68 1 77.38 287 ILE B CA 1
ATOM 5752 C C . ILE B 1 287 ? 16.609 33.594 -12.812 1 77.38 287 ILE B C 1
ATOM 5754 O O . ILE B 1 287 ? 16.422 33.438 -11.602 1 77.38 287 ILE B O 1
ATOM 5758 N N . PRO B 1 288 ? 16.578 34.688 -13.445 1 71.69 288 PRO B N 1
ATOM 5759 C CA . PRO B 1 288 ? 16.281 35.906 -12.664 1 71.69 288 PRO B CA 1
ATOM 5760 C C . PRO B 1 288 ? 14.992 35.781 -11.859 1 71.69 288 PRO B C 1
ATOM 5762 O O . PRO B 1 288 ? 14.023 35.188 -12.312 1 71.69 288 PRO B O 1
ATOM 5765 N N . LEU B 1 289 ? 14.922 36.312 -10.656 1 66.56 289 LEU B N 1
ATOM 5766 C CA . LEU B 1 289 ? 13.75 36.469 -9.797 1 66.56 289 LEU B CA 1
ATOM 5767 C C . LEU B 1 289 ? 13.352 35.125 -9.188 1 66.56 289 LEU B C 1
ATOM 5769 O O . LEU B 1 289 ? 12.234 34.969 -8.68 1 66.56 289 LEU B O 1
ATOM 5773 N N . THR B 1 290 ? 14.234 34.219 -9.328 1 72.5 290 THR B N 1
ATOM 5774 C CA . THR B 1 290 ? 13.844 32.938 -8.766 1 72.5 290 THR B CA 1
ATOM 5775 C C . THR B 1 290 ? 14.516 32.719 -7.414 1 72.5 290 THR B C 1
ATOM 5777 O O . THR B 1 290 ? 14.211 31.75 -6.711 1 72.5 290 THR B O 1
ATOM 5780 N N . ARG B 1 291 ? 15.461 33.656 -7.164 1 75.81 291 ARG B N 1
ATOM 5781 C CA . ARG B 1 291 ? 16.109 33.531 -5.859 1 75.81 291 ARG B CA 1
ATOM 5782 C C . ARG B 1 291 ? 15.133 33.844 -4.734 1 75.81 291 ARG B C 1
ATOM 5784 O O . ARG B 1 291 ? 14.359 34.812 -4.82 1 75.81 291 ARG B O 1
ATOM 5791 N N . SER B 1 292 ? 15.016 33.031 -3.803 1 77.38 292 SER B N 1
ATOM 5792 C CA . SER B 1 292 ? 14.117 33.25 -2.674 1 77.38 292 SER B CA 1
ATOM 5793 C C . SER B 1 292 ? 14.75 32.781 -1.364 1 77.38 292 SER B C 1
ATOM 5795 O O . SER B 1 292 ? 15.617 31.922 -1.361 1 77.38 292 SER B O 1
ATOM 5797 N N . ASN B 1 293 ? 14.492 33.625 -0.402 1 82.31 293 ASN B N 1
ATOM 5798 C CA . ASN B 1 293 ? 14.812 33.219 0.968 1 82.31 293 ASN B CA 1
ATOM 5799 C C . ASN B 1 293 ? 13.578 32.719 1.71 1 82.31 293 ASN B C 1
ATOM 5801 O O . ASN B 1 293 ? 12.586 33.438 1.838 1 82.31 293 ASN B O 1
ATOM 5805 N N . LEU B 1 294 ? 13.656 31.516 2.033 1 86.75 294 LEU B N 1
ATOM 5806 C CA . LEU B 1 294 ? 12.547 30.875 2.729 1 86.75 294 LEU B CA 1
ATOM 5807 C C . LEU B 1 294 ? 12.922 30.531 4.164 1 86.75 294 LEU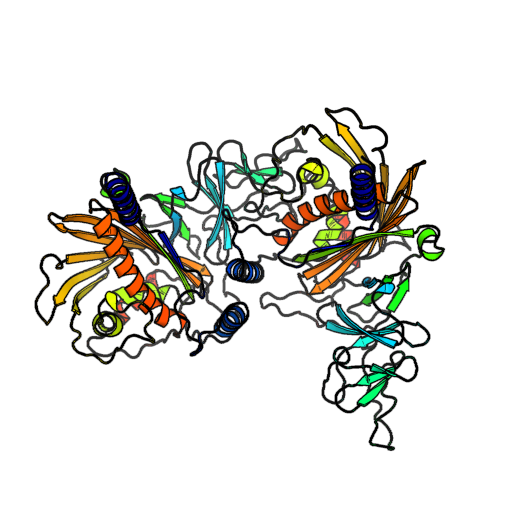 B C 1
ATOM 5809 O O . LEU B 1 294 ? 14.039 30.078 4.422 1 86.75 294 LEU B O 1
ATOM 5813 N N . GLN B 1 295 ? 12.07 30.875 5.02 1 91.5 295 GLN B N 1
ATOM 5814 C CA . GLN B 1 295 ? 12.188 30.469 6.414 1 91.5 295 GLN B CA 1
ATOM 5815 C C . GLN B 1 295 ? 11.008 29.594 6.828 1 91.5 295 GLN B C 1
ATOM 5817 O O . GLN B 1 295 ? 9.867 30.062 6.859 1 91.5 295 GLN B O 1
ATOM 5822 N N . ALA B 1 296 ? 11.305 28.375 7.117 1 94.81 296 ALA B N 1
ATOM 5823 C CA . ALA B 1 296 ? 10.273 27.453 7.582 1 94.81 296 ALA B CA 1
ATOM 5824 C C . ALA B 1 296 ? 10.367 27.234 9.094 1 94.81 296 ALA B C 1
ATOM 5826 O O . ALA B 1 296 ? 11.32 26.625 9.578 1 94.81 296 ALA B O 1
ATOM 5827 N N . LYS B 1 297 ? 9.445 27.766 9.758 1 96.56 297 LYS B N 1
ATOM 5828 C CA . LYS B 1 297 ? 9.359 27.625 11.211 1 96.56 297 LYS B CA 1
ATOM 5829 C C . LYS B 1 297 ? 8.461 26.469 11.602 1 96.56 297 LYS B C 1
ATOM 5831 O O . LYS B 1 297 ? 7.234 26.547 11.484 1 96.56 297 LYS B O 1
ATOM 5836 N N . GLN B 1 298 ? 9.094 25.406 12.016 1 97.69 298 GLN B N 1
ATOM 5837 C CA . GLN B 1 298 ? 8.312 24.281 12.547 1 97.69 298 GLN B CA 1
ATOM 5838 C C . GLN B 1 298 ? 7.926 24.531 14.008 1 97.69 298 GLN B C 1
ATOM 5840 O O . GLN B 1 298 ? 8.789 24.781 14.852 1 97.69 298 GLN B O 1
ATOM 5845 N N . ILE B 1 299 ? 6.664 24.531 14.32 1 98.38 299 ILE B N 1
ATOM 5846 C CA . ILE B 1 299 ? 6.109 24.734 15.656 1 98.38 299 ILE B CA 1
ATOM 5847 C C . ILE B 1 299 ? 5.445 23.453 16.141 1 98.38 299 ILE B C 1
ATOM 5849 O O . ILE B 1 299 ? 4.363 23.094 15.68 1 98.38 299 ILE B O 1
ATOM 5853 N N . GLY B 1 300 ? 6.062 22.797 17.156 1 98.31 300 GLY B N 1
ATOM 5854 C CA . GLY B 1 300 ? 5.555 21.5 17.578 1 98.31 300 GLY B CA 1
ATOM 5855 C C . GLY B 1 300 ? 5.664 20.438 16.516 1 98.31 300 GLY B C 1
ATOM 5856 O O . GLY B 1 300 ? 6.477 20.547 15.594 1 98.31 300 GLY B O 1
ATOM 5857 N N . PRO B 1 301 ? 4.895 19.375 16.656 1 98.25 301 PRO B N 1
ATOM 5858 C CA . PRO B 1 301 ? 5.086 18.234 15.773 1 98.25 301 PRO B CA 1
ATOM 5859 C C . PRO B 1 301 ? 4.348 18.391 14.445 1 98.25 301 PRO B C 1
ATOM 5861 O O . PRO B 1 301 ? 4.645 17.672 13.477 1 98.25 301 PRO B O 1
ATOM 5864 N N . GLY B 1 302 ? 3.404 19.344 14.375 1 97.62 302 GLY B N 1
ATOM 5865 C CA . GLY B 1 302 ? 2.543 19.234 13.211 1 97.62 302 GLY B CA 1
ATOM 5866 C C . GLY B 1 302 ? 2.266 20.562 12.531 1 97.62 302 GLY B C 1
ATOM 5867 O O . GLY B 1 302 ? 1.416 20.641 11.648 1 97.62 302 GLY B O 1
ATOM 5868 N N . ILE B 1 303 ? 2.938 21.641 12.875 1 98.56 303 ILE B N 1
ATOM 5869 C CA . ILE B 1 303 ? 2.666 22.969 12.32 1 98.56 303 ILE B CA 1
ATOM 5870 C C . ILE B 1 303 ? 3.949 23.562 11.742 1 98.56 303 ILE B C 1
ATOM 5872 O O . ILE B 1 303 ? 4.988 23.562 12.406 1 98.56 303 ILE B O 1
ATOM 5876 N N . VAL B 1 304 ? 3.896 24 10.523 1 98.31 304 VAL B N 1
ATOM 5877 C CA . VAL B 1 304 ? 5.008 24.703 9.906 1 98.31 304 VAL B CA 1
ATOM 5878 C C . VAL B 1 304 ? 4.508 26 9.281 1 98.31 304 VAL B C 1
ATOM 5880 O O . VAL B 1 304 ? 3.504 26.016 8.562 1 98.31 304 VAL B O 1
ATOM 5883 N N . GLN B 1 305 ? 5.125 27.078 9.633 1 97.75 305 GLN B N 1
ATOM 5884 C CA . GLN B 1 305 ? 4.895 28.375 9 1 97.75 305 GLN B CA 1
ATOM 5885 C C . GLN B 1 305 ? 6.051 28.766 8.086 1 97.75 305 GLN B C 1
ATOM 5887 O O . GLN B 1 305 ? 7.141 29.094 8.555 1 97.75 305 GLN B O 1
ATOM 5892 N N . MET B 1 306 ? 5.832 28.641 6.824 1 96.44 306 MET B N 1
ATOM 5893 C CA . MET B 1 306 ? 6.863 28.938 5.84 1 96.44 306 MET B CA 1
ATOM 5894 C C . MET B 1 306 ? 6.719 30.375 5.32 1 96.44 306 MET B C 1
ATOM 5896 O O . MET B 1 306 ? 5.93 30.625 4.414 1 96.44 306 MET B O 1
ATOM 5900 N N . MET B 1 307 ? 7.523 31.203 5.863 1 94.69 307 MET B N 1
ATOM 5901 C CA . MET B 1 307 ? 7.516 32.594 5.438 1 94.69 307 MET B CA 1
ATOM 5902 C C . MET B 1 307 ? 8.359 32.781 4.18 1 94.69 307 MET B C 1
ATOM 5904 O O . MET B 1 307 ? 9.43 32.188 4.047 1 94.69 307 MET B O 1
ATOM 5908 N N . PHE B 1 308 ? 7.836 33.594 3.268 1 91.38 308 PHE B N 1
ATOM 5909 C CA . PHE B 1 308 ? 8.609 33.875 2.064 1 91.38 308 PHE B CA 1
ATOM 5910 C C . PHE B 1 308 ? 8.531 35.375 1.7 1 91.38 308 PHE B C 1
ATOM 5912 O O . PHE B 1 308 ? 7.594 36.062 2.094 1 91.38 308 PHE B O 1
ATOM 5919 N N . ASP B 1 309 ? 9.547 35.812 0.995 1 88.69 309 ASP B N 1
ATOM 5920 C CA . ASP B 1 309 ? 9.656 37.188 0.499 1 88.69 309 ASP B CA 1
ATOM 5921 C C . ASP B 1 309 ? 10.273 37.219 -0.898 1 88.69 309 ASP B C 1
ATOM 5923 O O . ASP B 1 309 ? 11.453 36.906 -1.065 1 88.69 309 ASP B O 1
ATOM 5927 N N . PHE B 1 310 ? 9.438 37.625 -1.854 1 85.25 310 PHE B N 1
ATOM 5928 C CA . PHE B 1 310 ? 9.891 37.719 -3.234 1 85.25 310 PHE B CA 1
ATOM 5929 C C . PHE B 1 310 ? 10.141 39.188 -3.619 1 85.25 310 PHE B C 1
ATOM 5931 O O . PHE B 1 310 ? 9.984 39.562 -4.785 1 85.25 310 PHE B O 1
ATOM 5938 N N . GLY B 1 311 ? 10.352 40.031 -2.605 1 84.62 311 GLY B N 1
ATOM 5939 C CA . GLY B 1 311 ? 10.602 41.438 -2.859 1 84.62 311 GLY B CA 1
ATOM 5940 C C . GLY B 1 311 ? 9.383 42.188 -3.385 1 84.62 311 GLY B C 1
ATOM 5941 O O . GLY B 1 311 ? 8.312 42.125 -2.775 1 84.62 311 GLY B O 1
ATOM 5942 N N . TRP B 1 312 ? 9.617 42.75 -4.582 1 86.44 312 TRP B N 1
ATOM 5943 C CA . TRP B 1 312 ? 8.578 43.594 -5.152 1 86.44 312 TRP B CA 1
ATOM 5944 C C . TRP B 1 312 ? 7.375 42.781 -5.594 1 86.44 312 TRP B C 1
ATOM 5946 O O . TRP B 1 312 ? 6.266 43.312 -5.703 1 86.44 312 TRP B O 1
ATOM 5956 N N . LEU B 1 313 ? 7.586 41.531 -5.824 1 88.19 313 LEU B N 1
ATOM 5957 C CA . LEU B 1 313 ? 6.484 40.719 -6.281 1 88.19 313 LEU B CA 1
ATOM 5958 C C . LEU B 1 313 ? 5.473 40.469 -5.16 1 88.19 313 LEU B C 1
ATOM 5960 O O . LEU B 1 313 ? 4.273 40.375 -5.418 1 88.19 313 LEU B O 1
ATOM 5964 N N . GLY B 1 314 ? 5.961 40.406 -3.912 1 91.81 314 GLY B N 1
ATOM 5965 C CA . GLY B 1 314 ? 5.082 40.219 -2.766 1 91.81 314 GLY B CA 1
ATOM 5966 C C . GLY B 1 314 ? 5.652 39.281 -1.711 1 91.81 314 GLY B C 1
ATOM 5967 O O . GLY B 1 314 ? 6.77 38.781 -1.855 1 91.81 314 GLY B O 1
ATOM 5968 N N . ARG B 1 315 ? 4.973 39.188 -0.617 1 93.5 315 ARG B N 1
ATOM 5969 C CA . ARG B 1 315 ? 5.383 38.375 0.521 1 93.5 315 ARG B CA 1
ATOM 5970 C C . ARG B 1 315 ? 4.18 37.688 1.171 1 93.5 315 ARG B C 1
ATOM 5972 O O . ARG B 1 315 ? 3.033 38.062 0.892 1 93.5 315 ARG B O 1
ATOM 5979 N N . GLY B 1 316 ? 4.449 36.656 1.947 1 96.19 316 GLY B N 1
ATOM 5980 C CA . GLY B 1 316 ? 3.361 35.938 2.594 1 96.19 316 GLY B CA 1
ATOM 5981 C C . GLY B 1 316 ? 3.822 34.719 3.346 1 96.19 316 GLY B C 1
ATOM 5982 O O . GLY B 1 316 ? 4.953 34.656 3.84 1 96.19 316 GLY B O 1
ATOM 5983 N N . VAL B 1 317 ? 2.869 33.781 3.512 1 97.5 317 VAL B N 1
ATOM 5984 C CA . VAL B 1 317 ? 3.143 32.594 4.281 1 97.5 317 VAL B CA 1
ATOM 5985 C C . VAL B 1 317 ? 2.426 31.391 3.646 1 97.5 317 VAL B C 1
ATOM 5987 O O . VAL B 1 317 ? 1.339 31.547 3.084 1 97.5 317 VAL B O 1
ATOM 5990 N N . VAL B 1 318 ? 3.074 30.312 3.602 1 97.81 318 VAL B N 1
ATOM 5991 C CA . VAL B 1 318 ? 2.412 29.031 3.389 1 97.81 318 VAL B CA 1
ATOM 5992 C C . VAL B 1 318 ? 2.299 28.281 4.715 1 97.81 318 VAL B C 1
ATOM 5994 O O . VAL B 1 318 ? 3.311 27.938 5.336 1 97.81 318 VAL B O 1
ATOM 5997 N N . LEU B 1 319 ? 1.101 28.047 5.152 1 98.56 319 LEU B N 1
ATOM 5998 C CA . LEU B 1 319 ? 0.851 27.25 6.355 1 98.56 319 LEU B CA 1
ATOM 5999 C C . LEU B 1 319 ? 0.8 25.766 6.027 1 98.56 319 LEU B C 1
ATOM 6001 O O . LEU B 1 319 ? -0.059 25.328 5.262 1 98.56 319 LEU B O 1
ATOM 6005 N N . HIS B 1 320 ? 1.738 25.062 6.535 1 98.44 320 HIS B N 1
ATOM 6006 C CA . HIS B 1 320 ? 1.79 23.609 6.367 1 98.44 320 HIS B CA 1
ATOM 6007 C C . HIS B 1 320 ? 1.387 22.891 7.648 1 98.44 320 HIS B C 1
ATOM 6009 O O . HIS B 1 320 ? 1.974 23.125 8.703 1 98.44 320 HIS B O 1
ATOM 6015 N N . HIS B 1 321 ? 0.383 22.047 7.574 1 98.81 321 HIS B N 1
ATOM 6016 C CA . HIS B 1 321 ? -0.122 21.312 8.727 1 98.81 321 HIS B CA 1
ATOM 6017 C C . HIS B 1 321 ? -0.094 19.812 8.477 1 98.81 321 HIS B C 1
ATOM 6019 O O . HIS B 1 321 ? -0.497 19.344 7.406 1 98.81 321 HIS B O 1
ATOM 6025 N N . VAL B 1 322 ? 0.404 19.094 9.375 1 98.75 322 VAL B N 1
ATOM 6026 C CA . VAL B 1 322 ? 0.362 17.625 9.367 1 98.75 322 VAL B CA 1
ATOM 6027 C C . VAL B 1 322 ? -0.461 17.125 10.555 1 98.75 322 VAL B C 1
ATOM 6029 O O . VAL B 1 322 ? -0.113 17.391 11.703 1 98.75 322 VAL B O 1
ATOM 6032 N N . THR B 1 323 ? -1.531 16.453 10.305 1 98.81 323 THR B N 1
ATOM 6033 C CA . THR B 1 323 ? -2.43 15.969 11.344 1 98.81 323 THR B CA 1
ATOM 6034 C C . THR B 1 323 ? -2.553 14.445 11.281 1 98.81 323 THR B C 1
ATOM 6036 O O . THR B 1 323 ? -2.99 13.898 10.266 1 98.81 323 THR B O 1
ATOM 6039 N N . PRO B 1 324 ? -2.146 13.781 12.336 1 98.56 324 PRO B N 1
ATOM 6040 C CA . PRO B 1 324 ? -2.357 12.328 12.344 1 98.56 324 PRO B CA 1
ATOM 6041 C C . PRO B 1 324 ? -3.822 11.953 12.531 1 98.56 324 PRO B C 1
ATOM 6043 O O . PRO B 1 324 ? -4.398 12.203 13.594 1 98.56 324 PRO B O 1
ATOM 6046 N N . GLU B 1 325 ? -4.391 11.359 11.586 1 98.12 325 GLU B N 1
ATOM 6047 C CA . GLU B 1 325 ? -5.777 10.898 11.664 1 98.12 325 GLU B CA 1
ATOM 6048 C C . GLU B 1 325 ? -5.852 9.453 12.148 1 98.12 325 GLU B C 1
ATOM 6050 O O . GLU B 1 325 ? -6.762 9.094 12.906 1 98.12 325 GLU B O 1
ATOM 6055 N N . GLU B 1 326 ? -4.922 8.586 11.75 1 96.5 326 GLU B N 1
ATOM 6056 C CA . GLU B 1 326 ? -4.66 7.227 12.195 1 96.5 326 GLU B CA 1
ATOM 6057 C C . GLU B 1 326 ? -3.17 6.996 12.422 1 96.5 326 GLU B C 1
ATOM 6059 O O . GLU B 1 326 ? -2.342 7.82 12.023 1 96.5 326 GLU B O 1
ATOM 6064 N N . PRO B 1 327 ? -2.764 5.957 13.094 1 95.81 327 PRO B N 1
ATOM 6065 C CA . PRO B 1 327 ? -1.351 5.723 13.398 1 95.81 327 PRO B CA 1
ATOM 6066 C C . PRO B 1 327 ? -0.451 5.852 12.172 1 95.81 327 PRO B C 1
ATOM 6068 O O . PRO B 1 327 ? 0.642 6.414 12.266 1 95.81 327 PRO B O 1
ATOM 6071 N N . MET B 1 328 ? -0.642 5.484 11.117 1 96.38 328 MET B N 1
ATOM 6072 C CA . MET B 1 328 ? 0.166 5.504 9.906 1 96.38 328 MET B CA 1
ATOM 6073 C C . MET B 1 328 ? -0.575 6.203 8.766 1 96.38 328 MET B C 1
ATOM 6075 O O . MET B 1 328 ? -0.445 5.82 7.605 1 96.38 328 MET B O 1
ATOM 6079 N N . PHE B 1 329 ? -1.385 7.172 9.102 1 97.31 329 PHE B N 1
ATOM 6080 C CA . PHE B 1 329 ? -2.18 7.887 8.109 1 97.31 329 PHE B CA 1
ATOM 6081 C C . PHE B 1 329 ? -2.312 9.359 8.477 1 97.31 329 PHE B C 1
ATOM 6083 O O . PHE B 1 329 ? -2.928 9.695 9.492 1 97.31 329 PHE B O 1
ATOM 6090 N N . GLN B 1 330 ? -1.747 10.234 7.648 1 98.44 330 GLN B N 1
ATOM 6091 C CA . GLN B 1 330 ? -1.679 11.664 7.941 1 98.44 330 GLN B CA 1
ATOM 6092 C C . GLN B 1 330 ? -2.449 12.477 6.906 1 98.44 330 GLN B C 1
ATOM 6094 O O . GLN B 1 330 ? -2.561 12.078 5.75 1 98.44 330 GLN B O 1
ATOM 6099 N N . ARG B 1 331 ? -2.99 13.562 7.336 1 98.44 331 ARG B N 1
ATOM 6100 C CA . ARG B 1 331 ? -3.479 14.609 6.445 1 98.44 331 ARG B CA 1
ATOM 6101 C C . ARG B 1 331 ? -2.521 15.797 6.426 1 98.44 331 ARG B C 1
ATOM 6103 O O . ARG B 1 331 ? -2.188 16.344 7.477 1 98.44 331 ARG B O 1
ATOM 6110 N N . ALA B 1 332 ? -2.035 16.156 5.273 1 98.62 332 ALA B N 1
ATOM 6111 C CA . ALA B 1 332 ? -1.173 17.328 5.109 1 98.62 332 ALA B CA 1
ATOM 6112 C C . ALA B 1 332 ? -1.884 18.422 4.32 1 98.62 332 ALA B C 1
ATOM 6114 O O . ALA B 1 332 ? -2.506 18.141 3.291 1 98.62 332 ALA B O 1
ATOM 6115 N N . ARG B 1 333 ? -1.805 19.641 4.805 1 98.31 333 ARG B N 1
ATOM 6116 C CA . ARG B 1 333 ? -2.414 20.781 4.148 1 98.31 333 ARG B CA 1
ATOM 6117 C C . ARG B 1 333 ? -1.397 21.906 3.945 1 98.31 333 ARG B C 1
ATOM 6119 O O . ARG B 1 333 ? -0.588 22.188 4.832 1 98.31 333 ARG B O 1
ATOM 6126 N N . PHE B 1 334 ? -1.385 22.438 2.783 1 98.56 334 PHE B N 1
ATOM 6127 C CA . PHE B 1 334 ? -0.691 23.688 2.488 1 98.56 334 PHE B CA 1
ATOM 6128 C C . PHE B 1 334 ? -1.685 24.781 2.133 1 98.56 334 PHE B C 1
ATOM 6130 O O . PHE B 1 334 ? -2.488 24.625 1.211 1 98.56 334 PHE B O 1
ATOM 6137 N N . VAL B 1 335 ? -1.665 25.812 2.875 1 98.62 335 VAL B N 1
ATOM 6138 C CA . VAL B 1 335 ? -2.539 26.953 2.59 1 98.62 335 VAL B CA 1
ATOM 6139 C C . VAL B 1 335 ? -1.712 28.234 2.48 1 98.62 335 VAL B C 1
ATOM 6141 O O . VAL B 1 335 ? -0.935 28.547 3.383 1 98.62 335 VAL B O 1
ATOM 6144 N N . MET B 1 336 ? -1.928 29 1.418 1 98.44 336 MET B N 1
ATOM 6145 C CA . MET B 1 336 ? -1.112 30.188 1.171 1 98.44 336 MET B CA 1
ATOM 6146 C C . MET B 1 336 ? -1.919 31.453 1.398 1 98.44 336 MET B C 1
ATOM 6148 O O . MET B 1 336 ? -3.047 31.578 0.918 1 98.44 336 MET B O 1
ATOM 6152 N N . TYR B 1 337 ? -1.429 32.344 2.162 1 98.5 337 TYR B N 1
ATOM 6153 C CA . TYR B 1 337 ? -1.856 33.75 2.291 1 98.5 337 TYR B CA 1
ATOM 6154 C C . TYR B 1 337 ? -0.735 34.688 1.898 1 98.5 337 TYR B C 1
ATOM 6156 O O . TYR B 1 337 ? 0.379 34.594 2.418 1 98.5 337 TYR B O 1
ATOM 6164 N N . ALA B 1 338 ? -1.015 35.594 0.946 1 97.88 338 ALA B N 1
ATOM 6165 C CA . ALA B 1 338 ? 0.084 36.406 0.439 1 97.88 338 ALA B CA 1
ATOM 6166 C C . ALA B 1 338 ? -0.441 37.656 -0.305 1 97.88 338 ALA B C 1
ATOM 6168 O O . ALA B 1 338 ? -1.647 37.781 -0.526 1 97.88 338 ALA B O 1
ATOM 6169 N N . THR B 1 339 ? 0.483 38.562 -0.622 1 97.19 339 THR B N 1
ATOM 6170 C CA . THR B 1 339 ? 0.201 39.688 -1.485 1 97.19 339 THR B CA 1
ATOM 6171 C C . THR B 1 339 ? 0.652 39.406 -2.916 1 97.19 339 THR B C 1
ATOM 6173 O O . THR B 1 339 ? 0.731 40.344 -3.738 1 97.19 339 THR B O 1
ATOM 6176 N N . LEU B 1 340 ? 0.872 38.219 -3.256 1 94.38 340 LEU B N 1
ATOM 6177 C CA . LEU B 1 340 ? 1.323 37.812 -4.582 1 94.38 340 LEU B CA 1
ATOM 6178 C C . LEU B 1 340 ? 0.209 38 -5.609 1 94.38 340 LEU B C 1
ATOM 6180 O O . LEU B 1 340 ? -0.968 37.812 -5.289 1 94.38 340 LEU B O 1
ATOM 6184 N N . PRO B 1 341 ? 0.686 38.219 -6.863 1 94.81 341 PRO B N 1
ATOM 6185 C CA . PRO B 1 341 ? -0.307 38.094 -7.934 1 94.81 341 PRO B CA 1
ATOM 6186 C C . PRO B 1 341 ? -0.897 36.688 -8 1 94.81 341 PRO B C 1
ATOM 6188 O O . PRO B 1 341 ? -0.183 35.688 -7.793 1 94.81 341 PRO B O 1
ATOM 6191 N N . LYS B 1 342 ? -2.119 36.625 -8.32 1 95.25 342 LYS B N 1
ATOM 6192 C CA . LYS B 1 342 ? -2.881 35.375 -8.266 1 95.25 342 LYS B CA 1
ATOM 6193 C C . LYS B 1 342 ? -2.266 34.312 -9.172 1 95.25 342 LYS B C 1
ATOM 6195 O O . LYS B 1 342 ? -2.166 33.125 -8.781 1 95.25 342 LYS B O 1
ATOM 6200 N N . VAL B 1 343 ? -1.902 34.688 -10.359 1 94.06 343 VAL B N 1
ATOM 6201 C CA . VAL B 1 343 ? -1.362 33.719 -11.32 1 94.06 343 VAL B CA 1
ATOM 6202 C C . VAL B 1 343 ? -0.046 33.156 -10.797 1 94.06 343 VAL B C 1
ATOM 6204 O O . VAL B 1 343 ? 0.19 31.938 -10.883 1 94.06 343 VAL B O 1
ATOM 6207 N N . PHE B 1 344 ? 0.762 34 -10.273 1 92.19 344 PHE B N 1
ATOM 6208 C CA . PHE B 1 344 ? 2.043 33.562 -9.734 1 92.19 344 PHE B CA 1
ATOM 6209 C C . PHE B 1 344 ? 1.84 32.656 -8.531 1 92.19 344 PHE B C 1
ATOM 6211 O O . PHE B 1 344 ? 2.52 31.625 -8.406 1 92.19 344 PHE B O 1
ATOM 6218 N N . ALA B 1 345 ? 0.942 33 -7.664 1 95.06 345 ALA B N 1
ATOM 6219 C CA . ALA B 1 345 ? 0.638 32.188 -6.492 1 95.06 345 ALA B CA 1
ATOM 6220 C C . ALA B 1 345 ? 0.186 30.781 -6.895 1 95.06 345 ALA B C 1
ATOM 6222 O O . ALA B 1 345 ? 0.603 29.781 -6.293 1 95.06 345 ALA B O 1
ATOM 6223 N N . LYS B 1 346 ? -0.609 30.766 -7.867 1 95.62 346 LYS B N 1
ATOM 6224 C CA . LYS B 1 346 ? -1.093 29.469 -8.367 1 95.62 346 LYS B CA 1
ATOM 6225 C C . LYS B 1 346 ? 0.057 28.625 -8.898 1 95.62 346 LYS B C 1
ATOM 6227 O O . LYS B 1 346 ? 0.157 27.438 -8.578 1 95.62 346 LYS B O 1
ATOM 6232 N N . PHE B 1 347 ? 0.864 29.188 -9.688 1 91.5 347 PHE B N 1
ATOM 6233 C CA . PHE B 1 347 ? 2.02 28.484 -10.219 1 91.5 347 PHE B CA 1
ATOM 6234 C C . PHE B 1 347 ? 2.916 27.984 -9.086 1 91.5 347 PHE B C 1
ATOM 6236 O O . PHE B 1 347 ? 3.41 26.859 -9.125 1 91.5 347 PHE B O 1
ATOM 6243 N N . PHE B 1 348 ? 3.135 28.828 -8.125 1 90.75 348 PHE B N 1
ATOM 6244 C CA . PHE B 1 348 ? 3.949 28.484 -6.969 1 90.75 348 PHE B CA 1
ATOM 6245 C C . PHE B 1 348 ? 3.377 27.266 -6.246 1 90.75 348 PHE B C 1
ATOM 6247 O O . PHE B 1 348 ? 4.102 26.312 -5.945 1 90.75 348 PHE B O 1
ATOM 6254 N N . LEU B 1 349 ? 2.088 27.266 -6.039 1 95.44 349 LEU B N 1
ATOM 6255 C CA . LEU B 1 349 ? 1.438 26.188 -5.301 1 95.44 349 LEU B CA 1
ATOM 6256 C C . LEU B 1 349 ? 1.461 24.891 -6.105 1 95.44 349 LEU B C 1
ATOM 6258 O O . LEU B 1 349 ? 1.626 23.812 -5.543 1 95.44 349 LEU B O 1
ATOM 6262 N N . ILE B 1 350 ? 1.275 25.016 -7.375 1 95.5 350 ILE B N 1
ATOM 6263 C CA . ILE B 1 350 ? 1.344 23.844 -8.234 1 95.5 350 ILE B CA 1
ATOM 6264 C C . ILE B 1 350 ? 2.75 23.25 -8.18 1 95.5 350 ILE B C 1
ATOM 6266 O O . ILE B 1 350 ? 2.914 22.031 -8.086 1 95.5 350 ILE B O 1
ATOM 6270 N N . SER B 1 351 ? 3.738 24.094 -8.25 1 92 351 SER B N 1
ATOM 6271 C CA . SER B 1 351 ? 5.129 23.656 -8.172 1 92 351 SER B CA 1
ATOM 6272 C C . SER B 1 351 ? 5.418 22.969 -6.836 1 92 351 SER B C 1
ATOM 6274 O O . SER B 1 351 ? 6.02 21.891 -6.805 1 92 351 SER B O 1
ATOM 6276 N N . GLU B 1 352 ? 4.949 23.594 -5.793 1 93 352 GLU B N 1
ATOM 6277 C CA . GLU B 1 352 ? 5.125 23.016 -4.465 1 93 352 GLU B CA 1
ATOM 6278 C C . GLU B 1 352 ? 4.438 21.656 -4.355 1 93 352 GLU B C 1
ATOM 6280 O O . GLU B 1 352 ? 5.004 20.719 -3.803 1 93 352 GLU B O 1
ATOM 6285 N N . ALA B 1 353 ? 3.256 21.578 -4.867 1 96.5 353 ALA B N 1
ATOM 6286 C CA . ALA B 1 353 ? 2.498 20.344 -4.816 1 96.5 353 ALA B CA 1
ATOM 6287 C C . ALA B 1 353 ? 3.225 19.219 -5.562 1 96.5 353 ALA B C 1
ATOM 6289 O O . ALA B 1 353 ? 3.301 18.094 -5.078 1 96.5 353 ALA B O 1
ATOM 6290 N N . ASN B 1 354 ? 3.729 19.516 -6.711 1 95.19 354 ASN B N 1
ATOM 6291 C CA . ASN B 1 354 ? 4.453 18.531 -7.492 1 95.19 354 ASN B CA 1
ATOM 6292 C C . ASN B 1 354 ? 5.672 18 -6.734 1 95.19 354 ASN B C 1
ATOM 6294 O O . ASN B 1 354 ? 5.895 16.797 -6.672 1 95.19 354 ASN B O 1
ATOM 6298 N N . HIS B 1 355 ? 6.418 18.891 -6.199 1 93.88 355 HIS B N 1
ATOM 6299 C CA . HIS B 1 355 ? 7.59 18.484 -5.43 1 93.88 355 HIS B CA 1
ATOM 6300 C C . HIS B 1 355 ? 7.191 17.688 -4.188 1 93.88 355 HIS B C 1
ATOM 6302 O O . HIS B 1 355 ? 7.809 16.672 -3.871 1 93.88 355 HIS B O 1
ATOM 6308 N N . PHE B 1 356 ? 6.172 18.188 -3.521 1 96.94 356 PHE B N 1
ATOM 6309 C CA . PHE B 1 356 ? 5.699 17.516 -2.318 1 96.94 356 PHE B CA 1
ATOM 6310 C C . PHE B 1 356 ? 5.223 16.109 -2.643 1 96.94 356 PHE B C 1
ATOM 6312 O O . PHE B 1 356 ? 5.469 15.172 -1.875 1 96.94 356 PHE B O 1
ATOM 6319 N N . GLU B 1 357 ? 4.566 15.961 -3.719 1 98.12 357 GLU B N 1
ATOM 6320 C CA . GLU B 1 357 ? 4.023 14.672 -4.129 1 98.12 357 GLU B CA 1
ATOM 6321 C C . GLU B 1 357 ? 5.141 13.695 -4.496 1 98.12 357 GLU B C 1
ATOM 6323 O O . GLU B 1 357 ? 4.977 12.484 -4.359 1 98.12 357 GLU B O 1
ATOM 6328 N N . ARG B 1 358 ? 6.332 14.156 -4.926 1 96.69 358 ARG B N 1
ATOM 6329 C CA . ARG B 1 358 ? 7.496 13.297 -5.07 1 96.69 358 ARG B CA 1
ATOM 6330 C C . ARG B 1 358 ? 7.891 12.68 -3.732 1 96.69 358 ARG B C 1
ATOM 6332 O O . ARG B 1 358 ? 8.242 11.492 -3.666 1 96.69 358 ARG B O 1
ATOM 6339 N N . ASP B 1 359 ? 7.836 13.508 -2.68 1 97.81 359 ASP B N 1
ATOM 6340 C CA . ASP B 1 359 ? 8.094 12.992 -1.338 1 97.81 359 ASP B CA 1
ATOM 6341 C C . ASP B 1 359 ? 7.059 11.945 -0.938 1 97.81 359 ASP B C 1
ATOM 6343 O O . ASP B 1 359 ? 7.383 10.977 -0.243 1 97.81 359 ASP B O 1
ATOM 6347 N N . ILE B 1 360 ? 5.797 12.188 -1.333 1 98.12 360 ILE B N 1
ATOM 6348 C CA . ILE B 1 360 ? 4.727 11.266 -0.97 1 98.12 360 ILE B CA 1
ATOM 6349 C C . ILE B 1 360 ? 5.004 9.891 -1.584 1 98.12 360 ILE B C 1
ATOM 6351 O O . ILE B 1 360 ? 4.719 8.859 -0.968 1 98.12 360 ILE B O 1
ATOM 6355 N N . TYR B 1 361 ? 5.574 9.844 -2.811 1 96.56 361 TYR B N 1
ATOM 6356 C CA . TYR B 1 361 ? 5.984 8.57 -3.396 1 96.56 361 TYR B CA 1
ATOM 6357 C C . TYR B 1 361 ? 6.949 7.836 -2.475 1 96.56 361 TYR B C 1
ATOM 6359 O O . TYR B 1 361 ? 6.883 6.609 -2.346 1 96.56 361 TYR B O 1
ATOM 6367 N N . ILE B 1 362 ? 7.828 8.578 -1.861 1 97.19 362 ILE B N 1
ATOM 6368 C CA . ILE B 1 362 ? 8.805 7.984 -0.955 1 97.19 362 ILE B CA 1
ATOM 6369 C C . ILE B 1 362 ? 8.109 7.551 0.334 1 97.19 362 ILE B C 1
ATOM 6371 O O . ILE B 1 362 ? 8.211 6.391 0.745 1 97.19 362 ILE B O 1
ATOM 6375 N N . TRP B 1 363 ? 7.355 8.453 0.887 1 97.62 363 TRP B N 1
ATOM 6376 C CA . TRP B 1 363 ? 6.77 8.234 2.207 1 97.62 363 TRP B CA 1
ATOM 6377 C C . TRP B 1 363 ? 5.781 7.078 2.182 1 97.62 363 TRP B C 1
ATOM 6379 O O . TRP B 1 363 ? 5.758 6.254 3.1 1 97.62 363 TRP B O 1
ATOM 6389 N N . ASN B 1 364 ? 4.973 6.961 1.132 1 96.81 364 ASN B N 1
ATOM 6390 C CA . ASN B 1 364 ? 3.961 5.914 1.038 1 96.81 364 ASN B CA 1
ATOM 6391 C C . ASN B 1 364 ? 4.598 4.527 0.945 1 96.81 364 ASN B C 1
ATOM 6393 O O . ASN B 1 364 ? 3.924 3.518 1.147 1 96.81 364 ASN B O 1
ATOM 6397 N N . ASN B 1 365 ? 5.852 4.492 0.619 1 94.88 365 ASN B N 1
ATOM 6398 C CA . ASN B 1 365 ? 6.465 3.199 0.325 1 94.88 365 ASN B CA 1
ATOM 6399 C C . ASN B 1 365 ? 7.695 2.955 1.194 1 94.88 365 ASN B C 1
ATOM 6401 O O . ASN B 1 365 ? 8.422 1.979 0.992 1 94.88 365 ASN B O 1
ATOM 6405 N N . LYS B 1 366 ? 7.961 3.76 2.146 1 95 366 LYS B N 1
ATOM 6406 C CA . LYS B 1 366 ? 9.172 3.623 2.949 1 95 366 LYS B CA 1
ATOM 6407 C C . LYS B 1 366 ? 8.875 2.945 4.285 1 95 366 LYS B C 1
ATOM 6409 O O . LYS B 1 366 ? 7.727 2.936 4.738 1 95 366 LYS B O 1
ATOM 6414 N N . ARG B 1 367 ? 9.789 2.322 4.793 1 93.75 367 ARG B N 1
ATOM 6415 C CA . ARG B 1 367 ? 9.742 1.826 6.164 1 93.75 367 ARG B CA 1
ATOM 6416 C C . ARG B 1 367 ? 10.586 2.693 7.09 1 93.75 367 ARG B C 1
ATOM 6418 O O . ARG B 1 367 ? 11.625 3.225 6.68 1 93.75 367 ARG B O 1
ATOM 6425 N N . TYR B 1 368 ? 10.094 2.932 8.258 1 92.75 368 TYR B N 1
ATOM 6426 C CA . TYR B 1 368 ? 10.875 3.707 9.219 1 92.75 368 TYR B CA 1
ATOM 6427 C C . TYR B 1 368 ? 12.094 2.924 9.688 1 92.75 368 TYR B C 1
ATOM 6429 O O . TYR B 1 368 ? 11.977 1.75 10.055 1 92.75 368 TYR B O 1
ATOM 6437 N N . VAL B 1 369 ? 13.242 3.518 9.586 1 92.62 369 VAL B N 1
ATOM 6438 C CA . VAL B 1 369 ? 14.484 2.855 9.945 1 92.62 369 VAL B CA 1
ATOM 6439 C C . VAL B 1 369 ? 15.039 3.469 11.234 1 92.62 369 VAL B C 1
ATOM 6441 O O . VAL B 1 369 ? 15.258 4.68 11.305 1 92.62 369 VAL B O 1
ATOM 6444 N N . ARG B 1 370 ? 15.281 2.633 12.188 1 90.44 370 ARG B N 1
ATOM 6445 C CA . ARG B 1 370 ? 15.828 3.066 13.469 1 90.44 370 ARG B CA 1
ATOM 6446 C C . ARG B 1 370 ? 16.844 2.061 14 1 90.44 370 ARG B C 1
ATOM 6448 O O . ARG B 1 370 ? 16.5 0.908 14.273 1 90.44 370 ARG B O 1
ATOM 6455 N N . PRO B 1 371 ? 18.172 2.477 14.211 1 89.81 371 PRO B N 1
ATOM 6456 C CA . PRO B 1 371 ? 18.703 3.795 13.836 1 89.81 371 PRO B CA 1
ATOM 6457 C C . PRO B 1 371 ? 18.984 3.91 12.336 1 89.81 371 PRO B C 1
ATOM 6459 O O . PRO B 1 371 ? 19.266 2.904 11.68 1 89.81 371 PRO B O 1
ATOM 6462 N N . PRO B 1 372 ? 18.875 5.074 11.859 1 89.94 372 PRO B N 1
ATOM 6463 C CA . PRO B 1 372 ? 19.219 5.266 10.453 1 89.94 372 PRO B CA 1
ATOM 6464 C C . PRO B 1 372 ? 20.734 5.215 10.211 1 89.94 372 PRO B C 1
ATOM 6466 O O . PRO B 1 372 ? 21.516 5.41 11.141 1 89.94 372 PRO B O 1
ATOM 6469 N N . MET B 1 373 ? 21.078 4.867 9.023 1 91.19 373 MET B N 1
ATOM 6470 C CA . MET B 1 373 ? 22.469 4.91 8.602 1 91.19 373 MET B CA 1
ATOM 6471 C C . MET B 1 373 ? 22.812 6.27 8.008 1 91.19 373 MET B C 1
ATOM 6473 O O . MET B 1 373 ? 22.656 6.488 6.809 1 91.19 373 MET B O 1
ATOM 6477 N N . LEU B 1 374 ? 23.406 7.09 8.875 1 91.31 374 LEU B N 1
ATOM 6478 C CA . LEU B 1 374 ? 23.656 8.461 8.438 1 91.31 374 LEU B CA 1
ATOM 6479 C C . LEU B 1 374 ? 25.141 8.648 8.109 1 91.31 374 LEU B C 1
ATOM 6481 O O . LEU B 1 374 ? 26 8.008 8.703 1 91.31 374 LEU B O 1
ATOM 6485 N N . VAL B 1 375 ? 25.375 9.438 7.133 1 91.44 375 VAL B N 1
ATOM 6486 C CA . VAL B 1 375 ? 26.734 9.805 6.742 1 91.44 375 VAL B CA 1
ATOM 6487 C C . VAL B 1 375 ? 26.859 11.328 6.711 1 91.44 375 VAL B C 1
ATOM 6489 O O . VAL B 1 375 ? 25.875 12.047 6.871 1 91.44 375 VAL B O 1
ATOM 6492 N N . ARG B 1 376 ? 28.141 11.672 6.457 1 88.19 376 ARG B N 1
ATOM 6493 C CA . ARG B 1 376 ? 28.391 13.109 6.363 1 88.19 376 ARG B CA 1
ATOM 6494 C C . ARG B 1 376 ? 27.578 13.734 5.234 1 88.19 376 ARG B C 1
ATOM 6496 O O . ARG B 1 376 ? 27.453 13.156 4.152 1 88.19 376 ARG B O 1
ATOM 6503 N N . ASN B 1 377 ? 26.891 14.883 5.492 1 86.94 377 ASN B N 1
ATOM 6504 C CA . ASN B 1 377 ? 26.172 15.703 4.516 1 86.94 377 ASN B CA 1
ATOM 6505 C C . ASN B 1 377 ? 24.734 15.242 4.344 1 86.94 377 ASN B C 1
ATOM 6507 O O . ASN B 1 377 ? 24.031 15.711 3.439 1 86.94 377 ASN B O 1
ATOM 6511 N N . ASP B 1 378 ? 24.297 14.297 5.098 1 89.75 378 ASP B N 1
ATOM 6512 C CA . ASP B 1 378 ? 22.875 13.953 5.102 1 89.75 378 ASP B CA 1
ATOM 6513 C C . ASP B 1 378 ? 22.031 15.125 5.598 1 89.75 378 ASP B C 1
ATOM 6515 O O . ASP B 1 378 ? 20.891 15.297 5.172 1 89.75 378 ASP B O 1
ATOM 6519 N N . GLY B 1 379 ? 22.594 16.016 6.395 1 87.69 379 GLY B N 1
ATOM 6520 C CA . GLY B 1 379 ? 21.891 16.969 7.227 1 87.69 379 GLY B CA 1
ATOM 6521 C C . GLY B 1 379 ? 21.734 16.516 8.664 1 87.69 379 GLY B C 1
ATOM 6522 O O . GLY B 1 379 ? 22.203 15.438 9.031 1 87.69 379 GLY B O 1
ATOM 6523 N N . PRO B 1 380 ? 21.141 17.344 9.43 1 93.25 380 PRO B N 1
ATOM 6524 C CA . PRO B 1 380 ? 21.062 17.047 10.859 1 93.25 380 PRO B CA 1
ATOM 6525 C C . PRO B 1 380 ? 19.828 16.203 11.211 1 93.25 380 PRO B C 1
ATOM 6527 O O . PRO B 1 380 ? 19.062 16.578 12.109 1 93.25 380 PRO B O 1
ATOM 6530 N N . ILE B 1 381 ? 19.719 15.078 10.539 1 94.25 381 ILE B N 1
ATOM 6531 C CA . ILE B 1 381 ? 18.578 14.18 10.719 1 94.25 381 ILE B CA 1
ATOM 6532 C C . ILE B 1 381 ? 18.562 13.656 12.156 1 94.25 381 ILE B C 1
ATOM 6534 O O . ILE B 1 381 ? 17.516 13.656 12.805 1 94.25 381 ILE B O 1
ATOM 6538 N N . GLY B 1 382 ? 19.703 13.18 12.648 1 94.75 382 GLY B N 1
ATOM 6539 C CA . GLY B 1 382 ? 19.781 12.719 14.023 1 94.75 382 GLY B CA 1
ATOM 6540 C C . GLY B 1 382 ? 19.391 13.781 15.031 1 94.75 382 GLY B C 1
ATOM 6541 O O . GLY B 1 382 ? 18.672 13.5 16 1 94.75 382 GLY B O 1
ATOM 6542 N N . LYS B 1 383 ? 19.906 14.977 14.828 1 95.12 383 LYS B N 1
ATOM 6543 C CA . LYS B 1 383 ? 19.547 16.094 15.688 1 95.12 383 LYS B CA 1
ATOM 6544 C C . LYS B 1 383 ? 18.047 16.359 15.664 1 95.12 383 LYS B C 1
ATOM 6546 O O . LYS B 1 383 ? 17.438 16.625 16.703 1 95.12 383 LYS B O 1
ATOM 6551 N N . HIS B 1 384 ? 17.484 16.266 14.516 1 96.69 384 HIS B N 1
ATOM 6552 C CA . HIS B 1 384 ? 16.047 16.469 14.398 1 96.69 384 HIS B CA 1
ATOM 6553 C C . HIS B 1 384 ? 15.281 15.406 15.172 1 96.69 384 HIS B C 1
ATOM 6555 O O . HIS B 1 384 ? 14.305 15.711 15.859 1 96.69 384 HIS B O 1
ATOM 6561 N N . ARG B 1 385 ? 15.648 14.125 14.969 1 96.75 385 ARG B N 1
ATOM 6562 C CA . ARG B 1 385 ? 14.961 13.039 15.664 1 96.75 385 ARG B CA 1
ATOM 6563 C C . ARG B 1 385 ? 15.055 13.211 17.172 1 96.75 385 ARG B C 1
ATOM 6565 O O . ARG B 1 385 ? 14.094 12.938 17.891 1 96.75 385 ARG B O 1
ATOM 6572 N N . ARG B 1 386 ? 16.25 13.648 17.672 1 96.69 386 ARG B N 1
ATOM 6573 C CA . ARG B 1 386 ? 16.391 13.93 19.094 1 96.69 386 ARG B CA 1
ATOM 6574 C C . ARG B 1 386 ? 15.484 15.078 19.516 1 96.69 386 ARG B C 1
ATOM 6576 O O . ARG B 1 386 ? 14.828 15 20.562 1 96.69 386 ARG B O 1
ATOM 6583 N N . TRP B 1 387 ? 15.484 16.109 18.734 1 98 387 TRP B N 1
ATOM 6584 C CA . TRP B 1 387 ? 14.617 17.25 19.016 1 98 387 TRP B CA 1
ATOM 6585 C C . TRP B 1 387 ? 13.148 16.828 19.016 1 98 387 TRP B C 1
ATOM 6587 O O . TRP B 1 387 ? 12.398 17.188 19.922 1 98 387 TRP B O 1
ATOM 6597 N N . TYR B 1 388 ? 12.711 16.078 18.031 1 98.12 388 TYR B N 1
ATOM 6598 C CA . TYR B 1 388 ? 11.32 15.688 17.875 1 98.12 388 TYR B CA 1
ATOM 6599 C C . TYR B 1 388 ? 10.875 14.766 19 1 98.12 388 TYR B C 1
ATOM 6601 O O . TYR B 1 388 ? 9.695 14.711 19.344 1 98.12 388 TYR B O 1
ATOM 6609 N N . ASN B 1 389 ? 11.82 14.055 19.562 1 97.81 389 ASN B N 1
ATOM 6610 C CA . ASN B 1 389 ? 11.523 13.117 20.641 1 97.81 389 ASN B CA 1
ATOM 6611 C C . ASN B 1 389 ? 10.875 13.82 21.828 1 97.81 389 ASN B C 1
ATOM 6613 O O . ASN B 1 389 ? 10.211 13.172 22.641 1 97.81 389 ASN B O 1
ATOM 6617 N N . GLN B 1 390 ? 11.031 15.117 21.984 1 97.88 390 GLN B N 1
ATOM 6618 C CA . GLN B 1 390 ? 10.469 15.867 23.109 1 97.88 390 GLN B CA 1
ATOM 6619 C C . GLN B 1 390 ? 8.945 15.828 23.078 1 97.88 390 GLN B C 1
ATOM 6621 O O . GLN B 1 390 ? 8.289 16.109 24.078 1 97.88 390 GLN B O 1
ATOM 6626 N N . PHE B 1 391 ? 8.398 15.508 21.938 1 98.38 391 PHE B N 1
ATOM 6627 C CA . PHE B 1 391 ? 6.949 15.516 21.812 1 98.38 391 PHE B CA 1
ATOM 6628 C C . PHE B 1 391 ? 6.367 14.156 22.172 1 98.38 391 PHE B C 1
ATOM 6630 O O . PHE B 1 391 ? 5.16 13.938 22.016 1 98.38 391 PHE B O 1
ATOM 6637 N N . TYR B 1 392 ? 7.18 13.258 22.531 1 97.94 392 TYR B N 1
ATOM 6638 C CA . TYR B 1 392 ? 6.742 11.953 23.031 1 97.94 392 TYR B CA 1
ATOM 6639 C C . TYR B 1 392 ? 7.016 11.812 24.516 1 97.94 392 TYR B C 1
ATOM 6641 O O . TYR B 1 392 ? 7.949 12.422 25.047 1 97.94 392 TYR B O 1
ATOM 6649 N N . SER B 1 393 ? 6.188 11.039 25.156 1 96.38 393 SER B N 1
ATOM 6650 C CA . SER B 1 393 ? 6.375 10.648 26.547 1 96.38 393 SER B CA 1
ATOM 6651 C C . SER B 1 393 ? 6.137 9.156 26.734 1 96.38 393 SER B C 1
ATOM 6653 O O . SER B 1 393 ? 5.906 8.43 25.766 1 96.38 393 SER B O 1
ATOM 6655 N N . GLU B 1 394 ? 6.293 8.664 27.891 1 94.56 394 GLU B N 1
ATOM 6656 C CA . GLU B 1 394 ? 6.211 7.234 28.188 1 94.56 394 GLU B CA 1
ATOM 6657 C C . GLU B 1 394 ? 4.855 6.664 27.781 1 94.56 394 GLU B C 1
ATOM 6659 O O . GLU B 1 394 ? 4.77 5.523 27.312 1 94.56 394 GLU B O 1
ATOM 6664 N N . ASN B 1 395 ? 3.848 7.516 27.875 1 94.88 395 ASN B N 1
ATOM 6665 C CA . ASN B 1 395 ? 2.5 7.016 27.641 1 94.88 395 ASN B CA 1
ATOM 6666 C C . ASN B 1 395 ? 2.049 7.285 26.203 1 94.88 395 ASN B C 1
ATOM 6668 O O . ASN B 1 395 ? 0.908 6.996 25.844 1 94.88 395 ASN B O 1
ATOM 6672 N N . SER B 1 396 ? 2.912 7.816 25.422 1 97.44 396 SER B N 1
ATOM 6673 C CA . SER B 1 396 ? 2.551 8.023 24.016 1 97.44 396 SER B CA 1
ATOM 6674 C C . SER B 1 396 ? 2.189 6.707 23.344 1 97.44 396 SER B C 1
ATOM 6676 O O . SER B 1 396 ? 2.898 5.711 23.484 1 97.44 396 SER B O 1
ATOM 6678 N N . PRO B 1 397 ? 1.116 6.68 22.641 1 97.12 397 PRO B N 1
ATOM 6679 C CA . PRO B 1 397 ? 0.615 5.43 22.062 1 97.12 397 PRO B CA 1
ATOM 6680 C C . PRO B 1 397 ? 1.583 4.809 21.062 1 97.12 397 PRO B C 1
ATOM 6682 O O . PRO B 1 397 ? 1.947 5.453 20.078 1 97.12 397 PRO B O 1
ATOM 6685 N N . LYS B 1 398 ? 1.993 3.605 21.266 1 96.25 398 LYS B N 1
ATOM 6686 C CA . LYS B 1 398 ? 2.803 2.812 20.344 1 96.25 398 LYS B CA 1
ATOM 6687 C C . LYS B 1 398 ? 1.937 1.852 19.531 1 96.25 398 LYS B C 1
ATOM 6689 O O . LYS B 1 398 ? 0.961 1.302 20.047 1 96.25 398 LYS B O 1
ATOM 6694 N N . LEU B 1 399 ? 2.273 1.704 18.328 1 94.88 399 LEU B N 1
ATOM 6695 C CA . LEU B 1 399 ? 1.562 0.774 17.453 1 94.88 399 LEU B CA 1
ATOM 6696 C C . LEU B 1 399 ? 2.104 -0.643 17.625 1 94.88 399 LEU B C 1
ATOM 6698 O O . LEU B 1 399 ? 3.277 -0.897 17.344 1 94.88 399 LEU B O 1
ATOM 6702 N N . ASN B 1 400 ? 1.228 -1.61 17.984 1 91.5 400 ASN B N 1
ATOM 6703 C CA . ASN B 1 400 ? 1.605 -3.012 18.125 1 91.5 400 ASN B CA 1
ATOM 6704 C C . ASN B 1 400 ? 1.539 -3.75 16.797 1 91.5 400 ASN B C 1
ATOM 6706 O O . ASN B 1 400 ? 0.901 -3.279 15.844 1 91.5 400 ASN B O 1
ATOM 6710 N N . LYS B 1 401 ? 2.17 -4.945 16.672 1 84.94 401 LYS B N 1
ATOM 6711 C CA . LYS B 1 401 ? 2.225 -5.734 15.445 1 84.94 401 LYS B CA 1
ATOM 6712 C C . LYS B 1 401 ? 0.826 -6.148 14.992 1 84.94 401 LYS B C 1
ATOM 6714 O O . LYS B 1 401 ? 0.581 -6.324 13.797 1 84.94 401 LYS B O 1
ATOM 6719 N N . ASP B 1 402 ? -0.086 -6.266 15.945 1 84.56 402 ASP B N 1
ATOM 6720 C CA . ASP B 1 402 ? -1.434 -6.711 15.602 1 84.56 402 ASP B CA 1
ATOM 6721 C C . ASP B 1 402 ? -2.316 -5.535 15.203 1 84.56 402 ASP B C 1
ATOM 6723 O O . ASP B 1 402 ? -3.508 -5.707 14.938 1 84.56 402 ASP B O 1
ATOM 6727 N N . GLY B 1 403 ? -1.718 -4.355 15.25 1 86 403 GLY B N 1
ATOM 6728 C CA . GLY B 1 403 ? -2.461 -3.195 14.789 1 86 403 GLY B CA 1
ATOM 6729 C C . GLY B 1 403 ? -3.105 -2.412 15.922 1 86 403 GLY B C 1
ATOM 6730 O O . GLY B 1 403 ? -3.631 -1.317 15.703 1 86 403 GLY B O 1
ATOM 6731 N N . THR B 1 404 ? -3.057 -2.965 17.094 1 89.5 404 THR B N 1
ATOM 6732 C CA . THR B 1 404 ? -3.629 -2.256 18.234 1 89.5 404 THR B CA 1
ATOM 6733 C C . THR B 1 404 ? -2.637 -1.237 18.797 1 89.5 404 THR B C 1
ATOM 6735 O O . THR B 1 404 ? -1.459 -1.248 18.422 1 89.5 404 THR B O 1
ATOM 6738 N N . LEU B 1 405 ? -3.176 -0.321 19.625 1 93.88 405 LEU B N 1
ATOM 6739 C CA . LEU B 1 405 ? -2.33 0.673 20.281 1 93.88 405 LEU B CA 1
ATOM 6740 C C . LEU B 1 405 ? -2.064 0.293 21.734 1 93.88 405 LEU B C 1
ATOM 6742 O O . LEU B 1 405 ? -2.932 -0.278 22.391 1 93.88 405 LEU B O 1
ATOM 6746 N N . SER B 1 406 ? -0.904 0.595 22.234 1 93.25 406 SER B N 1
ATOM 6747 C CA . SER B 1 406 ? -0.554 0.337 23.625 1 93.25 406 SER B CA 1
ATOM 6748 C C . SER B 1 406 ? -1.434 1.144 24.578 1 93.25 406 SER B C 1
ATOM 6750 O O . SER B 1 406 ? -1.705 0.71 25.703 1 93.25 406 SER B O 1
ATOM 6752 N N . ASN B 1 407 ? -1.769 2.426 24.094 1 91.31 407 ASN B N 1
ATOM 6753 C CA . ASN B 1 407 ? -2.635 3.326 24.844 1 91.31 407 ASN B CA 1
ATOM 6754 C C . ASN B 1 407 ? -3.609 4.062 23.938 1 91.31 407 ASN B C 1
ATOM 6756 O O . ASN B 1 407 ? -3.236 4.488 22.844 1 91.31 407 ASN B O 1
ATOM 6760 N N . GLN B 1 408 ? -4.805 4.191 24.484 1 88.56 408 GLN B N 1
ATOM 6761 C CA . GLN B 1 408 ? -5.82 4.871 23.688 1 88.56 408 GLN B CA 1
ATOM 6762 C C . GLN B 1 408 ? -5.773 6.379 23.906 1 88.56 408 GLN B C 1
ATOM 6764 O O . GLN B 1 408 ? -5.727 6.844 25.047 1 88.56 408 GLN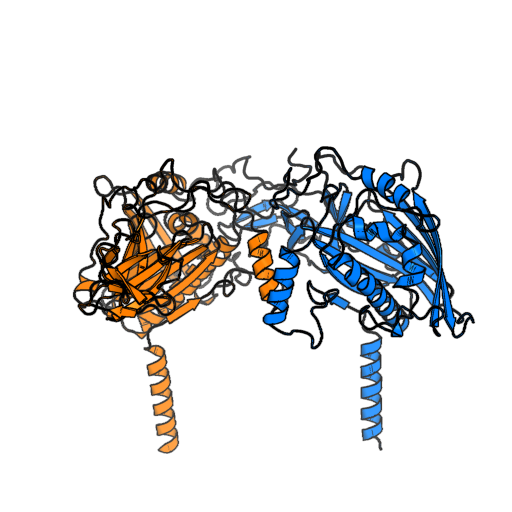 B O 1
ATOM 6769 N N . PRO B 1 409 ? -5.77 7.129 22.875 1 90.75 409 PRO B N 1
ATOM 6770 C CA . PRO B 1 409 ? -5.82 8.586 23.016 1 90.75 409 PRO B CA 1
ATOM 6771 C C . PRO B 1 409 ? -7.105 9.07 23.688 1 90.75 409 PRO B C 1
ATOM 6773 O O . PRO B 1 409 ? -8.18 8.508 23.453 1 90.75 409 PRO B O 1
ATOM 6776 N N . LYS B 1 410 ? -6.969 10.07 24.5 1 86.88 410 LYS B N 1
ATOM 6777 C CA . LYS B 1 410 ? -8.102 10.719 25.156 1 86.88 410 LYS B CA 1
ATOM 6778 C C . LYS B 1 410 ? -7.816 12.195 25.406 1 86.88 410 LYS B C 1
ATOM 6780 O O . LYS B 1 410 ? -6.664 12.633 25.328 1 86.88 410 LYS B O 1
ATOM 6785 N N . SER B 1 411 ? -8.883 12.898 25.625 1 89.06 411 SER B N 1
ATOM 6786 C CA . SER B 1 411 ? -8.758 14.328 25.906 1 89.06 411 SER B CA 1
ATOM 6787 C C . SER B 1 411 ? -7.973 14.57 27.188 1 89.06 411 SER B C 1
ATOM 6789 O O . SER B 1 411 ? -8.07 13.789 28.141 1 89.06 411 SER B O 1
ATOM 6791 N N . VAL B 1 412 ? -7.324 15.711 27.172 1 87 412 VAL B N 1
ATOM 6792 C CA . VAL B 1 412 ? -6.559 16.078 28.359 1 87 412 VAL B CA 1
ATOM 6793 C C . VAL B 1 412 ? -7.508 16.297 29.547 1 87 412 VAL B C 1
ATOM 6795 O O . VAL B 1 412 ? -7.098 16.203 30.703 1 87 412 VAL B O 1
ATOM 6798 N N . PHE B 1 413 ? -8.695 16.562 29.266 1 82.31 413 PHE B N 1
ATOM 6799 C CA . PHE B 1 413 ? -9.656 16.891 30.312 1 82.31 413 PHE B CA 1
ATOM 6800 C C . PHE B 1 413 ? -10.266 15.633 30.922 1 82.31 413 PHE B C 1
ATOM 6802 O O . PHE B 1 413 ? -11.062 15.703 31.859 1 82.31 413 PHE B O 1
ATOM 6809 N N . ASP B 1 414 ? -9.875 14.484 30.438 1 81.56 414 ASP B N 1
ATOM 6810 C CA . ASP B 1 414 ? -10.406 13.219 30.938 1 81.56 414 ASP B CA 1
ATOM 6811 C C . ASP B 1 414 ? -9.438 12.555 31.906 1 81.56 414 ASP B C 1
ATOM 6813 O O . ASP B 1 414 ? -9.594 11.383 32.25 1 81.56 414 ASP B O 1
ATOM 6817 N N . TRP B 1 415 ? -8.445 13.297 32.312 1 73.5 415 TRP B N 1
ATOM 6818 C CA . TRP B 1 415 ? -7.477 12.773 33.25 1 73.5 415 TRP B CA 1
ATOM 6819 C C . TRP B 1 415 ? -7.832 13.203 34.688 1 73.5 415 TRP B C 1
ATOM 6821 O O . TRP B 1 415 ? -8.438 14.258 34.875 1 73.5 415 TRP B O 1
#

Foldseek 3Di:
DVVVVVVVVVVVVVVVVVLQPFAAAEAEQQRFQDDDDPPGDDDPVSVVVSVVLLVPAFAPDDPFQDFFFKFFFWFLVVADAWDWAWTFFLNFTKIWHQFNVGDIWIWGQFFPPPTAGCNPQWTHDPGAWIFGRPQRFIAGRVFQATDDGPPDPDDDDRPRGIGTFDWDCALRTIMTGFDLQLDDDPDDDDHDCCSVVVVFPWQYKYKYKFQFRLQLVVLVLQQPVCCQQLVFDALVQFQHSVRDPRVPNDDQKGKDWDKDKAADDPPQLQKIKMWIWIFIAGNNHTDPLRTKIWIWIDGHSFWIWIWIDSDPQWTWTWIWGWGHSYSRMIMIMTIITMPHRNSVSNVVVSSVVSSVSNVSSDRRRDYDDPPDDDDPPSGVSVVVVVSNCVRDDPSRWHQDPVGDTPDRTDHSVVD/DVVVVVVVVVVVVVVVVVLQPFAEAEAEQQRFQDDDDPPGDDDPVSVVVSVVLLVPAFAPDDPFQDFFWKFFFWFLVVADAWDWAWTFFLNFTKIWHQFNVGDIWIWGQFFPPPTAGCNPQWTHDPGAWIFGRPQGFIAGRVFQATDDGPPDPDDDDRPRGIGIFDWDCALRTIMTGFDLQLDDDPDDDDHDCCSVVVVFPWQYKYKYKFQFRLQLVVLVLQQPVCCQQLVFDALVQFQHSVRDPRVPNDDQKGKDKDKAKAADDPPQLQKIKMWIWIFIAGNNHTDPLRTWIWIWIDGHSFWIWIWIDSDPQWTWTWIWGWGHSYSRMIMIMTIITMPHRNSVSNVVVSSVVSSVSNVSSDRRRDHDDPPDDDDPPSGVSVVVVVSNCVRDDPSRWHADPVGDTPDRTDHSVVD

Sequence (830 aa):
MLYYVFIGIVLVYSVYRWLVRPLNRVRHFGDVGFYFGDPEMKGRYRAMQLERARRLRSIGDIPPVYPNGWFCIAESHEIKPKQVKAIVAFGEQLTLIRSEAGKVYLIDSYCPHLGANFSVGGRVVNDNCVQCPFHGWIFSGETGKCTSIPYTTQSIPEQAKVSIWPVVERNRHIYVWYNCDGKEPDWDVPEIEGVESGEWSYKGRTEHEIMCHIQDLPENGADIAHLNYLHLAGVLRGNDITKIEMEVKEPIIRHIWDGKWEPQPEPNQHIAIMYLNQVMTFMKTEIPLTRSNLQAKQIGPGIVQMMFDFGWLGRGVVLHHVTPEEPMFQRARFVMYATLPKVFAKFFLISEANHFERDIYIWNNKRYVRPPMLVRNDGPIGKHRRWYNQFYSENSPKLNKDGTLSNQPKSVFDWMLYYVFIGIVLVYSVYRWLVRPLNRVRHFGDVGFYFGDPEMKGRYRAMQLERARRLRSIGDIPPVYPNGWFCIAESHEIKPKQVKAIVAFGEQLTLIRSEAGKVYLIDSYCPHLGANFSVGGRVVNDNCVQCPFHGWIFSGETGKCTSIPYTTQSIPEQAKVSIWPVVERNRHIYVWYNCDGKEPDWDVPEIEGVESGEWSYKGRTEHEIMCHIQDLPENGADIAHLNYLHLAGVLRGNDITKIEMEVKEPIIRHIWDGKWEPQPEPNQHIAIMYLNQVMTFMKTEIPLTRSNLQAKQIGPGIVQMMFDFGWLGRGVVLHHVTPEEPMFQRARFVMYATLPKVFAKFFLISEANHFERDIYIWNNKRYVRPPMLVRNDGPIGKHRRWYNQFYSENSPKLNKDGTLSNQPKSVFDW

Solvent-accessible surface area (backbone atoms only — not comparable to full-atom values): 43956 Å² total; per-residue (Å²): 111,69,63,59,50,48,51,48,49,50,49,51,48,50,51,47,54,56,48,46,48,58,40,76,47,75,40,52,76,74,72,63,38,73,82,90,53,85,77,72,68,56,69,69,62,32,54,51,49,51,52,49,48,64,73,66,56,61,56,63,67,61,73,58,42,54,63,35,36,54,28,55,76,42,51,47,85,79,57,51,63,46,30,65,41,69,37,66,46,65,58,38,63,28,23,35,36,22,11,58,86,57,55,74,29,30,28,54,20,50,40,60,46,66,9,38,28,38,53,63,37,30,42,48,39,90,46,45,19,39,27,34,48,51,60,46,41,25,29,31,38,86,76,14,37,54,75,45,48,80,77,49,89,66,85,72,63,84,78,43,45,37,56,40,41,58,66,48,79,53,69,67,23,29,29,36,54,44,23,72,84,30,58,74,85,88,72,77,84,80,77,45,62,49,51,68,72,52,69,22,37,83,38,32,35,38,34,38,44,42,53,30,55,63,64,61,62,65,46,48,66,27,32,53,43,52,47,70,51,80,47,22,60,38,62,89,65,49,37,53,67,91,75,41,77,75,80,57,85,74,48,56,39,30,50,46,78,52,71,49,64,46,74,40,62,82,95,43,57,61,26,32,38,30,40,36,38,36,37,38,21,49,76,87,34,74,41,84,89,41,58,35,55,36,39,36,37,32,45,49,77,15,35,30,46,32,38,40,49,54,64,92,59,24,43,39,38,36,41,36,32,42,24,45,30,34,64,48,29,28,41,36,36,38,37,34,29,26,54,45,52,48,52,57,42,29,51,51,50,52,42,50,48,26,56,50,40,38,50,38,35,46,43,49,69,51,54,47,64,72,83,66,92,79,59,92,74,39,48,53,44,69,58,45,54,60,59,56,49,71,34,51,59,92,60,31,25,33,76,44,96,70,70,39,61,80,40,82,78,60,46,35,75,76,104,111,70,62,58,50,49,50,49,48,51,50,51,49,49,50,48,53,57,49,48,47,57,42,75,48,76,40,51,77,78,72,63,40,75,82,82,56,86,76,68,67,59,67,70,60,32,52,51,48,51,53,46,49,63,72,58,55,57,56,64,67,61,72,57,43,55,65,34,35,54,27,55,78,45,50,45,85,79,57,50,63,46,32,65,39,70,38,67,45,65,66,38,62,29,25,37,35,23,11,60,86,56,56,74,32,31,30,54,21,50,39,77,86,85,54,53,49,37,52,64,71,30,42,49,38,90,45,48,20,39,28,33,62,79,84,46,40,24,29,32,38,86,76,14,37,56,78,46,50,81,88,55,89,68,87,73,63,86,78,46,46,38,56,40,41,59,66,49,78,54,69,68,25,30,29,36,56,44,24,71,84,32,57,74,84,88,73,77,83,79,79,46,64,48,53,68,72,53,71,24,37,83,38,31,35,37,35,40,46,43,52,29,53,63,65,62,61,64,47,50,66,26,31,53,38,34,48,69,40,57,48,23,59,37,64,88,65,50,36,54,54,73,75,43,74,73,81,56,87,73,48,56,41,29,48,46,78,51,71,49,62,46,73,40,62,82,93,42,57,60,27,33,39,28,40,36,39,36,36,38,21,50,74,88,34,75,42,85,88,42,58,38,56,36,41,34,37,32,44,49,79,17,34,30,46,32,37,41,49,56,66,92,60,26,42,38,36,37,43,35,32,43,25,45,32,34,62,50,29,28,41,36,37,40,39,34,30,27,54,46,53,49,50,59,42,29,52,51,51,52,43,49,49,27,55,52,39,36,49,39,36,40,43,48,48,30,22,45,48,70,80,54,59,81,57,77,70,39,50,52,42,68,59,44,54,60,59,57,48,70,34,51,58,92,61,31,25,33,75,44,92,69,69,47,60,79,39,81,77,59,46,32,73,75,104

Organism: Anisakis simplex (NCBI:txid6269)

Radius of gyration: 31.68 Å; Cα contacts (8 Å, |Δi|>4): 1810; chains: 2; bounding box: 73×89×93 Å